Protein AF-0000000085016929 (afdb_homodimer)

Radius of gyration: 29.8 Å; Cα contacts (8 Å, |Δi|>4): 2330; chains: 2; bounding box: 69×79×67 Å

Nearest PDB structures (foldseek):
  2qez-assembly2_A  TM=5.411E-01  e=7.955E-05  Listeria monocytogenes serotype 4b str. F2365
  2qez-assembly3_E  TM=4.992E-01  e=7.784E-04  Listeria monocytogenes serotype 4b str. F2365
  1wdw-assembly2_E  TM=5.729E-01  e=2.184E-03  Pyrococcus furiosus
  4isc-assembly1_A  TM=5.164E-01  e=1.399E+00  Pseudomonas syringae pv. tomato str. DC3000
  6ncs-assembly1_B  TM=5.058E-01  e=6.541E-01  Leptospira borgpetersenii serovar Hardjo-bovis str. JB197

Foldseek 3Di:
DLVLLQCCLPDLVSLVVLLLVQLVCLVVVNDDLVNLQSLLVSLVVDDLSSLLSLLQSCCDPPSFPVFAAEEAEQFALPDALVSSLVSLLVVQQQAEEYEYQQQRLQSNCVVVVHHSVVSVVSSQVSHFFAYEYECAWQQGHWHWDPCVRQPWLQLLQQFADQADPVLTQVRIPVVSSNVRSVCRLVSLLSGQEYEAEDAVQLVHPSHHDDLVGSLSSLVSNVVNLHAYEYEAECAALRPRLSSRLVSCSVSVHFEYEYAATNRQHPPRQSSLSSSSSSCSSNHNQRAYEYLADEQSSLLSSVSSHHHYYYAYAAQPQSQQRYQHHHNPRTGRHRNPVNSVVSCVVSPHDHCTNLNLLQLLQLCVLAPNCFPVHDQNSGTQHGNSSSSSVSGNSNVDYWPHHLVVQAEQEEFEEDQHRQQLSNQVRYQEYEYADQDQVSQVSSCVSCVVSVGHYDYPRNDRCVSVVRDAYEYRTPRVVVVVVVCVVPVRYHYRD/DLVLLQCCLPPLVSLVVLLLVQLVCLVVVNDDLVNLQSLLVSLVVDDLSSLLSLLQSCCDPPSFPVFAAEEAEAFALPDALVSSLVSLLVVQQFAEEYEYQLQRLQSNCVVVVHHSVVSVVSSQVSHFFAYEYECAWQQGHWHWDPCVRQPWLQLLQQFADQADPVLTQVRIPVVSSNVRSVCRLVSLLSGQEYEAEDAVQLVHPSHHDDLVGSLSSLVSNVVNLHAYEYEAECAQLRPRLSSRLVSCSVSVHFEYEYAATNRQHPPRQSSLSSSSSSCSSNHNQRAYEYLADEQSSLLSSVSSHHHYYYAYAAQPQSQQRYQHHHNGRTGRHRNPVNSVVSCVVSPHDHCTNLNLLQLLQLCVLAPNCFPVHDQNSGTQHGNSSSSSVSGNSNVDYWPHHLVVQAEQEEFEEDQHRQQLSNLVRYQEYEYAYLDQVSQVSSCVSSVVSVGHYDYPRNDSCVSVVRDAYEYRTPRVVVVVVVCVVPVRYHYRD

Solvent-accessible surface area (backbone atoms only — not comparable to full-ato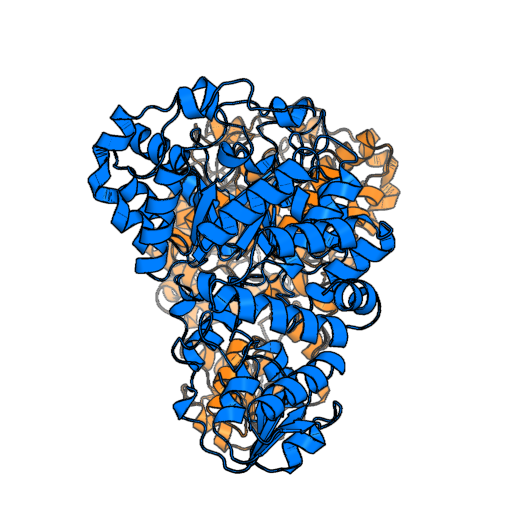m values): 46828 Å² total; per-residue (Å²): 107,60,66,33,56,64,41,17,45,82,30,61,66,36,33,47,53,45,40,36,54,45,43,45,25,54,75,68,71,61,67,45,69,68,56,53,50,49,51,52,53,51,57,65,72,44,52,68,72,47,31,28,39,32,9,37,49,32,15,34,62,87,51,21,45,70,58,28,48,47,28,40,17,48,49,32,57,84,44,51,68,66,56,33,48,22,36,41,45,46,41,37,69,57,30,40,32,35,32,41,48,26,33,24,45,39,45,30,10,58,75,66,77,45,50,42,64,60,48,49,48,52,51,56,73,62,39,42,47,25,34,31,39,27,57,53,44,71,35,22,44,38,38,65,50,66,79,61,75,63,46,54,39,59,49,47,19,70,41,74,29,93,57,57,91,71,37,53,46,75,54,43,37,61,71,68,22,52,73,52,31,86,48,33,64,60,53,52,70,69,31,7,28,40,39,36,45,33,30,31,70,50,73,31,59,38,67,19,55,58,58,69,41,35,44,54,42,43,52,54,29,50,74,69,71,30,41,32,33,27,36,26,42,31,32,75,58,46,72,29,30,52,38,19,52,51,49,29,58,75,56,64,32,27,28,41,26,45,26,35,43,20,33,28,71,47,67,43,50,60,38,39,20,44,52,40,22,52,43,49,60,68,34,70,20,34,38,36,32,29,54,20,19,24,34,68,32,43,54,43,20,49,55,4,34,43,21,32,42,33,21,5,36,58,56,11,71,29,3,25,34,26,49,29,46,63,74,68,15,26,60,58,33,55,10,48,34,50,40,52,44,50,40,48,74,73,70,53,67,67,50,47,41,65,48,50,46,20,46,9,25,49,35,48,23,49,71,62,65,30,39,88,33,66,59,82,60,40,59,28,61,31,43,65,47,39,23,35,46,50,19,60,41,39,70,45,74,44,71,42,43,58,84,73,60,81,42,57,47,34,10,28,46,34,43,51,61,58,34,55,60,53,34,67,62,24,66,32,23,27,34,9,17,84,51,60,65,36,28,53,53,38,34,49,56,38,42,77,63,77,29,53,49,42,81,33,84,45,32,57,66,61,13,40,69,66,52,54,23,36,42,55,55,65,42,48,66,62,44,49,54,48,40,73,76,36,79,80,56,36,75,51,85,109,61,68,33,55,65,42,17,44,82,31,60,67,37,34,46,53,44,39,36,54,46,42,46,24,54,75,69,70,62,67,44,71,69,56,52,49,46,52,53,52,49,56,65,71,43,52,67,70,48,32,28,38,30,8,37,48,32,15,34,63,86,51,20,45,69,57,29,48,49,27,39,17,49,49,32,57,86,41,51,69,66,58,33,48,20,37,41,45,48,40,35,70,56,29,39,32,36,34,41,46,25,35,24,46,38,45,30,11,57,75,68,78,45,50,43,63,60,46,50,49,53,50,55,73,64,38,42,47,23,36,32,38,29,56,54,45,71,36,21,44,38,39,64,50,66,79,61,76,63,47,54,37,58,51,46,19,71,39,75,28,93,58,57,90,72,36,52,46,75,52,42,37,61,72,67,21,52,72,50,32,85,48,32,66,59,54,53,70,67,29,9,28,38,40,34,45,35,30,32,71,49,72,31,57,36,65,20,55,58,59,69,39,35,45,53,43,42,51,53,28,49,73,73,71,29,42,32,32,27,35,26,43,32,32,73,59,46,70,29,31,51,38,19,53,51,50,30,58,75,56,64,32,27,28,41,27,46,26,37,41,21,34,28,71,47,67,42,51,59,39,39,19,45,52,42,22,52,42,50,59,69,36,72,20,33,40,36,31,29,54,21,18,25,34,67,32,41,53,42,21,48,55,5,33,45,21,33,42,33,20,5,38,58,57,10,73,28,4,24,34,27,50,29,44,63,75,66,15,27,61,58,33,53,9,47,33,49,41,51,46,50,41,49,74,74,68,53,68,67,51,48,40,65,48,51,47,20,46,9,26,50,35,49,23,50,70,62,66,29,39,89,34,65,62,83,61,39,58,29,61,30,44,65,47,38,24,35,46,50,20,60,42,39,71,44,74,43,71,43,43,60,84,74,60,81,44,58,49,35,10,27,45,35,40,51,61,60,34,54,59,53,34,69,62,25,65,32,23,27,33,10,18,82,52,60,65,36,29,51,52,38,35,49,57,38,41,76,63,76,29,51,48,44,79,33,84,45,32,57,66,60,11,42,69,67,52,56,24,36,42,55,53,62,43,47,65,61,44,50,55,47,42,71,77,35,78,80,54,38,74,51,86

Sequence (986 aa):
MEDLIKETVKNKFAGLELRKIILDKIEKGKLKEEDIIKVVDTVDSLSLEEIIKLGNNLRTFPLGCDLVDLAIGPCSSSLSLIELLENCILSDYIGFPIHICGYAIADIAEKENLTPLEVFKKVYDTVEVPIDIDHFGKYGPMRFPKEIVFCGGDCYNLGLARECPRERIHKRLIEKEKEYEEEFLDWIRLASTVCVNVVEEQGREEHGAPIDEMREVAEAAKRFGKGVEGIFHIGDGYDDLIEGILACIDLDVDVFVVEGGPFNLKDRVKNFAKAVAISRILVKGGVVATNGAYEDELRIGLRAGLNTVITGFPLNHHGYMCGYSPGTARRGNFGLRRVMRIIKEEGFKLMGKEIAKAIAMSGNFLKGEIYPSRLGSFYIGDAHWRAIYESKLSNLKPSKSIEDIDEEKVGLLGGRYISWKIAERAEEAYISDKDEFVERATIRILNENNINAYPCNGDDKKAISVGKAYITSFIPEIALKLLNKYKTLETLFMEDLIKETVKNKFAGLELRKIILDKIEKGKLKEEDIIKVVDTVDSLSLEEIIKLGNNLRTFPLGCDLVDLAIGPCSSSLSLIELLENCILSDYIGFPIHICGYAIADIAEKENLTPLEVFKKVYDTVEVPIDIDHFGKYGPMRFPKEIVFCGGDCYNLGLARECPRERIHKRLIEKEKEYEEEFLDWIRLASTVCVNVVEEQGREEHGAPIDEMREVAEAAKRFGKGVEGIFHIGDGYDDLIEGILACIDLDVDVFVVEGGPFNLKDRVKNFAKAVAISRILVKGGVVATNGAYEDELRIGLRAGLNTVITGFPLNHHGYMCGYSPGTARRGNFGLRRVMRIIKEEGFKLMGKEIAKAIAMSGNFLKGEIYPSRLGSFYIGDAHWRAIYESKLSNLKPSKSIEDIDEEKVGLLGGRYISWKIAERAEEAYISDKDEFVERATIRILNENNINAYPCNGDDKKAISVGKAYITSFIPEIALKLLNKYKTLETLF

Secondary structure (DSSP, 8-state):
-HHHHHHHTT-HHHHHHHHHHHHHHHHTT---HHHHHHHHHHHHTS-HHHHHHHHHHHHSTTTS---BEEEEE---TTS-HHHHHHHHHHHHHHTPPEEEEHHHHHHHHHHTT--HHHHHHHHHHH--S-EEEESEETTEE----HHHHT---HHHHHS--SS-TT-TGGG--HHHHHTTGGGHHHHHHH-SEEEEE-GGGGT-TTTS--HHHHHHHHHHHHHTT-EEEEEEEEETSSHHHHHHHHHHHHTT-SEEEEEEEEEE-SSHHHHHHHHHHHHHHH-SSSEEEEEEB-HHHHHHHHHTT--EEEEESTTSTHHHHBS--TTT--TT--HHHHHHHHHHHTTPPB-HHHHHHHHHHHHHHTTT--TT-EETTEESS-HHHHHHHTSGGGG---S--GGG---SEEEEE--SHHHHHHHHHSSEEEEE-SSHHHHHHHHHHHHHTT--EEE-TT-HHHHHTTSEEEE----HHHHHHHHHH-TT-B---/-HHHHHHHTT-HHHHHHHHHHHHHHHHTT---HHHHHHHHHHHHTS-HHHHHHHHHHHHSTTTS---BEEEEE---TTS-HHHHHHHHHHHHHHTPPEEEEHHHHHHHHHHTT--HHHHHHHHHHH--S-EEEESEETTEE----HHHHT---HHHHH---SS-TT-TGGG--HHHHHTTGGGHHHHHHH-SEEEEE-GGGGT-TTTS--HHHHHHHHHHHHHTT-EEEEEEEEETSSHHHHHHHHHHHHTT-SEEEEEEEEEE-SSHHHHHHHHHHHHHHH-SSSEEEEEEB-HHHHHHHHHTT--EEEEESTTSTHHHHBS--TTT--TT--HHHHHHHHHHHTTPPB-HHHHHHHHHHHHHHTTT--TT-EETTEESS-HHHHHHHTSGGGG---S--GGG---SEEEEE--SHHHHHHHHHSSEEEEE-SSHHHHHHHHHHHHHTT--EEE-TT-HHHHHTTSEEEE----HHHHHHHHHH-TT-B---

pLDDT: mean 95.74, std 4.98, range [65.88, 98.88]

Structure (mmCIF, N/CA/C/O backbone):
data_AF-0000000085016929-model_v1
#
loop_
_entity.id
_entity.type
_entity.pdbx_description
1 polymer 'Uncharacterized conserved protein UCP019375'
#
loop_
_atom_site.group_PDB
_atom_site.id
_atom_site.type_symbol
_atom_site.label_atom_id
_atom_site.label_alt_id
_atom_site.label_comp_id
_atom_site.label_asym_id
_atom_site.label_entity_id
_atom_site.label_seq_id
_atom_site.pdbx_PDB_ins_code
_atom_site.Cartn_x
_atom_site.Cartn_y
_atom_site.Cartn_z
_atom_site.occupancy
_atom_site.B_iso_or_equiv
_atom_site.auth_seq_id
_atom_site.auth_comp_id
_atom_site.auth_asym_id
_atom_site.auth_atom_id
_atom_site.pdbx_PDB_model_num
ATOM 1 N N . MET A 1 1 ? -8.766 31.922 27.719 1 92.19 1 MET A N 1
ATOM 2 C CA . MET A 1 1 ? -7.984 30.984 26.922 1 92.19 1 MET A CA 1
ATOM 3 C C . MET A 1 1 ? -7.188 30.047 27.828 1 92.19 1 MET A C 1
ATOM 5 O O . MET A 1 1 ? -7.238 28.828 27.656 1 92.19 1 MET A O 1
ATOM 9 N N . GLU A 1 2 ? -6.664 30.531 28.922 1 96.81 2 GLU A N 1
ATOM 10 C CA . GLU A 1 2 ? -5.855 29.719 29.828 1 96.81 2 GLU A CA 1
ATOM 11 C C . GLU A 1 2 ? -6.695 28.641 30.484 1 96.81 2 GLU A C 1
ATOM 13 O O . GLU A 1 2 ? -6.305 27.469 30.5 1 96.81 2 GLU A O 1
ATOM 18 N N . ASP A 1 3 ? -7.801 29.078 30.984 1 97.5 3 ASP A N 1
ATOM 19 C CA . ASP A 1 3 ? -8.688 28.125 31.656 1 97.5 3 ASP A CA 1
ATOM 20 C C . ASP A 1 3 ? -9.18 27.047 30.688 1 97.5 3 ASP A C 1
ATOM 22 O O . ASP A 1 3 ? -9.273 25.875 31.047 1 97.5 3 ASP A O 1
ATOM 26 N N . LEU A 1 4 ? -9.477 27.438 29.5 1 98.44 4 LEU A N 1
ATOM 27 C CA . LEU A 1 4 ? -9.961 26.5 28.5 1 98.44 4 LEU A CA 1
ATOM 28 C C . LEU A 1 4 ? -8.883 25.484 28.141 1 98.44 4 LEU A C 1
ATOM 30 O O . LEU A 1 4 ? -9.18 24.297 27.938 1 98.44 4 LEU A O 1
ATOM 34 N N . ILE A 1 5 ? -7.664 25.953 28.031 1 98.81 5 ILE A N 1
ATOM 35 C CA . ILE A 1 5 ? -6.555 25.062 27.719 1 98.81 5 ILE A CA 1
ATOM 36 C C . ILE A 1 5 ? -6.41 24 28.797 1 98.81 5 ILE A C 1
ATOM 38 O O . ILE A 1 5 ? -6.367 22.797 28.516 1 98.81 5 ILE A O 1
ATOM 42 N N . LYS A 1 6 ? -6.395 24.406 30.031 1 98.69 6 LYS A N 1
ATOM 43 C CA . LYS A 1 6 ? -6.238 23.484 31.156 1 98.69 6 LYS A CA 1
ATOM 44 C C . LYS A 1 6 ? -7.43 22.531 31.25 1 98.69 6 LYS A C 1
ATOM 46 O O . LYS A 1 6 ? -7.258 21.344 31.531 1 98.69 6 LYS A O 1
ATOM 51 N N . GLU A 1 7 ? -8.578 23.031 30.938 1 98.62 7 GLU A N 1
ATOM 52 C CA . GLU A 1 7 ? -9.789 22.203 31.016 1 98.62 7 GLU A CA 1
ATOM 53 C C . GLU A 1 7 ? -9.836 21.203 29.875 1 98.62 7 GLU A C 1
ATOM 55 O O . GLU A 1 7 ? -10.391 20.109 30.031 1 98.62 7 GLU A O 1
ATOM 60 N N . THR A 1 8 ? -9.289 21.484 28.75 1 98.75 8 THR A N 1
ATOM 61 C CA . THR A 1 8 ? -9.305 20.609 27.578 1 98.75 8 THR A CA 1
ATOM 62 C C . THR A 1 8 ? -8.578 19.297 27.875 1 98.75 8 THR A C 1
ATOM 64 O O . THR A 1 8 ? -8.875 18.281 27.266 1 98.75 8 THR A O 1
ATOM 67 N N . VAL A 1 9 ? -7.695 19.312 28.828 1 98.62 9 VAL A N 1
ATOM 68 C CA . VAL A 1 9 ? -6.965 18.109 29.219 1 98.62 9 VAL A CA 1
ATOM 69 C C . VAL A 1 9 ? -7.949 17.016 29.609 1 98.62 9 VAL A C 1
ATOM 71 O O . VAL A 1 9 ? -7.734 15.836 29.312 1 98.62 9 VAL A O 1
ATOM 74 N N . LYS A 1 10 ? -9.078 17.438 30.172 1 97.88 10 LYS A N 1
ATOM 75 C CA . LYS A 1 10 ? -10.008 16.438 30.703 1 97.88 10 LYS A CA 1
ATOM 76 C C . LYS A 1 10 ? -11.359 16.516 30 1 97.88 10 LYS A C 1
ATOM 78 O O . LYS A 1 10 ? -12.18 15.609 30.109 1 97.88 10 LYS A O 1
ATOM 83 N N . ASN A 1 11 ? -11.547 17.625 29.312 1 97.81 11 ASN A N 1
ATOM 84 C CA . ASN A 1 11 ? -12.859 17.891 28.734 1 97.81 11 ASN A CA 1
ATOM 85 C C . ASN A 1 11 ? -12.758 18.359 27.297 1 97.81 11 ASN A C 1
ATOM 87 O O . ASN A 1 11 ? -12.492 19.531 27.031 1 97.81 11 ASN A O 1
ATOM 91 N N . LYS A 1 12 ? -13.188 17.656 26.406 1 97.31 12 LYS A N 1
ATOM 92 C CA . LYS A 1 12 ? -13.055 17.953 24.984 1 97.31 12 LYS A CA 1
ATOM 93 C C . LYS A 1 12 ? -13.984 19.094 24.562 1 97.31 12 LYS A C 1
ATOM 95 O O . LYS A 1 12 ? -13.727 19.781 23.578 1 97.31 12 LYS A O 1
ATOM 100 N N . PHE A 1 13 ? -14.984 19.234 25.266 1 98.31 13 PHE A N 1
ATOM 101 C CA . PHE A 1 13 ? -15.883 20.328 24.906 1 98.31 13 PHE A CA 1
ATOM 102 C C . PHE A 1 13 ? -15.234 21.672 25.203 1 98.31 13 PHE A C 1
ATOM 104 O O . PHE A 1 13 ? -15.5 22.656 24.516 1 98.31 13 PHE A O 1
ATOM 111 N N . ALA A 1 14 ? -14.422 21.703 26.25 1 98.62 14 ALA A N 1
ATOM 112 C CA . ALA A 1 14 ? -13.617 22.906 26.453 1 98.62 14 ALA A CA 1
ATOM 113 C C . ALA A 1 14 ? -12.688 23.141 25.266 1 98.62 14 ALA A C 1
ATOM 115 O O . ALA A 1 14 ? -12.453 24.297 24.875 1 98.62 14 ALA A O 1
ATOM 116 N N . GLY A 1 15 ? -12.172 22.062 24.766 1 98.62 15 GLY A N 1
ATOM 117 C CA . GLY A 1 15 ? -11.367 22.156 23.562 1 98.62 15 GLY A CA 1
ATOM 118 C C . GLY A 1 15 ? -12.125 22.703 22.359 1 98.62 15 GLY A C 1
ATOM 119 O O . GLY A 1 15 ? -11.562 23.453 21.562 1 98.62 15 GLY A O 1
ATOM 120 N N . LEU A 1 16 ? -13.367 22.281 22.25 1 98.38 16 LEU A N 1
ATOM 121 C CA . LEU A 1 16 ? -14.219 22.781 21.172 1 98.38 16 LEU A CA 1
ATOM 122 C C . LEU A 1 16 ? -14.352 24.297 21.25 1 98.38 16 LEU A C 1
ATOM 124 O O . LEU A 1 16 ? -14.25 24.984 20.234 1 98.38 16 LEU A O 1
ATOM 128 N N . GLU A 1 17 ? -14.57 24.781 22.453 1 98.31 17 GLU A N 1
ATOM 129 C CA . GLU A 1 17 ? -14.68 26.219 22.672 1 98.31 17 GLU A CA 1
ATOM 130 C C . GLU A 1 17 ? -13.352 26.922 22.391 1 98.31 17 GLU A C 1
ATOM 132 O O . GLU A 1 17 ? -13.32 28 21.781 1 98.31 17 GLU A O 1
ATOM 137 N N . LEU A 1 18 ? -12.32 26.344 22.844 1 98.56 18 LEU A N 1
ATOM 138 C CA . LEU A 1 18 ? -10.984 26.891 22.609 1 98.56 18 LEU A CA 1
ATOM 139 C C . LEU A 1 18 ? -10.703 27.031 21.109 1 98.56 18 LEU A C 1
ATOM 141 O O . LEU A 1 18 ? -10.289 28.094 20.656 1 98.56 18 LEU A O 1
ATOM 145 N N . ARG A 1 19 ? -10.945 26 20.375 1 98.19 19 ARG A N 1
ATOM 146 C CA . ARG A 1 19 ? -10.688 26.016 18.938 1 98.19 19 ARG A CA 1
ATOM 147 C C . ARG A 1 19 ? -11.555 27.047 18.234 1 98.19 19 ARG A C 1
ATOM 149 O O . ARG A 1 19 ? -11.102 27.719 17.297 1 98.19 19 ARG A O 1
ATOM 156 N N . LYS A 1 20 ? -12.75 27.109 18.656 1 97.5 20 LYS A N 1
ATOM 157 C CA . LYS A 1 20 ? -13.641 28.141 18.109 1 97.5 20 LYS A CA 1
ATOM 158 C C . LYS A 1 20 ? -13.039 29.531 18.234 1 97.5 20 LYS A C 1
ATOM 160 O O . LYS A 1 20 ? -12.977 30.281 17.266 1 97.5 20 LYS A O 1
ATOM 165 N N . ILE A 1 21 ? -12.586 29.844 19.406 1 97.88 21 ILE A N 1
ATOM 166 C CA . ILE A 1 21 ? -12.016 31.156 19.688 1 97.88 21 ILE A CA 1
ATOM 167 C C . ILE A 1 21 ? -10.773 31.375 18.844 1 97.88 21 ILE A C 1
ATOM 169 O O . ILE A 1 21 ? -10.625 32.438 18.219 1 97.88 21 ILE A O 1
ATOM 173 N N . ILE A 1 22 ? -9.938 30.406 18.797 1 98 22 ILE A N 1
ATOM 174 C CA . ILE A 1 22 ? -8.672 30.516 18.094 1 98 22 ILE A CA 1
ATOM 175 C C . ILE A 1 22 ? -8.93 30.688 16.594 1 98 22 ILE A C 1
ATOM 177 O O . ILE A 1 22 ? -8.359 31.578 15.953 1 98 22 ILE A O 1
ATOM 181 N N . LEU A 1 23 ? -9.781 29.859 16.031 1 97.5 23 LEU A N 1
ATOM 182 C CA . LEU A 1 23 ? -10.062 29.906 14.594 1 97.5 23 LEU A CA 1
ATOM 183 C C . LEU A 1 23 ? -10.711 31.234 14.211 1 97.5 23 LEU A C 1
ATOM 185 O O . LEU A 1 23 ? -10.398 31.797 13.156 1 97.5 23 LEU A O 1
ATOM 189 N N . ASP A 1 24 ? -11.562 31.703 15.039 1 97.44 24 ASP A N 1
ATOM 190 C CA . ASP A 1 24 ? -12.18 33 14.789 1 97.44 24 ASP A CA 1
ATOM 191 C C . ASP A 1 24 ? -11.125 34.125 14.789 1 97.44 24 ASP A C 1
ATOM 193 O O . ASP A 1 24 ? -11.172 35.031 13.953 1 97.44 24 ASP A O 1
ATOM 197 N N . LYS A 1 25 ? -10.227 34.031 15.711 1 97.38 25 LYS A N 1
ATOM 198 C CA . LYS A 1 25 ? -9.164 35.031 15.773 1 97.38 25 LYS A CA 1
ATOM 199 C C . LYS A 1 25 ? -8.281 34.969 14.531 1 97.38 25 LYS A C 1
ATOM 201 O O . LYS A 1 25 ? -7.871 36 14 1 97.38 25 LYS A O 1
ATOM 206 N N . ILE A 1 26 ? -7.961 33.781 14.086 1 96 26 ILE A N 1
ATOM 207 C CA . ILE A 1 26 ? -7.129 33.594 12.906 1 96 26 ILE A CA 1
ATOM 208 C C . ILE A 1 26 ? -7.832 34.188 11.68 1 96 26 ILE A C 1
ATOM 210 O O . ILE A 1 26 ? -7.242 34.969 10.938 1 96 26 ILE A O 1
ATOM 214 N N . GLU A 1 27 ? -9.062 33.875 11.516 1 94.88 27 GLU A N 1
ATOM 215 C CA . GLU A 1 27 ? -9.828 34.312 10.352 1 94.88 27 GLU A CA 1
ATOM 216 C C . GLU A 1 27 ? -9.984 35.812 10.305 1 94.88 27 GLU A C 1
ATOM 218 O O . GLU A 1 27 ? -10.016 36.406 9.219 1 94.88 27 GLU A O 1
ATOM 223 N N . LYS A 1 28 ? -10.07 36.406 11.438 1 95.44 28 LYS A N 1
ATOM 224 C CA . LYS A 1 28 ? -10.273 37.844 11.508 1 95.44 28 LYS A CA 1
ATOM 225 C C . LYS A 1 28 ? -8.938 38.594 11.57 1 95.44 28 LYS A C 1
ATOM 227 O O . LYS A 1 28 ? -8.906 39.812 11.664 1 95.44 28 LYS A O 1
ATOM 232 N N . GLY A 1 29 ? -7.844 37.844 11.57 1 93.75 29 GLY A N 1
ATOM 233 C CA . GLY A 1 29 ? -6.531 38.469 11.672 1 93.75 29 GLY A CA 1
ATOM 234 C C . GLY A 1 29 ? -6.273 39.094 13.023 1 93.75 29 GLY A C 1
ATOM 235 O O . GLY A 1 29 ? -5.621 40.156 13.109 1 93.75 29 GLY A O 1
ATOM 236 N N . LYS A 1 30 ? -6.793 38.5 14.078 1 95 30 LYS A N 1
ATOM 237 C CA . LYS A 1 30 ? -6.73 39.125 15.406 1 95 30 LYS A CA 1
ATOM 238 C C . LYS A 1 30 ? -5.883 38.281 16.359 1 95 30 LYS A C 1
ATOM 240 O O . LYS A 1 30 ? -5.777 38.594 17.547 1 95 30 LYS A O 1
ATOM 245 N N . LEU A 1 31 ? -5.449 37.188 15.898 1 96.69 31 LEU A N 1
ATOM 246 C CA . LEU A 1 31 ? -4.52 36.438 16.734 1 96.69 31 LEU A CA 1
ATOM 247 C C . LEU A 1 31 ? -3.191 37.188 16.875 1 96.69 31 LEU A C 1
ATOM 249 O O . LEU A 1 31 ? -2.471 37.344 15.883 1 96.69 31 LEU A O 1
ATOM 253 N N . LYS A 1 32 ? -2.85 37.562 18.094 1 95.38 32 LYS A N 1
ATOM 254 C CA . LYS A 1 32 ? -1.679 38.375 18.328 1 95.38 32 LYS A CA 1
ATOM 255 C C . LYS A 1 32 ? -0.581 37.594 19.047 1 95.38 32 LYS A C 1
ATOM 257 O O . LYS A 1 32 ? -0.818 36.5 19.531 1 95.38 32 LYS A O 1
ATOM 262 N N . GLU A 1 33 ? 0.504 38.188 19.047 1 96.75 33 GLU A N 1
ATOM 263 C CA . GLU A 1 33 ? 1.65 37.594 19.734 1 96.75 33 GLU A CA 1
ATOM 264 C C . GLU A 1 33 ? 1.326 37.281 21.188 1 96.75 33 GLU A C 1
ATOM 266 O O . GLU A 1 33 ? 1.729 36.25 21.703 1 96.75 33 GLU A O 1
ATOM 271 N N . GLU A 1 34 ? 0.656 38.156 21.828 1 97.12 34 GLU A N 1
ATOM 272 C CA . GLU A 1 34 ? 0.292 37.969 23.219 1 97.12 34 GLU A CA 1
ATOM 273 C C . GLU A 1 34 ? -0.539 36.719 23.422 1 97.12 34 GLU A C 1
ATOM 275 O O . GLU A 1 34 ? -0.428 36.031 24.438 1 97.12 34 GLU A O 1
ATOM 280 N N . ASP A 1 35 ? -1.45 36.438 22.453 1 97.44 35 ASP A N 1
ATOM 281 C CA . ASP A 1 35 ? -2.246 35.219 22.5 1 97.44 35 ASP A CA 1
ATOM 282 C C . ASP A 1 35 ? -1.354 34 22.422 1 97.44 35 ASP A C 1
ATOM 284 O O . ASP A 1 35 ? -1.579 33.031 23.141 1 97.44 35 ASP A O 1
ATOM 288 N N . ILE A 1 36 ? -0.379 34.062 21.562 1 98.06 36 ILE A N 1
ATOM 289 C CA . ILE A 1 36 ? 0.542 32.938 21.375 1 98.06 36 ILE A CA 1
ATOM 290 C C . ILE A 1 36 ? 1.356 32.719 22.641 1 98.06 36 ILE A C 1
ATOM 292 O O . ILE A 1 36 ? 1.51 31.594 23.109 1 98.06 36 ILE A O 1
ATOM 296 N N . ILE A 1 37 ? 1.862 33.812 23.234 1 98.31 37 ILE A N 1
ATOM 297 C CA . ILE A 1 37 ? 2.637 33.75 24.469 1 98.31 37 ILE A CA 1
ATOM 298 C C . ILE A 1 37 ? 1.798 33.094 25.562 1 98.31 37 ILE A C 1
ATOM 300 O O . ILE A 1 37 ? 2.279 32.219 26.281 1 98.31 37 ILE A O 1
ATOM 304 N N . LYS A 1 38 ? 0.575 33.469 25.594 1 98.19 38 LYS A N 1
ATOM 305 C CA . LYS A 1 38 ? -0.328 32.938 26.609 1 98.19 38 LYS A CA 1
ATOM 306 C C . LYS A 1 38 ? -0.511 31.438 26.422 1 98.19 38 LYS A C 1
ATOM 308 O O . LYS A 1 38 ? -0.533 30.688 27.406 1 98.19 38 LYS A O 1
ATOM 313 N N . VAL A 1 39 ? -0.736 31.016 25.234 1 98.62 39 VAL A N 1
ATOM 314 C CA . VAL A 1 39 ? -0.878 29.594 24.922 1 98.62 39 VAL A CA 1
ATOM 315 C C . VAL A 1 39 ? 0.392 28.844 25.344 1 98.62 39 VAL A C 1
ATOM 317 O O . VAL A 1 39 ? 0.327 27.844 26.031 1 98.62 39 VAL A O 1
ATOM 320 N N . VAL A 1 40 ? 1.57 29.375 24.953 1 98.56 40 VAL A N 1
ATOM 321 C CA . VAL A 1 40 ? 2.854 28.734 25.219 1 98.56 40 VAL A CA 1
ATOM 322 C C . VAL A 1 40 ? 3.072 28.641 26.734 1 98.56 40 VAL A C 1
ATOM 324 O O . VAL A 1 40 ? 3.418 27.562 27.25 1 98.56 40 VAL A O 1
ATOM 327 N N . ASP A 1 41 ? 2.799 29.719 27.422 1 98.44 41 ASP A N 1
ATOM 328 C CA . ASP A 1 41 ? 2.988 29.75 28.875 1 98.44 41 ASP A CA 1
ATOM 329 C C . ASP A 1 41 ? 2.074 28.75 29.578 1 98.44 41 ASP A C 1
ATOM 331 O O . ASP A 1 41 ? 2.496 28.062 30.516 1 98.44 41 ASP A O 1
ATOM 335 N N . THR A 1 42 ? 0.874 28.75 29.172 1 98.75 42 THR A N 1
ATOM 336 C CA . THR A 1 42 ? -0.096 27.859 29.812 1 98.75 42 THR A CA 1
ATOM 337 C C . THR A 1 42 ? 0.274 26.406 29.594 1 98.75 42 THR A C 1
ATOM 339 O O . THR A 1 42 ? 0.261 25.609 30.531 1 98.75 42 THR A O 1
ATOM 342 N N . VAL A 1 43 ? 0.569 26.031 28.391 1 98.69 43 VAL A N 1
ATOM 343 C CA . VAL A 1 43 ? 0.923 24.641 28.109 1 98.69 43 VAL A CA 1
ATOM 344 C C . VAL A 1 43 ? 2.213 24.266 28.828 1 98.69 43 VAL A C 1
ATOM 346 O O . VAL A 1 43 ? 2.357 23.141 29.328 1 98.69 43 VAL A O 1
ATOM 349 N N . ASP A 1 44 ? 3.148 25.188 28.891 1 97.19 44 ASP A N 1
ATOM 350 C CA . ASP A 1 44 ? 4.422 24.969 29.578 1 97.19 44 ASP A CA 1
ATOM 351 C C . ASP A 1 44 ? 4.207 24.672 31.062 1 97.19 44 ASP A C 1
ATOM 353 O O . ASP A 1 44 ? 5.031 24 31.688 1 97.19 44 ASP A O 1
ATOM 357 N N . SER A 1 45 ? 3.195 25.172 31.625 1 97.81 45 SER A N 1
ATOM 358 C CA . SER A 1 45 ? 2.91 24.984 33.031 1 97.81 45 SER A CA 1
ATOM 359 C C . SER A 1 45 ? 2.328 23.609 33.312 1 97.81 45 SER A C 1
ATOM 361 O O . SER A 1 45 ? 2.221 23.188 34.469 1 97.81 45 SER A O 1
ATOM 363 N N . LEU A 1 46 ? 1.992 22.828 32.312 1 98.38 46 LEU A N 1
ATOM 364 C CA . LEU A 1 46 ? 1.392 21.5 32.469 1 98.38 46 LEU A CA 1
ATOM 365 C C . LEU A 1 46 ? 2.467 20.438 32.625 1 98.38 46 LEU A C 1
ATOM 367 O O . LEU A 1 46 ? 3.605 20.625 32.188 1 98.38 46 LEU A O 1
ATOM 371 N N . SER A 1 47 ? 2.096 19.312 33.25 1 98.25 47 SER A N 1
ATOM 372 C CA . SER A 1 47 ? 2.961 18.141 33.281 1 98.25 47 SER A CA 1
ATOM 373 C C . SER A 1 47 ? 3.035 17.469 31.906 1 98.25 47 SER A C 1
ATOM 375 O O . SER A 1 47 ? 2.191 17.719 31.047 1 98.25 47 SER A O 1
ATOM 377 N N . LEU A 1 48 ? 4.02 16.703 31.734 1 98.19 48 LEU A N 1
ATOM 378 C CA . LEU A 1 48 ? 4.164 15.992 30.453 1 98.19 48 LEU A CA 1
ATOM 379 C C . LEU A 1 48 ? 2.918 15.172 30.141 1 98.19 48 LEU A C 1
ATOM 381 O O . LEU A 1 48 ? 2.443 15.164 29.016 1 98.19 48 LEU A O 1
ATOM 385 N N . GLU A 1 49 ? 2.393 14.484 31.125 1 98.56 49 GLU A N 1
ATOM 386 C CA . GLU A 1 49 ? 1.193 13.672 30.938 1 98.56 49 GLU A CA 1
ATOM 387 C C . GLU A 1 49 ? 0.009 14.523 30.5 1 98.56 49 GLU A C 1
ATOM 389 O O . GLU A 1 49 ? -0.759 14.133 29.609 1 98.56 49 GLU A O 1
ATOM 394 N N . GLU A 1 50 ? -0.079 15.648 31.109 1 98.81 50 GLU A N 1
ATOM 395 C CA . GLU A 1 50 ? -1.165 16.562 30.75 1 98.81 50 GLU A CA 1
ATOM 396 C C . GLU A 1 50 ? -0.987 17.125 29.344 1 98.81 50 GLU A C 1
ATOM 398 O O . GLU A 1 50 ? -1.963 17.297 28.609 1 98.81 50 GLU A O 1
ATOM 403 N N . ILE A 1 51 ? 0.222 17.453 28.969 1 98.81 51 ILE A N 1
ATOM 404 C CA . ILE A 1 51 ? 0.519 17.953 27.625 1 98.81 51 ILE A CA 1
ATOM 405 C C . ILE A 1 51 ? 0.113 16.906 26.578 1 98.81 51 ILE A C 1
ATOM 407 O O . ILE A 1 51 ? -0.521 17.25 25.578 1 98.81 51 ILE A O 1
ATOM 411 N N . ILE A 1 52 ? 0.451 15.656 26.844 1 98.75 52 ILE A N 1
ATOM 412 C CA . ILE A 1 52 ? 0.128 14.555 25.953 1 98.75 52 ILE A CA 1
ATOM 413 C C . ILE A 1 52 ? -1.387 14.445 25.797 1 98.75 52 ILE A C 1
ATOM 415 O O . ILE A 1 52 ? -1.896 14.352 24.672 1 98.75 52 ILE A O 1
ATOM 419 N N . LYS A 1 53 ? -2.055 14.5 26.844 1 98.69 53 LYS A N 1
ATOM 420 C CA . LYS A 1 53 ? -3.512 14.391 26.828 1 98.69 53 LYS A CA 1
ATOM 421 C C . LYS A 1 53 ? -4.137 15.57 26.078 1 98.69 53 LYS A C 1
ATOM 423 O O . LYS A 1 53 ? -5.082 15.391 25.312 1 98.69 53 LYS A O 1
ATOM 428 N N . LEU A 1 54 ? -3.641 16.766 26.359 1 98.88 54 LEU A N 1
ATOM 429 C CA . LEU A 1 54 ? -4.113 17.969 25.672 1 98.88 54 LEU A CA 1
ATOM 430 C C . LEU A 1 54 ? -3.988 17.812 24.172 1 98.88 54 LEU A C 1
ATOM 432 O O . LEU A 1 54 ? -4.965 18 23.438 1 98.88 54 LEU A O 1
ATOM 436 N N . GLY A 1 55 ? -2.768 17.469 23.734 1 98.75 55 GLY A N 1
ATOM 437 C CA . GLY A 1 55 ? -2.531 17.312 22.312 1 98.75 55 GLY A CA 1
ATOM 438 C C . GLY A 1 55 ? -3.383 16.234 21.672 1 98.75 55 GLY A C 1
ATOM 439 O O . GLY A 1 55 ? -3.93 16.422 20.578 1 98.75 55 GLY A O 1
ATOM 440 N N . ASN A 1 56 ? -3.48 15.148 22.328 1 98.06 56 ASN A N 1
ATOM 441 C CA . ASN A 1 56 ? -4.266 14.031 21.828 1 98.06 56 ASN A CA 1
ATOM 442 C C . ASN A 1 56 ? -5.742 14.391 21.703 1 98.06 56 ASN A C 1
ATOM 444 O O . ASN A 1 56 ? -6.406 14 20.75 1 98.06 56 ASN A O 1
ATOM 448 N N . ASN A 1 57 ? -6.25 15.078 22.688 1 98.5 57 ASN A N 1
ATOM 449 C CA . ASN A 1 57 ? -7.637 15.531 22.625 1 98.5 57 ASN A CA 1
ATOM 450 C C . ASN A 1 57 ? -7.867 16.484 21.453 1 98.5 57 ASN A C 1
ATOM 452 O O . ASN A 1 57 ? -8.883 16.375 20.766 1 98.5 57 ASN A O 1
ATOM 456 N N . LEU A 1 58 ? -6.93 17.344 21.219 1 98.69 58 LEU A N 1
ATOM 457 C CA . LEU A 1 58 ? -7.078 18.359 20.172 1 98.69 58 LEU A CA 1
ATOM 458 C C . LEU A 1 58 ? -6.887 17.75 18.797 1 98.69 58 LEU A C 1
ATOM 460 O O . LEU A 1 58 ? -7.211 18.375 17.781 1 98.69 58 LEU A O 1
ATOM 464 N N . ARG A 1 59 ? -6.426 16.547 18.719 1 97.44 59 ARG A N 1
ATOM 465 C CA . ARG A 1 59 ? -6.32 15.844 17.453 1 97.44 59 ARG A CA 1
ATOM 466 C C . ARG A 1 59 ? -7.66 15.227 17.047 1 97.44 59 ARG A C 1
ATOM 468 O O . ARG A 1 59 ? -7.887 14.922 15.883 1 97.44 59 ARG A O 1
ATOM 475 N N . THR A 1 60 ? -8.539 15.117 17.906 1 96.94 60 THR A N 1
ATOM 476 C CA . THR A 1 60 ? -9.812 14.438 17.688 1 96.94 60 THR A CA 1
ATOM 477 C C . THR A 1 60 ? -10.766 15.328 16.891 1 96.94 60 THR A C 1
ATOM 479 O O . THR A 1 60 ? -10.836 16.531 17.109 1 96.94 60 THR A O 1
ATOM 482 N N . PHE A 1 61 ? -11.516 14.797 16.016 1 97 61 PHE A N 1
ATOM 483 C CA . PHE A 1 61 ? -12.586 15.5 15.336 1 97 61 PHE A CA 1
ATOM 484 C C . PHE A 1 61 ? -13.641 15.977 16.328 1 97 61 PHE A C 1
ATOM 486 O O . PHE A 1 61 ? -14.055 15.227 17.219 1 97 61 PHE A O 1
ATOM 493 N N . PRO A 1 62 ? -14.07 17.094 16.141 1 97.38 62 PRO A N 1
ATOM 494 C CA . PRO A 1 62 ? -13.789 18.094 15.109 1 97.38 62 PRO A CA 1
ATOM 495 C C . PRO A 1 62 ? -12.766 19.141 15.555 1 97.38 62 PRO A C 1
ATOM 497 O O . PRO A 1 62 ? -12.609 20.172 14.906 1 97.38 62 PRO A O 1
ATOM 500 N N . LEU A 1 63 ? -12.055 18.875 16.672 1 97.62 63 LEU A N 1
ATOM 501 C CA . LEU A 1 63 ? -11.086 19.844 17.188 1 97.62 63 LEU A CA 1
ATOM 502 C C . LEU A 1 63 ? -9.883 19.953 16.266 1 97.62 63 LEU A C 1
ATOM 504 O O . LEU A 1 63 ? -9.25 21.016 16.203 1 97.62 63 LEU A O 1
ATOM 508 N N . GLY A 1 64 ? -9.57 18.891 15.609 1 96.62 64 GLY A N 1
ATOM 509 C CA . GLY A 1 64 ? -8.5 18.797 14.633 1 96.62 64 GLY A CA 1
ATOM 510 C C . GLY A 1 64 ? -8.633 17.594 13.727 1 96.62 64 GLY A C 1
ATOM 511 O O . GLY A 1 64 ? -9.719 17.016 13.594 1 96.62 64 GLY A O 1
ATOM 512 N N . CYS A 1 65 ? -7.566 17.297 13.039 1 96.94 65 CYS A N 1
ATOM 513 C CA . CYS A 1 65 ? -7.52 16.109 12.188 1 96.94 65 CYS A CA 1
ATOM 514 C C . CYS A 1 65 ? -7.094 14.883 12.977 1 96.94 65 CYS A C 1
ATOM 516 O O . CYS A 1 65 ? -6.074 14.906 13.672 1 96.94 65 CYS A O 1
ATOM 518 N N . ASP A 1 66 ? -7.816 13.859 12.836 1 95.81 66 ASP A N 1
ATOM 519 C CA . ASP A 1 66 ? -7.492 12.688 13.641 1 95.81 66 ASP A CA 1
ATOM 520 C C . ASP A 1 66 ? -6.785 11.617 12.805 1 95.81 66 ASP A C 1
ATOM 522 O O . ASP A 1 66 ? -6.598 10.492 13.258 1 95.81 66 ASP A O 1
ATOM 526 N N . LEU A 1 67 ? -6.383 11.961 11.633 1 96.38 67 LEU A N 1
ATOM 527 C CA . LEU A 1 67 ? -5.652 11.031 10.773 1 96.38 67 LEU A CA 1
ATOM 528 C C . LEU A 1 67 ? -4.16 11.055 11.094 1 96.38 67 LEU A C 1
ATOM 530 O O . LEU A 1 67 ? -3.613 12.094 11.461 1 96.38 67 LEU A O 1
ATOM 534 N N . VAL A 1 68 ? -3.547 9.914 11.016 1 97.5 68 VAL A N 1
ATOM 535 C CA . VAL A 1 68 ? -2.096 9.773 11.07 1 97.5 68 VAL A CA 1
ATOM 536 C C . VAL A 1 68 ? -1.572 9.25 9.742 1 97.5 68 VAL A C 1
ATOM 538 O O . VAL A 1 68 ? -2.092 8.266 9.211 1 97.5 68 VAL A O 1
ATOM 541 N N . ASP A 1 69 ? -0.63 9.945 9.18 1 96.69 69 ASP A N 1
ATOM 542 C CA . ASP A 1 69 ? -0.101 9.5 7.891 1 96.69 69 ASP A CA 1
ATOM 543 C C . ASP A 1 69 ? 1.384 9.836 7.766 1 96.69 69 ASP A C 1
ATOM 545 O O . ASP A 1 69 ? 2.051 10.109 8.766 1 96.69 69 ASP A O 1
ATOM 549 N N . LEU A 1 70 ? 1.92 9.609 6.594 1 97.75 70 LEU A N 1
ATOM 550 C CA . LEU A 1 70 ? 3.303 9.906 6.227 1 97.75 70 LEU A CA 1
ATOM 551 C C . LEU A 1 70 ? 3.361 10.75 4.961 1 97.75 70 LEU A C 1
ATOM 553 O O . LEU A 1 70 ? 2.432 10.727 4.152 1 97.75 70 LEU A O 1
ATOM 557 N N . ALA A 1 71 ? 4.359 11.508 4.879 1 98.31 71 ALA A N 1
ATOM 558 C CA . ALA A 1 71 ? 4.805 12.039 3.592 1 98.31 71 ALA A CA 1
ATOM 559 C C . ALA A 1 71 ? 6.152 11.445 3.189 1 98.31 71 ALA A C 1
ATOM 561 O O . ALA A 1 71 ? 7.109 11.484 3.967 1 98.31 71 ALA A O 1
ATOM 562 N N . ILE A 1 72 ? 6.25 10.922 1.972 1 98.31 72 ILE A N 1
ATOM 563 C CA . ILE A 1 72 ? 7.406 10.109 1.604 1 98.31 72 ILE A CA 1
ATOM 564 C C . ILE A 1 72 ? 8.305 10.898 0.65 1 98.31 72 ILE A C 1
ATOM 566 O O . ILE A 1 72 ? 7.859 11.328 -0.42 1 98.31 72 ILE A O 1
ATOM 570 N N . GLY A 1 73 ? 9.562 11.062 1.027 1 98.62 73 GLY A N 1
ATOM 571 C CA . GLY A 1 73 ? 10.555 11.648 0.144 1 98.62 73 GLY A CA 1
ATOM 572 C C . GLY A 1 73 ? 11.25 10.617 -0.734 1 98.62 73 GLY A C 1
ATOM 573 O O . GLY A 1 73 ? 12.195 9.961 -0.301 1 98.62 73 GLY A O 1
ATOM 574 N N . PRO A 1 74 ? 10.836 10.516 -1.974 1 98.38 74 PRO A N 1
ATOM 575 C CA . PRO A 1 74 ? 11.398 9.5 -2.867 1 98.38 74 PRO A CA 1
ATOM 576 C C . PRO A 1 74 ? 12.664 9.984 -3.574 1 98.38 74 PRO A C 1
ATOM 578 O O . PRO A 1 74 ? 13.289 9.219 -4.316 1 98.38 74 PRO A O 1
ATOM 581 N N . CYS A 1 75 ? 13.102 11.195 -3.416 1 98.12 75 CYS A N 1
ATOM 582 C CA . CYS A 1 75 ? 14.078 11.812 -4.301 1 98.12 75 CYS A CA 1
ATOM 583 C C . CYS A 1 75 ? 15.398 12.055 -3.57 1 98.12 75 CYS A C 1
ATOM 585 O O . CYS A 1 75 ? 15.422 12.117 -2.34 1 98.12 75 CYS A O 1
ATOM 587 N N . SER A 1 76 ? 16.391 12.086 -4.309 1 97.81 76 SER A N 1
ATOM 588 C CA . SER A 1 76 ? 17.75 12.484 -3.945 1 97.81 76 SER A CA 1
ATOM 589 C C . SER A 1 76 ? 18.562 12.883 -5.176 1 97.81 76 SER A C 1
ATOM 591 O O . SER A 1 76 ? 18.328 12.359 -6.27 1 97.81 76 SER A O 1
ATOM 593 N N . SER A 1 77 ? 19.5 13.766 -4.922 1 97.31 77 SER A N 1
ATOM 594 C CA . SER A 1 77 ? 20.344 14.227 -6.02 1 97.31 77 SER A CA 1
ATOM 595 C C . SER A 1 77 ? 21.141 13.078 -6.621 1 97.31 77 SER A C 1
ATOM 597 O O . SER A 1 77 ? 21.656 13.195 -7.734 1 97.31 77 SER A O 1
ATOM 599 N N . SER A 1 78 ? 21.281 11.984 -5.953 1 95.62 78 SER A N 1
ATOM 600 C CA . SER A 1 78 ? 22.109 10.859 -6.363 1 95.62 78 SER A CA 1
ATOM 601 C C . SER A 1 78 ? 21.359 9.93 -7.309 1 95.62 78 SER A C 1
ATOM 603 O O . SER A 1 78 ? 21.969 9.047 -7.93 1 95.62 78 SER A O 1
ATOM 605 N N . LEU A 1 79 ? 20.109 10.086 -7.477 1 97.44 79 LEU A N 1
ATOM 606 C CA . LEU A 1 79 ? 19.312 9.125 -8.219 1 97.44 79 LEU A CA 1
ATOM 607 C C . LEU A 1 79 ? 19.297 9.461 -9.711 1 97.44 79 LEU A C 1
ATOM 609 O O . LEU A 1 79 ? 19.484 10.617 -10.086 1 97.44 79 LEU A O 1
ATOM 613 N N . SER A 1 80 ? 19.125 8.438 -10.5 1 97.31 80 SER A N 1
ATOM 614 C CA . SER A 1 80 ? 18.719 8.625 -11.891 1 97.31 80 SER A CA 1
ATOM 615 C C . SER A 1 80 ? 17.234 8.914 -11.992 1 97.31 80 SER A C 1
ATOM 617 O O . SER A 1 80 ? 16.484 8.703 -11.039 1 97.31 80 SER A O 1
ATOM 619 N N . LEU A 1 81 ? 16.859 9.438 -13.148 1 98.44 81 LEU A N 1
ATOM 620 C CA . LEU A 1 81 ? 15.438 9.688 -13.391 1 98.44 81 LEU A CA 1
ATOM 621 C C . LEU A 1 81 ? 14.617 8.422 -13.203 1 98.44 81 LEU A C 1
ATOM 623 O O . LEU A 1 81 ? 13.562 8.453 -12.578 1 98.44 81 LEU A O 1
ATOM 627 N N . ILE A 1 82 ? 15.094 7.281 -13.664 1 97.31 82 ILE A N 1
ATOM 628 C CA . ILE A 1 82 ? 14.359 6.02 -13.609 1 97.31 82 ILE A CA 1
ATOM 629 C C . ILE A 1 82 ? 14.203 5.582 -12.148 1 97.31 82 ILE A C 1
ATOM 631 O O . ILE A 1 82 ? 13.133 5.141 -11.742 1 97.31 82 ILE A O 1
ATOM 635 N N . GLU A 1 83 ? 15.289 5.68 -11.414 1 97.31 83 GLU A N 1
ATOM 636 C CA . GLU A 1 83 ? 15.234 5.312 -10 1 97.31 83 GLU A CA 1
ATOM 637 C C . GLU A 1 83 ? 14.258 6.199 -9.234 1 97.31 83 GLU A C 1
ATOM 639 O O . GLU A 1 83 ? 13.523 5.719 -8.367 1 97.31 83 GLU A O 1
ATOM 644 N N . LEU A 1 84 ? 14.25 7.504 -9.562 1 98.62 84 LEU A N 1
ATOM 645 C CA . LEU A 1 84 ? 13.289 8.422 -8.961 1 98.62 84 LEU A CA 1
ATOM 646 C C . LEU A 1 84 ? 11.859 7.973 -9.25 1 98.62 84 LEU A C 1
ATOM 648 O O . LEU A 1 84 ? 11.039 7.867 -8.336 1 98.62 84 LEU A O 1
ATOM 652 N N . LEU A 1 85 ? 11.602 7.691 -10.492 1 98.62 85 LEU A N 1
ATOM 653 C CA . LEU A 1 85 ? 10.25 7.305 -10.891 1 98.62 85 LEU A CA 1
ATOM 654 C C . LEU A 1 85 ? 9.852 5.98 -10.242 1 98.62 85 LEU A C 1
ATOM 656 O O . LEU A 1 85 ? 8.695 5.801 -9.852 1 98.62 85 LEU A O 1
ATOM 660 N N . GLU A 1 86 ? 10.805 5.047 -10.117 1 98.44 86 GLU A N 1
ATOM 661 C CA . GLU A 1 86 ? 10.539 3.781 -9.438 1 98.44 86 GLU A CA 1
ATOM 662 C C . GLU A 1 86 ? 10.148 4.008 -7.98 1 98.44 86 GLU A C 1
ATOM 664 O O . GLU A 1 86 ? 9.195 3.398 -7.488 1 98.44 86 GLU A O 1
ATOM 669 N N . ASN A 1 87 ? 10.844 4.926 -7.297 1 98.44 87 ASN A N 1
ATOM 670 C CA . ASN A 1 87 ? 10.484 5.289 -5.93 1 98.44 87 ASN A CA 1
ATOM 671 C C . ASN A 1 87 ? 9.078 5.895 -5.867 1 98.44 87 ASN A C 1
ATOM 673 O O . ASN A 1 87 ? 8.312 5.598 -4.949 1 98.44 87 ASN A O 1
ATOM 677 N N . CYS A 1 88 ? 8.781 6.727 -6.836 1 98.56 88 CYS A N 1
ATOM 678 C CA . CYS A 1 88 ? 7.48 7.387 -6.879 1 98.56 88 CYS A CA 1
ATOM 679 C C . CYS A 1 88 ? 6.359 6.379 -7.105 1 98.56 88 CYS A C 1
ATOM 681 O O . CYS A 1 88 ? 5.301 6.469 -6.48 1 98.56 88 CYS A O 1
ATOM 683 N N . ILE A 1 89 ? 6.582 5.406 -7.953 1 98 89 ILE A N 1
ATOM 684 C CA . ILE A 1 89 ? 5.59 4.379 -8.242 1 98 89 ILE A CA 1
ATOM 685 C C . ILE A 1 89 ? 5.289 3.58 -6.973 1 98 89 ILE A C 1
ATOM 687 O O . ILE A 1 89 ? 4.125 3.355 -6.637 1 98 89 ILE A O 1
ATOM 691 N N . LEU A 1 90 ? 6.352 3.184 -6.293 1 97.12 90 LEU A N 1
ATOM 692 C CA . LEU A 1 90 ? 6.164 2.449 -5.047 1 97.12 90 LEU A CA 1
ATOM 693 C C . LEU A 1 90 ? 5.453 3.314 -4.012 1 97.12 90 LEU A C 1
ATOM 695 O O . LEU A 1 90 ? 4.512 2.857 -3.357 1 97.12 90 LEU A O 1
ATOM 699 N N . SER A 1 91 ? 5.848 4.566 -3.883 1 96.94 91 SER A N 1
ATOM 700 C CA . SER A 1 91 ? 5.238 5.484 -2.922 1 96.94 91 SER A CA 1
ATOM 701 C C . SER A 1 91 ? 3.756 5.688 -3.213 1 96.94 91 SER A C 1
ATOM 703 O O . SER A 1 91 ? 2.93 5.668 -2.299 1 96.94 91 SER A O 1
ATOM 705 N N . ASP A 1 92 ? 3.455 5.859 -4.465 1 96.69 92 ASP A N 1
ATOM 706 C CA . ASP A 1 92 ? 2.066 6.027 -4.883 1 96.69 92 ASP A CA 1
ATOM 707 C C . ASP A 1 92 ? 1.232 4.797 -4.535 1 96.69 92 ASP A C 1
ATOM 709 O O . ASP A 1 92 ? 0.085 4.922 -4.102 1 96.69 92 ASP A O 1
ATOM 713 N N . TYR A 1 93 ? 1.847 3.678 -4.773 1 95.06 93 TYR A N 1
ATOM 714 C CA . TYR A 1 93 ? 1.147 2.432 -4.477 1 95.06 93 TYR A CA 1
ATOM 715 C C . TYR A 1 93 ? 0.851 2.316 -2.986 1 95.06 93 TYR A C 1
ATOM 717 O O . TYR A 1 93 ? -0.208 1.819 -2.594 1 95.06 93 TYR A O 1
ATOM 725 N N . ILE A 1 94 ? 1.828 2.76 -2.174 1 93.94 94 ILE A N 1
ATOM 726 C CA . ILE A 1 94 ? 1.656 2.732 -0.726 1 93.94 94 ILE A CA 1
ATOM 727 C C . ILE A 1 94 ? 0.521 3.672 -0.324 1 93.94 94 ILE A C 1
ATOM 729 O O . ILE A 1 94 ? -0.269 3.354 0.568 1 93.94 94 ILE A O 1
ATOM 733 N N . GLY A 1 95 ? 0.452 4.871 -0.974 1 94 95 GLY A N 1
ATOM 734 C CA . GLY A 1 95 ? -0.784 5.629 -0.871 1 94 95 GLY A CA 1
ATOM 735 C C . GLY A 1 95 ? -0.638 6.898 -0.053 1 94 95 GLY A C 1
ATOM 736 O O . GLY A 1 95 ? -1.633 7.543 0.283 1 94 95 GLY A O 1
ATOM 737 N N . PHE A 1 96 ? 0.586 7.301 0.33 1 95.62 96 PHE A N 1
ATOM 738 C CA . PHE A 1 96 ? 0.81 8.531 1.085 1 95.62 96 PHE A CA 1
ATOM 739 C C . PHE A 1 96 ? 1.298 9.648 0.17 1 95.62 96 PHE A C 1
ATOM 741 O O . PHE A 1 96 ? 1.78 9.383 -0.934 1 95.62 96 PHE A O 1
ATOM 748 N N . PRO A 1 97 ? 1.164 10.867 0.64 1 97.38 97 PRO A N 1
ATOM 749 C CA . PRO A 1 97 ? 1.702 11.984 -0.139 1 97.38 97 PRO A CA 1
ATOM 750 C C . PRO A 1 97 ? 3.195 11.844 -0.425 1 97.38 97 PRO A C 1
ATOM 752 O O . PRO A 1 97 ? 3.928 11.258 0.381 1 97.38 97 PRO A O 1
ATOM 755 N N . ILE A 1 98 ? 3.551 12.375 -1.532 1 98.31 98 ILE A N 1
ATOM 756 C CA . ILE A 1 98 ? 4.953 12.414 -1.934 1 98.31 98 ILE A CA 1
ATOM 757 C C . ILE A 1 98 ? 5.562 13.758 -1.56 1 98.31 98 ILE A C 1
ATOM 759 O O . ILE A 1 98 ? 4.988 14.812 -1.848 1 98.31 98 ILE A O 1
ATOM 763 N N . HIS A 1 99 ? 6.695 13.719 -0.923 1 98.75 99 HIS A N 1
ATOM 764 C CA . HIS A 1 99 ? 7.422 14.922 -0.534 1 98.75 99 HIS A CA 1
ATOM 765 C C . HIS A 1 99 ? 8.633 15.148 -1.434 1 98.75 99 HIS A C 1
ATOM 767 O O . HIS A 1 99 ? 9.633 14.438 -1.324 1 98.75 99 HIS A O 1
ATOM 773 N N . ILE A 1 100 ? 8.578 16.141 -2.23 1 98.69 100 ILE A N 1
ATOM 774 C CA . ILE A 1 100 ? 9.609 16.422 -3.227 1 98.69 100 ILE A CA 1
ATOM 775 C C . ILE A 1 100 ? 10.539 17.531 -2.725 1 98.69 100 ILE A C 1
ATOM 777 O O . ILE A 1 100 ? 10.078 18.625 -2.395 1 98.69 100 ILE A O 1
ATOM 781 N N . CYS A 1 101 ? 11.766 17.203 -2.693 1 98.19 101 CYS A N 1
ATOM 782 C CA . CYS A 1 101 ? 12.781 18.219 -2.48 1 98.19 101 CYS A CA 1
ATOM 783 C C . CYS A 1 101 ? 13.18 18.875 -3.795 1 98.19 101 CYS A C 1
ATOM 785 O O . CYS A 1 101 ? 13.82 18.25 -4.641 1 98.19 101 CYS A O 1
ATOM 787 N N . GLY A 1 102 ? 12.891 20.109 -3.918 1 98.12 102 GLY A N 1
ATOM 788 C CA . GLY A 1 102 ? 13.078 20.812 -5.176 1 98.12 102 GLY A CA 1
ATOM 789 C C . GLY A 1 102 ? 14.492 20.703 -5.715 1 98.12 102 GLY A C 1
ATOM 790 O O . GLY A 1 102 ? 14.688 20.484 -6.914 1 98.12 102 GLY A O 1
ATOM 791 N N . TYR A 1 103 ? 15.484 20.797 -4.871 1 97.56 103 TYR A N 1
ATOM 792 C CA . TYR A 1 103 ? 16.875 20.781 -5.324 1 97.56 103 TYR A CA 1
ATOM 793 C C . TYR A 1 103 ? 17.219 19.438 -5.953 1 97.56 103 TYR A C 1
ATOM 795 O O . TYR A 1 103 ? 17.969 19.375 -6.926 1 97.56 103 TYR A O 1
ATOM 803 N N . ALA A 1 104 ? 16.688 18.359 -5.422 1 98.44 104 ALA A N 1
ATOM 804 C CA . ALA A 1 104 ? 17 17.031 -5.926 1 98.44 104 ALA A CA 1
ATOM 805 C C . ALA A 1 104 ? 16.438 16.844 -7.336 1 98.44 104 ALA A C 1
ATOM 807 O O . ALA A 1 104 ? 17.109 16.281 -8.203 1 98.44 104 ALA A O 1
ATOM 808 N N . ILE A 1 105 ? 15.227 17.328 -7.57 1 98.75 105 ILE A N 1
ATOM 809 C CA . ILE A 1 105 ? 14.602 17.25 -8.891 1 98.75 105 ILE A CA 1
ATOM 810 C C . ILE A 1 105 ? 15.438 18.031 -9.898 1 98.75 105 ILE A C 1
ATOM 812 O O . ILE A 1 105 ? 15.688 17.562 -11.008 1 98.75 105 ILE A O 1
ATOM 816 N N . ALA A 1 106 ? 15.844 19.188 -9.477 1 98.62 106 ALA A N 1
ATOM 817 C CA . ALA A 1 106 ? 16.641 20.031 -10.359 1 98.62 106 ALA A CA 1
ATOM 818 C C . ALA A 1 106 ? 17.984 19.375 -10.68 1 98.62 106 ALA A C 1
ATOM 820 O O . ALA A 1 106 ? 18.469 19.453 -11.812 1 98.62 106 ALA A O 1
ATOM 821 N N . ASP A 1 107 ? 18.625 18.781 -9.742 1 98.38 107 ASP A N 1
ATOM 822 C CA . ASP A 1 107 ? 19.891 18.078 -9.961 1 98.38 107 ASP A CA 1
ATOM 823 C C . ASP A 1 107 ? 19.719 16.922 -10.93 1 98.38 107 ASP A C 1
ATOM 825 O O . ASP A 1 107 ? 20.547 16.719 -11.812 1 98.38 107 ASP A O 1
ATOM 829 N N . ILE A 1 108 ? 18.656 16.141 -10.719 1 98.56 108 ILE A N 1
ATOM 830 C CA . ILE A 1 108 ? 18.375 15.023 -11.617 1 98.56 108 ILE A CA 1
ATOM 831 C C . ILE A 1 108 ? 18.125 15.555 -13.023 1 98.56 108 ILE A C 1
ATOM 833 O O . ILE A 1 108 ? 18.609 14.969 -14 1 98.56 108 ILE A O 1
ATOM 837 N N . ALA A 1 109 ? 17.391 16.641 -13.141 1 98.69 109 ALA A N 1
ATOM 838 C CA . ALA A 1 109 ? 17.125 17.25 -14.438 1 98.69 109 ALA A CA 1
ATOM 839 C C . ALA A 1 109 ? 18.438 17.609 -15.148 1 98.69 109 ALA A C 1
ATOM 841 O O . ALA A 1 109 ? 18.609 17.312 -16.328 1 98.69 109 ALA A O 1
ATOM 842 N N . GLU A 1 110 ? 19.312 18.219 -14.422 1 97.94 110 GLU A N 1
ATOM 843 C CA . GLU A 1 110 ? 20.609 18.609 -14.992 1 97.94 110 GLU A CA 1
ATOM 844 C C . GLU A 1 110 ? 21.375 17.391 -15.492 1 97.94 110 GLU A C 1
ATOM 846 O O . GLU A 1 110 ? 21.906 17.406 -16.594 1 97.94 110 GLU A O 1
ATOM 851 N N . LYS A 1 111 ? 21.375 16.344 -14.711 1 97.31 111 LYS A N 1
ATOM 852 C CA . LYS A 1 111 ? 22.062 15.109 -15.086 1 97.31 111 LYS A CA 1
ATOM 853 C C . LYS A 1 111 ? 21.453 14.492 -16.344 1 97.31 111 LYS A C 1
ATOM 855 O O . LYS A 1 111 ? 22.156 13.898 -17.156 1 97.31 111 LYS A O 1
ATOM 860 N N . GLU A 1 112 ? 20.172 14.633 -16.5 1 97.81 112 GLU A N 1
ATOM 861 C CA . GLU A 1 112 ? 19.422 13.984 -17.578 1 97.81 112 GLU A CA 1
ATOM 862 C C . GLU A 1 112 ? 19.234 14.93 -18.766 1 97.81 112 GLU A C 1
ATOM 864 O O . GLU A 1 112 ? 18.531 14.602 -19.719 1 97.81 112 GLU A O 1
ATOM 869 N N . ASN A 1 113 ? 19.828 16.109 -18.781 1 97.81 113 ASN A N 1
ATOM 870 C CA . ASN A 1 113 ? 19.688 17.141 -19.812 1 97.81 113 ASN A CA 1
ATOM 871 C C . ASN A 1 113 ? 18.219 17.5 -20.047 1 97.81 113 ASN A C 1
ATOM 873 O O . ASN A 1 113 ? 17.766 17.5 -21.203 1 97.81 113 ASN A O 1
ATOM 877 N N . LEU A 1 114 ? 17.453 17.641 -18.938 1 98.56 114 LEU A N 1
ATOM 878 C CA . LEU A 1 114 ? 16.062 18.109 -18.906 1 98.56 114 LEU A CA 1
ATOM 879 C C . LEU A 1 114 ? 15.93 19.359 -18.062 1 98.56 114 LEU A C 1
ATOM 881 O O . LEU A 1 114 ? 16.859 19.734 -17.344 1 98.56 114 LEU A O 1
ATOM 885 N N . THR A 1 115 ? 14.852 20.016 -18.203 1 98.56 115 THR A N 1
ATOM 886 C CA . THR A 1 115 ? 14.555 21.094 -17.281 1 98.56 115 THR A CA 1
ATOM 887 C C . THR A 1 115 ? 13.984 20.547 -15.969 1 98.56 115 THR A C 1
ATOM 889 O O . THR A 1 115 ? 13.445 19.438 -15.945 1 98.56 115 THR A O 1
ATOM 892 N N . PRO A 1 116 ? 14.133 21.312 -14.898 1 98.62 116 PRO A N 1
ATOM 893 C CA . PRO A 1 116 ? 13.547 20.844 -13.641 1 98.62 116 PRO A CA 1
ATOM 894 C C . PRO A 1 116 ? 12.055 20.547 -13.75 1 98.62 116 PRO A C 1
ATOM 896 O O . PRO A 1 116 ? 11.578 19.531 -13.242 1 98.62 116 PRO A O 1
ATOM 899 N N . LEU A 1 117 ? 11.328 21.328 -14.469 1 98.81 117 LEU A N 1
ATOM 900 C CA . LEU A 1 117 ? 9.883 21.141 -14.602 1 98.81 117 LEU A CA 1
ATOM 901 C C . LEU A 1 117 ? 9.562 19.875 -15.375 1 98.81 117 LEU A C 1
ATOM 903 O O . LEU A 1 117 ? 8.578 19.188 -15.078 1 98.81 117 LEU A O 1
ATOM 907 N N . GLU A 1 118 ? 10.359 19.562 -16.375 1 98.75 118 GLU A N 1
ATOM 908 C CA . GLU A 1 118 ? 10.141 18.344 -17.141 1 98.75 118 GLU A CA 1
ATOM 909 C C . GLU A 1 118 ? 10.211 17.109 -16.25 1 98.75 118 GLU A C 1
ATOM 911 O O . GLU A 1 118 ? 9.391 16.188 -16.375 1 98.75 118 GLU A O 1
ATOM 916 N N . VAL A 1 119 ? 11.188 17.109 -15.375 1 98.81 119 VAL A N 1
ATOM 917 C CA . VAL A 1 119 ? 11.32 15.992 -14.453 1 98.81 119 VAL A CA 1
ATOM 918 C C . VAL A 1 119 ? 10.148 15.977 -13.477 1 98.81 119 VAL A C 1
ATOM 920 O O . VAL A 1 119 ? 9.562 14.922 -13.211 1 98.81 119 VAL A O 1
ATOM 923 N N . PHE A 1 120 ? 9.773 17.141 -13 1 98.88 120 PHE A N 1
ATOM 924 C CA . PHE A 1 120 ? 8.656 17.234 -12.07 1 98.88 120 PHE A CA 1
ATOM 925 C C . PHE A 1 120 ? 7.367 16.75 -12.727 1 98.88 120 PHE A C 1
ATOM 927 O O . PHE A 1 120 ? 6.566 16.047 -12.094 1 98.88 120 PHE A O 1
ATOM 934 N N . LYS A 1 121 ? 7.16 17.078 -13.93 1 98.81 121 LYS A N 1
ATOM 935 C CA . LYS A 1 121 ? 5.98 16.641 -14.664 1 98.81 121 LYS A CA 1
ATOM 936 C C . LYS A 1 121 ? 5.945 15.117 -14.797 1 98.81 121 LYS A C 1
ATOM 938 O O . LYS A 1 121 ? 4.879 14.508 -14.719 1 98.81 121 LYS A O 1
ATOM 943 N N . LYS A 1 122 ? 7.113 14.531 -15.008 1 98.62 122 LYS A N 1
ATOM 944 C CA . LYS A 1 122 ? 7.164 13.078 -15.078 1 98.62 122 LYS A CA 1
ATOM 945 C C . LYS A 1 122 ? 6.734 12.453 -13.75 1 98.62 122 LYS A C 1
ATOM 947 O O . LYS A 1 122 ? 6.035 11.438 -13.734 1 98.62 122 LYS A O 1
ATOM 952 N N . VAL A 1 123 ? 7.168 13.047 -12.633 1 98.69 123 VAL A N 1
ATOM 953 C CA . VAL A 1 123 ? 6.727 12.602 -11.312 1 98.69 123 VAL A CA 1
ATOM 954 C C . VAL A 1 123 ? 5.211 12.766 -11.195 1 98.69 123 VAL A C 1
ATOM 956 O O . VAL A 1 123 ? 4.504 11.82 -10.828 1 98.69 123 VAL A O 1
ATOM 959 N N . TYR A 1 124 ? 4.742 13.922 -11.57 1 98.69 124 TYR A N 1
ATOM 960 C CA . TYR A 1 124 ? 3.32 14.234 -11.516 1 98.69 124 TYR A CA 1
ATOM 961 C C . TYR A 1 124 ? 2.51 13.227 -12.328 1 98.69 124 TYR A C 1
ATOM 963 O O . TYR A 1 124 ? 1.466 12.758 -11.867 1 98.69 124 TYR A O 1
ATOM 971 N N . ASP A 1 125 ? 2.986 12.883 -13.461 1 98 125 ASP A N 1
ATOM 972 C CA . ASP A 1 125 ? 2.275 11.977 -14.359 1 98 125 ASP A CA 1
ATOM 973 C C . ASP A 1 125 ? 2.293 10.547 -13.82 1 98 125 ASP A C 1
ATOM 975 O O . ASP A 1 125 ? 1.439 9.734 -14.172 1 98 125 ASP A O 1
ATOM 979 N N . THR A 1 126 ? 3.219 10.312 -12.953 1 97.25 126 THR A N 1
ATOM 980 C CA . THR A 1 126 ? 3.443 8.953 -12.477 1 97.25 126 THR A CA 1
ATOM 981 C C . THR A 1 126 ? 2.566 8.656 -11.266 1 97.25 126 THR A C 1
ATOM 983 O O . THR A 1 126 ? 2.256 7.5 -10.984 1 97.25 126 THR A O 1
ATOM 986 N N . VAL A 1 127 ? 2.115 9.68 -10.523 1 97.88 127 VAL A N 1
ATOM 987 C CA . VAL A 1 127 ? 1.503 9.414 -9.227 1 97.88 127 VAL A CA 1
ATOM 988 C C . VAL A 1 127 ? 0.095 10 -9.18 1 97.88 127 VAL A C 1
ATOM 990 O O . VAL A 1 127 ? -0.225 10.914 -9.945 1 97.88 127 VAL A O 1
ATOM 993 N N . GLU A 1 128 ? -0.758 9.508 -8.281 1 97.75 128 GLU A N 1
ATOM 994 C CA . GLU A 1 128 ? -2.102 10.039 -8.062 1 97.75 128 GLU A CA 1
ATOM 995 C C . GLU A 1 128 ? -2.193 10.758 -6.719 1 97.75 128 GLU A C 1
ATOM 997 O O . GLU A 1 128 ? -3.064 11.609 -6.527 1 97.75 128 GLU A O 1
ATOM 1002 N N . VAL A 1 129 ? -1.341 10.422 -5.797 1 98.12 129 VAL A N 1
ATOM 1003 C CA . VAL A 1 129 ? -1.391 10.953 -4.438 1 98.12 129 VAL A CA 1
ATOM 1004 C C . VAL A 1 129 ? -0.916 12.406 -4.434 1 98.12 129 VAL A C 1
ATOM 1006 O O . VAL A 1 129 ? -0.34 12.875 -5.414 1 98.12 129 VAL A O 1
ATOM 1009 N N . PRO A 1 130 ? -1.137 13.117 -3.334 1 98.5 130 PRO A N 1
ATOM 1010 C CA . PRO A 1 130 ? -0.688 14.508 -3.264 1 98.5 130 PRO A CA 1
ATOM 1011 C C . PRO A 1 130 ? 0.83 14.641 -3.367 1 98.5 130 PRO A C 1
ATOM 1013 O O . PRO A 1 130 ? 1.565 13.766 -2.906 1 98.5 130 PRO A O 1
ATOM 1016 N N . ILE A 1 131 ? 1.225 15.727 -3.957 1 98.81 131 ILE A N 1
ATOM 1017 C CA . ILE A 1 131 ? 2.643 16.062 -4.035 1 98.81 131 ILE A CA 1
ATOM 1018 C C . ILE A 1 131 ? 2.92 17.328 -3.236 1 98.81 131 ILE A C 1
ATOM 1020 O O . ILE A 1 131 ? 2.301 18.375 -3.475 1 98.81 131 ILE A O 1
ATOM 1024 N N . ASP A 1 132 ? 3.814 17.188 -2.33 1 98.56 132 ASP A N 1
ATOM 1025 C CA . ASP A 1 132 ? 4.312 18.281 -1.503 1 98.56 132 ASP A CA 1
ATOM 1026 C C . ASP A 1 132 ? 5.711 18.703 -1.944 1 98.56 132 ASP A C 1
ATOM 1028 O O . ASP A 1 132 ? 6.605 17.859 -2.092 1 98.56 132 ASP A O 1
ATOM 1032 N N . ILE A 1 133 ? 5.918 19.969 -2.148 1 98.56 133 ILE A N 1
ATOM 1033 C CA . ILE A 1 133 ? 7.238 20.406 -2.596 1 98.56 133 ILE A CA 1
ATOM 1034 C C . ILE A 1 133 ? 7.91 21.234 -1.5 1 98.56 133 ILE A C 1
ATOM 1036 O O . ILE A 1 133 ? 7.27 22.062 -0.865 1 98.56 133 ILE A O 1
ATOM 1040 N N . ASP A 1 134 ? 9.141 20.953 -1.271 1 97.88 134 ASP A N 1
ATOM 1041 C CA . ASP A 1 134 ? 10.023 21.641 -0.335 1 97.88 134 ASP A CA 1
ATOM 1042 C C . ASP A 1 134 ? 11.289 22.141 -1.033 1 97.88 134 ASP A C 1
ATOM 1044 O O . ASP A 1 134 ? 11.531 21.812 -2.199 1 97.88 134 ASP A O 1
ATOM 1048 N N . HIS A 1 135 ? 12.023 23.016 -0.302 1 97.19 135 HIS A N 1
ATOM 1049 C CA . HIS A 1 135 ? 13.227 23.625 -0.88 1 97.19 135 HIS A CA 1
ATOM 1050 C C . HIS A 1 135 ? 12.906 24.344 -2.18 1 97.19 135 HIS A C 1
ATOM 1052 O O . HIS A 1 135 ? 13.547 24.109 -3.205 1 97.19 135 HIS A O 1
ATOM 1058 N N . PHE A 1 136 ? 11.961 25.188 -2.1 1 97.94 136 PHE A N 1
ATOM 1059 C CA . PHE A 1 136 ? 11.414 25.938 -3.219 1 97.94 136 PHE A CA 1
ATOM 1060 C C . PHE A 1 136 ? 11.367 27.422 -2.895 1 97.94 136 PHE A C 1
ATOM 1062 O O . PHE A 1 136 ? 10.805 27.828 -1.871 1 97.94 136 PHE A O 1
ATOM 1069 N N . GLY A 1 137 ? 12 28.234 -3.703 1 96.88 137 GLY A N 1
ATOM 1070 C CA . GLY A 1 137 ? 12.094 29.672 -3.465 1 96.88 137 GLY A CA 1
ATOM 1071 C C . GLY A 1 137 ? 11.461 30.5 -4.57 1 96.88 137 GLY A C 1
ATOM 1072 O O . GLY A 1 137 ? 10.688 29.984 -5.375 1 96.88 137 GLY A O 1
ATOM 1073 N N . LYS A 1 138 ? 11.719 31.734 -4.551 1 96.31 138 LYS A N 1
ATOM 1074 C CA . LYS A 1 138 ? 11.055 32.688 -5.449 1 96.31 138 LYS A CA 1
ATOM 1075 C C . LYS A 1 138 ? 11.445 32.438 -6.902 1 96.31 138 LYS A C 1
ATOM 1077 O O . LYS A 1 138 ? 10.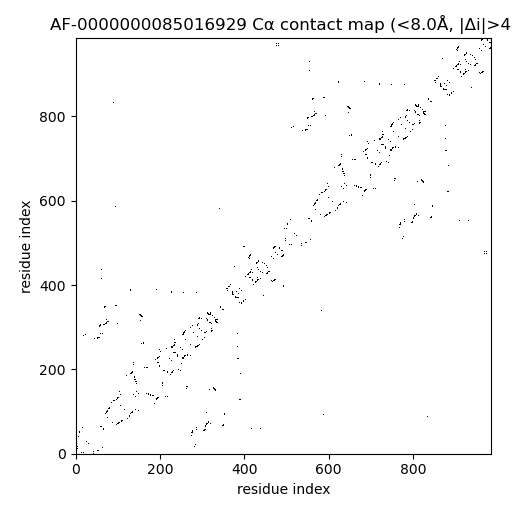734 32.844 -7.82 1 96.31 138 LYS A O 1
ATOM 1082 N N . TYR A 1 139 ? 12.547 31.734 -7.137 1 97.31 139 TYR A N 1
ATOM 1083 C CA . TYR A 1 139 ? 12.977 31.453 -8.5 1 97.31 139 TYR A CA 1
ATOM 1084 C C . TYR A 1 139 ? 12.695 30 -8.875 1 97.31 139 TYR A C 1
ATOM 1086 O O . TYR A 1 139 ? 13.156 29.531 -9.914 1 97.31 139 TYR A O 1
ATOM 1094 N N . GLY A 1 140 ? 11.984 29.281 -8.016 1 97.81 140 GLY A N 1
ATOM 1095 C CA . GLY A 1 140 ? 11.75 27.859 -8.25 1 97.81 140 GLY A CA 1
ATOM 1096 C C . GLY A 1 140 ? 12.539 26.969 -7.312 1 97.81 140 GLY A C 1
ATOM 1097 O O . GLY A 1 140 ? 12.789 27.328 -6.16 1 97.81 140 GLY A O 1
ATOM 1098 N N . PRO A 1 141 ? 12.852 25.734 -7.82 1 98.19 141 PRO A N 1
ATOM 1099 C CA . PRO A 1 141 ? 13.617 24.828 -6.965 1 98.19 141 PRO A CA 1
ATOM 1100 C C . PRO A 1 141 ? 14.977 25.391 -6.562 1 98.19 141 PRO A C 1
ATOM 1102 O O . PRO A 1 141 ? 15.742 25.828 -7.422 1 98.19 141 PRO A O 1
ATOM 1105 N N . MET A 1 142 ? 15.273 25.297 -5.316 1 97.06 142 MET A N 1
ATOM 1106 C CA . MET A 1 142 ? 16.562 25.766 -4.836 1 97.06 142 MET A CA 1
ATOM 1107 C C . MET A 1 142 ? 17.688 24.859 -5.352 1 97.06 142 MET A C 1
ATOM 1109 O O . MET A 1 142 ? 17.453 23.703 -5.711 1 97.06 142 MET A O 1
ATOM 1113 N N . ARG A 1 143 ? 18.828 25.484 -5.434 1 96.81 143 ARG A N 1
ATOM 1114 C CA . ARG A 1 143 ? 20.031 24.75 -5.855 1 96.81 143 ARG A CA 1
ATOM 1115 C C . ARG A 1 143 ? 21.156 24.906 -4.836 1 96.81 143 ARG A C 1
ATOM 1117 O O . ARG A 1 143 ? 21.375 25.984 -4.301 1 96.81 143 ARG A O 1
ATOM 1124 N N . PHE A 1 144 ? 21.828 23.781 -4.57 1 95.62 144 PHE A N 1
ATOM 1125 C CA . PHE A 1 144 ? 22.906 23.766 -3.594 1 95.62 144 PHE A CA 1
ATOM 1126 C C . PHE A 1 144 ? 24.141 23.062 -4.152 1 95.62 144 PHE A C 1
ATOM 1128 O O . PHE A 1 144 ? 24.031 22.219 -5.035 1 95.62 144 PHE A O 1
ATOM 1135 N N . PRO A 1 145 ? 25.328 23.453 -3.672 1 94.5 145 PRO A N 1
ATOM 1136 C CA . PRO A 1 145 ? 26.531 22.703 -4.078 1 94.5 145 PRO A CA 1
ATOM 1137 C C . PRO A 1 145 ? 26.531 21.266 -3.568 1 94.5 145 PRO A C 1
ATOM 1139 O O . PRO A 1 145 ? 25.781 20.938 -2.641 1 94.5 145 PRO A O 1
ATOM 1142 N N . LYS A 1 146 ? 27.359 20.484 -4.082 1 91.75 146 LYS A N 1
ATOM 1143 C CA . LYS A 1 146 ? 27.422 19.047 -3.832 1 91.75 146 LYS A CA 1
ATOM 1144 C C . LYS A 1 146 ? 27.703 18.75 -2.359 1 91.75 146 LYS A C 1
ATOM 1146 O O . LYS A 1 146 ? 27.172 17.781 -1.804 1 91.75 146 LYS A O 1
ATOM 1151 N N . GLU A 1 147 ? 28.5 19.547 -1.73 1 90.5 147 GLU A N 1
ATOM 1152 C CA . GLU A 1 147 ? 28.859 19.312 -0.337 1 90.5 147 GLU A CA 1
ATOM 1153 C C . GLU A 1 147 ? 27.656 19.453 0.583 1 90.5 147 GLU A C 1
ATOM 1155 O O . GLU A 1 147 ? 27.656 18.938 1.7 1 90.5 147 GLU A O 1
ATOM 1160 N N . ILE A 1 148 ? 26.609 20.141 0.095 1 91.06 148 ILE A N 1
ATOM 1161 C CA . ILE A 1 148 ? 25.375 20.312 0.868 1 91.06 148 ILE A CA 1
ATOM 1162 C C . ILE A 1 148 ? 24.391 19.203 0.517 1 91.06 148 ILE A C 1
ATOM 1164 O O . ILE A 1 148 ? 23.828 18.562 1.405 1 91.06 148 ILE A O 1
ATOM 1168 N N . VAL A 1 149 ? 24.234 18.859 -0.747 1 92.38 149 VAL A N 1
ATOM 1169 C CA . VAL A 1 149 ? 23.219 17.922 -1.189 1 92.38 149 VAL A CA 1
ATOM 1170 C C . VAL A 1 149 ? 23.625 16.5 -0.814 1 92.38 149 VAL A C 1
ATOM 1172 O O . VAL A 1 149 ? 22.781 15.602 -0.711 1 92.38 149 VAL A O 1
ATOM 1175 N N . PHE A 1 150 ? 24.922 16.266 -0.536 1 91.44 150 PHE A N 1
ATOM 1176 C CA . PHE A 1 150 ? 25.406 14.938 -0.185 1 91.44 150 PHE A CA 1
ATOM 1177 C C . PHE A 1 150 ? 25.797 14.875 1.287 1 91.44 150 PHE A C 1
ATOM 1179 O O . PHE A 1 150 ? 26.578 14 1.695 1 91.44 150 PHE A O 1
ATOM 1186 N N . CYS A 1 151 ? 25.312 15.852 1.935 1 90.31 151 CYS A N 1
ATOM 1187 C CA . CYS A 1 151 ? 25.594 15.867 3.365 1 90.31 151 CYS A CA 1
ATOM 1188 C C . CYS A 1 151 ? 25.234 14.531 4.004 1 90.31 151 CYS A C 1
ATOM 1190 O O . CYS A 1 151 ? 24.188 13.945 3.684 1 90.31 151 CYS A O 1
ATOM 1192 N N . GLY A 1 152 ? 26.062 14.078 4.945 1 89.69 152 GLY A N 1
ATOM 1193 C CA . GLY A 1 152 ? 25.891 12.773 5.578 1 89.69 152 GLY A CA 1
ATOM 1194 C C . GLY A 1 152 ? 24.891 12.797 6.723 1 89.69 152 GLY A C 1
ATOM 1195 O O . GLY A 1 152 ? 24.609 11.758 7.32 1 89.69 152 GLY A O 1
ATOM 1196 N N . GLY A 1 153 ? 24.312 13.977 6.938 1 90.94 153 GLY A N 1
ATOM 1197 C CA . GLY A 1 153 ? 23.406 14.102 8.07 1 90.94 153 GLY A CA 1
ATOM 1198 C C . GLY A 1 153 ? 24.109 14.312 9.391 1 90.94 153 GLY A C 1
ATOM 1199 O O . GLY A 1 153 ? 23.703 13.789 10.422 1 90.94 153 GLY A O 1
ATOM 1200 N N . ASP A 1 154 ? 25.156 15.023 9.391 1 89.31 154 ASP A N 1
ATOM 1201 C CA . ASP A 1 154 ? 26.047 15.18 10.539 1 89.31 154 ASP A CA 1
ATOM 1202 C C . ASP A 1 154 ? 25.328 15.805 11.727 1 89.31 154 ASP A C 1
ATOM 1204 O O . ASP A 1 154 ? 25.516 15.383 12.867 1 89.31 154 ASP A O 1
ATOM 1208 N N . CYS A 1 155 ? 24.484 16.781 11.422 1 90.25 155 CYS A N 1
ATOM 1209 C CA . CYS A 1 155 ? 23.781 17.422 12.523 1 90.25 155 CYS A CA 1
ATOM 1210 C C . CYS A 1 155 ? 22.891 16.438 13.266 1 90.25 155 CYS A C 1
ATOM 1212 O O . CYS A 1 155 ? 22.906 16.375 14.492 1 90.25 155 CYS A O 1
ATOM 1214 N N . TYR A 1 156 ? 22.172 15.602 12.562 1 93.31 156 TYR A N 1
ATOM 1215 C CA . TYR A 1 156 ? 21.297 14.609 13.18 1 93.31 156 TYR A CA 1
ATOM 1216 C C . TYR A 1 156 ? 22.109 13.492 13.828 1 93.31 156 TYR A C 1
ATOM 1218 O O . TYR A 1 156 ? 21.734 12.969 14.875 1 93.31 156 TYR A O 1
ATOM 1226 N N . ASN A 1 157 ? 23.188 13.164 13.172 1 94.06 157 ASN A N 1
ATOM 1227 C CA . ASN A 1 157 ? 24.016 12.078 13.68 1 94.06 157 ASN A CA 1
ATOM 1228 C C . ASN A 1 157 ? 24.719 12.469 14.984 1 94.06 157 ASN A C 1
ATOM 1230 O O . ASN A 1 157 ? 24.781 11.664 15.914 1 94.06 157 ASN A O 1
ATOM 1234 N N . LEU A 1 158 ? 25.156 13.656 15.055 1 91.31 158 LEU A N 1
ATOM 1235 C CA . LEU A 1 158 ? 25.906 14.109 16.219 1 91.31 158 LEU A CA 1
ATOM 1236 C C . LEU A 1 158 ? 24.984 14.562 17.328 1 91.31 158 LEU A C 1
ATOM 1238 O O . LEU A 1 158 ? 25.359 14.547 18.5 1 91.31 158 LEU A O 1
ATOM 1242 N N . GLY A 1 159 ? 23.719 15.055 17.062 1 86.12 159 GLY A N 1
ATOM 1243 C CA . GLY A 1 159 ? 22.688 15.32 18.047 1 86.12 159 GLY A CA 1
ATOM 1244 C C . GLY A 1 159 ? 22.594 16.781 18.438 1 86.12 159 GLY A C 1
ATOM 1245 O O . GLY A 1 159 ? 21.641 17.188 19.125 1 86.12 159 GLY A O 1
ATOM 1246 N N . LEU A 1 160 ? 23.562 17.547 18.406 1 73.19 160 LEU A N 1
ATOM 1247 C CA . LEU A 1 160 ? 23.406 18.938 18.844 1 73.19 160 LEU A CA 1
ATOM 1248 C C . LEU A 1 160 ? 23.969 19.891 17.797 1 73.19 160 LEU A C 1
ATOM 1250 O O . LEU A 1 160 ? 25.141 19.797 17.438 1 73.19 160 LEU A O 1
ATOM 1254 N N . ALA A 1 161 ? 22.891 20.609 17.25 1 72.75 161 ALA A N 1
ATOM 1255 C CA . ALA A 1 161 ? 23.266 21.656 16.297 1 72.75 161 ALA A CA 1
ATOM 1256 C C . ALA A 1 161 ? 22.328 22.859 16.391 1 72.75 161 ALA A C 1
ATOM 1258 O O . ALA A 1 161 ? 21.109 22.688 16.516 1 72.75 161 ALA A O 1
ATOM 1259 N N . ARG A 1 162 ? 22.953 23.953 16.578 1 67.69 162 ARG A N 1
ATOM 1260 C CA . ARG A 1 162 ? 22.125 25.156 16.547 1 67.69 162 ARG A CA 1
ATOM 1261 C C . ARG A 1 162 ? 21.797 25.547 15.102 1 67.69 162 ARG A C 1
ATOM 1263 O O . ARG A 1 162 ? 20.75 26.141 14.836 1 67.69 162 ARG A O 1
ATOM 1270 N N . GLU A 1 163 ? 22.75 25.203 14.273 1 69.19 163 GLU A N 1
ATOM 1271 C CA . GLU A 1 163 ? 22.594 25.531 12.859 1 69.19 163 GLU A CA 1
ATOM 1272 C C . GLU A 1 163 ? 23.266 24.484 11.977 1 69.19 163 GLU A C 1
ATOM 1274 O O . GLU A 1 163 ? 23.984 23.609 12.484 1 69.19 163 GLU A O 1
ATOM 1279 N N . CYS A 1 164 ? 22.844 24.656 10.758 1 72.62 164 CYS A N 1
ATOM 1280 C CA . CYS A 1 164 ? 23.516 23.781 9.812 1 72.62 164 CYS A CA 1
ATOM 1281 C C . CYS A 1 164 ? 25.016 24.078 9.766 1 72.62 164 CYS A C 1
ATOM 1283 O O . CYS A 1 164 ? 25.422 25.203 9.445 1 72.62 164 CYS A O 1
ATOM 1285 N N . PRO A 1 165 ? 25.766 23.234 10 1 65.88 165 PRO A N 1
ATOM 1286 C CA . PRO A 1 165 ? 27.219 23.469 10.031 1 65.88 165 PRO A CA 1
ATOM 1287 C C . PRO A 1 165 ? 27.781 23.828 8.656 1 65.88 165 PRO A C 1
ATOM 1289 O O . PRO A 1 165 ? 28.922 24.297 8.555 1 65.88 165 PRO A O 1
ATOM 1292 N N . ARG A 1 166 ? 26.969 23.797 7.648 1 70.06 166 ARG A N 1
ATOM 1293 C CA . ARG A 1 166 ? 27.516 23.984 6.309 1 70.06 166 ARG A CA 1
ATOM 1294 C C . ARG A 1 166 ? 26.984 25.266 5.676 1 70.06 166 ARG A C 1
ATOM 1296 O O . ARG A 1 166 ? 27.141 25.484 4.473 1 70.06 166 ARG A O 1
ATOM 1303 N N . GLU A 1 167 ? 26.375 25.984 6.332 1 70.56 167 GLU A N 1
ATOM 1304 C CA . GLU A 1 167 ? 25.875 27.297 5.879 1 70.56 167 GLU A CA 1
ATOM 1305 C C . GLU A 1 167 ? 25.062 27.156 4.602 1 70.56 167 GLU A C 1
ATOM 1307 O O . GLU A 1 167 ? 25.297 27.875 3.629 1 70.56 167 GLU A O 1
ATOM 1312 N N . ARG A 1 168 ? 24.188 26.344 4.516 1 76.19 168 ARG A N 1
ATOM 1313 C CA . ARG A 1 168 ? 23.469 25.859 3.348 1 76.19 168 ARG A CA 1
ATOM 1314 C C . ARG A 1 168 ? 22.859 27.016 2.559 1 76.19 168 ARG A C 1
ATOM 1316 O O . ARG A 1 168 ? 23.094 27.141 1.354 1 76.19 168 ARG A O 1
ATOM 1323 N N . ILE A 1 169 ? 22.172 27.953 3.172 1 75.56 169 ILE A N 1
ATOM 1324 C CA . ILE A 1 169 ? 21.406 28.969 2.463 1 75.56 169 ILE A CA 1
ATOM 1325 C C . ILE A 1 169 ? 22.344 30.016 1.862 1 75.56 169 ILE A C 1
ATOM 1327 O O . ILE A 1 169 ? 22.109 30.516 0.759 1 75.56 169 ILE A O 1
ATOM 1331 N N . HIS A 1 170 ? 23.375 30.188 2.492 1 80.12 170 HIS A N 1
ATOM 1332 C CA . HIS A 1 170 ? 24.344 31.156 1.996 1 80.12 170 HIS A CA 1
ATOM 1333 C C . HIS A 1 170 ? 25.094 30.609 0.778 1 80.12 170 HIS A C 1
ATOM 1335 O O . HIS A 1 170 ? 25.625 31.391 -0.015 1 80.12 170 HIS A O 1
ATOM 1341 N N . LYS A 1 171 ? 25.125 29.422 0.648 1 88.81 171 LYS A N 1
ATOM 1342 C CA . LYS A 1 171 ? 25.875 28.812 -0.443 1 88.81 171 LYS A CA 1
ATOM 1343 C C . LYS A 1 171 ? 24.953 28.438 -1.603 1 88.81 171 LYS A C 1
ATOM 1345 O O . LYS A 1 171 ? 25.375 27.75 -2.535 1 88.81 171 LYS A O 1
ATOM 1350 N N . ARG A 1 172 ? 23.781 28.906 -1.543 1 94 172 ARG A N 1
ATOM 1351 C CA . ARG A 1 172 ? 22.812 28.656 -2.594 1 94 172 ARG A CA 1
ATOM 1352 C C . ARG A 1 172 ? 23.328 29.125 -3.949 1 94 172 ARG A C 1
ATOM 1354 O O . ARG A 1 172 ? 23.984 30.156 -4.043 1 94 172 ARG A O 1
ATOM 1361 N N . LEU A 1 173 ? 22.969 28.328 -4.969 1 95.81 173 LEU A N 1
ATOM 1362 C CA . LEU A 1 173 ? 23.391 28.641 -6.328 1 95.81 173 LEU A CA 1
ATOM 1363 C C . LEU A 1 173 ? 22.297 29.422 -7.059 1 95.81 173 LEU A C 1
ATOM 1365 O O . LEU A 1 173 ? 21.656 28.891 -7.973 1 95.81 173 LEU A O 1
ATOM 1369 N N . ILE A 1 174 ? 22.234 30.688 -6.801 1 95.56 174 ILE A N 1
ATOM 1370 C CA . ILE A 1 174 ? 21.125 31.547 -7.195 1 95.56 174 ILE A CA 1
ATOM 1371 C C . ILE A 1 174 ? 21.078 31.656 -8.719 1 95.56 174 ILE A C 1
ATOM 1373 O O . ILE A 1 174 ? 20 31.672 -9.312 1 95.56 174 ILE A O 1
ATOM 1377 N N . GLU A 1 175 ? 22.234 31.75 -9.375 1 96.25 175 GLU A N 1
ATOM 1378 C CA . GLU A 1 175 ? 22.281 31.891 -10.828 1 96.25 175 GLU A CA 1
ATOM 1379 C C . GLU A 1 175 ? 21.656 30.672 -11.516 1 96.25 175 GLU A C 1
ATOM 1381 O O . GLU A 1 175 ? 20.969 30.797 -12.523 1 96.25 175 GLU A O 1
ATOM 1386 N N . LYS A 1 176 ? 21.906 29.5 -10.969 1 96.44 176 LYS A N 1
ATOM 1387 C CA . LYS A 1 176 ? 21.312 28.297 -11.516 1 96.44 176 LYS A CA 1
ATOM 1388 C C . LYS A 1 176 ? 19.797 28.281 -11.312 1 96.44 176 LYS A C 1
ATOM 1390 O O . LYS A 1 176 ? 19.062 27.812 -12.172 1 96.44 176 LYS A O 1
ATOM 1395 N N . GLU A 1 177 ? 19.375 28.766 -10.203 1 97.38 177 GLU A N 1
ATOM 1396 C CA . GLU A 1 177 ? 17.953 28.828 -9.914 1 97.38 177 GLU A CA 1
ATOM 1397 C C . GLU A 1 177 ? 17.234 29.734 -10.922 1 97.38 177 GLU A C 1
ATOM 1399 O O . GLU A 1 177 ? 16.141 29.406 -11.375 1 97.38 177 GLU A O 1
ATOM 1404 N N . LYS A 1 178 ? 17.844 30.781 -11.273 1 97.94 178 LYS A N 1
ATOM 1405 C CA . LYS A 1 178 ? 17.234 31.781 -12.133 1 97.94 178 LYS A CA 1
ATOM 1406 C C . LYS A 1 178 ? 17.125 31.281 -13.57 1 97.94 178 LYS A C 1
ATOM 1408 O O . LYS A 1 178 ? 16.344 31.828 -14.367 1 97.94 178 LYS A O 1
ATOM 1413 N N . GLU A 1 179 ? 17.906 30.297 -13.891 1 97.75 179 GLU A N 1
ATOM 1414 C CA . GLU A 1 179 ? 17.906 29.766 -15.25 1 97.75 179 GLU A CA 1
ATOM 1415 C C . GLU A 1 179 ? 16.5 29.328 -15.664 1 97.75 179 GLU A C 1
ATOM 1417 O O . GLU A 1 179 ? 16.141 29.406 -16.844 1 97.75 179 GLU A O 1
ATOM 1422 N N . TYR A 1 180 ? 15.711 28.922 -14.766 1 97.5 180 TYR A N 1
ATOM 1423 C CA . TYR A 1 180 ? 14.383 28.406 -15.102 1 97.5 180 TYR A CA 1
ATOM 1424 C C . TYR A 1 180 ? 13.305 29.078 -14.258 1 97.5 180 TYR A C 1
ATOM 1426 O O . TYR A 1 180 ? 12.312 28.453 -13.898 1 97.5 180 TYR A O 1
ATOM 1434 N N . GLU A 1 181 ? 13.539 30.297 -13.875 1 97.81 181 GLU A N 1
ATOM 1435 C CA . GLU A 1 181 ? 12.625 31.031 -13 1 97.81 181 GLU A CA 1
ATOM 1436 C C . GLU A 1 181 ? 11.234 31.125 -13.625 1 97.81 181 GLU A C 1
ATOM 1438 O O . GLU A 1 181 ? 10.242 31.25 -12.906 1 97.81 181 GLU A O 1
ATOM 1443 N N . GLU A 1 182 ? 11.102 31.016 -14.93 1 98.06 182 GLU A N 1
ATOM 1444 C CA . GLU A 1 182 ? 9.82 31.094 -15.625 1 98.06 182 GLU A CA 1
ATOM 1445 C C . GLU A 1 182 ? 8.93 29.906 -15.297 1 98.06 182 GLU A C 1
ATOM 1447 O O . GLU A 1 182 ? 7.719 29.938 -15.531 1 98.06 182 GLU A O 1
ATOM 1452 N N . GLU A 1 183 ? 9.516 28.828 -14.742 1 98.38 183 GLU A N 1
ATOM 1453 C CA . GLU A 1 183 ? 8.773 27.609 -14.422 1 98.38 183 GLU A CA 1
ATOM 1454 C C . GLU A 1 183 ? 8.094 27.719 -13.062 1 98.38 183 GLU A C 1
ATOM 1456 O O . GLU A 1 183 ? 7.312 26.844 -12.688 1 98.38 183 GLU A O 1
ATOM 1461 N N . PHE A 1 184 ? 8.273 28.781 -12.383 1 98.5 184 PHE A N 1
ATOM 1462 C CA . PHE A 1 184 ? 7.875 28.953 -10.992 1 98.5 184 PHE A CA 1
ATOM 1463 C C . PHE A 1 184 ? 6.391 28.656 -10.82 1 98.5 184 PHE A C 1
ATOM 1465 O O . PHE A 1 184 ? 6.012 27.781 -10.039 1 98.5 184 PHE A O 1
ATOM 1472 N N . LEU A 1 185 ? 5.551 29.234 -11.523 1 98.38 185 LEU A N 1
ATOM 1473 C CA . LEU A 1 185 ? 4.109 29.109 -11.336 1 98.38 185 LEU A CA 1
ATOM 1474 C C . LEU A 1 185 ? 3.621 27.734 -11.781 1 98.38 185 LEU A C 1
ATOM 1476 O O . LEU A 1 185 ? 2.656 27.203 -11.219 1 98.38 185 LEU A O 1
ATOM 1480 N N . ASP A 1 186 ? 4.281 27.156 -12.766 1 98.44 186 ASP A N 1
ATOM 1481 C CA . ASP A 1 186 ? 3.887 25.828 -13.227 1 98.44 186 ASP A CA 1
ATOM 1482 C C . ASP A 1 186 ? 4.125 24.766 -12.148 1 98.44 186 ASP A C 1
ATOM 1484 O O . ASP A 1 186 ? 3.318 23.859 -11.977 1 98.44 186 ASP A O 1
ATOM 1488 N N . TRP A 1 187 ? 5.246 24.938 -11.391 1 98.62 187 TRP A N 1
ATOM 1489 C CA . TRP A 1 187 ? 5.508 24.062 -10.258 1 98.62 187 TRP A CA 1
ATOM 1490 C C . TRP A 1 187 ? 4.375 24.141 -9.242 1 98.62 187 TRP A C 1
ATOM 1492 O O . TRP A 1 187 ? 3.865 23.109 -8.797 1 98.62 187 TRP A O 1
ATOM 1502 N N . ILE A 1 188 ? 3.967 25.281 -8.945 1 98.62 188 ILE A N 1
ATOM 1503 C CA . ILE A 1 188 ? 2.945 25.516 -7.93 1 98.62 188 ILE A CA 1
ATOM 1504 C C . ILE A 1 188 ? 1.615 24.938 -8.391 1 98.62 188 ILE A C 1
ATOM 1506 O O . ILE A 1 188 ? 0.907 24.297 -7.609 1 98.62 188 ILE A O 1
ATOM 1510 N N . ARG A 1 189 ? 1.272 25.078 -9.609 1 98 189 ARG A N 1
ATOM 1511 C CA . ARG A 1 189 ? 0.014 24.594 -10.164 1 98 189 ARG A CA 1
ATOM 1512 C C . ARG A 1 189 ? -0.063 23.062 -10.07 1 98 189 ARG A C 1
ATOM 1514 O O . ARG A 1 189 ? -1.141 22.5 -9.859 1 98 189 ARG A O 1
ATOM 1521 N N . LEU A 1 190 ? 1.066 22.406 -10.203 1 98.25 190 LEU A N 1
ATOM 1522 C CA . LEU A 1 190 ? 1.093 20.953 -10.234 1 98.25 190 LEU A CA 1
ATOM 1523 C C . LEU A 1 190 ? 1.137 20.375 -8.82 1 98.25 190 LEU A C 1
ATOM 1525 O O . LEU A 1 190 ? 0.698 19.25 -8.586 1 98.25 190 LEU A O 1
ATOM 1529 N N . ALA A 1 191 ? 1.633 21.109 -7.82 1 98.56 191 ALA A N 1
ATOM 1530 C CA . ALA A 1 191 ? 1.765 20.656 -6.438 1 98.56 191 ALA A CA 1
ATOM 1531 C C . ALA A 1 191 ? 0.419 20.688 -5.719 1 98.56 191 ALA A C 1
ATOM 1533 O O . ALA A 1 191 ? -0.503 21.391 -6.148 1 98.56 191 ALA A O 1
ATOM 1534 N N . SER A 1 192 ? 0.31 19.859 -4.738 1 98.56 192 SER A N 1
ATOM 1535 C CA . SER A 1 192 ? -0.837 19.938 -3.84 1 98.56 192 SER A CA 1
ATOM 1536 C C . SER A 1 192 ? -0.572 20.891 -2.686 1 98.56 192 SER A C 1
ATOM 1538 O O . SER A 1 192 ? -1.481 21.594 -2.227 1 98.56 192 SER A O 1
ATOM 1540 N N . THR A 1 193 ? 0.644 20.844 -2.195 1 98.62 193 THR A N 1
ATOM 1541 C CA . THR A 1 193 ? 1.088 21.688 -1.098 1 98.62 193 THR A CA 1
ATOM 1542 C C . THR A 1 193 ? 2.512 22.188 -1.336 1 98.62 193 THR A C 1
ATOM 1544 O O . THR A 1 193 ? 3.266 21.578 -2.098 1 98.62 193 THR A O 1
ATOM 1547 N N . VAL A 1 194 ? 2.816 23.281 -0.711 1 98.62 194 VAL A N 1
ATOM 1548 C CA . VAL A 1 194 ? 4.168 23.828 -0.762 1 98.62 194 VAL A CA 1
ATOM 1549 C C . VAL A 1 194 ? 4.668 24.109 0.654 1 98.62 194 VAL A C 1
ATOM 1551 O O . VAL A 1 194 ? 3.924 24.641 1.488 1 98.62 194 VAL A O 1
ATOM 1554 N N . CYS A 1 195 ? 5.918 23.781 0.867 1 98.31 195 CYS A N 1
ATOM 1555 C CA . CYS A 1 195 ? 6.531 24.047 2.166 1 98.31 195 CYS A CA 1
ATOM 1556 C C . CYS A 1 195 ? 7.277 25.375 2.158 1 98.31 195 CYS A C 1
ATOM 1558 O O . CYS A 1 195 ? 7.961 25.703 1.187 1 98.31 195 CYS A O 1
ATOM 1560 N N . VAL A 1 196 ? 7.141 26.094 3.203 1 98 196 VAL A N 1
ATOM 1561 C CA . VAL A 1 196 ? 7.941 27.281 3.447 1 98 196 VAL A CA 1
ATOM 1562 C C . VAL A 1 196 ? 8.641 27.172 4.797 1 98 196 VAL A C 1
ATOM 1564 O O . VAL A 1 196 ? 8.125 26.547 5.723 1 98 196 VAL A O 1
ATOM 1567 N N . ASN A 1 197 ? 9.789 27.719 4.852 1 95.31 197 ASN A N 1
ATOM 1568 C CA . ASN A 1 197 ? 10.609 27.688 6.059 1 95.31 197 ASN A CA 1
ATOM 1569 C C . ASN A 1 197 ? 10.695 29.062 6.715 1 95.31 197 ASN A C 1
ATOM 1571 O O . ASN A 1 197 ? 10.969 30.047 6.043 1 95.31 197 ASN A O 1
ATOM 1575 N N . VAL A 1 198 ? 10.516 29.109 8.016 1 96 198 VAL A N 1
ATOM 1576 C CA . VAL A 1 198 ? 10.492 30.406 8.672 1 96 198 VAL A CA 1
ATOM 1577 C C . VAL A 1 198 ? 11.641 30.5 9.68 1 96 198 VAL A C 1
ATOM 1579 O O . VAL A 1 198 ? 11.617 31.344 10.578 1 96 198 VAL A O 1
ATOM 1582 N N . VAL A 1 199 ? 12.594 29.688 9.539 1 91.69 199 VAL A N 1
ATOM 1583 C CA . VAL A 1 199 ? 13.625 29.547 10.562 1 91.69 199 VAL A CA 1
ATOM 1584 C C . VAL A 1 199 ? 14.516 30.797 10.578 1 91.69 199 VAL A C 1
ATOM 1586 O O . VAL A 1 199 ? 15.219 31.047 11.562 1 91.69 199 VAL A O 1
ATOM 1589 N N . GLU A 1 200 ? 14.547 31.516 9.508 1 89.75 200 GLU A N 1
ATOM 1590 C CA . GLU A 1 200 ? 15.266 32.781 9.516 1 89.75 200 GLU A CA 1
ATOM 1591 C C . GLU A 1 200 ? 14.766 33.688 10.641 1 89.75 200 GLU A C 1
ATOM 1593 O O . GLU A 1 200 ? 15.555 34.375 11.289 1 89.75 200 GLU A O 1
ATOM 1598 N N . GLU A 1 201 ? 13.492 33.688 10.836 1 91.62 201 GLU A N 1
ATOM 1599 C CA . GLU A 1 201 ? 12.875 34.5 11.867 1 91.62 201 GLU A CA 1
ATOM 1600 C C . GLU A 1 201 ? 13.258 34.031 13.266 1 91.62 201 GLU A C 1
ATOM 1602 O O . GLU A 1 201 ? 13.094 34.75 14.25 1 91.62 201 GLU A O 1
ATOM 1607 N N . GLN A 1 202 ? 13.773 32.844 13.336 1 90.75 202 GLN A N 1
ATOM 1608 C CA . GLN A 1 202 ? 14.211 32.281 14.609 1 90.75 202 GLN A CA 1
ATOM 1609 C C . GLN A 1 202 ? 15.711 32.5 14.812 1 90.75 202 GLN A C 1
ATOM 1611 O O . GLN A 1 202 ? 16.312 31.875 15.695 1 90.75 202 GLN A O 1
ATOM 1616 N N . GLY A 1 203 ? 16.312 33.25 13.953 1 84.56 203 GLY A N 1
ATOM 1617 C CA . GLY A 1 203 ? 17.719 33.625 14.078 1 84.56 203 GLY A CA 1
ATOM 1618 C C . GLY A 1 203 ? 18.641 32.625 13.391 1 84.56 203 GLY A C 1
ATOM 1619 O O . GLY A 1 203 ? 19.828 32.562 13.711 1 84.56 203 GLY A O 1
ATOM 1620 N N . ARG A 1 204 ? 18.078 31.828 12.625 1 83 204 ARG A N 1
ATOM 1621 C CA . ARG A 1 204 ? 18.891 30.828 11.938 1 83 204 ARG A CA 1
ATOM 1622 C C . ARG A 1 204 ? 18.969 31.125 10.445 1 83 204 ARG A C 1
ATOM 1624 O O . ARG A 1 204 ? 18.516 30.312 9.625 1 83 204 ARG A O 1
ATOM 1631 N N . GLU A 1 205 ? 19.734 32.062 10.094 1 77.75 205 GLU A N 1
ATOM 1632 C CA . GLU A 1 205 ? 19.812 32.594 8.742 1 77.75 205 GLU A CA 1
ATOM 1633 C C . GLU A 1 205 ? 20.594 31.672 7.82 1 77.75 205 GLU A C 1
ATOM 1635 O O . GLU A 1 205 ? 20.438 31.734 6.598 1 77.75 205 GLU A O 1
ATOM 1640 N N . GLU A 1 206 ? 21.266 30.844 8.422 1 76 206 GLU A N 1
ATOM 1641 C CA . GLU A 1 206 ? 22.078 29.938 7.621 1 76 206 GLU A CA 1
ATOM 1642 C C . GLU A 1 206 ? 21.266 28.719 7.168 1 76 206 GLU A C 1
ATOM 1644 O O . GLU A 1 206 ? 21.672 28 6.27 1 76 206 GLU A O 1
ATOM 1649 N N . HIS A 1 207 ? 20.094 28.578 7.691 1 78.81 207 HIS A N 1
ATOM 1650 C CA . HIS A 1 207 ? 19.344 27.344 7.469 1 78.81 207 HIS A CA 1
ATOM 1651 C C . HIS A 1 207 ? 18.156 27.578 6.543 1 78.81 207 HIS A C 1
ATOM 1653 O O . HIS A 1 207 ? 17.75 26.672 5.812 1 78.81 207 HIS A O 1
ATOM 1659 N N . GLY A 1 208 ? 17.672 28.766 6.598 1 82.19 208 GLY A N 1
ATOM 1660 C CA . GLY A 1 208 ? 16.453 29.016 5.844 1 82.19 208 GLY A CA 1
ATOM 1661 C C . GLY A 1 208 ? 16.547 30.25 4.965 1 82.19 208 GLY A C 1
ATOM 1662 O O . GLY A 1 208 ? 17.344 31.141 5.223 1 82.19 208 GLY A O 1
ATOM 1663 N N . ALA A 1 209 ? 15.711 30.203 3.955 1 88.81 209 ALA A N 1
ATOM 1664 C CA . ALA A 1 209 ? 15.617 31.328 3.035 1 88.81 209 ALA A CA 1
ATOM 1665 C C . ALA A 1 209 ? 14.992 32.531 3.717 1 88.81 209 ALA A C 1
ATOM 1667 O O . ALA A 1 209 ? 14.273 32.406 4.711 1 88.81 209 ALA A O 1
ATOM 1668 N N . PRO A 1 210 ? 15.281 33.75 3.162 1 92.12 210 PRO A N 1
ATOM 1669 C CA . PRO A 1 210 ? 14.656 34.969 3.727 1 92.12 210 PRO A CA 1
ATOM 1670 C C . PRO A 1 210 ? 13.133 34.875 3.758 1 92.12 210 PRO A C 1
ATOM 1672 O O . PRO A 1 210 ? 12.523 34.344 2.83 1 92.12 210 PRO A O 1
ATOM 1675 N N . ILE A 1 211 ? 12.586 35.5 4.777 1 96 211 ILE A N 1
ATOM 1676 C CA . ILE A 1 211 ? 11.148 35.406 5.02 1 96 211 ILE A CA 1
ATOM 1677 C C . ILE A 1 211 ? 10.383 36.031 3.852 1 96 211 ILE A C 1
ATOM 1679 O O . ILE A 1 211 ? 9.297 35.594 3.5 1 96 211 ILE A O 1
ATOM 1683 N N . ASP A 1 212 ? 10.961 37.094 3.211 1 95.75 212 ASP A N 1
ATOM 1684 C CA . ASP A 1 212 ? 10.305 37.719 2.078 1 95.75 212 ASP A CA 1
ATOM 1685 C C . ASP A 1 212 ? 10.18 36.781 0.898 1 95.75 212 ASP A C 1
ATOM 1687 O O . ASP A 1 212 ? 9.188 36.812 0.17 1 95.75 212 ASP A O 1
ATOM 1691 N N . GLU A 1 213 ? 11.172 36 0.721 1 96.31 213 GLU A N 1
ATOM 1692 C CA . GLU A 1 213 ? 11.117 34.969 -0.312 1 96.31 213 GLU A CA 1
ATOM 1693 C C . GLU A 1 213 ? 10.047 33.938 -0 1 96.31 213 GLU A C 1
ATOM 1695 O O . GLU A 1 213 ? 9.289 33.531 -0.887 1 96.31 213 GLU A O 1
ATOM 1700 N N . MET A 1 214 ? 9.914 33.5 1.204 1 97.62 214 MET A N 1
ATOM 1701 C CA . MET A 1 214 ? 8.898 32.562 1.626 1 97.62 214 MET A CA 1
ATOM 1702 C C . MET A 1 214 ? 7.5 33.125 1.488 1 97.62 214 MET A C 1
ATOM 1704 O O . MET A 1 214 ? 6.555 32.406 1.162 1 97.62 214 MET A O 1
ATOM 1708 N N . ARG A 1 215 ? 7.387 34.406 1.739 1 98.12 215 ARG A N 1
ATOM 1709 C CA . ARG A 1 215 ? 6.105 35.094 1.567 1 98.12 215 ARG A CA 1
ATOM 1710 C C . ARG A 1 215 ? 5.645 35.031 0.115 1 98.12 215 ARG A C 1
ATOM 1712 O O . ARG A 1 215 ? 4.469 34.75 -0.157 1 98.12 215 ARG A O 1
ATOM 1719 N N . GLU A 1 216 ? 6.566 35.25 -0.804 1 98 216 GLU A N 1
ATOM 1720 C CA . GLU A 1 216 ? 6.238 35.188 -2.225 1 98 216 GLU A CA 1
ATOM 1721 C C . GLU A 1 216 ? 5.742 33.781 -2.604 1 98 216 GLU A C 1
ATOM 1723 O O . GLU A 1 216 ? 4.766 33.656 -3.342 1 98 216 GLU A O 1
ATOM 1728 N N . VAL A 1 217 ? 6.395 32.812 -2.094 1 98.5 217 VAL A N 1
ATOM 1729 C CA . VAL A 1 217 ? 6.035 31.422 -2.381 1 98.5 217 VAL A CA 1
ATOM 1730 C C . VAL A 1 217 ? 4.66 31.109 -1.791 1 98.5 217 VAL A C 1
ATOM 1732 O O . VAL A 1 217 ? 3.797 30.562 -2.475 1 98.5 217 VAL A O 1
ATOM 1735 N N . ALA A 1 218 ? 4.422 31.469 -0.559 1 98.62 218 ALA A N 1
ATOM 1736 C CA . ALA A 1 218 ? 3.154 31.219 0.123 1 98.62 218 ALA A CA 1
ATOM 1737 C C . ALA A 1 218 ? 1.997 31.906 -0.6 1 98.62 218 ALA A C 1
ATOM 1739 O O . ALA A 1 218 ? 0.941 31.297 -0.803 1 98.62 218 ALA A O 1
ATOM 1740 N N . GLU A 1 219 ? 2.191 33.125 -1.007 1 98.31 219 GLU A N 1
ATOM 1741 C CA . GLU A 1 219 ? 1.153 33.906 -1.7 1 98.31 219 GLU A CA 1
ATOM 1742 C C . GLU A 1 219 ? 0.813 33.25 -3.045 1 98.31 219 GLU A C 1
ATOM 1744 O O . GLU A 1 219 ? -0.357 33.188 -3.426 1 98.31 219 GLU A O 1
ATOM 1749 N N . ALA A 1 220 ? 1.844 32.812 -3.73 1 98.25 220 ALA A N 1
ATOM 1750 C CA . ALA A 1 220 ? 1.608 32.156 -5.004 1 98.25 220 ALA A CA 1
ATOM 1751 C C . ALA A 1 220 ? 0.811 30.859 -4.805 1 98.25 220 ALA A C 1
ATOM 1753 O O . ALA A 1 220 ? -0.115 30.578 -5.566 1 98.25 220 ALA A O 1
ATOM 1754 N N . ALA A 1 221 ? 1.186 30.094 -3.773 1 98.38 221 ALA A N 1
ATOM 1755 C CA . ALA A 1 221 ? 0.475 28.844 -3.467 1 98.38 221 ALA A CA 1
ATOM 1756 C C . ALA A 1 221 ? -0.998 29.125 -3.172 1 98.38 221 ALA A C 1
ATOM 1758 O O . ALA A 1 221 ? -1.88 28.469 -3.727 1 98.38 221 ALA A O 1
ATOM 1759 N N . LYS A 1 222 ? -1.235 30.094 -2.387 1 97 222 LYS A N 1
ATOM 1760 C CA . LYS A 1 222 ? -2.6 30.453 -2.002 1 97 222 LYS A CA 1
ATOM 1761 C C . LYS A 1 222 ? -3.408 30.922 -3.207 1 97 222 LYS A C 1
ATOM 1763 O O . LYS A 1 222 ? -4.598 30.625 -3.318 1 97 222 LYS A O 1
ATOM 1768 N N . ARG A 1 223 ? -2.787 31.625 -4.059 1 96.44 223 ARG A N 1
ATOM 1769 C CA . ARG A 1 223 ? -3.453 32.125 -5.262 1 96.44 223 ARG A CA 1
ATOM 1770 C C . ARG A 1 223 ? -3.996 30.953 -6.094 1 96.44 223 ARG A C 1
ATOM 1772 O O . ARG A 1 223 ? -5.043 31.078 -6.734 1 96.44 223 ARG A O 1
ATOM 1779 N N . PHE A 1 224 ? -3.307 29.875 -6.031 1 96.12 224 PHE A N 1
ATOM 1780 C CA . PHE A 1 224 ? -3.723 28.734 -6.836 1 96.12 224 PHE A CA 1
ATOM 1781 C C . PHE A 1 224 ? -4.477 27.719 -5.988 1 96.12 224 PHE A C 1
ATOM 1783 O O . PHE A 1 224 ? -4.703 26.594 -6.418 1 96.12 224 PHE A O 1
ATOM 1790 N N . GLY A 1 225 ? -4.77 28.078 -4.738 1 94.5 225 GLY A N 1
ATOM 1791 C CA . GLY A 1 225 ? -5.598 27.25 -3.879 1 94.5 225 GLY A CA 1
ATOM 1792 C C . GLY A 1 225 ? -4.84 26.094 -3.256 1 94.5 225 GLY A C 1
ATOM 1793 O O . GLY A 1 225 ? -5.445 25.094 -2.848 1 94.5 225 GLY A O 1
ATOM 1794 N N . LYS A 1 226 ? -3.51 26.172 -3.273 1 97.62 226 LYS A N 1
ATOM 1795 C CA . LYS A 1 226 ? -2.688 25.094 -2.73 1 97.62 226 LYS A CA 1
ATOM 1796 C C . LYS A 1 226 ? -2.467 25.281 -1.231 1 97.62 226 LYS A C 1
ATOM 1798 O O . LYS A 1 226 ? -2.514 26.406 -0.721 1 97.62 226 LYS A O 1
ATOM 1803 N N . GLY A 1 227 ? -2.289 24.188 -0.52 1 97.81 227 GLY A N 1
ATOM 1804 C CA . GLY A 1 227 ? -1.937 24.25 0.89 1 97.81 227 GLY A CA 1
ATOM 1805 C C . GLY A 1 227 ? -0.514 24.719 1.124 1 97.81 227 GLY A C 1
ATOM 1806 O O . GLY A 1 227 ? 0.368 24.5 0.294 1 97.81 227 GLY A O 1
ATOM 1807 N N . VAL A 1 228 ? -0.318 25.344 2.242 1 98.75 228 VAL A N 1
ATOM 1808 C CA . VAL A 1 228 ? 1.011 25.812 2.627 1 98.75 228 VAL A CA 1
ATOM 1809 C C . VAL A 1 228 ? 1.415 25.172 3.955 1 98.75 228 VAL A C 1
ATOM 1811 O O . VAL A 1 228 ? 0.658 25.219 4.926 1 98.75 228 VAL A O 1
ATOM 1814 N N . GLU A 1 229 ? 2.574 24.594 3.945 1 98.75 229 GLU A N 1
ATOM 1815 C CA . GLU A 1 229 ? 3.146 24.016 5.16 1 98.75 229 GLU A CA 1
ATOM 1816 C C . GLU A 1 229 ? 4.293 24.875 5.691 1 98.75 229 GLU A C 1
ATOM 1818 O O . GLU A 1 229 ? 5.227 25.188 4.953 1 98.75 229 GLU A O 1
ATOM 1823 N N . GLY A 1 230 ? 4.215 25.266 6.945 1 98.62 230 GLY A N 1
ATOM 1824 C CA . GLY A 1 230 ? 5.25 26.094 7.547 1 98.62 230 GLY A CA 1
ATOM 1825 C C . GLY A 1 230 ? 6.168 25.312 8.477 1 98.62 230 GLY A C 1
ATOM 1826 O O . GLY A 1 230 ? 5.715 24.766 9.484 1 98.62 230 GLY A O 1
ATOM 1827 N N . ILE A 1 231 ? 7.426 25.312 8.172 1 98.06 231 ILE A N 1
ATOM 1828 C CA . ILE A 1 231 ? 8.422 24.594 8.961 1 98.06 231 ILE A CA 1
ATOM 1829 C C . ILE A 1 231 ? 9.094 25.547 9.945 1 98.06 231 ILE A C 1
ATOM 1831 O O . ILE A 1 231 ? 9.578 26.609 9.555 1 98.06 231 ILE A O 1
ATOM 1835 N N . PHE A 1 232 ? 9.141 25.203 11.188 1 97.38 232 PHE A N 1
ATOM 1836 C CA . PHE A 1 232 ? 9.859 25.969 12.195 1 97.38 232 PHE A CA 1
ATOM 1837 C C . PHE A 1 232 ? 10.562 25.031 13.18 1 97.38 232 PHE A C 1
ATOM 1839 O O . PHE A 1 232 ? 10.18 23.875 13.32 1 97.38 232 PHE A O 1
ATOM 1846 N N . HIS A 1 233 ? 11.562 25.547 13.836 1 95.75 233 HIS A N 1
ATOM 1847 C CA . HIS A 1 233 ? 12.336 24.781 14.812 1 95.75 233 HIS A CA 1
ATOM 1848 C C . HIS A 1 233 ? 11.781 24.969 16.219 1 95.75 233 HIS A C 1
ATOM 1850 O O . HIS A 1 233 ? 11.25 26.031 16.547 1 95.75 233 HIS A O 1
ATOM 1856 N N . ILE A 1 234 ? 12 23.969 16.984 1 96.62 234 ILE A N 1
ATOM 1857 C CA . ILE A 1 234 ? 11.633 24.109 18.391 1 96.62 234 ILE A CA 1
ATOM 1858 C C . ILE A 1 234 ? 12.602 25.062 19.094 1 96.62 234 ILE A C 1
ATOM 1860 O O . ILE A 1 234 ? 12.195 25.891 19.891 1 96.62 234 ILE A O 1
ATOM 1864 N N . GLY A 1 235 ? 13.891 24.922 18.75 1 93.94 235 GLY A N 1
ATOM 1865 C CA . GLY A 1 235 ? 14.898 25.797 19.328 1 93.94 235 GLY A CA 1
ATOM 1866 C C . GLY A 1 235 ? 14.992 25.672 20.844 1 93.94 235 GLY A C 1
ATOM 1867 O O . GLY A 1 235 ? 15.148 24.562 21.375 1 93.94 235 GLY A O 1
ATOM 1868 N N . ASP A 1 236 ? 14.844 26.781 21.594 1 92.75 236 ASP A N 1
ATOM 1869 C CA . ASP A 1 236 ? 14.969 26.766 23.047 1 92.75 236 ASP A CA 1
ATOM 1870 C C . ASP A 1 236 ? 13.656 26.344 23.703 1 92.75 236 ASP A C 1
ATOM 1872 O O . ASP A 1 236 ? 13.562 26.266 24.922 1 92.75 236 ASP A O 1
ATOM 1876 N N . GLY A 1 237 ? 12.633 26.141 22.875 1 93.5 237 GLY A N 1
ATOM 1877 C CA . GLY A 1 237 ? 11.352 25.672 23.375 1 93.5 237 GLY A CA 1
ATOM 1878 C C . GLY A 1 237 ? 10.445 26.781 23.859 1 93.5 237 GLY A C 1
ATOM 1879 O O . GLY A 1 237 ? 9.383 26.531 24.422 1 93.5 237 GLY A O 1
ATOM 1880 N N . TYR A 1 238 ? 10.891 27.953 23.688 1 95.94 238 TYR A N 1
ATOM 1881 C CA . TYR A 1 238 ? 10.094 29.094 24.156 1 95.94 238 TYR A CA 1
ATOM 1882 C C . TYR A 1 238 ? 10.141 30.234 23.156 1 95.94 238 TYR A C 1
ATOM 1884 O O . TYR A 1 238 ? 9.352 30.266 22.203 1 95.94 238 TYR A O 1
ATOM 1892 N N . ASP A 1 239 ? 11.25 31.109 23.156 1 96.19 239 ASP A N 1
ATOM 1893 C CA . ASP A 1 239 ? 11.328 32.281 22.266 1 96.19 239 ASP A CA 1
ATOM 1894 C C . ASP A 1 239 ? 11.352 31.828 20.812 1 96.19 239 ASP A C 1
ATOM 1896 O O . ASP A 1 239 ? 10.625 32.406 19.984 1 96.19 239 ASP A O 1
ATOM 1900 N N . ASP A 1 240 ? 12.172 30.891 20.516 1 95.38 240 ASP A N 1
ATOM 1901 C CA . ASP A 1 240 ? 12.266 30.375 19.156 1 95.38 240 ASP A CA 1
ATOM 1902 C C . ASP A 1 240 ? 10.914 29.844 18.688 1 95.38 240 ASP A C 1
ATOM 1904 O O . ASP A 1 240 ? 10.516 30.062 17.547 1 95.38 240 ASP A O 1
ATOM 1908 N N . LEU A 1 241 ? 10.312 29.125 19.562 1 96.81 241 LEU A N 1
ATOM 1909 C CA . LEU A 1 241 ? 9.023 28.516 19.234 1 96.81 241 LEU A CA 1
ATOM 1910 C C . LEU A 1 241 ? 7.98 29.594 18.938 1 96.81 241 LEU A C 1
ATOM 1912 O O . LEU A 1 241 ? 7.25 29.516 17.953 1 96.81 241 LEU A O 1
ATOM 1916 N N . ILE A 1 242 ? 7.902 30.594 19.734 1 98.06 242 ILE A N 1
ATOM 1917 C CA . ILE A 1 242 ? 6.957 31.703 19.578 1 98.06 242 ILE A CA 1
ATOM 1918 C C . ILE A 1 242 ? 7.219 32.406 18.266 1 98.06 242 ILE A C 1
ATOM 1920 O O . ILE A 1 242 ? 6.289 32.656 17.484 1 98.06 242 ILE A O 1
ATOM 1924 N N . GLU A 1 243 ? 8.492 32.688 17.984 1 97.44 243 GLU A N 1
ATOM 1925 C CA . GLU A 1 243 ? 8.867 33.406 16.75 1 97.44 243 GLU A CA 1
ATOM 1926 C C . GLU A 1 243 ? 8.484 32.594 15.523 1 97.44 243 GLU A C 1
ATOM 1928 O O . GLU A 1 243 ? 7.969 33.125 14.547 1 97.44 243 GLU A O 1
ATOM 1933 N N . GLY A 1 244 ? 8.766 31.297 15.57 1 97.75 244 GLY A N 1
ATOM 1934 C CA . GLY A 1 244 ? 8.414 30.438 14.453 1 97.75 244 GLY A CA 1
ATOM 1935 C C . GLY A 1 244 ? 6.922 30.375 14.195 1 97.75 244 GLY A C 1
ATOM 1936 O O . GLY A 1 244 ? 6.48 30.5 13.047 1 97.75 244 GLY A O 1
ATOM 1937 N N . ILE A 1 245 ? 6.137 30.188 15.25 1 98.31 245 ILE A N 1
ATOM 1938 C CA . ILE A 1 245 ? 4.688 30.078 15.133 1 98.31 245 ILE A CA 1
ATOM 1939 C C . ILE A 1 245 ? 4.105 31.406 14.633 1 98.31 245 ILE A C 1
ATOM 1941 O O . ILE A 1 245 ? 3.24 31.406 13.75 1 98.31 245 ILE A O 1
ATOM 1945 N N . LEU A 1 246 ? 4.625 32.469 15.18 1 97.75 246 LEU A N 1
ATOM 1946 C CA . LEU A 1 246 ? 4.168 33.781 14.758 1 97.75 246 LEU A CA 1
ATOM 1947 C C . LEU A 1 246 ? 4.418 34 13.266 1 97.75 246 LEU A C 1
ATOM 1949 O O . LEU A 1 246 ? 3.545 34.5 12.547 1 97.75 246 LEU A O 1
ATOM 1953 N N . ALA A 1 247 ? 5.59 33.656 12.797 1 97.62 247 ALA A N 1
ATOM 1954 C CA . ALA A 1 247 ? 5.93 33.812 11.383 1 97.62 247 ALA A CA 1
ATOM 1955 C C . ALA A 1 247 ? 5.012 32.938 10.516 1 97.62 247 ALA A C 1
ATOM 1957 O O . ALA A 1 247 ? 4.594 33.375 9.438 1 97.62 247 ALA A O 1
ATOM 1958 N N . CYS A 1 248 ? 4.699 31.75 10.938 1 98 248 CYS A N 1
ATOM 1959 C CA . CYS A 1 248 ? 3.801 30.859 10.203 1 98 248 CYS A CA 1
ATOM 1960 C C . CYS A 1 248 ? 2.408 31.484 10.094 1 98 248 CYS A C 1
ATOM 1962 O O . CYS A 1 248 ? 1.778 31.406 9.039 1 98 248 CYS A O 1
ATOM 1964 N N . ILE A 1 249 ? 1.92 32 11.18 1 97.19 249 ILE A N 1
ATOM 1965 C CA . ILE A 1 249 ? 0.602 32.625 11.188 1 97.19 249 ILE A CA 1
ATOM 1966 C C . ILE A 1 249 ? 0.59 33.812 10.234 1 97.19 249 ILE A C 1
ATOM 1968 O O . ILE A 1 249 ? -0.364 34 9.469 1 97.19 249 ILE A O 1
ATOM 1972 N N . ASP A 1 250 ? 1.698 34.625 10.234 1 95.94 250 ASP A N 1
ATOM 1973 C CA . ASP A 1 250 ? 1.807 35.781 9.359 1 95.94 250 ASP A CA 1
ATOM 1974 C C . ASP A 1 250 ? 1.792 35.375 7.887 1 95.94 250 ASP A C 1
ATOM 1976 O O . ASP A 1 250 ? 1.315 36.094 7.031 1 95.94 250 ASP A O 1
ATOM 1980 N N . LEU A 1 251 ? 2.291 34.188 7.629 1 97.25 251 LEU A N 1
ATOM 1981 C CA . LEU A 1 251 ? 2.33 33.688 6.258 1 97.25 251 LEU A CA 1
ATOM 1982 C C . LEU A 1 251 ? 1.048 32.938 5.918 1 97.25 251 LEU A C 1
ATOM 1984 O O . LEU A 1 251 ? 0.915 32.406 4.816 1 97.25 251 LEU A O 1
ATOM 1988 N N . ASP A 1 252 ? 0.12 32.812 6.836 1 96.75 252 ASP A N 1
ATOM 1989 C CA . ASP A 1 252 ? -1.165 32.156 6.66 1 96.75 252 ASP A CA 1
ATOM 1990 C C . ASP A 1 252 ? -0.973 30.672 6.293 1 96.75 252 ASP A C 1
ATOM 1992 O O . ASP A 1 252 ? -1.572 30.188 5.332 1 96.75 252 ASP A O 1
ATOM 1996 N N . VAL A 1 253 ? -0.125 30.047 7.02 1 97.81 253 VAL A N 1
ATOM 1997 C CA . VAL A 1 253 ? 0.18 28.641 6.746 1 97.81 253 VAL A CA 1
ATOM 1998 C C . VAL A 1 253 ? -0.994 27.766 7.176 1 97.81 253 VAL A C 1
ATOM 2000 O O . VAL A 1 253 ? -1.721 28.109 8.109 1 97.81 253 VAL A O 1
ATOM 2003 N N . ASP A 1 254 ? -1.151 26.609 6.512 1 98.38 254 ASP A N 1
ATOM 2004 C CA . ASP A 1 254 ? -2.254 25.688 6.773 1 98.38 254 ASP A CA 1
ATOM 2005 C C . ASP A 1 254 ? -1.821 24.562 7.703 1 98.38 254 ASP A C 1
ATOM 2007 O O . ASP A 1 254 ? -2.631 24.047 8.477 1 98.38 254 ASP A O 1
ATOM 2011 N N . VAL A 1 255 ? -0.586 24.141 7.59 1 98.75 255 VAL A N 1
ATOM 2012 C CA . VAL A 1 255 ? -0.022 23.016 8.344 1 98.75 255 VAL A CA 1
ATOM 2013 C C . VAL A 1 255 ? 1.235 23.484 9.078 1 98.75 255 VAL A C 1
ATOM 2015 O O . VAL A 1 255 ? 2.105 24.125 8.492 1 98.75 255 VAL A O 1
ATOM 2018 N N . PHE A 1 256 ? 1.298 23.172 10.359 1 98.88 256 PHE A N 1
ATOM 2019 C CA . PHE A 1 256 ? 2.531 23.422 11.094 1 98.88 256 PHE A CA 1
ATOM 2020 C C . PHE A 1 256 ? 3.445 22.203 11.039 1 98.88 256 PHE A C 1
ATOM 2022 O O . PHE A 1 256 ? 3.029 21.094 11.375 1 98.88 256 PHE A O 1
ATOM 2029 N N . VAL A 1 257 ? 4.637 22.406 10.578 1 98.81 257 VAL A N 1
ATOM 2030 C CA . VAL A 1 257 ? 5.648 21.359 10.547 1 98.81 257 VAL A CA 1
ATOM 2031 C C . VAL A 1 257 ? 6.723 21.641 11.594 1 98.81 257 VAL A C 1
ATOM 2033 O O . VAL A 1 257 ? 7.57 22.516 11.398 1 98.81 257 VAL A O 1
ATOM 2036 N N . VAL A 1 258 ? 6.762 20.844 12.625 1 98.62 258 VAL A N 1
ATOM 2037 C CA . VAL A 1 258 ? 7.645 21.047 13.766 1 98.62 258 VAL A CA 1
ATOM 2038 C C . VAL A 1 258 ? 8.938 20.266 13.562 1 98.62 258 VAL A C 1
ATOM 2040 O O . VAL A 1 258 ? 8.922 19.047 13.414 1 98.62 258 VAL A O 1
ATOM 2043 N N . GLU A 1 259 ? 10.008 20.969 13.602 1 96.62 259 GLU A N 1
ATOM 2044 C CA . GLU A 1 259 ? 11.289 20.266 13.477 1 96.62 259 GLU A CA 1
ATOM 2045 C C . GLU A 1 259 ? 12.008 20.188 14.82 1 96.62 259 GLU A C 1
ATOM 2047 O O . GLU A 1 259 ? 12.305 21.203 15.438 1 96.62 259 GLU A O 1
ATOM 2052 N N . GLY A 1 260 ? 12.195 19.016 15.273 1 96.56 260 GLY A N 1
ATOM 2053 C CA . GLY A 1 260 ? 12.984 18.734 16.469 1 96.56 260 GLY A CA 1
ATOM 2054 C C . GLY A 1 260 ? 14.398 18.281 16.156 1 96.56 260 GLY A C 1
ATOM 2055 O O . GLY A 1 260 ? 15.117 18.938 15.406 1 96.56 260 GLY A O 1
ATOM 2056 N N . GLY A 1 261 ? 14.719 17.031 16.641 1 94.81 261 GLY A N 1
ATOM 2057 C CA . GLY A 1 261 ? 16.078 16.562 16.406 1 94.81 261 GLY A CA 1
ATOM 2058 C C . GLY A 1 261 ? 17.141 17.484 16.969 1 94.81 261 GLY A C 1
ATOM 2059 O O . GLY A 1 261 ? 17.078 17.891 18.125 1 94.81 261 GLY A O 1
ATOM 2060 N N . PRO A 1 262 ? 18.141 17.75 16.172 1 93.06 262 PRO A N 1
ATOM 2061 C CA . PRO A 1 262 ? 19.234 18.578 16.672 1 93.06 262 PRO A CA 1
ATOM 2062 C C . PRO A 1 262 ? 18.828 20.016 16.906 1 93.06 262 PRO A C 1
ATOM 2064 O O . PRO A 1 262 ? 19.562 20.781 17.531 1 93.06 262 PRO A O 1
ATOM 2067 N N . PHE A 1 263 ? 17.625 20.422 16.484 1 92 263 PHE A N 1
ATOM 2068 C CA . PHE A 1 263 ? 17.172 21.797 16.594 1 92 263 PHE A CA 1
ATOM 2069 C C . PHE A 1 263 ? 16.203 21.953 17.766 1 92 263 PHE A C 1
ATOM 2071 O O . PHE A 1 263 ? 15.477 22.953 17.844 1 92 263 PHE A O 1
ATOM 2078 N N . ASN A 1 264 ? 16.078 20.969 18.547 1 93.75 264 ASN A N 1
ATOM 2079 C CA . ASN A 1 264 ? 15.422 20.953 19.844 1 93.75 264 ASN A CA 1
ATOM 2080 C C . ASN A 1 264 ? 16.453 20.906 20.984 1 93.75 264 ASN A C 1
ATOM 2082 O O . ASN A 1 264 ? 16.859 19.812 21.422 1 93.75 264 ASN A O 1
ATOM 2086 N N . LEU A 1 265 ? 16.828 22.016 21.594 1 87.06 265 LEU A N 1
ATOM 2087 C CA . LEU A 1 265 ? 18.078 22.25 22.297 1 87.06 265 LEU A CA 1
ATOM 2088 C C . LEU A 1 265 ? 17.953 21.859 23.766 1 87.06 265 LEU A C 1
ATOM 2090 O O . LEU A 1 265 ? 18.969 21.609 24.422 1 87.06 265 LEU A O 1
ATOM 2094 N N . LYS A 1 266 ? 16.781 21.828 24.297 1 84.56 266 LYS A N 1
ATOM 2095 C CA . LYS A 1 266 ? 16.609 21.516 25.703 1 84.56 266 LYS A CA 1
ATOM 2096 C C . LYS A 1 266 ? 15.391 20.625 25.938 1 84.56 266 LYS A C 1
ATOM 2098 O O . LYS A 1 266 ? 14.391 20.734 25.219 1 84.56 266 LYS A O 1
ATOM 2103 N N . ASP A 1 267 ? 15.594 19.797 26.953 1 91.5 267 ASP A N 1
ATOM 2104 C CA . ASP A 1 267 ? 14.469 18.953 27.328 1 91.5 267 ASP A CA 1
ATOM 2105 C C . ASP A 1 267 ? 13.711 18.469 26.094 1 91.5 267 ASP A C 1
ATOM 2107 O O . ASP A 1 267 ? 12.5 18.672 25.969 1 91.5 267 ASP A O 1
ATOM 2111 N N . ARG A 1 268 ? 14.375 17.859 25.312 1 93.94 268 ARG A N 1
ATOM 2112 C CA . ARG A 1 268 ? 13.969 17.562 23.938 1 93.94 268 ARG A CA 1
ATOM 2113 C C . ARG A 1 268 ? 12.609 16.875 23.922 1 93.94 268 ARG A C 1
ATOM 2115 O O . ARG A 1 268 ? 11.719 17.281 23.172 1 93.94 268 ARG A O 1
ATOM 2122 N N . VAL A 1 269 ? 12.398 15.898 24.719 1 96.81 269 VAL A N 1
ATOM 2123 C CA . VAL A 1 269 ? 11.203 15.07 24.672 1 96.81 269 VAL A CA 1
ATOM 2124 C C . VAL A 1 269 ? 9.992 15.891 25.125 1 96.81 269 VAL A C 1
ATOM 2126 O O . VAL A 1 269 ? 8.984 15.953 24.406 1 96.81 269 VAL A O 1
ATOM 2129 N N . LYS A 1 270 ? 10.094 16.531 26.219 1 97.19 270 LYS A N 1
ATOM 2130 C CA . LYS A 1 270 ? 8.984 17.359 26.719 1 97.19 270 LYS A CA 1
ATOM 2131 C C . LYS A 1 270 ? 8.711 18.531 25.781 1 97.19 270 LYS A C 1
ATOM 2133 O O . LYS A 1 270 ? 7.551 18.844 25.5 1 97.19 270 LYS A O 1
ATOM 2138 N N . ASN A 1 271 ? 9.766 19.172 25.297 1 97.75 271 ASN A N 1
ATOM 2139 C CA . ASN A 1 271 ? 9.602 20.328 24.422 1 97.75 271 ASN A CA 1
ATOM 2140 C C . ASN A 1 271 ? 8.961 19.938 23.094 1 97.75 271 ASN A C 1
ATOM 2142 O O . ASN A 1 271 ? 8.203 20.719 22.516 1 97.75 271 ASN A O 1
ATOM 2146 N N . PHE A 1 272 ? 9.305 18.766 22.688 1 98.62 272 PHE A N 1
ATOM 2147 C CA . PHE A 1 272 ? 8.672 18.312 21.453 1 98.62 272 PHE A CA 1
ATOM 2148 C C . PHE A 1 272 ? 7.176 18.109 21.641 1 98.62 272 PHE A C 1
ATOM 2150 O O . PHE A 1 272 ? 6.367 18.547 20.828 1 98.62 272 PHE A O 1
ATOM 2157 N N . ALA A 1 273 ? 6.809 17.422 22.703 1 98.75 273 ALA A N 1
ATOM 2158 C CA . ALA A 1 273 ? 5.398 17.219 23.016 1 98.75 273 ALA A CA 1
ATOM 2159 C C . ALA A 1 273 ? 4.676 18.562 23.172 1 98.75 273 ALA A C 1
ATOM 2161 O O . ALA A 1 273 ? 3.574 18.734 22.641 1 98.75 273 ALA A O 1
ATOM 2162 N N . LYS A 1 274 ? 5.344 19.438 23.859 1 98.56 274 LYS A N 1
ATOM 2163 C CA . LYS A 1 274 ? 4.809 20.781 24.062 1 98.56 274 LYS A CA 1
ATOM 2164 C C . LYS A 1 274 ? 4.574 21.5 22.734 1 98.56 274 LYS A C 1
ATOM 2166 O O . LYS A 1 274 ? 3.504 22.062 22.516 1 98.56 274 LYS A O 1
ATOM 2171 N N . ALA A 1 275 ? 5.562 21.469 21.875 1 98.81 275 ALA A N 1
ATOM 2172 C CA . ALA A 1 275 ? 5.465 22.125 20.578 1 98.81 275 ALA A CA 1
ATOM 2173 C C . ALA A 1 275 ? 4.305 21.562 19.766 1 98.81 275 ALA A C 1
ATOM 2175 O O . ALA A 1 275 ? 3.568 22.312 19.125 1 98.81 275 ALA A O 1
ATOM 2176 N N . VAL A 1 276 ? 4.105 20.266 19.812 1 98.88 276 VAL A N 1
ATOM 2177 C CA . VAL A 1 276 ? 3.025 19.609 19.078 1 98.88 276 VAL A CA 1
ATOM 2178 C C . VAL A 1 276 ? 1.677 20.047 19.656 1 98.88 276 VAL A C 1
ATOM 2180 O O . VAL A 1 276 ? 0.775 20.438 18.906 1 98.88 276 VAL A O 1
ATOM 2183 N N . ALA A 1 277 ? 1.544 20 20.938 1 98.88 277 ALA A N 1
ATOM 2184 C CA . ALA A 1 277 ? 0.283 20.359 21.578 1 98.88 277 ALA A CA 1
ATOM 2185 C C . ALA A 1 277 ? -0.071 21.828 21.297 1 98.88 277 ALA A C 1
ATOM 2187 O O . ALA A 1 277 ? -1.226 22.141 21.016 1 98.88 277 ALA A O 1
ATOM 2188 N N . ILE A 1 278 ? 0.92 22.703 21.406 1 98.88 278 ILE A N 1
ATOM 2189 C CA . ILE A 1 278 ? 0.722 24.125 21.109 1 98.88 278 ILE A CA 1
ATOM 2190 C C . ILE A 1 278 ? 0.283 24.297 19.656 1 98.88 278 ILE A C 1
ATOM 2192 O O . ILE A 1 278 ? -0.641 25.062 19.375 1 98.88 278 ILE A O 1
ATOM 2196 N N . SER A 1 279 ? 0.96 23.547 18.781 1 98.88 279 SER A N 1
ATOM 2197 C CA . SER A 1 279 ? 0.614 23.594 17.375 1 98.88 279 SER A CA 1
ATOM 2198 C C . SER A 1 279 ? -0.826 23.156 17.141 1 98.88 279 SER A C 1
ATOM 2200 O O . SER A 1 279 ? -1.532 23.734 16.312 1 98.88 279 SER A O 1
ATOM 2202 N N . ARG A 1 280 ? -1.284 22.188 17.891 1 98.75 280 ARG A N 1
ATOM 2203 C CA . ARG A 1 280 ? -2.658 21.719 17.766 1 98.75 280 ARG A CA 1
ATOM 2204 C C . ARG A 1 280 ? -3.652 22.812 18.125 1 98.75 280 ARG A C 1
ATOM 2206 O O . ARG A 1 280 ? -4.75 22.859 17.562 1 98.75 280 ARG A O 1
ATOM 2213 N N . ILE A 1 281 ? -3.273 23.625 18.984 1 98.81 281 ILE A N 1
ATOM 2214 C CA . ILE A 1 281 ? -4.152 24.719 19.406 1 98.81 281 ILE A CA 1
ATOM 2215 C C . ILE A 1 281 ? -4.199 25.797 18.328 1 98.81 281 ILE A C 1
ATOM 2217 O O . ILE A 1 281 ? -5.27 26.297 17.984 1 98.81 281 ILE A O 1
ATOM 2221 N N . LEU A 1 282 ? -3.072 26.078 17.672 1 98.69 282 LEU A N 1
ATOM 2222 C CA . LEU A 1 282 ? -2.918 27.328 16.953 1 98.69 282 LEU A CA 1
ATOM 2223 C C . LEU A 1 282 ? -2.961 27.109 15.445 1 98.69 282 LEU A C 1
ATOM 2225 O O . LEU A 1 282 ? -3.09 28.062 14.68 1 98.69 282 LEU A O 1
ATOM 2229 N N . VAL A 1 283 ? -2.836 25.875 14.977 1 98.38 283 VAL A N 1
ATOM 2230 C CA . VAL A 1 283 ? -2.734 25.609 13.547 1 98.38 283 VAL A CA 1
ATOM 2231 C C . VAL A 1 283 ? -4.086 25.859 12.875 1 98.38 283 VAL A C 1
ATOM 2233 O O . VAL A 1 283 ? -5.129 25.484 13.414 1 98.38 283 VAL A O 1
ATOM 2236 N N . LYS A 1 284 ? -4.062 26.391 11.727 1 97.38 284 LYS A N 1
ATOM 2237 C CA . LYS A 1 284 ? -5.266 26.75 10.977 1 97.38 284 LYS A CA 1
ATOM 2238 C C . LYS A 1 284 ? -5.902 25.516 10.344 1 97.38 284 LYS A C 1
ATOM 2240 O O . LYS A 1 284 ? -7.086 25.25 10.562 1 97.38 284 LYS A O 1
ATOM 2245 N N . GLY A 1 285 ? -5.168 24.703 9.656 1 97.69 285 GLY A N 1
ATOM 2246 C CA . GLY A 1 285 ? -5.676 23.609 8.844 1 97.69 285 GLY A CA 1
ATOM 2247 C C . GLY A 1 285 ? -5.852 22.312 9.625 1 97.69 285 GLY A C 1
ATOM 2248 O O . GLY A 1 285 ? -6.191 21.281 9.055 1 97.69 285 GLY A O 1
ATOM 2249 N N . GLY A 1 286 ? -5.512 22.312 10.93 1 97.69 286 GLY A N 1
ATOM 2250 C CA . GLY A 1 286 ? -5.797 21.188 11.805 1 97.69 286 GLY A CA 1
ATOM 2251 C C . GLY A 1 286 ? -4.773 20.078 11.695 1 97.69 286 GLY A C 1
ATOM 2252 O O . GLY A 1 286 ? -4.938 19.016 12.305 1 97.69 286 GLY A O 1
ATOM 2253 N N . VAL A 1 287 ? -3.744 20.266 10.984 1 98.44 287 VAL A N 1
ATOM 2254 C CA . VAL A 1 287 ? -2.742 19.234 10.766 1 98.44 287 VAL A CA 1
ATOM 2255 C C . VAL A 1 287 ? -1.397 19.688 11.328 1 98.44 287 VAL A C 1
ATOM 2257 O O . VAL A 1 287 ? -0.978 20.828 11.102 1 98.44 287 VAL A O 1
ATOM 2260 N N . VAL A 1 288 ? -0.784 18.859 12.109 1 98.88 288 VAL A N 1
ATOM 2261 C CA . VAL A 1 288 ? 0.557 19.078 12.633 1 98.88 288 VAL A CA 1
ATOM 2262 C C . VAL A 1 288 ? 1.493 17.969 12.156 1 98.88 288 VAL A C 1
ATOM 2264 O O . VAL A 1 288 ? 1.202 16.781 12.328 1 98.88 288 VAL A O 1
ATOM 2267 N N . ALA A 1 289 ? 2.59 18.375 11.531 1 98.81 289 ALA A N 1
ATOM 2268 C CA . ALA A 1 289 ? 3.547 17.438 10.961 1 98.81 289 ALA A CA 1
ATOM 2269 C C . ALA A 1 289 ? 4.938 17.641 11.547 1 98.81 289 ALA A C 1
ATOM 2271 O O . ALA A 1 289 ? 5.164 18.578 12.305 1 98.81 289 ALA A O 1
ATOM 2272 N N . THR A 1 290 ? 5.82 16.688 11.281 1 98.81 290 THR A N 1
ATOM 2273 C CA . THR A 1 290 ? 7.234 16.844 11.586 1 98.81 290 THR A CA 1
ATOM 2274 C C . THR A 1 290 ? 8.102 16.391 10.406 1 98.81 290 THR A C 1
ATOM 2276 O O . THR A 1 290 ? 7.762 15.43 9.719 1 98.81 290 THR A O 1
ATOM 2279 N N . ASN A 1 291 ? 9.156 17.094 10.211 1 97.88 291 ASN A N 1
ATOM 2280 C CA . ASN A 1 291 ? 10.109 16.719 9.172 1 97.88 291 ASN A CA 1
ATOM 2281 C C . ASN A 1 291 ? 11.438 16.25 9.766 1 97.88 291 ASN A C 1
ATOM 2283 O O . ASN A 1 291 ? 12.352 15.859 9.039 1 97.88 291 ASN A O 1
ATOM 2287 N N . GLY A 1 292 ? 11.539 16.297 11.086 1 96.94 292 GLY A N 1
ATOM 2288 C CA . GLY A 1 292 ? 12.734 15.906 11.82 1 96.94 292 GLY A CA 1
ATOM 2289 C C . GLY A 1 292 ? 12.477 15.688 13.305 1 96.94 292 GLY A C 1
ATOM 2290 O O . GLY A 1 292 ? 12.117 16.625 14.023 1 96.94 292 GLY A O 1
ATOM 2291 N N . ALA A 1 293 ? 12.633 14.516 13.734 1 98.12 293 ALA A N 1
ATOM 2292 C CA . ALA A 1 293 ? 12.406 14.117 15.125 1 98.12 293 ALA A CA 1
ATOM 2293 C C . ALA A 1 293 ? 13.141 12.812 15.445 1 98.12 293 ALA A C 1
ATOM 2295 O O . ALA A 1 293 ? 12.984 11.82 14.727 1 98.12 293 ALA A O 1
ATOM 2296 N N . TYR A 1 294 ? 13.898 12.859 16.484 1 97.62 294 TYR A N 1
ATOM 2297 C CA . TYR A 1 294 ? 14.484 11.609 16.938 1 97.62 294 TYR A CA 1
ATOM 2298 C C . TYR A 1 294 ? 13.398 10.617 17.359 1 97.62 294 TYR A C 1
ATOM 2300 O O . TYR A 1 294 ? 12.234 11 17.516 1 97.62 294 TYR A O 1
ATOM 2308 N N . GLU A 1 295 ? 13.781 9.375 17.531 1 98.06 295 GLU A N 1
ATOM 2309 C CA . GLU A 1 295 ? 12.797 8.328 17.812 1 98.06 295 GLU A CA 1
ATOM 2310 C C . GLU A 1 295 ? 11.977 8.656 19.047 1 98.06 295 GLU A C 1
ATOM 2312 O O . GLU A 1 295 ? 10.758 8.492 19.062 1 98.06 295 GLU A O 1
ATOM 2317 N N . ASP A 1 296 ? 12.609 9.062 20.141 1 97.94 296 ASP A N 1
ATOM 2318 C CA . ASP A 1 296 ? 11.891 9.383 21.375 1 97.94 296 ASP A CA 1
ATOM 2319 C C . ASP A 1 296 ? 10.977 10.586 21.172 1 97.94 296 ASP A C 1
ATOM 2321 O O . ASP A 1 296 ? 9.852 10.602 21.672 1 97.94 296 ASP A O 1
ATOM 2325 N N . GLU A 1 297 ? 11.422 11.578 20.438 1 98.44 297 GLU A N 1
ATOM 2326 C CA . GLU A 1 297 ? 10.594 12.727 20.094 1 98.44 297 GLU A CA 1
ATOM 2327 C C . GLU A 1 297 ? 9.398 12.305 19.234 1 98.44 297 GLU A C 1
ATOM 2329 O O . GLU A 1 297 ? 8.266 12.727 19.5 1 98.44 297 GLU A O 1
ATOM 2334 N N . LEU A 1 298 ? 9.695 11.492 18.297 1 98.69 298 LEU A N 1
ATOM 2335 C CA . LEU A 1 298 ? 8.633 11.031 17.406 1 98.69 298 LEU A CA 1
ATOM 2336 C C . LEU A 1 298 ? 7.559 10.281 18.172 1 98.69 298 LEU A C 1
ATOM 2338 O O . LEU A 1 298 ? 6.363 10.523 17.969 1 98.69 298 LEU A O 1
ATOM 2342 N N . ARG A 1 299 ? 7.969 9.406 19.047 1 98.62 299 ARG A N 1
ATOM 2343 C CA . ARG A 1 299 ? 7.035 8.633 19.844 1 98.62 299 ARG A CA 1
ATOM 2344 C C . ARG A 1 299 ? 6.168 9.539 20.719 1 98.62 299 ARG A C 1
ATOM 2346 O O . ARG A 1 299 ? 4.941 9.398 20.734 1 98.62 299 ARG A O 1
ATOM 2353 N N . ILE A 1 300 ? 6.805 10.469 21.391 1 98.62 300 ILE A N 1
ATOM 2354 C CA . ILE A 1 300 ? 6.047 11.344 22.266 1 98.62 300 ILE A CA 1
ATOM 2355 C C . ILE A 1 300 ? 5.168 12.281 21.438 1 98.62 300 ILE A C 1
ATOM 2357 O O . ILE A 1 300 ? 4.07 12.648 21.859 1 98.62 300 ILE A O 1
ATOM 2361 N N . GLY A 1 301 ? 5.691 12.734 20.266 1 98.75 301 GLY A N 1
ATOM 2362 C CA . GLY A 1 301 ? 4.898 13.555 19.375 1 98.75 301 GLY A CA 1
ATOM 2363 C C . GLY A 1 301 ? 3.625 12.875 18.906 1 98.75 301 GLY A C 1
ATOM 2364 O O . GLY A 1 301 ? 2.557 13.492 18.875 1 98.75 301 GLY A O 1
ATOM 2365 N N . LEU A 1 302 ? 3.758 11.617 18.547 1 98.75 302 LEU A N 1
ATOM 2366 C CA . LEU A 1 302 ? 2.592 10.844 18.141 1 98.75 302 LEU A CA 1
ATOM 2367 C C . LEU A 1 302 ? 1.563 10.773 19.266 1 98.75 302 LEU A C 1
ATOM 2369 O O . LEU A 1 302 ? 0.37 10.977 19.031 1 98.75 302 LEU A O 1
ATOM 2373 N N . ARG A 1 303 ? 2.016 10.578 20.422 1 98.62 303 ARG A N 1
ATOM 2374 C CA . ARG A 1 303 ? 1.12 10.5 21.562 1 98.62 303 ARG A CA 1
ATOM 2375 C C . ARG A 1 303 ? 0.486 11.859 21.859 1 98.62 303 ARG A C 1
ATOM 2377 O O . ARG A 1 303 ? -0.643 11.93 22.344 1 98.62 303 ARG A O 1
ATOM 2384 N N . ALA A 1 304 ? 1.214 12.961 21.484 1 98.75 304 ALA A N 1
ATOM 2385 C CA . ALA A 1 304 ? 0.771 14.312 21.812 1 98.75 304 ALA A CA 1
ATOM 2386 C C . ALA A 1 304 ? -0.063 14.906 20.672 1 98.75 304 ALA A C 1
ATOM 2388 O O . ALA A 1 304 ? -0.473 16.062 20.75 1 98.75 304 ALA A O 1
ATOM 2389 N N . GLY A 1 305 ? -0.264 14.148 19.641 1 98.5 305 GLY A N 1
ATOM 2390 C CA . GLY A 1 305 ? -1.232 14.609 18.656 1 98.5 305 GLY A CA 1
ATOM 2391 C C . GLY A 1 305 ? -0.625 14.852 17.297 1 98.5 305 GLY A C 1
ATOM 2392 O O . GLY A 1 305 ? -1.257 15.461 16.422 1 98.5 305 GLY A O 1
ATOM 2393 N N . LEU A 1 306 ? 0.568 14.383 17.016 1 98.62 306 LEU A N 1
ATOM 2394 C CA . LEU A 1 306 ? 1.192 14.484 15.703 1 98.62 306 LEU A CA 1
ATOM 2395 C C . LEU A 1 306 ? 0.386 13.719 14.656 1 98.62 306 LEU A C 1
ATOM 2397 O O . LEU A 1 306 ? -0.075 12.609 14.914 1 98.62 306 LEU A O 1
ATOM 2401 N N . ASN A 1 307 ? 0.211 14.344 13.469 1 96.81 307 ASN A N 1
ATOM 2402 C CA . ASN A 1 307 ? -0.526 13.719 12.375 1 96.81 307 ASN A CA 1
ATOM 2403 C C . ASN A 1 307 ? 0.414 13.055 11.375 1 96.81 307 ASN A C 1
ATOM 2405 O O . ASN A 1 307 ? 0.24 11.875 11.039 1 96.81 307 ASN A O 1
ATOM 2409 N N . THR A 1 308 ? 1.347 13.852 10.891 1 98.25 308 THR A N 1
ATOM 2410 C CA . THR A 1 308 ? 2.102 13.461 9.703 1 98.25 308 THR A CA 1
ATOM 2411 C C . THR A 1 308 ? 3.598 13.422 10.008 1 98.25 308 THR A C 1
ATOM 2413 O O . THR A 1 308 ? 4.129 14.312 10.672 1 98.25 308 THR A O 1
ATOM 2416 N N . VAL A 1 309 ? 4.211 12.43 9.609 1 98.75 309 VAL A N 1
ATOM 2417 C CA . VAL A 1 309 ? 5.664 12.344 9.68 1 98.75 309 VAL A CA 1
ATOM 2418 C C . VAL A 1 309 ? 6.254 12.352 8.266 1 98.75 309 VAL A C 1
ATOM 2420 O O . VAL A 1 309 ? 5.941 11.477 7.457 1 98.75 309 VAL A O 1
ATOM 2423 N N . ILE A 1 310 ? 7.086 13.328 7.957 1 98.69 310 ILE A N 1
ATOM 2424 C CA . ILE A 1 310 ? 7.816 13.336 6.695 1 98.69 310 ILE A CA 1
ATOM 2425 C C . ILE A 1 310 ? 9.031 12.422 6.801 1 98.69 310 ILE A C 1
ATOM 2427 O O . ILE A 1 310 ? 9.852 12.57 7.711 1 98.69 310 ILE A O 1
ATOM 2431 N N . THR A 1 311 ? 9.109 11.492 5.992 1 98.38 311 THR A N 1
ATOM 2432 C CA . THR A 1 311 ? 10.188 10.508 5.949 1 98.38 311 THR A CA 1
ATOM 2433 C C . THR A 1 311 ? 10.664 10.289 4.52 1 98.38 311 THR A C 1
ATOM 2435 O O . THR A 1 311 ? 10.398 11.102 3.637 1 98.38 311 THR A O 1
ATOM 2438 N N . GLY A 1 312 ? 11.547 9.203 4.336 1 97.75 312 GLY A N 1
ATOM 2439 C CA . GLY A 1 312 ? 12.023 9.086 2.969 1 97.75 312 GLY A CA 1
ATOM 2440 C C . GLY A 1 312 ? 12.719 7.766 2.695 1 97.75 312 GLY A C 1
ATOM 2441 O O . GLY A 1 312 ? 12.883 6.949 3.6 1 97.75 312 GLY A O 1
ATOM 2442 N N . PHE A 1 313 ? 12.984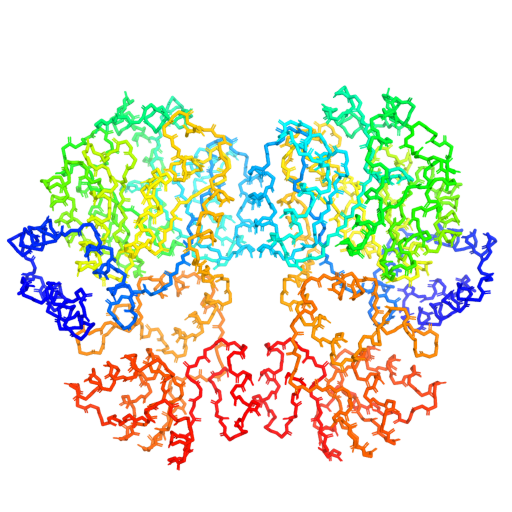 7.598 1.419 1 97.62 313 PHE A N 1
ATOM 2443 C CA . PHE A 1 313 ? 13.805 6.496 0.924 1 97.62 313 PHE A CA 1
ATOM 2444 C C . PHE A 1 313 ? 15.273 6.707 1.276 1 97.62 313 PHE A C 1
ATOM 2446 O O . PHE A 1 313 ? 15.648 7.777 1.76 1 97.62 313 PHE A O 1
ATOM 2453 N N . PRO A 1 314 ? 16.062 5.648 1.021 1 94.56 314 PRO A N 1
ATOM 2454 C CA . PRO A 1 314 ? 17.5 5.848 1.229 1 94.56 314 PRO A CA 1
ATOM 2455 C C . PRO A 1 314 ? 18.062 6.996 0.395 1 94.56 314 PRO A C 1
ATOM 2457 O O . PRO A 1 314 ? 17.641 7.203 -0.745 1 94.56 314 PRO A O 1
ATOM 2460 N N . LEU A 1 315 ? 18.953 7.77 0.953 1 95.12 315 LEU A N 1
ATOM 2461 C CA . LEU A 1 315 ? 19.688 8.883 0.369 1 95.12 315 LEU A CA 1
ATOM 2462 C C . LEU A 1 315 ? 18.875 10.172 0.414 1 95.12 315 LEU A C 1
ATOM 2464 O O . LEU A 1 315 ? 19.406 11.258 0.203 1 95.12 315 LEU A O 1
ATOM 2468 N N . ASN A 1 316 ? 17.547 10.109 0.575 1 96.75 316 ASN A N 1
ATOM 2469 C CA . ASN A 1 316 ? 16.766 11.297 0.913 1 96.75 316 ASN A CA 1
ATOM 2470 C C . ASN A 1 316 ? 17.047 11.75 2.344 1 96.75 316 ASN A C 1
ATOM 2472 O O . ASN A 1 316 ? 17.141 10.93 3.254 1 96.75 316 ASN A O 1
ATOM 2476 N N . HIS A 1 317 ? 17.188 13.008 2.537 1 94.5 317 HIS A N 1
ATOM 2477 C CA . HIS A 1 317 ? 17.578 13.477 3.863 1 94.5 317 HIS A CA 1
ATOM 2478 C C . HIS A 1 317 ? 16.484 13.203 4.887 1 94.5 317 HIS A C 1
ATOM 2480 O O . HIS A 1 317 ? 16.766 13.023 6.074 1 94.5 317 HIS A O 1
ATOM 2486 N N . HIS A 1 318 ? 15.289 13.148 4.504 1 97 318 HIS A N 1
ATOM 2487 C CA . HIS A 1 318 ? 14.219 12.836 5.441 1 97 318 HIS A CA 1
ATOM 2488 C C . HIS A 1 318 ? 14.25 11.359 5.832 1 97 318 HIS A C 1
ATOM 2490 O O . HIS A 1 318 ? 13.555 10.945 6.762 1 97 318 HIS A O 1
ATOM 2496 N N . GLY A 1 319 ? 15.055 10.555 5.125 1 96.88 319 GLY A N 1
ATOM 2497 C CA . GLY A 1 319 ? 15.195 9.141 5.43 1 96.88 319 GLY A CA 1
ATOM 2498 C C . GLY A 1 319 ? 15.914 8.883 6.738 1 96.88 319 GLY A C 1
ATOM 2499 O O . GLY A 1 319 ? 15.859 7.773 7.273 1 96.88 319 GLY A O 1
ATOM 2500 N N . TYR A 1 320 ? 16.578 9.898 7.227 1 96.69 320 TYR A N 1
ATOM 2501 C CA . TYR A 1 320 ? 17.312 9.68 8.469 1 96.69 320 TYR 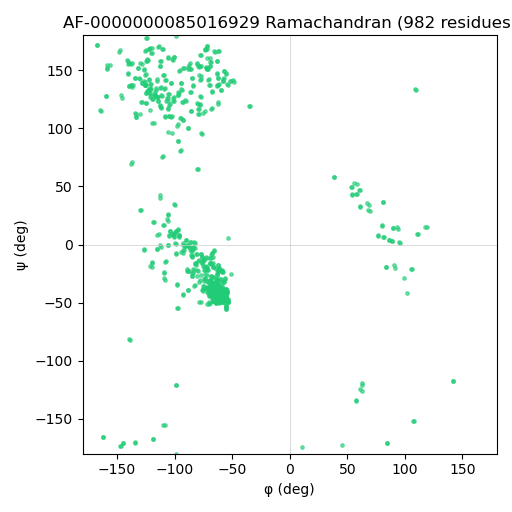A CA 1
ATOM 2502 C C . TYR A 1 320 ? 16.922 10.719 9.523 1 96.69 320 TYR A C 1
ATOM 2504 O O . TYR A 1 320 ? 17.312 10.602 10.688 1 96.69 320 TYR A O 1
ATOM 2512 N N . MET A 1 321 ? 16.094 11.664 9.148 1 96.62 321 MET A N 1
ATOM 2513 C CA . MET A 1 321 ? 15.812 12.789 10.039 1 96.62 321 MET A CA 1
ATOM 2514 C C . MET A 1 321 ? 14.734 12.422 11.055 1 96.62 321 MET A C 1
ATOM 2516 O O . MET A 1 321 ? 14.625 13.055 12.109 1 96.62 321 MET A O 1
ATOM 2520 N N . CYS A 1 322 ? 13.953 11.445 10.758 1 97.69 322 CYS A N 1
ATOM 2521 C CA . CYS A 1 322 ? 12.906 11.031 11.688 1 97.69 322 CYS A CA 1
ATOM 2522 C C . CYS A 1 322 ? 13.094 9.57 12.094 1 97.69 322 CYS A C 1
ATOM 2524 O O . CYS A 1 322 ? 13.289 8.703 11.234 1 97.69 322 CYS A O 1
ATOM 2526 N N . GLY A 1 323 ? 12.984 9.32 13.352 1 97.62 323 GLY A N 1
ATOM 2527 C CA . GLY A 1 323 ? 12.844 7.953 13.828 1 97.62 323 GLY A CA 1
ATOM 2528 C C . GLY A 1 323 ? 14.164 7.332 14.25 1 97.62 323 GLY A C 1
ATOM 2529 O O . GLY A 1 323 ? 14.203 6.16 14.633 1 97.62 323 GLY A O 1
ATOM 2530 N N . TYR A 1 324 ? 15.195 8.039 14.18 1 97.44 324 TYR A N 1
ATOM 2531 C CA . TYR A 1 324 ? 16.5 7.551 14.609 1 97.44 324 TYR A CA 1
ATOM 2532 C C . TYR A 1 324 ? 17 8.32 15.82 1 97.44 324 TYR A C 1
ATOM 2534 O O . TYR A 1 324 ? 16.344 9.25 16.297 1 97.44 324 TYR A O 1
ATOM 2542 N N . SER A 1 325 ? 18.047 7.855 16.391 1 96.25 325 SER A N 1
ATOM 2543 C CA . SER A 1 325 ? 18.703 8.508 17.516 1 96.25 325 SER A CA 1
ATOM 2544 C C . SER A 1 325 ? 20.078 9.047 17.141 1 96.25 325 SER A C 1
ATOM 2546 O O . SER A 1 325 ? 20.656 8.625 16.125 1 96.25 325 SER A O 1
ATOM 2548 N N . PRO A 1 326 ? 20.516 10.023 17.938 1 94.31 326 PRO A N 1
ATOM 2549 C CA . PRO A 1 326 ? 21.891 10.438 17.688 1 94.31 326 PRO A CA 1
ATOM 2550 C C . PRO A 1 326 ? 22.859 9.258 17.609 1 94.31 326 PRO A C 1
ATOM 2552 O O . PRO A 1 326 ? 22.734 8.297 18.375 1 94.31 326 PRO A O 1
ATOM 2555 N N . GLY A 1 327 ? 23.812 9.352 16.688 1 95.06 327 GLY A N 1
ATOM 2556 C CA . GLY A 1 327 ? 24.75 8.266 16.484 1 95.06 327 GLY A CA 1
ATOM 2557 C C . GLY A 1 327 ? 24.297 7.262 15.438 1 95.06 327 GLY A C 1
ATOM 2558 O O . GLY A 1 327 ? 25.094 6.504 14.891 1 95.06 327 GLY A O 1
ATOM 2559 N N . THR A 1 328 ? 22.969 7.227 15.125 1 95.81 328 THR A N 1
ATOM 2560 C CA . THR A 1 328 ? 22.438 6.238 14.188 1 95.81 328 THR A CA 1
ATOM 2561 C C . THR A 1 328 ? 21.797 6.918 12.984 1 95.81 328 THR A C 1
ATOM 2563 O O . THR A 1 328 ? 21.594 6.285 11.953 1 95.81 328 THR A O 1
ATOM 2566 N N . ALA A 1 329 ? 21.469 8.164 13.133 1 96.06 329 ALA A N 1
ATOM 2567 C CA . ALA A 1 329 ? 20.891 8.938 12.039 1 96.06 329 ALA A CA 1
ATOM 2568 C C . ALA A 1 329 ? 21.953 9.281 11 1 96.06 329 ALA A C 1
ATOM 2570 O O . ALA A 1 329 ? 22.859 10.078 11.273 1 96.06 329 ALA A O 1
ATOM 2571 N N . ARG A 1 330 ? 21.828 8.781 9.82 1 95.38 330 ARG A N 1
ATOM 2572 C CA . ARG A 1 330 ? 22.844 9.047 8.797 1 95.38 330 ARG A CA 1
ATOM 2573 C C . ARG A 1 330 ? 22.266 8.836 7.402 1 95.38 330 ARG A C 1
ATOM 2575 O O . ARG A 1 330 ? 21.312 8.07 7.223 1 95.38 330 ARG A O 1
ATOM 2582 N N . ARG A 1 331 ? 22.875 9.516 6.52 1 95.06 331 ARG A N 1
ATOM 2583 C CA . ARG A 1 331 ? 22.5 9.336 5.125 1 95.06 331 ARG A CA 1
ATOM 2584 C C . ARG A 1 331 ? 22.562 7.863 4.723 1 95.06 331 ARG A C 1
ATOM 2586 O O . ARG A 1 331 ? 23.5 7.16 5.094 1 95.06 331 ARG A O 1
ATOM 2593 N N . GLY A 1 332 ? 21.578 7.352 3.973 1 94.12 332 GLY A N 1
ATOM 2594 C CA . GLY A 1 332 ? 21.5 5.949 3.592 1 94.12 332 GLY A CA 1
ATOM 2595 C C . GLY A 1 332 ? 20.438 5.184 4.352 1 94.12 332 GLY A C 1
ATOM 2596 O O . GLY A 1 332 ? 20.016 4.109 3.92 1 94.12 332 GLY A O 1
ATOM 2597 N N . ASN A 1 333 ? 20.031 5.73 5.539 1 96.12 333 ASN A N 1
ATOM 2598 C CA . ASN A 1 333 ? 18.953 5.117 6.301 1 96.12 333 ASN A CA 1
ATOM 2599 C C . ASN A 1 333 ? 17.641 5.113 5.52 1 96.12 333 ASN A C 1
ATOM 2601 O O . ASN A 1 333 ? 17.391 6.035 4.742 1 96.12 333 ASN A O 1
ATOM 2605 N N . PHE A 1 334 ? 16.922 4.051 5.695 1 96.69 334 PHE A N 1
ATOM 2606 C CA . PHE A 1 334 ? 15.594 3.932 5.086 1 96.69 334 PHE A CA 1
ATOM 2607 C C . PHE A 1 334 ? 14.508 4.316 6.082 1 96.69 334 PHE A C 1
ATOM 2609 O O . PHE A 1 334 ? 13.969 3.459 6.785 1 96.69 334 PHE A O 1
ATOM 2616 N N . GLY A 1 335 ? 14.195 5.594 6.09 1 97.88 335 GLY A N 1
ATOM 2617 C CA . GLY A 1 335 ? 13.32 6.172 7.098 1 97.88 335 GLY A CA 1
ATOM 2618 C C . GLY A 1 335 ? 11.898 5.652 7.027 1 97.88 335 GLY A C 1
ATOM 2619 O O . GLY A 1 335 ? 11.25 5.445 8.055 1 97.88 335 GLY A O 1
ATOM 2620 N N . LEU A 1 336 ? 11.391 5.387 5.879 1 98.12 336 LEU A N 1
ATOM 2621 C CA . LEU A 1 336 ? 10 5.004 5.672 1 98.12 336 LEU A CA 1
ATOM 2622 C C . LEU A 1 336 ? 9.641 3.787 6.52 1 98.12 336 LEU A C 1
ATOM 2624 O O . LEU A 1 336 ? 8.703 3.84 7.32 1 98.12 336 LEU A O 1
ATOM 2628 N N . ARG A 1 337 ? 10.383 2.695 6.383 1 97 337 ARG A N 1
ATOM 2629 C CA . ARG A 1 337 ? 10.062 1.472 7.113 1 97 337 ARG A CA 1
ATOM 2630 C C . ARG A 1 337 ? 10.25 1.665 8.617 1 97 337 ARG A C 1
ATOM 2632 O O . ARG A 1 337 ? 9.508 1.101 9.422 1 97 337 ARG A O 1
ATOM 2639 N N . ARG A 1 338 ? 11.242 2.508 9.023 1 97.88 338 ARG A N 1
ATOM 2640 C CA . ARG A 1 338 ? 11.508 2.811 10.43 1 97.88 338 ARG A CA 1
ATOM 2641 C C . ARG A 1 338 ? 10.328 3.533 11.062 1 97.88 338 ARG A C 1
ATOM 2643 O O . ARG A 1 338 ? 9.859 3.145 12.141 1 97.88 338 ARG A O 1
ATOM 2650 N N . VAL A 1 339 ? 9.891 4.555 10.414 1 98.56 339 VAL A N 1
ATOM 2651 C CA . VAL A 1 339 ? 8.797 5.371 10.93 1 98.56 339 VAL A CA 1
ATOM 2652 C C . VAL A 1 339 ? 7.508 4.551 10.969 1 98.56 339 VAL A C 1
ATOM 2654 O O . VAL A 1 339 ? 6.734 4.645 11.922 1 98.56 339 VAL A O 1
ATOM 2657 N N . MET A 1 340 ? 7.277 3.709 10 1 98.12 340 MET A N 1
ATOM 2658 C CA . MET A 1 340 ? 6.102 2.844 9.992 1 98.12 340 MET A CA 1
ATOM 2659 C C . MET A 1 340 ? 6.105 1.909 11.195 1 98.12 340 MET A C 1
ATOM 2661 O O . MET A 1 340 ? 5.066 1.688 11.82 1 98.12 340 MET A O 1
ATOM 2665 N N . ARG A 1 341 ? 7.25 1.361 11.508 1 97.88 341 ARG A N 1
ATOM 2666 C CA . ARG A 1 341 ? 7.355 0.501 12.688 1 97.88 341 ARG A CA 1
ATOM 2667 C C . ARG A 1 341 ? 6.984 1.261 13.953 1 97.88 341 ARG A C 1
ATOM 2669 O O . ARG A 1 341 ? 6.211 0.765 14.773 1 97.88 341 ARG A O 1
ATOM 2676 N N . ILE A 1 342 ? 7.488 2.459 14.062 1 98.44 342 ILE A N 1
ATOM 2677 C CA . ILE A 1 342 ? 7.266 3.26 15.266 1 98.44 342 ILE A CA 1
ATOM 2678 C C . ILE A 1 342 ? 5.781 3.576 15.406 1 98.44 342 ILE A C 1
ATOM 2680 O O . ILE A 1 342 ? 5.211 3.438 16.484 1 98.44 342 ILE A O 1
ATOM 2684 N N . ILE A 1 343 ? 5.184 3.98 14.359 1 98.31 343 ILE A N 1
ATOM 2685 C CA . ILE A 1 343 ? 3.762 4.309 14.383 1 98.31 343 ILE A CA 1
ATOM 2686 C C . ILE A 1 343 ? 2.957 3.076 14.789 1 98.31 343 ILE A C 1
ATOM 2688 O O . ILE A 1 343 ? 2.059 3.164 15.633 1 98.31 343 ILE A O 1
ATOM 2692 N N . LYS A 1 344 ? 3.299 1.92 14.195 1 96.75 344 LYS A N 1
ATOM 2693 C CA . LYS A 1 344 ? 2.627 0.669 14.531 1 96.75 344 LYS A CA 1
ATOM 2694 C C . LYS A 1 344 ? 2.818 0.325 16.016 1 96.75 344 LYS A C 1
ATOM 2696 O O . LYS A 1 344 ? 1.864 -0.054 16.688 1 96.75 344 LYS A O 1
ATOM 2701 N N . GLU A 1 345 ? 4.02 0.448 16.516 1 97.38 345 GLU A N 1
ATOM 2702 C CA . GLU A 1 345 ? 4.332 0.127 17.906 1 97.38 345 GLU A CA 1
ATOM 2703 C C . GLU A 1 345 ? 3.582 1.047 18.859 1 97.38 345 GLU A C 1
ATOM 2705 O O . GLU A 1 345 ? 3.24 0.644 19.969 1 97.38 345 GLU A O 1
ATOM 2710 N N . GLU A 1 346 ? 3.35 2.275 18.422 1 97.88 346 GLU A N 1
ATOM 2711 C CA . GLU A 1 346 ? 2.643 3.244 19.25 1 97.88 346 GLU A CA 1
ATOM 2712 C C . GLU A 1 346 ? 1.132 3.039 19.188 1 97.88 346 GLU A C 1
ATOM 2714 O O . GLU A 1 346 ? 0.37 3.738 19.859 1 97.88 346 GLU A O 1
ATOM 2719 N N . GLY A 1 347 ? 0.706 2.17 18.297 1 96 347 GLY A N 1
ATOM 2720 C CA . GLY A 1 347 ? -0.688 1.754 18.297 1 96 347 GLY A CA 1
ATOM 2721 C C . GLY A 1 347 ? -1.547 2.576 17.344 1 96 347 GLY A C 1
ATOM 2722 O O . GLY A 1 347 ? -2.775 2.566 17.453 1 96 347 GLY A O 1
ATOM 2723 N N . PHE A 1 348 ? -0.904 3.342 16.453 1 95.75 348 PHE A N 1
ATOM 2724 C CA . PHE A 1 348 ? -1.668 4.164 15.531 1 95.75 348 PHE A CA 1
ATOM 2725 C C . PHE A 1 348 ? -1.85 3.443 14.195 1 95.75 348 PHE A C 1
ATOM 2727 O O . PHE A 1 348 ? -0.99 2.662 13.789 1 95.75 348 PHE A O 1
ATOM 2734 N N . LYS A 1 349 ? -2.984 3.793 13.586 1 91.5 349 LYS A N 1
ATOM 2735 C CA . LYS A 1 349 ? -3.252 3.289 12.242 1 91.5 349 LYS A CA 1
ATOM 2736 C C . LYS A 1 349 ? -3.01 4.367 11.188 1 91.5 349 LYS A C 1
ATOM 2738 O O . LYS A 1 349 ? -3.422 5.516 11.359 1 91.5 349 LYS A O 1
ATOM 2743 N N . LEU A 1 350 ? -2.443 3.98 10.164 1 94.88 350 LEU A N 1
ATOM 2744 C CA . LEU A 1 350 ? -2.145 4.906 9.078 1 94.88 350 LEU A CA 1
ATOM 2745 C C . LEU A 1 350 ? -3.352 5.082 8.164 1 94.88 350 LEU A C 1
ATOM 2747 O O . LEU A 1 350 ? -4.078 4.121 7.902 1 94.88 350 LEU A O 1
ATOM 2751 N N . MET A 1 351 ? -3.77 6.441 7.656 1 85.94 351 MET A N 1
ATOM 2752 C CA . MET A 1 351 ? -4.863 6.824 6.766 1 85.94 351 MET A CA 1
ATOM 2753 C C . MET A 1 351 ? -4.801 6.035 5.465 1 85.94 351 MET A C 1
ATOM 2755 O O . MET A 1 351 ? -5.84 5.691 4.891 1 85.94 351 MET A O 1
ATOM 2759 N N . GLY A 1 352 ? -4.082 5.102 5.059 1 80.31 352 GLY A N 1
ATOM 2760 C CA . GLY A 1 352 ? -3.834 4.371 3.828 1 80.31 352 GLY A CA 1
ATOM 2761 C C . GLY A 1 352 ? -4.477 5.012 2.611 1 80.31 352 GLY A C 1
ATOM 2762 O O . GLY A 1 352 ? -5.102 6.07 2.719 1 80.31 352 GLY A O 1
ATOM 2763 N N . LYS A 1 353 ? -4.488 4.477 1.403 1 89.12 353 LYS A N 1
ATOM 2764 C CA . LYS A 1 353 ? -4.949 5.031 0.134 1 89.12 353 LYS A CA 1
ATOM 2765 C C . LYS A 1 353 ? -6.473 5.008 0.046 1 89.12 353 LYS A C 1
ATOM 2767 O O . LYS A 1 353 ? -7.078 5.887 -0.576 1 89.12 353 LYS A O 1
ATOM 2772 N N . GLU A 1 354 ? -7.102 4.102 0.747 1 90.19 354 GLU A N 1
ATOM 2773 C CA . GLU A 1 354 ? -8.555 3.984 0.742 1 90.19 354 GLU A CA 1
ATOM 2774 C C . GLU A 1 354 ? -9.211 5.184 1.422 1 90.19 354 GLU A C 1
ATOM 2776 O O . GLU A 1 354 ? -10.242 5.68 0.96 1 90.19 354 GLU A O 1
ATOM 2781 N N . ILE A 1 355 ? -8.57 5.605 2.465 1 94.31 355 ILE A N 1
ATOM 2782 C CA . ILE A 1 355 ? -9.094 6.77 3.168 1 94.31 355 ILE A CA 1
ATOM 2783 C C . ILE A 1 355 ? -8.891 8.023 2.316 1 94.31 355 ILE A C 1
ATOM 2785 O O . ILE A 1 355 ? -9.773 8.883 2.24 1 94.31 355 ILE A O 1
ATOM 2789 N N . ALA A 1 356 ? -7.738 8.094 1.646 1 96.25 356 ALA A N 1
ATOM 2790 C CA . ALA A 1 356 ? -7.492 9.227 0.754 1 96.25 356 ALA A CA 1
ATOM 2791 C C . ALA A 1 356 ? -8.531 9.281 -0.36 1 96.25 356 ALA A C 1
ATOM 2793 O O . ALA A 1 356 ? -9.047 10.359 -0.682 1 96.25 356 ALA A O 1
ATOM 2794 N N . LYS A 1 357 ? -8.875 8.148 -0.906 1 95.94 357 LYS A N 1
ATOM 2795 C CA . LYS A 1 357 ? -9.898 8.078 -1.945 1 95.94 357 LYS A CA 1
ATOM 2796 C C . LYS A 1 357 ? -11.258 8.523 -1.413 1 95.94 357 LYS A C 1
ATOM 2798 O O . LYS A 1 357 ? -11.992 9.242 -2.098 1 95.94 357 LYS A O 1
ATOM 2803 N N . ALA A 1 358 ? -11.578 8.078 -0.201 1 96.06 358 ALA A N 1
ATOM 2804 C CA . ALA A 1 358 ? -12.836 8.477 0.425 1 96.06 358 ALA A CA 1
ATOM 2805 C C . ALA A 1 358 ? -12.906 9.984 0.613 1 96.06 358 ALA A C 1
ATOM 2807 O O . ALA A 1 358 ? -13.953 10.602 0.392 1 96.06 358 ALA A O 1
ATOM 2808 N N . ILE A 1 359 ? -11.781 10.562 0.984 1 97.25 359 ILE A N 1
ATOM 2809 C CA . ILE A 1 359 ? -11.727 12 1.186 1 97.25 359 ILE A CA 1
ATOM 2810 C C . ILE A 1 359 ? -11.906 12.719 -0.151 1 97.25 359 ILE A C 1
ATOM 2812 O O . ILE A 1 359 ? -12.648 13.695 -0.243 1 97.25 359 ILE A O 1
ATOM 2816 N N . ALA A 1 360 ? -11.266 12.219 -1.182 1 97.69 360 ALA A N 1
ATOM 2817 C CA . ALA A 1 360 ? -11.406 12.805 -2.512 1 97.69 360 ALA A CA 1
ATOM 2818 C C . ALA A 1 360 ? -12.859 12.758 -2.98 1 97.69 360 ALA A C 1
ATOM 2820 O O . ALA A 1 360 ? -13.391 13.758 -3.457 1 97.69 360 ALA A O 1
ATOM 2821 N N . MET A 1 361 ? -13.492 11.648 -2.797 1 97 361 MET A N 1
ATOM 2822 C CA . MET A 1 361 ? -14.891 11.484 -3.18 1 97 361 MET A CA 1
ATOM 2823 C C . MET A 1 361 ? -15.789 12.414 -2.369 1 97 361 MET A C 1
ATOM 2825 O O . MET A 1 361 ? -16.734 12.984 -2.904 1 97 361 MET A O 1
ATOM 2829 N N . SER A 1 362 ? -15.438 12.508 -1.122 1 97.5 362 SER A N 1
ATOM 2830 C CA . SER A 1 362 ? -16.188 13.422 -0.258 1 97.5 362 SER A CA 1
ATOM 2831 C C . SER A 1 362 ? -16.094 14.859 -0.76 1 97.5 362 SER A C 1
ATOM 2833 O O . SER A 1 362 ? -17.109 15.57 -0.797 1 97.5 362 SER A O 1
ATOM 2835 N N . GLY A 1 363 ? -14.852 15.219 -1.095 1 97.88 363 GLY A N 1
ATO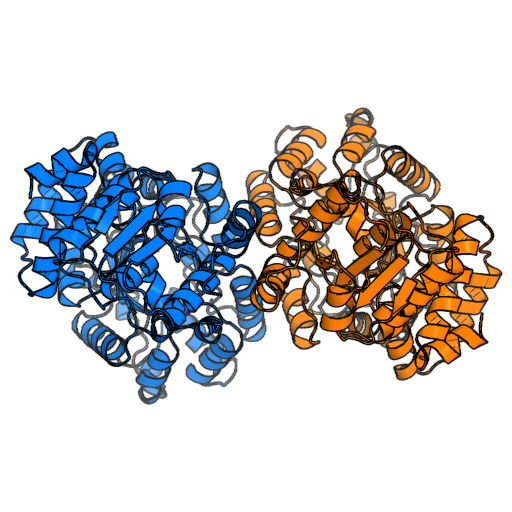M 2836 C CA . GLY A 1 363 ? -14.672 16.562 -1.642 1 97.88 363 GLY A CA 1
ATOM 2837 C C . GLY A 1 363 ? -15.477 16.797 -2.908 1 97.88 363 GLY A C 1
ATOM 2838 O O . GLY A 1 363 ? -16.078 17.844 -3.08 1 97.88 363 GLY A O 1
ATOM 2839 N N . ASN A 1 364 ? -15.523 15.812 -3.75 1 97.81 364 ASN A N 1
ATOM 2840 C CA . ASN A 1 364 ? -16.281 15.914 -4.992 1 97.81 364 ASN A CA 1
ATOM 2841 C C . ASN A 1 364 ? -17.781 15.93 -4.73 1 97.81 364 ASN A C 1
ATOM 2843 O O . ASN A 1 364 ? -18.531 16.641 -5.406 1 97.81 364 ASN A O 1
ATOM 2847 N N . PHE A 1 365 ? -18.234 15.094 -3.787 1 97.75 365 PHE A N 1
ATOM 2848 C CA . PHE A 1 365 ? -19.641 15.109 -3.379 1 97.75 365 PHE A CA 1
ATOM 2849 C C . PHE A 1 365 ? -20.062 16.5 -2.941 1 97.75 365 PHE A C 1
ATOM 2851 O O . PHE A 1 365 ? -21.156 16.969 -3.283 1 97.75 365 PHE A O 1
ATOM 2858 N N . LEU A 1 366 ? -19.188 17.156 -2.264 1 97.81 366 LEU A N 1
ATOM 2859 C CA . LEU A 1 366 ? -19.469 18.484 -1.744 1 97.81 366 LEU A CA 1
ATOM 2860 C C . LEU A 1 366 ? -19.156 19.562 -2.785 1 97.81 366 LEU A C 1
ATOM 2862 O O . LEU A 1 366 ? -19.172 20.75 -2.479 1 97.81 366 LEU A O 1
ATOM 2866 N N . LYS A 1 367 ? -18.734 19.188 -3.977 1 96.62 367 LYS A N 1
ATOM 2867 C CA . LYS A 1 367 ? -18.453 20.062 -5.113 1 96.62 367 LYS A CA 1
ATOM 2868 C C . LYS A 1 367 ? -17.344 21.062 -4.773 1 96.62 367 LYS A C 1
ATOM 2870 O O . LYS A 1 367 ? -17.422 22.234 -5.137 1 96.62 367 LYS A O 1
ATOM 2875 N N . GLY A 1 368 ? -16.422 20.625 -3.932 1 95.88 368 GLY A N 1
ATOM 2876 C CA . GLY A 1 368 ? -15.242 21.422 -3.613 1 95.88 368 GLY A CA 1
ATOM 2877 C C . GLY A 1 368 ? -15.461 22.359 -2.445 1 95.88 368 GLY A C 1
ATOM 2878 O O . GLY A 1 368 ? -14.57 23.125 -2.082 1 95.88 368 GLY A O 1
ATOM 2879 N N . GLU A 1 369 ? -16.625 22.297 -1.829 1 97.25 369 GLU A N 1
ATOM 2880 C CA . GLU A 1 369 ? -16.875 23.125 -0.658 1 97.25 369 GLU A CA 1
ATOM 2881 C C . GLU A 1 369 ? -16.25 22.531 0.596 1 97.25 369 GLU A C 1
ATOM 2883 O O . GLU A 1 369 ? -16.953 22.141 1.522 1 97.25 369 GLU A O 1
ATOM 2888 N N . ILE A 1 370 ? -15.023 22.469 0.599 1 98 370 ILE A N 1
ATOM 2889 C CA . ILE A 1 370 ? -14.195 21.922 1.677 1 98 370 ILE A CA 1
ATOM 2890 C C . ILE A 1 370 ? -13.172 22.984 2.113 1 98 370 ILE A C 1
ATOM 2892 O O . ILE A 1 370 ? -13.195 24.109 1.623 1 98 370 ILE A O 1
ATOM 2896 N N . TYR A 1 371 ? -12.367 22.703 3.111 1 97.75 371 TYR A N 1
ATOM 2897 C CA . TYR A 1 371 ? -11.336 23.609 3.6 1 97.75 371 TYR A CA 1
ATOM 2898 C C . TYR A 1 371 ? -10.734 24.406 2.455 1 97.75 371 TYR A C 1
ATOM 2900 O O . TYR A 1 371 ? -10.297 23.844 1.45 1 97.75 371 TYR A O 1
ATOM 2908 N N . PRO A 1 372 ? -10.867 25.766 2.537 1 96.69 372 PRO A N 1
ATOM 2909 C CA . PRO A 1 372 ? -11.07 26.516 3.775 1 96.69 372 PRO A CA 1
ATOM 2910 C C . PRO A 1 372 ? -12.508 27.031 3.924 1 96.69 372 PRO A C 1
ATOM 2912 O O . PRO A 1 372 ? -12.734 28.078 4.531 1 96.69 372 PRO A O 1
ATOM 2915 N N . SER A 1 373 ? -13.445 26.312 3.266 1 96.62 373 SER A N 1
ATOM 2916 C CA . SER A 1 373 ? -14.844 26.625 3.529 1 96.62 373 SER A CA 1
ATOM 2917 C C . SER A 1 373 ? -15.211 26.344 4.98 1 96.62 373 SER A C 1
ATOM 2919 O O . SER A 1 373 ? -14.602 25.484 5.621 1 96.62 373 SER A O 1
ATOM 2921 N N . ARG A 1 374 ? -16.344 27.047 5.48 1 96.75 374 ARG A N 1
ATOM 2922 C CA . ARG A 1 374 ? -16.641 26.953 6.91 1 96.75 374 ARG A CA 1
ATOM 2923 C C . ARG A 1 374 ? -18.125 26.766 7.156 1 96.75 374 ARG A C 1
ATOM 2925 O O . ARG A 1 374 ? -18.953 27.094 6.301 1 96.75 374 ARG A O 1
ATOM 2932 N N . LEU A 1 375 ? -18.391 26.219 8.266 1 97.5 375 LEU A N 1
ATOM 2933 C CA . LEU A 1 375 ? -19.672 26.281 8.961 1 97.5 375 LEU A CA 1
ATOM 2934 C C . LEU A 1 375 ? -19.516 26.938 10.328 1 97.5 375 LEU A C 1
ATOM 2936 O O . LEU A 1 375 ? -19.016 26.312 11.266 1 97.5 375 LEU A O 1
ATOM 2940 N N . GLY A 1 376 ? -19.969 28.203 10.406 1 96.44 376 GLY A N 1
ATOM 2941 C CA . GLY A 1 376 ? -19.656 28.969 11.594 1 96.44 376 GLY A CA 1
ATOM 2942 C C . GLY A 1 376 ? -18.172 29.188 11.797 1 96.44 376 GLY A C 1
ATOM 2943 O O . GLY A 1 376 ? -17.484 29.672 10.898 1 96.44 376 GLY A O 1
ATOM 2944 N N . SER A 1 377 ? -17.672 28.688 12.922 1 96.12 377 SER A N 1
ATOM 2945 C CA . SER A 1 377 ? -16.281 28.922 13.266 1 96.12 377 SER A CA 1
ATOM 2946 C C . SER A 1 377 ? -15.398 27.766 12.797 1 96.12 377 SER A C 1
ATOM 2948 O O . SER A 1 377 ? -14.172 27.844 12.875 1 96.12 377 SER A O 1
ATOM 2950 N N . PHE A 1 378 ? -15.984 26.719 12.305 1 97.44 378 PHE A N 1
ATOM 2951 C CA . PHE A 1 378 ? -15.211 25.531 11.992 1 97.44 378 PHE A CA 1
ATOM 2952 C C . PHE A 1 378 ? -15.109 25.328 10.477 1 97.44 378 PHE A C 1
ATOM 2954 O O . PHE A 1 378 ? -16.047 25.656 9.742 1 97.44 378 PHE A O 1
ATOM 2961 N N . TYR A 1 379 ? -14.008 24.812 10.07 1 97.75 379 TYR A N 1
ATOM 2962 C CA . TYR A 1 379 ? -13.797 24.484 8.664 1 97.75 379 TYR A CA 1
ATOM 2963 C C . TYR A 1 379 ? -14.492 23.172 8.305 1 97.75 379 TYR A C 1
ATOM 2965 O O . TYR A 1 379 ? -14.727 22.328 9.172 1 97.75 379 TYR A O 1
ATOM 2973 N N . ILE A 1 380 ? -14.852 23.062 7 1 98 380 ILE A N 1
ATOM 2974 C CA . ILE A 1 380 ? -15.312 21.797 6.449 1 98 380 ILE A CA 1
ATOM 2975 C C . ILE A 1 380 ? -14.133 21.031 5.855 1 98 380 ILE A C 1
ATOM 2977 O O . ILE A 1 380 ? -13.656 21.375 4.766 1 98 380 ILE A O 1
ATOM 2981 N N . GLY A 1 381 ? -13.758 20.031 6.52 1 97.25 381 GLY A N 1
ATOM 2982 C CA . GLY A 1 381 ? -12.492 19.391 6.191 1 97.25 381 GLY A CA 1
ATOM 2983 C C . GLY A 1 381 ? -11.297 20.047 6.844 1 97.25 381 GLY A C 1
ATOM 2984 O O . GLY A 1 381 ? -11.445 20.828 7.781 1 97.25 381 GLY A O 1
ATOM 2985 N N . ASP A 1 382 ? -10.133 19.641 6.453 1 97.75 382 ASP A N 1
ATOM 2986 C CA . ASP A 1 382 ? -8.867 20.156 6.961 1 97.75 382 ASP A CA 1
ATOM 2987 C C . ASP A 1 382 ? -7.812 20.203 5.859 1 97.75 382 ASP A C 1
ATOM 2989 O O . ASP A 1 382 ? -8.133 20.078 4.676 1 97.75 382 ASP A O 1
ATOM 2993 N N . ALA A 1 383 ? -6.582 20.469 6.281 1 97.81 383 ALA A N 1
ATOM 2994 C CA . ALA A 1 383 ? -5.516 20.641 5.297 1 97.81 383 ALA A CA 1
ATOM 2995 C C . ALA A 1 383 ? -5.277 19.344 4.523 1 97.81 383 ALA A C 1
ATOM 2997 O O . ALA A 1 383 ? -4.887 19.375 3.354 1 97.81 383 ALA A O 1
ATOM 2998 N N . HIS A 1 384 ? -5.512 18.219 5.133 1 97.31 384 HIS A N 1
ATOM 2999 C CA . HIS A 1 384 ? -5.438 16.938 4.418 1 97.31 384 HIS A CA 1
ATOM 3000 C C . HIS A 1 384 ? -6.457 16.891 3.287 1 97.31 384 HIS A C 1
ATOM 3002 O O . HIS A 1 384 ? -6.133 16.469 2.176 1 97.31 384 HIS A O 1
ATOM 3008 N N . TRP A 1 385 ? -7.66 17.266 3.605 1 97.62 385 TRP A N 1
ATOM 3009 C CA . TRP A 1 385 ? -8.727 17.266 2.609 1 97.62 385 TRP A CA 1
ATOM 3010 C C . TRP A 1 385 ? -8.336 18.109 1.396 1 97.62 385 TRP A C 1
ATOM 3012 O O . TRP A 1 385 ? -8.508 17.672 0.253 1 97.62 385 TRP A O 1
ATOM 3022 N N . ARG A 1 386 ? -7.801 19.234 1.673 1 97.75 386 ARG A N 1
ATOM 3023 C CA . ARG A 1 386 ? -7.414 20.141 0.589 1 97.75 386 ARG A CA 1
ATOM 3024 C C . ARG A 1 386 ? -6.293 19.531 -0.25 1 97.75 386 ARG A C 1
ATOM 3026 O O . ARG A 1 386 ? -6.367 19.531 -1.48 1 97.75 386 ARG A O 1
ATOM 3033 N N . ALA A 1 387 ? -5.258 19.047 0.421 1 98.06 387 ALA A N 1
ATOM 3034 C CA . ALA A 1 387 ? -4.125 18.438 -0.282 1 98.06 387 ALA A CA 1
ATOM 3035 C C . ALA A 1 387 ? -4.582 17.297 -1.189 1 98.06 387 ALA A C 1
ATOM 3037 O O . ALA A 1 387 ? -4.16 17.219 -2.344 1 98.06 387 ALA A O 1
ATOM 3038 N N . ILE A 1 388 ? -5.465 16.469 -0.709 1 98 388 ILE A N 1
ATOM 3039 C CA . ILE A 1 388 ? -5.965 15.32 -1.457 1 98 388 ILE A CA 1
ATOM 3040 C C . ILE A 1 388 ? -6.82 15.797 -2.627 1 98 388 ILE A C 1
ATOM 3042 O O . ILE A 1 388 ? -6.711 15.281 -3.738 1 98 388 ILE A O 1
ATOM 3046 N N . TYR A 1 389 ? -7.625 16.781 -2.354 1 97.38 389 TYR A N 1
ATOM 3047 C CA . TYR A 1 389 ? -8.5 17.312 -3.393 1 97.38 389 TYR A CA 1
ATOM 3048 C C . TYR A 1 389 ? -7.695 17.922 -4.527 1 97.38 389 TYR A C 1
ATOM 3050 O O . TYR A 1 389 ? -8.141 17.938 -5.676 1 97.38 389 TYR A O 1
ATOM 3058 N N . GLU A 1 390 ? -6.5 18.375 -4.238 1 97.56 390 GLU A N 1
ATOM 3059 C CA . GLU A 1 390 ? -5.633 19.016 -5.227 1 97.56 390 GLU A CA 1
ATOM 3060 C C . GLU A 1 390 ? -4.746 17.984 -5.922 1 97.56 390 GLU A C 1
ATOM 3062 O O . GLU A 1 390 ? -3.893 18.344 -6.738 1 97.56 390 GLU A O 1
ATOM 3067 N N . SER A 1 391 ? -4.91 16.781 -5.645 1 98.25 391 SER A N 1
ATOM 3068 C CA . SER A 1 391 ? -4.18 15.688 -6.297 1 98.25 391 SER A CA 1
ATOM 3069 C C . SER A 1 391 ? -5.02 15.039 -7.391 1 98.25 391 SER A C 1
ATOM 3071 O O . SER A 1 391 ? -6.184 15.398 -7.586 1 98.25 391 SER A O 1
ATOM 3073 N N . LYS A 1 392 ? -4.52 14.047 -8.078 1 97.5 392 LYS A N 1
ATOM 3074 C CA . LYS A 1 392 ? -5.227 13.367 -9.156 1 97.5 392 LYS A CA 1
ATOM 3075 C C . LYS A 1 392 ? -6.316 12.445 -8.609 1 97.5 392 LYS A C 1
ATOM 3077 O O . LYS A 1 392 ? -7.184 11.992 -9.352 1 97.5 392 LYS A O 1
ATOM 3082 N N . LEU A 1 393 ? -6.266 12.203 -7.301 1 97.62 393 LEU A N 1
ATOM 3083 C CA . LEU A 1 393 ? -7.328 11.422 -6.684 1 97.62 393 LEU A CA 1
ATOM 3084 C C . LEU A 1 393 ? -8.672 12.117 -6.824 1 97.62 393 LEU A C 1
ATOM 3086 O O . LEU A 1 393 ? -9.727 11.477 -6.742 1 97.62 393 LEU A O 1
ATOM 3090 N N . SER A 1 394 ? -8.711 13.367 -7.02 1 96.81 394 SER A N 1
ATOM 3091 C CA . SER A 1 394 ? -9.938 14.141 -7.172 1 96.81 394 SER A CA 1
ATOM 3092 C C . SER A 1 394 ? -10.656 13.773 -8.461 1 96.81 394 SER A C 1
ATOM 3094 O O . SER A 1 394 ? -11.805 14.188 -8.68 1 96.81 394 SER A O 1
ATOM 3096 N N . ASN A 1 395 ? -10.047 12.984 -9.289 1 96.12 395 ASN A N 1
ATOM 3097 C CA . ASN A 1 395 ? -10.703 12.492 -10.492 1 96.12 395 ASN A CA 1
ATOM 3098 C C . ASN A 1 395 ? -11.758 11.438 -10.164 1 96.12 395 ASN A C 1
ATOM 3100 O O . ASN A 1 395 ? -12.609 11.125 -11 1 96.12 395 ASN A O 1
ATOM 3104 N N . LEU A 1 396 ? -11.672 10.883 -9.023 1 94.06 396 LEU A N 1
ATOM 3105 C CA . LEU A 1 396 ? -12.695 9.945 -8.578 1 94.06 396 LEU A CA 1
ATOM 3106 C C . LEU A 1 396 ? -14.023 10.664 -8.344 1 94.06 396 LEU A C 1
ATOM 3108 O O . LEU A 1 396 ? -14.07 11.672 -7.629 1 94.06 396 LEU A O 1
ATOM 3112 N N . LYS A 1 397 ? -15.102 10.055 -8.914 1 89.88 397 LYS A N 1
ATOM 3113 C CA . LYS A 1 397 ? -16.391 10.727 -8.805 1 89.88 397 LYS A CA 1
ATOM 3114 C C . LYS A 1 397 ? -17.422 9.836 -8.125 1 89.88 397 LYS A C 1
ATOM 3116 O O . LYS A 1 397 ? -17.547 8.664 -8.461 1 89.88 397 LYS A O 1
ATOM 3121 N N . PRO A 1 398 ? -18.078 10.461 -7.109 1 91.12 398 PRO A N 1
ATOM 3122 C CA . PRO A 1 398 ? -19.203 9.734 -6.52 1 91.12 398 PRO A CA 1
ATOM 3123 C C . PRO A 1 398 ? -20.422 9.664 -7.449 1 91.12 398 PRO A C 1
ATOM 3125 O O . PRO A 1 398 ? -20.453 10.359 -8.469 1 91.12 398 PRO A O 1
ATOM 3128 N N . SER A 1 399 ? -21.344 8.844 -7.098 1 86.38 399 SER A N 1
ATOM 3129 C CA . SER A 1 399 ? -22.547 8.68 -7.906 1 86.38 399 SER A CA 1
ATOM 3130 C C . SER A 1 399 ? -23.547 9.797 -7.652 1 86.38 399 SER A C 1
ATOM 3132 O O . SER A 1 399 ? -24.406 10.078 -8.492 1 86.38 399 SER A O 1
ATOM 3134 N N . LYS A 1 400 ? -23.438 10.414 -6.5 1 91.12 400 LYS A N 1
ATOM 3135 C CA . LYS A 1 400 ? -24.312 11.508 -6.102 1 91.12 400 LYS A CA 1
ATOM 3136 C C . LYS A 1 400 ? -23.516 12.758 -5.734 1 91.12 400 LYS A C 1
ATOM 3138 O O . LYS A 1 400 ? -22.312 12.672 -5.453 1 91.12 400 LYS A O 1
ATOM 3143 N N . SER A 1 401 ? -24.219 13.867 -5.809 1 95.19 401 SER A N 1
ATOM 3144 C CA . SER A 1 401 ? -23.672 15.117 -5.273 1 95.19 401 SER A CA 1
ATOM 3145 C C . SER A 1 401 ? -24.594 15.688 -4.191 1 95.19 401 SER A C 1
ATOM 3147 O O . SER A 1 401 ? -25.719 15.219 -4.004 1 95.19 401 SER A O 1
ATOM 3149 N N . ILE A 1 402 ? -24.109 16.641 -3.529 1 96.62 402 ILE A N 1
ATOM 3150 C CA . ILE A 1 402 ? -24.844 17.281 -2.438 1 96.62 402 ILE A CA 1
ATOM 3151 C C . ILE A 1 402 ? -26.156 17.844 -2.961 1 96.62 402 ILE A C 1
ATOM 3153 O O . ILE A 1 402 ? -27.141 17.922 -2.223 1 96.62 402 ILE A O 1
ATOM 3157 N N . GLU A 1 403 ? -26.234 18.125 -4.246 1 95.31 403 GLU A N 1
ATOM 3158 C CA . GLU A 1 403 ? -27.422 18.703 -4.867 1 95.31 403 GLU A CA 1
ATOM 3159 C C . GLU A 1 403 ? -28.516 17.656 -5.035 1 95.31 403 GLU A C 1
ATOM 3161 O O . GLU A 1 403 ? -29.688 18.016 -5.215 1 95.31 403 GLU A O 1
ATOM 3166 N N . ASP A 1 404 ? -28.172 16.438 -4.895 1 93.12 404 ASP A N 1
ATOM 3167 C CA . ASP A 1 404 ? -29.141 15.352 -5.062 1 93.12 404 ASP A CA 1
ATOM 3168 C C . ASP A 1 404 ? -29.906 15.094 -3.768 1 93.12 404 ASP A C 1
ATOM 3170 O O . ASP A 1 404 ? -30.875 14.328 -3.758 1 93.12 404 ASP A O 1
ATOM 3174 N N . ILE A 1 405 ? -29.516 15.773 -2.689 1 93.38 405 ILE A N 1
ATOM 3175 C CA . ILE A 1 405 ? -30.156 15.57 -1.392 1 93.38 405 ILE A CA 1
ATOM 3176 C C . ILE A 1 405 ? -31.125 16.703 -1.112 1 93.38 405 ILE A C 1
ATOM 3178 O O . ILE A 1 405 ? -30.719 17.859 -0.956 1 93.38 405 ILE A O 1
ATOM 3182 N N . ASP A 1 406 ? -32.375 16.391 -1.124 1 90.88 406 ASP A N 1
ATOM 3183 C CA . ASP A 1 406 ? -33.438 17.391 -0.901 1 90.88 406 ASP A CA 1
ATOM 3184 C C . ASP A 1 406 ? -34.531 16.844 0.006 1 90.88 406 ASP A C 1
ATOM 3186 O O . ASP A 1 406 ? -35.656 16.625 -0.44 1 90.88 406 ASP A O 1
ATOM 3190 N N . GLU A 1 407 ? -34.188 16.672 1.238 1 92.56 407 GLU A N 1
ATOM 3191 C CA . GLU A 1 407 ? -35.156 16.125 2.197 1 92.56 407 GLU A CA 1
ATOM 3192 C C . GLU A 1 407 ? -35.5 17.141 3.27 1 92.56 407 GLU A C 1
ATOM 3194 O O . GLU A 1 407 ? -34.656 17.906 3.725 1 92.56 407 GLU A O 1
ATOM 3199 N N . GLU A 1 408 ? -36.75 17.094 3.615 1 94.81 408 GLU A N 1
ATOM 3200 C CA . GLU A 1 408 ? -37.156 17.953 4.727 1 94.81 408 GLU A CA 1
ATOM 3201 C C . GLU A 1 408 ? -36.625 17.438 6.055 1 94.81 408 GLU A C 1
ATOM 3203 O O . GLU A 1 408 ? -36.031 18.203 6.836 1 94.81 408 GLU A O 1
ATOM 3208 N N . LYS A 1 409 ? -36.875 16.188 6.27 1 96.81 409 LYS A N 1
ATOM 3209 C CA . LYS A 1 409 ? -36.312 15.484 7.418 1 96.81 409 LYS A CA 1
ATOM 3210 C C . LYS A 1 409 ? -35.375 14.367 6.969 1 96.81 409 LYS A C 1
ATOM 3212 O O . LYS A 1 409 ? -35.719 13.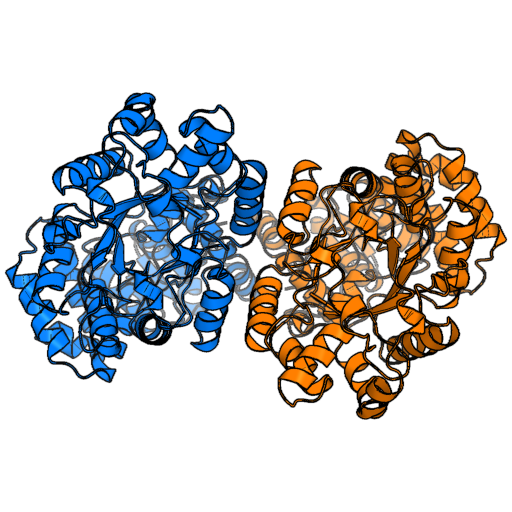586 6.074 1 96.81 409 LYS A O 1
ATOM 3217 N N . VAL A 1 410 ? -34.156 14.32 7.633 1 97.81 410 VAL A N 1
ATOM 3218 C CA . VAL A 1 410 ? -33.188 13.375 7.121 1 97.81 410 VAL A CA 1
ATOM 3219 C C . VAL A 1 410 ? -32.469 12.688 8.289 1 97.81 410 VAL A C 1
ATOM 3221 O O . VAL A 1 410 ? -32.188 13.32 9.312 1 97.81 410 VAL A O 1
ATOM 3224 N N . GLY A 1 411 ? -32.312 11.375 8.141 1 98.25 411 GLY A N 1
ATOM 3225 C CA . GLY A 1 411 ? -31.438 10.625 9.031 1 98.25 411 GLY A CA 1
ATOM 3226 C C . GLY A 1 411 ? -30.031 10.477 8.492 1 98.25 411 GLY A C 1
ATOM 3227 O O . GLY A 1 411 ? -29.844 10.172 7.316 1 98.25 411 GLY A O 1
ATOM 3228 N N . LEU A 1 412 ? -29.062 10.742 9.375 1 98.5 412 LEU A N 1
ATOM 3229 C CA . LEU A 1 412 ? -27.656 10.695 8.961 1 98.5 412 LEU A CA 1
ATOM 3230 C C . LEU A 1 412 ? -26.859 9.75 9.852 1 98.5 412 LEU A C 1
ATOM 3232 O O . LEU A 1 412 ? -26.797 9.953 11.07 1 98.5 412 LEU A O 1
ATOM 3236 N N . LEU A 1 413 ? -26.266 8.766 9.25 1 98.25 413 LEU A N 1
ATOM 3237 C CA . LEU A 1 413 ? -25.375 7.863 9.977 1 98.25 413 LEU A CA 1
ATOM 3238 C C . LEU A 1 413 ? -23.922 8.32 9.859 1 98.25 413 LEU A C 1
ATOM 3240 O O . LEU A 1 413 ? -23.297 8.141 8.812 1 98.25 413 LEU A O 1
ATOM 3244 N N . GLY A 1 414 ? -23.391 8.82 10.984 1 97.62 414 GLY A N 1
ATOM 3245 C CA . GLY A 1 414 ? -22.094 9.492 11.055 1 97.62 414 GLY A CA 1
ATOM 3246 C C . GLY A 1 414 ? -22.203 10.984 11.289 1 97.62 414 GLY A C 1
ATOM 3247 O O . GLY A 1 414 ? -23.047 11.656 10.68 1 97.62 414 GLY A O 1
ATOM 3248 N N . GLY A 1 415 ? -21.453 11.453 12.164 1 97.5 415 GLY A N 1
ATOM 3249 C CA . GLY A 1 415 ? -21.578 12.852 12.547 1 97.5 415 GLY A CA 1
ATOM 3250 C C . GLY A 1 415 ? -20.359 13.688 12.156 1 97.5 415 GLY A C 1
ATOM 3251 O O . GLY A 1 415 ? -19.922 14.547 12.922 1 97.5 415 GLY A O 1
ATOM 3252 N N . ARG A 1 416 ? -19.812 13.5 10.961 1 97.31 416 ARG A N 1
ATOM 3253 C CA . ARG A 1 416 ? -18.641 14.258 10.547 1 97.31 416 ARG A CA 1
ATOM 3254 C C . ARG A 1 416 ? -18.984 15.258 9.453 1 97.31 416 ARG A C 1
ATOM 3256 O O . ARG A 1 416 ? -20.125 15.695 9.344 1 97.31 416 ARG A O 1
ATOM 3263 N N . TYR A 1 417 ? -18.094 15.719 8.586 1 98.06 417 TYR A N 1
ATOM 3264 C CA . TYR A 1 417 ? -18.234 16.891 7.738 1 98.06 417 TYR A CA 1
ATOM 3265 C C . TYR A 1 417 ? -19.375 16.703 6.734 1 98.06 417 TYR A C 1
ATOM 3267 O O . TYR A 1 417 ? -20.109 17.656 6.438 1 98.06 417 TYR A O 1
ATOM 3275 N N . ILE A 1 418 ? -19.516 15.531 6.184 1 97.94 418 ILE A N 1
ATOM 3276 C CA . ILE A 1 418 ? -20.547 15.273 5.184 1 97.94 418 ILE A CA 1
ATOM 3277 C C . ILE A 1 418 ? -21.922 15.492 5.797 1 97.94 418 ILE A C 1
ATOM 3279 O O . ILE A 1 418 ? -22.797 16.109 5.176 1 97.94 418 ILE A O 1
ATOM 3283 N N . SER A 1 419 ? -22.078 15.008 6.969 1 98.06 419 SER A N 1
ATOM 3284 C CA . SER A 1 419 ? -23.344 15.18 7.676 1 98.06 419 SER A CA 1
ATOM 3285 C C . SER A 1 419 ? -23.641 16.656 7.93 1 98.06 419 SER A C 1
ATOM 3287 O O . SER A 1 419 ? -24.797 17.078 7.875 1 98.06 419 SER A O 1
ATOM 3289 N N . TRP A 1 420 ? -22.594 17.422 8.273 1 98.38 420 TRP A N 1
ATOM 3290 C CA . TRP A 1 420 ? -22.781 18.844 8.5 1 98.38 420 TRP A CA 1
ATOM 3291 C C . TRP A 1 420 ? -23.422 19.516 7.293 1 98.38 420 TRP A C 1
ATOM 3293 O O . TRP A 1 420 ? -24.406 20.234 7.43 1 98.38 420 TRP A O 1
ATOM 3303 N N . LYS A 1 421 ? -22.938 19.203 6.113 1 97.94 421 LYS A N 1
ATOM 3304 C CA . LYS A 1 421 ? -23.375 19.859 4.887 1 97.94 421 LYS A CA 1
ATOM 3305 C C . LYS A 1 421 ? -24.75 19.375 4.457 1 97.94 421 LYS A C 1
ATOM 3307 O O . LYS A 1 421 ? -25.562 20.156 3.932 1 97.94 421 LYS A O 1
ATOM 3312 N N . ILE A 1 422 ? -25 18.125 4.688 1 97.69 422 ILE A N 1
ATOM 3313 C CA . ILE A 1 422 ? -26.328 17.609 4.352 1 97.69 422 ILE A CA 1
ATOM 3314 C C . ILE A 1 422 ? -27.359 18.234 5.281 1 97.69 422 ILE A C 1
ATOM 3316 O O . ILE A 1 422 ? -28.438 18.641 4.836 1 97.69 422 ILE A O 1
ATOM 3320 N N . ALA A 1 423 ? -27.031 18.328 6.543 1 98.12 423 ALA A N 1
ATOM 3321 C CA . ALA A 1 423 ? -27.938 18.906 7.535 1 98.12 423 ALA A CA 1
ATOM 3322 C C . ALA A 1 423 ? -28.312 20.344 7.184 1 98.12 423 ALA A C 1
ATOM 3324 O O . ALA A 1 423 ? -29.438 20.781 7.434 1 98.12 423 ALA A O 1
ATOM 3325 N N . GLU A 1 424 ? -27.391 21.047 6.652 1 96.25 424 GLU A N 1
ATOM 3326 C CA . GLU A 1 424 ? -27.625 22.438 6.254 1 96.25 424 GLU A CA 1
ATOM 3327 C C . GLU A 1 424 ? -28.75 22.531 5.227 1 96.25 424 GLU A C 1
ATOM 3329 O O . GLU A 1 424 ? -29.391 23.578 5.105 1 96.25 424 GLU A O 1
ATOM 3334 N N . ARG A 1 425 ? -29 21.516 4.57 1 95.12 425 ARG A N 1
ATOM 3335 C CA . ARG A 1 425 ? -29.953 21.547 3.461 1 95.12 425 ARG A CA 1
ATOM 3336 C C . ARG A 1 425 ? -31.312 21.031 3.889 1 95.12 425 ARG A C 1
ATOM 3338 O O . ARG A 1 425 ? -32.281 21.141 3.146 1 95.12 425 ARG A O 1
ATOM 3345 N N . ALA A 1 426 ? -31.391 20.531 5.008 1 96.62 426 ALA A N 1
ATOM 3346 C CA . ALA A 1 426 ? -32.656 19.953 5.496 1 96.62 426 ALA A CA 1
ATOM 3347 C C . ALA A 1 426 ? -33.312 20.859 6.527 1 96.62 426 ALA A C 1
ATOM 3349 O O . ALA A 1 426 ? -32.656 21.75 7.09 1 96.62 426 ALA A O 1
ATOM 3350 N N . GLU A 1 427 ? -34.625 20.641 6.746 1 97.19 427 GLU A N 1
ATOM 3351 C CA . GLU A 1 427 ? -35.281 21.344 7.832 1 97.19 427 GLU A CA 1
ATOM 3352 C C . GLU A 1 427 ? -34.938 20.75 9.188 1 97.19 427 GLU A C 1
ATOM 3354 O O . GLU A 1 427 ? -34.781 21.484 10.172 1 97.19 427 GLU A O 1
ATOM 3359 N N . GLU A 1 428 ? -34.875 19.406 9.195 1 98.25 428 GLU A N 1
ATOM 3360 C CA . GLU A 1 428 ? -34.438 18.688 10.391 1 98.25 428 GLU A CA 1
ATOM 3361 C C . GLU A 1 428 ? -33.469 17.562 10.047 1 98.25 428 GLU A C 1
ATOM 3363 O O . GLU A 1 428 ? -33.688 16.812 9.078 1 98.25 428 GLU A O 1
ATOM 3368 N N . ALA A 1 429 ? -32.469 17.484 10.836 1 98.56 429 ALA A N 1
ATOM 3369 C CA . ALA A 1 429 ? -31.5 16.406 10.656 1 98.56 429 ALA A CA 1
ATOM 3370 C C . ALA A 1 429 ? -31.344 15.594 11.93 1 98.56 429 ALA A C 1
ATOM 3372 O O . ALA A 1 429 ? -31.188 16.156 13.016 1 98.56 429 ALA A O 1
ATOM 3373 N N . TYR A 1 430 ? -31.391 14.312 11.828 1 98.75 430 TYR A N 1
ATOM 3374 C CA . TYR A 1 430 ? -31.172 13.383 12.93 1 98.75 430 TYR A CA 1
ATOM 3375 C C . TYR A 1 430 ? -29.875 12.602 12.742 1 98.75 430 TYR A C 1
ATOM 3377 O O . TYR A 1 430 ? -29.75 11.828 11.789 1 98.75 430 TYR A O 1
ATOM 3385 N N . ILE A 1 431 ? -28.953 12.773 13.656 1 98.69 431 ILE A N 1
ATOM 3386 C CA . ILE A 1 431 ? -27.594 12.297 13.43 1 98.69 431 ILE A CA 1
ATOM 3387 C C . ILE A 1 431 ? -27.25 11.219 14.461 1 98.69 431 ILE A C 1
ATOM 3389 O O . ILE A 1 431 ? -27.422 11.43 15.664 1 98.69 431 ILE A O 1
ATOM 3393 N N . SER A 1 432 ? -26.781 10.109 13.953 1 98.44 432 SER A N 1
ATOM 3394 C CA . SER A 1 432 ? -26.281 9.023 14.797 1 98.44 432 SER A CA 1
ATOM 3395 C C . SER A 1 432 ? -24.797 8.781 14.57 1 98.44 432 SER A C 1
ATOM 3397 O O . SER A 1 432 ? -24.359 8.656 13.422 1 98.44 432 SER A O 1
ATOM 3399 N N . ASP A 1 433 ? -24 8.773 15.648 1 98.06 433 ASP A N 1
ATOM 3400 C CA . ASP A 1 433 ? -22.594 8.391 15.641 1 98.06 433 ASP A CA 1
ATOM 3401 C C . ASP A 1 433 ? -22.25 7.527 16.844 1 98.06 433 ASP A C 1
ATOM 3403 O O . ASP A 1 433 ? -22.703 7.793 17.953 1 98.06 433 ASP A O 1
ATOM 3407 N N . LYS A 1 434 ? -21.484 6.531 16.547 1 95.75 434 LYS A N 1
ATOM 3408 C CA . LYS A 1 434 ? -21.109 5.637 17.641 1 95.75 434 LYS A CA 1
ATOM 3409 C C . LYS A 1 434 ? -20.234 6.352 18.656 1 95.75 434 LYS A C 1
ATOM 3411 O O . LYS A 1 434 ? -20.219 5.988 19.844 1 95.75 434 LYS A O 1
ATOM 3416 N N . ASP A 1 435 ? -19.422 7.285 18.219 1 96.94 435 ASP A N 1
ATOM 3417 C CA . ASP A 1 435 ? -18.641 8.125 19.125 1 96.94 435 ASP A CA 1
ATOM 3418 C C . ASP A 1 435 ? -19.484 9.234 19.719 1 96.94 435 ASP A C 1
ATOM 3420 O O . ASP A 1 435 ? -19.844 10.195 19.031 1 96.94 435 ASP A O 1
ATOM 3424 N N . GLU A 1 436 ? -19.703 9.156 20.953 1 97.5 436 GLU A N 1
ATOM 3425 C CA . GLU A 1 436 ? -20.594 10.07 21.641 1 97.5 436 GLU A CA 1
ATOM 3426 C C . GLU A 1 436 ? -20.094 11.516 21.531 1 97.5 436 GLU A C 1
ATOM 3428 O O . GLU A 1 436 ? -20.891 12.438 21.359 1 97.5 436 GLU A O 1
ATOM 3433 N N . PHE A 1 437 ? -18.875 11.734 21.703 1 98 437 PHE A N 1
ATOM 3434 C CA . PHE A 1 437 ? -18.344 13.086 21.625 1 98 437 PHE A CA 1
ATOM 3435 C C . PHE A 1 437 ? -18.547 13.68 20.234 1 98 437 PHE A C 1
ATOM 3437 O O . PHE A 1 437 ? -18.969 14.828 20.109 1 98 437 PHE A O 1
ATOM 3444 N N . VAL A 1 438 ? -18.281 12.898 19.203 1 98.12 438 VAL A N 1
ATOM 3445 C CA . VAL A 1 438 ? -18.438 13.359 17.828 1 98.12 438 VAL A CA 1
ATOM 3446 C C . VAL A 1 438 ? -19.891 13.742 17.578 1 98.12 438 VAL A C 1
ATOM 3448 O O . VAL A 1 438 ? -20.172 14.805 17.016 1 98.12 438 VAL A O 1
ATOM 3451 N N . GLU A 1 439 ? -20.781 12.898 17.969 1 98.5 439 GLU A N 1
ATOM 3452 C CA . GLU A 1 439 ? -22.203 13.164 17.781 1 98.5 439 GLU A CA 1
ATOM 3453 C C . GLU A 1 439 ? -22.625 14.453 18.469 1 98.5 439 GLU A C 1
ATOM 3455 O O . GLU A 1 439 ? -23.203 15.344 17.844 1 98.5 439 GLU A O 1
ATOM 3460 N N . ARG A 1 440 ? -22.234 14.57 19.688 1 98.38 440 ARG A N 1
ATOM 3461 C CA . ARG A 1 440 ? -22.672 15.711 20.484 1 98.38 440 ARG A CA 1
ATOM 3462 C C . ARG A 1 440 ? -22.016 17 19.984 1 98.38 440 ARG A C 1
ATOM 3464 O O . ARG A 1 440 ? -22.672 18.047 19.953 1 98.38 440 ARG A O 1
ATOM 3471 N N . ALA A 1 441 ? -20.734 16.938 19.703 1 98.44 441 ALA A N 1
ATOM 3472 C CA . ALA A 1 441 ? -20.047 18.109 19.172 1 98.44 441 ALA A CA 1
ATOM 3473 C C . ALA A 1 441 ? -20.688 18.562 17.859 1 98.44 441 ALA A C 1
ATOM 3475 O O . ALA A 1 441 ? -20.875 19.766 17.641 1 98.44 441 ALA A O 1
ATOM 3476 N N . THR A 1 442 ? -21.031 17.625 17.016 1 98.5 442 THR A N 1
ATOM 3477 C CA . THR A 1 442 ? -21.672 17.922 15.742 1 98.5 442 THR A CA 1
ATOM 3478 C C . THR A 1 442 ? -23.016 18.594 15.961 1 98.5 442 THR A C 1
ATOM 3480 O O . THR A 1 442 ? -23.312 19.625 15.352 1 98.5 442 THR A O 1
ATOM 3483 N N . ILE A 1 443 ? -23.812 18.047 16.812 1 98.69 443 ILE A N 1
ATOM 3484 C CA . ILE A 1 443 ? -25.125 18.594 17.125 1 98.69 443 ILE A CA 1
ATOM 3485 C C . ILE A 1 443 ? -24.969 20.031 17.609 1 98.69 443 ILE A C 1
ATOM 3487 O O . ILE A 1 443 ? -25.703 20.922 17.172 1 98.69 443 ILE A O 1
ATOM 3491 N N . ARG A 1 444 ? -24.062 20.203 18.469 1 98.19 444 ARG A N 1
ATOM 3492 C CA . ARG A 1 444 ? -23.828 21.531 19.031 1 98.19 444 ARG A CA 1
ATOM 3493 C C . ARG A 1 444 ? -23.422 22.516 17.938 1 98.19 444 ARG A C 1
ATOM 3495 O O . ARG A 1 444 ? -23.984 23.609 17.859 1 98.19 444 ARG A O 1
ATOM 3502 N N . ILE A 1 445 ? -22.469 22.172 17.109 1 98.31 445 ILE A N 1
ATOM 3503 C CA . ILE A 1 445 ? -21.953 23.047 16.047 1 98.31 445 ILE A CA 1
ATOM 3504 C C . ILE A 1 445 ? -23.094 23.406 15.102 1 98.31 445 ILE A C 1
ATOM 3506 O O . ILE A 1 445 ? -23.266 24.578 14.742 1 98.31 445 ILE A O 1
ATOM 3510 N N . LEU A 1 446 ? -23.891 22.453 14.734 1 98.69 446 LEU A N 1
ATOM 3511 C CA . LEU A 1 446 ? -25 22.672 13.812 1 98.69 446 LEU A CA 1
ATOM 3512 C C . LEU A 1 446 ? -26.031 23.609 14.438 1 98.69 446 LEU A C 1
ATOM 3514 O O . LEU A 1 446 ? -26.422 24.609 13.82 1 98.69 446 LEU A O 1
ATOM 3518 N N . ASN A 1 447 ? -26.391 23.359 15.625 1 98.56 447 ASN A N 1
ATOM 3519 C CA . ASN A 1 447 ? -27.422 24.141 16.281 1 98.56 447 ASN A CA 1
ATOM 3520 C C . ASN A 1 447 ? -26.938 25.562 16.562 1 98.56 447 ASN A C 1
ATOM 3522 O O . ASN A 1 447 ? -27.734 26.516 16.5 1 98.56 447 ASN A O 1
ATOM 3526 N N . GLU A 1 448 ? -25.734 25.688 16.906 1 97.81 448 GLU A N 1
ATOM 3527 C CA . GLU A 1 448 ? -25.156 27.031 17.094 1 97.81 448 GLU A CA 1
ATOM 3528 C C . GLU A 1 448 ? -25.203 27.828 15.797 1 97.81 448 GLU A C 1
ATOM 3530 O O . GLU A 1 448 ? -25.109 29.062 15.82 1 97.81 448 GLU A O 1
ATOM 3535 N N . ASN A 1 449 ? -25.328 27.188 14.695 1 97.75 449 ASN A N 1
ATOM 3536 C CA . ASN A 1 449 ? -25.422 27.859 13.398 1 97.75 449 ASN A CA 1
ATOM 3537 C C . ASN A 1 449 ? -26.844 27.812 12.844 1 97.75 449 ASN A C 1
ATOM 3539 O O . ASN A 1 449 ? -27.031 27.859 11.633 1 97.75 449 ASN A O 1
ATOM 3543 N N . ASN A 1 450 ? -27.797 27.625 13.656 1 97.75 450 ASN A N 1
ATOM 3544 C CA . ASN A 1 450 ? -29.219 27.703 13.375 1 97.75 450 ASN A CA 1
ATOM 3545 C C . ASN A 1 450 ? -29.688 26.578 12.461 1 97.75 450 ASN A C 1
ATOM 3547 O O . ASN A 1 450 ? -30.547 26.781 11.602 1 97.75 450 ASN A O 1
ATOM 3551 N N . ILE A 1 451 ? -29.047 25.438 12.516 1 98.06 451 ILE A N 1
ATOM 3552 C CA . ILE A 1 451 ? -29.469 24.219 11.844 1 98.06 451 ILE A CA 1
ATOM 3553 C C . ILE A 1 451 ? -30.141 23.281 12.844 1 98.06 451 ILE A C 1
ATOM 3555 O O . ILE A 1 451 ? -29.594 23 13.914 1 98.06 451 ILE A O 1
ATOM 3559 N N . ASN A 1 452 ? -31.312 22.891 12.516 1 98.38 452 ASN A N 1
ATOM 3560 C CA . ASN A 1 452 ? -32.062 22.016 13.414 1 98.38 452 ASN A CA 1
ATOM 3561 C C . ASN A 1 452 ? -31.547 20.578 13.359 1 98.38 452 ASN A C 1
ATOM 3563 O O . ASN A 1 452 ? -32 19.766 12.562 1 98.38 452 ASN A O 1
ATOM 3567 N N . ALA A 1 453 ? -30.672 20.297 14.305 1 98.69 453 ALA A N 1
ATOM 3568 C CA . ALA A 1 453 ? -30.078 18.969 14.367 1 98.69 453 ALA A CA 1
ATOM 3569 C C . ALA A 1 453 ? -30.391 18.297 15.703 1 98.69 453 ALA A C 1
ATOM 3571 O O . ALA A 1 453 ? -30.359 18.938 16.75 1 98.69 453 ALA A O 1
ATOM 3572 N N . TYR A 1 454 ? -30.703 17.047 15.672 1 98.62 454 TYR A N 1
ATOM 3573 C CA . TYR A 1 454 ? -31.094 16.281 16.844 1 98.62 454 TYR A CA 1
ATOM 3574 C C . TYR A 1 454 ? -30.219 15.031 17 1 98.62 454 TYR A C 1
ATOM 3576 O O . TYR A 1 454 ? -29.922 14.352 16.016 1 98.62 454 TYR A O 1
ATOM 3584 N N . PRO A 1 455 ? -29.781 14.719 18.25 1 98.44 455 PRO A N 1
ATOM 3585 C CA . PRO A 1 455 ? -28.969 13.523 18.469 1 98.44 455 PRO A CA 1
ATOM 3586 C C . PRO A 1 455 ? -29.797 12.242 18.5 1 98.44 455 PRO A C 1
ATOM 3588 O O . PRO A 1 455 ? -30.938 12.25 18.953 1 98.44 455 PRO A O 1
ATOM 3591 N N . CYS A 1 456 ? -29.188 11.203 18 1 98.31 456 CYS A N 1
ATOM 3592 C CA . CYS A 1 456 ? -29.812 9.883 18.094 1 98.31 456 CYS A CA 1
ATOM 3593 C C . CYS A 1 456 ? -29.109 9.023 19.141 1 98.31 456 CYS A C 1
ATOM 3595 O O . CYS A 1 456 ? -29.469 7.855 19.328 1 98.31 456 CYS A O 1
ATOM 3597 N N . ASN A 1 457 ? -28.078 9.5 19.812 1 97.5 457 ASN A N 1
ATOM 3598 C CA . ASN A 1 457 ? -27.344 8.859 20.906 1 97.5 457 ASN A CA 1
ATOM 3599 C C . ASN A 1 457 ? -26.766 7.508 20.469 1 97.5 457 ASN A C 1
ATOM 3601 O O . ASN A 1 457 ? -26.922 6.512 21.172 1 97.5 457 ASN A O 1
ATOM 3605 N N . GLY A 1 458 ? -26.234 7.512 19.344 1 96.81 458 GLY A N 1
ATOM 3606 C CA . GLY A 1 458 ? -25.578 6.328 18.828 1 96.81 458 GLY A CA 1
ATOM 3607 C C . GLY A 1 458 ? -26.547 5.266 18.328 1 96.81 458 GLY A C 1
ATOM 3608 O O . GLY A 1 458 ? -26.125 4.172 17.938 1 96.81 458 GLY A O 1
ATOM 3609 N N . ASP A 1 459 ? -27.812 5.531 18.266 1 97 459 ASP A N 1
ATOM 3610 C CA . ASP A 1 459 ? -28.828 4.582 17.812 1 97 459 ASP A CA 1
ATOM 3611 C C . ASP A 1 459 ? -29.172 4.805 16.344 1 97 459 ASP A C 1
ATOM 3613 O O . ASP A 1 459 ? -30.016 5.645 16.031 1 97 459 ASP A O 1
ATOM 3617 N N . ASP A 1 460 ? -28.703 4.02 15.539 1 97.06 460 ASP A N 1
ATOM 3618 C CA . ASP A 1 460 ? -28.906 4.137 14.094 1 97.06 460 ASP A CA 1
ATOM 3619 C C . ASP A 1 460 ? -30.375 3.986 13.719 1 97.06 460 ASP A C 1
ATOM 3621 O O . ASP A 1 460 ? -30.859 4.621 12.781 1 97.06 460 ASP A O 1
ATOM 3625 N N . LYS A 1 461 ? -31.156 3.188 14.414 1 96.31 461 LYS A N 1
ATOM 3626 C CA . LYS A 1 461 ? -32.562 2.951 14.117 1 96.31 461 LYS A CA 1
ATOM 3627 C C . LYS A 1 461 ? -33.375 4.23 14.281 1 96.31 461 LYS A C 1
ATOM 3629 O O . LYS A 1 461 ? -34.312 4.469 13.523 1 96.31 461 LYS A O 1
ATOM 3634 N N . LYS A 1 462 ? -32.906 4.922 15.234 1 96.94 462 LYS A N 1
ATOM 3635 C CA . LYS A 1 462 ? -33.594 6.188 15.469 1 96.94 462 LYS A CA 1
ATOM 3636 C C . LYS A 1 462 ? -33.438 7.137 14.289 1 96.94 462 LYS A C 1
ATOM 3638 O O . LYS A 1 462 ? -34.375 7.789 13.852 1 96.94 462 LYS A O 1
ATOM 3643 N N . ALA A 1 463 ? -32.25 7.242 13.789 1 97.81 463 ALA A N 1
ATOM 3644 C CA . ALA A 1 463 ? -31.953 8.086 12.633 1 97.81 463 ALA A CA 1
ATOM 3645 C C . ALA A 1 463 ? -32.719 7.586 11.398 1 97.81 463 ALA A C 1
ATOM 3647 O O . ALA A 1 463 ? -33.219 8.383 10.617 1 97.81 463 ALA A O 1
ATOM 3648 N N . ILE A 1 464 ? -32.719 6.293 11.242 1 96.75 464 ILE A N 1
ATOM 3649 C CA . ILE A 1 464 ? -33.344 5.672 10.078 1 96.75 464 ILE A CA 1
ATOM 3650 C C . ILE A 1 464 ? -34.875 5.855 10.133 1 96.75 464 ILE A C 1
ATOM 3652 O O . ILE A 1 464 ? -35.5 6.047 9.102 1 96.75 464 ILE A O 1
ATOM 3656 N N . SER A 1 465 ? -35.469 5.836 11.266 1 94.81 465 SER A N 1
ATOM 3657 C CA . SER A 1 465 ? -36.906 5.832 11.469 1 94.81 465 SER A CA 1
ATOM 3658 C C . SER A 1 465 ? -37.5 7.168 11.07 1 94.81 465 SER A C 1
ATOM 3660 O O . SER A 1 465 ? -38.719 7.266 10.875 1 94.81 465 SER A O 1
ATOM 3662 N N . VAL A 1 466 ? -36.781 8.102 10.859 1 93.06 466 VAL A N 1
ATOM 3663 C CA . VAL A 1 466 ? -37.312 9.43 10.57 1 93.06 466 VAL A CA 1
ATOM 3664 C C . VAL A 1 466 ? -37.719 9.516 9.102 1 93.06 466 VAL A C 1
ATOM 3666 O O . VAL A 1 466 ? -38.469 10.414 8.719 1 93.06 466 VAL A O 1
ATOM 3669 N N . GLY A 1 467 ? -37.219 8.586 8.312 1 87.81 467 GLY A N 1
ATOM 3670 C CA . GLY A 1 467 ? -37.531 8.594 6.891 1 87.81 467 GLY A CA 1
ATOM 3671 C C . GLY A 1 467 ? -36.344 8.203 6.027 1 87.81 467 GLY A C 1
ATOM 3672 O O . GLY A 1 467 ? -35.781 7.109 6.18 1 87.81 467 GLY A O 1
ATOM 3673 N N . LYS A 1 468 ? -36.031 9.281 5.238 1 93.31 468 LYS A N 1
ATOM 3674 C CA . LYS A 1 468 ? -34.875 9.055 4.379 1 93.31 468 LYS A CA 1
ATOM 3675 C C . LYS A 1 468 ? -33.594 9.195 5.168 1 93.31 468 LYS A C 1
ATOM 3677 O O . LYS A 1 468 ? -33.375 10.188 5.867 1 93.31 468 LYS A O 1
ATOM 3682 N N . ALA A 1 469 ? -32.75 8.148 5.047 1 96.62 469 ALA A N 1
ATOM 3683 C CA . ALA A 1 469 ? -31.5 8.141 5.812 1 96.62 469 ALA A CA 1
ATOM 3684 C C . ALA A 1 469 ? -30.312 7.809 4.922 1 96.62 469 ALA A C 1
ATOM 3686 O O . ALA A 1 469 ? -30.406 6.984 4.012 1 96.62 469 ALA A O 1
ATOM 3687 N N . TYR A 1 470 ? -29.219 8.469 5.227 1 96.5 470 TYR A N 1
ATOM 3688 C CA . TYR A 1 470 ? -28.016 8.32 4.41 1 96.5 470 TYR A CA 1
ATOM 3689 C C . TYR A 1 470 ? -26.844 7.836 5.25 1 96.5 470 TYR A C 1
ATOM 3691 O O . TYR A 1 470 ? -26.672 8.266 6.395 1 96.5 470 TYR A O 1
ATOM 3699 N N . ILE A 1 471 ? -26.031 6.953 4.68 1 96.38 471 ILE A N 1
ATOM 3700 C CA . ILE A 1 471 ? -24.688 6.68 5.195 1 96.38 471 ILE A CA 1
ATOM 3701 C C . ILE A 1 471 ? -23.734 7.797 4.773 1 96.38 471 ILE A C 1
ATOM 3703 O O . ILE A 1 471 ? -23.5 8.008 3.582 1 96.38 471 ILE A O 1
ATOM 3707 N N . THR A 1 472 ? -23.141 8.469 5.707 1 96.5 472 THR A N 1
ATOM 3708 C CA . THR A 1 472 ? -22.375 9.664 5.375 1 96.5 472 THR A CA 1
ATOM 3709 C C . THR A 1 472 ? -20.875 9.344 5.324 1 96.5 472 THR A C 1
ATOM 3711 O O . THR A 1 472 ? -20.062 10.133 5.801 1 96.5 472 THR A O 1
ATOM 3714 N N . SER A 1 473 ? -20.5 8.188 4.898 1 93.25 473 SER A N 1
ATOM 3715 C CA . SER A 1 473 ? -19.125 7.75 4.699 1 93.25 473 SER A CA 1
ATOM 3716 C C . SER A 1 473 ? -18.906 7.234 3.281 1 93.25 473 SER A C 1
ATOM 3718 O O . SER A 1 473 ? -19.781 6.551 2.727 1 93.25 473 SER A O 1
ATOM 3720 N N . PHE A 1 474 ? -17.75 7.613 2.781 1 92.5 474 PHE A N 1
ATOM 3721 C CA . PHE A 1 474 ? -17.375 7.121 1.46 1 92.5 474 PHE A CA 1
ATOM 3722 C C . PHE A 1 474 ? -16.406 5.953 1.568 1 92.5 474 PHE A C 1
ATOM 3724 O O . PHE A 1 474 ? -15.758 5.582 0.586 1 92.5 474 PHE A O 1
ATOM 3731 N N . ILE A 1 475 ? -16.203 5.426 2.766 1 92.38 475 ILE A N 1
ATOM 3732 C CA . ILE A 1 475 ? -15.414 4.207 2.957 1 92.38 475 ILE A CA 1
ATOM 3733 C C . ILE A 1 475 ? -16.266 2.988 2.619 1 92.38 475 ILE A C 1
ATOM 3735 O O . ILE A 1 475 ? -17.234 2.688 3.322 1 92.38 475 ILE A O 1
ATOM 3739 N N . PRO A 1 476 ? -15.898 2.248 1.634 1 91.06 476 PRO A N 1
ATOM 3740 C CA . PRO A 1 476 ? -16.766 1.192 1.118 1 91.06 476 PRO A CA 1
ATOM 3741 C C . PRO A 1 476 ? -17.094 0.13 2.166 1 91.06 476 PRO A C 1
ATOM 3743 O O . PRO A 1 476 ? -18.25 -0.304 2.273 1 91.06 476 PRO A O 1
ATOM 3746 N N . GLU A 1 477 ? -16.172 -0.26 2.965 1 88.56 477 GLU A N 1
ATOM 3747 C CA . GLU A 1 477 ? -16.391 -1.308 3.959 1 88.56 477 GLU A CA 1
ATOM 3748 C C . GLU A 1 477 ? -17.422 -0.883 5 1 88.56 477 GLU A C 1
ATOM 3750 O O . GLU A 1 477 ? -18.25 -1.686 5.414 1 88.56 477 GLU A O 1
ATOM 3755 N N . ILE A 1 478 ? -17.344 0.337 5.363 1 91.06 478 ILE A N 1
ATOM 3756 C CA . ILE A 1 478 ? -18.297 0.864 6.344 1 91.06 478 ILE A CA 1
ATOM 3757 C C . ILE A 1 478 ? -19.688 0.95 5.727 1 91.06 478 ILE A C 1
ATOM 3759 O O . ILE A 1 478 ? -20.672 0.543 6.344 1 91.06 478 ILE A O 1
ATOM 3763 N N . ALA A 1 479 ? -19.734 1.41 4.551 1 91.94 479 ALA A N 1
ATOM 3764 C CA . ALA A 1 479 ? -21 1.538 3.855 1 91.94 479 ALA A CA 1
ATOM 3765 C C . ALA A 1 479 ? -21.672 0.176 3.67 1 91.94 479 ALA A C 1
ATOM 3767 O O . ALA A 1 479 ? -22.859 0.015 3.943 1 91.94 479 ALA A O 1
ATOM 3768 N N . LEU A 1 480 ? -20.875 -0.747 3.309 1 90.81 480 LEU A N 1
ATOM 3769 C CA . LEU A 1 480 ? -21.406 -2.082 3.041 1 90.81 480 LEU A CA 1
ATOM 3770 C C . LEU A 1 480 ? -21.906 -2.732 4.324 1 90.81 480 LEU A C 1
ATOM 3772 O O . LEU A 1 480 ? -22.953 -3.387 4.32 1 90.81 480 LEU A O 1
ATOM 3776 N N . LYS A 1 481 ? -21.203 -2.584 5.359 1 88.12 481 LYS A N 1
ATOM 3777 C CA . LYS A 1 481 ? -21.609 -3.139 6.645 1 88.12 481 LYS A CA 1
ATOM 3778 C C . LYS A 1 481 ? -22.969 -2.574 7.078 1 88.12 481 LYS A C 1
ATOM 3780 O O . LYS A 1 481 ? -23.828 -3.314 7.555 1 88.12 481 LYS A O 1
ATOM 3785 N N . LEU A 1 482 ? -23.125 -1.344 6.883 1 91.81 482 LEU A N 1
ATOM 3786 C CA . LEU A 1 482 ? -24.359 -0.683 7.285 1 91.81 482 LEU A CA 1
ATOM 3787 C C . LEU A 1 482 ? -25.5 -1.071 6.363 1 91.81 482 LEU A C 1
ATOM 3789 O O . LEU A 1 482 ? -26.625 -1.286 6.82 1 91.81 482 LEU A O 1
ATOM 3793 N N . LEU A 1 483 ? -25.203 -1.199 5.133 1 90.12 483 LEU A N 1
ATOM 3794 C CA . LEU A 1 483 ? -26.234 -1.587 4.176 1 90.12 483 LEU A CA 1
ATOM 3795 C C . LEU A 1 483 ? -26.719 -3.012 4.438 1 90.12 483 LEU A C 1
ATOM 3797 O O . LEU A 1 483 ? -27.891 -3.326 4.23 1 90.12 483 LEU A O 1
ATOM 3801 N N . ASN A 1 484 ? -25.812 -3.775 4.859 1 85 484 ASN A N 1
ATOM 3802 C CA . ASN A 1 484 ? -26.172 -5.152 5.184 1 85 484 ASN A CA 1
ATOM 3803 C C . ASN A 1 484 ? -27.078 -5.223 6.41 1 85 484 ASN A C 1
ATOM 3805 O O . ASN A 1 484 ? -27.938 -6.102 6.504 1 85 484 ASN A O 1
ATOM 3809 N N . LYS A 1 485 ? -26.906 -4.336 7.273 1 86.31 485 LYS A N 1
ATOM 3810 C CA . LYS A 1 485 ? -27.672 -4.305 8.508 1 86.31 485 LYS A CA 1
ATOM 3811 C C . LYS A 1 485 ? -29.031 -3.637 8.297 1 86.31 485 LYS A C 1
ATOM 3813 O O . LYS A 1 485 ? -30.031 -4.043 8.891 1 86.31 485 LYS A O 1
ATOM 3818 N N . TYR A 1 486 ? -28.938 -2.604 7.387 1 89.19 486 TYR A N 1
ATOM 3819 C CA . TYR A 1 486 ? -30.141 -1.815 7.148 1 89.19 486 TYR A CA 1
ATOM 3820 C C . TYR A 1 486 ? -30.375 -1.621 5.656 1 89.19 486 TYR A C 1
ATOM 3822 O O . TYR A 1 486 ? -29.828 -0.706 5.047 1 89.19 486 TYR A O 1
ATOM 3830 N N . LYS A 1 487 ? -31.359 -2.238 5.137 1 82.12 487 LYS A N 1
ATOM 3831 C CA . LYS A 1 487 ? -31.562 -2.305 3.691 1 82.12 487 LYS A CA 1
ATOM 3832 C C . LYS A 1 487 ? -32.188 -1.012 3.166 1 82.12 487 LYS A C 1
ATOM 3834 O O . LYS A 1 487 ? -32.094 -0.713 1.974 1 82.12 487 LYS A O 1
ATOM 3839 N N . THR A 1 488 ? -32.688 -0.202 4.008 1 86 488 THR A N 1
ATOM 3840 C CA . THR A 1 488 ? -33.406 0.987 3.561 1 86 488 THR A CA 1
ATOM 3841 C C . THR A 1 488 ? -32.438 2.18 3.453 1 86 488 THR A C 1
ATOM 3843 O O . THR A 1 488 ? -32.812 3.236 2.943 1 86 488 THR A O 1
ATOM 3846 N N . LEU A 1 489 ? -31.234 1.963 3.859 1 91.38 489 LEU A N 1
ATOM 3847 C CA . LEU A 1 489 ? -30.266 3.053 3.852 1 91.38 489 LEU A CA 1
ATOM 3848 C C . LEU A 1 489 ? -29.859 3.41 2.424 1 91.38 489 LEU A C 1
ATOM 3850 O O . LEU A 1 489 ? -29.859 2.547 1.542 1 91.38 489 LEU A O 1
ATOM 3854 N N . GLU A 1 490 ? -29.516 4.691 2.336 1 91 490 GLU A N 1
ATOM 3855 C CA . GLU A 1 490 ? -28.953 5.164 1.077 1 91 490 GLU A CA 1
ATOM 3856 C C . GLU A 1 490 ? -27.453 5.445 1.215 1 91 490 GLU A C 1
ATOM 3858 O O . GLU A 1 490 ? -27 5.93 2.254 1 91 490 GLU A O 1
ATOM 3863 N N . THR A 1 491 ? -26.75 5.117 0.194 1 89.06 491 THR A N 1
ATOM 3864 C CA . THR A 1 491 ? -25.328 5.457 0.147 1 89.06 491 THR A CA 1
ATOM 3865 C C . THR A 1 491 ? -25.094 6.672 -0.744 1 89.06 491 THR A C 1
ATOM 3867 O O . THR A 1 491 ? -25.938 7.012 -1.574 1 89.06 491 THR A O 1
ATOM 3870 N N . LEU A 1 492 ? -23.953 7.258 -0.497 1 88.94 492 LEU A N 1
ATOM 3871 C CA . LEU A 1 492 ? -23.594 8.445 -1.264 1 88.94 492 LEU A CA 1
ATOM 3872 C C . LEU A 1 492 ? -22.625 8.094 -2.387 1 88.94 492 LEU A C 1
ATOM 3874 O O . LEU A 1 492 ? -22.219 8.969 -3.152 1 88.94 492 LEU A O 1
ATOM 3878 N N . PHE A 1 493 ? -22.25 6.953 -2.582 1 81.31 493 PHE A N 1
ATOM 3879 C CA . PHE A 1 493 ? -21.297 6.48 -3.59 1 81.31 493 PHE A CA 1
ATOM 3880 C C . PHE A 1 493 ? -21.859 6.707 -4.992 1 81.31 493 PHE A C 1
ATOM 3882 O O . PHE A 1 493 ? -23.047 6.539 -5.23 1 81.31 493 PHE A O 1
ATOM 3889 N N . MET B 1 1 ? -4.195 -33.375 -27.906 1 92 1 MET B N 1
ATOM 3890 C CA . MET B 1 1 ? -3.543 -32.344 -27.109 1 92 1 MET B CA 1
ATOM 3891 C C . MET B 1 1 ? -2.855 -31.312 -28 1 92 1 MET B C 1
ATOM 3893 O O . MET B 1 1 ? -3.057 -30.109 -27.828 1 92 1 MET B O 1
ATOM 3897 N N . GLU B 1 2 ? -2.262 -31.734 -29.078 1 96.62 2 GLU B N 1
ATOM 3898 C CA . GLU B 1 2 ? -1.549 -30.828 -29.969 1 96.62 2 GLU B CA 1
ATOM 3899 C C . GLU B 1 2 ? -2.508 -29.844 -30.656 1 96.62 2 GLU B C 1
ATOM 3901 O O . GLU B 1 2 ? -2.268 -28.641 -30.672 1 96.62 2 GLU B O 1
ATOM 3906 N N . ASP B 1 3 ? -3.545 -30.422 -31.172 1 97.44 3 ASP B N 1
ATOM 3907 C CA . ASP B 1 3 ? -4.527 -29.594 -31.859 1 97.44 3 ASP B CA 1
ATOM 3908 C C . ASP B 1 3 ? -5.172 -28.594 -30.906 1 97.44 3 ASP B C 1
ATOM 3910 O O . ASP B 1 3 ? -5.402 -27.438 -31.266 1 97.44 3 ASP B O 1
ATOM 3914 N N . LEU B 1 4 ? -5.441 -29.016 -29.734 1 98.5 4 LEU B N 1
ATOM 3915 C CA . LEU B 1 4 ? -6.062 -28.141 -28.734 1 98.5 4 LEU B CA 1
ATOM 3916 C C . LEU B 1 4 ? -5.125 -27 -28.359 1 98.5 4 LEU B C 1
ATOM 3918 O O . LEU B 1 4 ? -5.566 -25.875 -28.156 1 98.5 4 LEU B O 1
ATOM 3922 N N . ILE B 1 5 ? -3.848 -27.297 -28.219 1 98.81 5 ILE B N 1
ATOM 3923 C CA . ILE B 1 5 ? -2.865 -26.281 -27.875 1 98.81 5 ILE B CA 1
ATOM 3924 C C . ILE B 1 5 ? -2.838 -25.219 -28.969 1 98.81 5 ILE B C 1
ATOM 3926 O O . ILE B 1 5 ? -2.941 -24.016 -28.672 1 98.81 5 ILE B O 1
ATOM 3930 N N . LYS B 1 6 ? -2.744 -25.625 -30.203 1 98.69 6 LYS B N 1
ATOM 3931 C CA . LYS B 1 6 ? -2.689 -24.688 -31.312 1 98.69 6 LYS B CA 1
ATOM 3932 C C . LYS B 1 6 ? -3.988 -23.891 -31.438 1 98.69 6 LYS B C 1
ATOM 3934 O O . LYS B 1 6 ? -3.963 -22.688 -31.703 1 98.69 6 LYS B O 1
ATOM 3939 N N . GLU B 1 7 ? -5.082 -24.531 -31.156 1 98.62 7 GLU B N 1
ATOM 3940 C CA . GLU B 1 7 ? -6.379 -23.859 -31.25 1 98.62 7 GLU B CA 1
ATOM 3941 C C . GLU B 1 7 ? -6.578 -22.875 -30.109 1 98.62 7 GLU B C 1
ATOM 3943 O O . GLU B 1 7 ? -7.262 -21.859 -30.281 1 98.62 7 GLU B O 1
ATOM 3948 N N . THR B 1 8 ? -6.012 -23.078 -28.984 1 98.75 8 THR B N 1
ATOM 3949 C CA . THR B 1 8 ? -6.152 -22.219 -27.828 1 98.75 8 THR B CA 1
ATOM 3950 C C . THR B 1 8 ? -5.594 -20.828 -28.109 1 98.75 8 THR B C 1
ATOM 3952 O O . THR B 1 8 ? -6.023 -19.844 -27.5 1 98.75 8 THR B O 1
ATOM 3955 N N . VAL B 1 9 ? -4.699 -20.734 -29.031 1 98.62 9 VAL B N 1
ATOM 3956 C CA . VAL B 1 9 ? -4.121 -19.453 -29.406 1 98.62 9 VAL B CA 1
ATOM 3957 C C . VAL B 1 9 ? -5.227 -18.484 -29.828 1 98.62 9 VAL B C 1
ATOM 3959 O O . VAL B 1 9 ? -5.164 -17.281 -29.531 1 98.62 9 VAL B O 1
ATOM 3962 N N . LYS B 1 10 ? -6.285 -19.047 -30.391 1 97.81 10 LYS B N 1
ATOM 3963 C CA . LYS B 1 10 ? -7.32 -18.172 -30.938 1 97.81 10 LYS B CA 1
ATOM 3964 C C . LYS B 1 10 ? -8.664 -18.422 -30.25 1 97.81 10 LYS B C 1
ATOM 3966 O O . LYS B 1 10 ? -9.586 -17.609 -30.375 1 97.81 10 LYS B O 1
ATOM 3971 N N . ASN B 1 11 ? -8.727 -19.531 -29.578 1 97.81 11 ASN B N 1
ATOM 3972 C CA . ASN B 1 11 ? -10.008 -19.953 -29.031 1 97.81 11 ASN B CA 1
ATOM 3973 C C . ASN B 1 11 ? -9.859 -20.406 -27.578 1 97.81 11 ASN B C 1
ATOM 3975 O O . ASN B 1 11 ? -9.453 -21.531 -27.312 1 97.81 11 ASN B O 1
ATOM 3979 N N . LYS B 1 12 ? -10.383 -19.734 -26.672 1 97.38 12 LYS B N 1
ATOM 3980 C CA . LYS B 1 12 ? -10.234 -20.016 -25.234 1 97.38 12 LYS B CA 1
ATOM 3981 C C . LYS B 1 12 ? -11.016 -21.266 -24.844 1 97.38 12 LYS B C 1
ATOM 3983 O O . LYS B 1 12 ? -10.688 -21.922 -23.844 1 97.38 12 LYS B O 1
ATOM 3988 N N . PHE B 1 13 ? -12.008 -21.547 -25.578 1 98.38 13 PHE B N 1
ATOM 3989 C CA . PHE B 1 13 ? -12.766 -22.734 -25.234 1 98.38 13 PHE B CA 1
ATOM 3990 C C . PHE B 1 13 ? -11.953 -24 -25.516 1 98.38 13 PHE B C 1
ATOM 3992 O O . PHE B 1 13 ? -12.102 -25.016 -24.828 1 98.38 13 PHE B O 1
ATOM 3999 N N . ALA B 1 14 ? -11.125 -23.938 -26.562 1 98.62 14 ALA B N 1
ATOM 4000 C CA . ALA B 1 14 ? -10.172 -25.016 -26.75 1 98.62 14 ALA B CA 1
ATOM 4001 C C . ALA B 1 14 ? -9.242 -25.141 -25.547 1 98.62 14 ALA B C 1
ATOM 4003 O O . ALA B 1 14 ? -8.867 -26.25 -25.141 1 98.62 14 ALA B O 1
ATOM 4004 N N . GLY B 1 15 ? -8.875 -24 -25.031 1 98.62 15 GLY B N 1
ATOM 4005 C CA . GLY B 1 15 ? -8.078 -23.984 -23.812 1 98.62 15 GLY B CA 1
ATOM 4006 C C . GLY B 1 15 ? -8.781 -24.625 -22.641 1 98.62 15 GLY B C 1
ATOM 4007 O O . GLY B 1 15 ? -8.148 -25.297 -21.812 1 98.62 15 GLY B O 1
ATOM 4008 N N . LEU B 1 16 ? -10.07 -24.359 -22.531 1 98.38 16 LEU B N 1
ATOM 4009 C CA . LEU B 1 16 ? -10.875 -24.953 -21.469 1 98.38 16 LEU B CA 1
ATOM 4010 C C . LEU B 1 16 ? -10.82 -26.484 -21.547 1 98.38 16 LEU B C 1
ATOM 4012 O O . LEU B 1 16 ? -10.641 -27.156 -20.531 1 98.38 16 LEU B O 1
ATOM 4016 N N . GLU B 1 17 ? -10.953 -27 -22.766 1 98.31 17 GLU B N 1
ATOM 4017 C CA . GLU B 1 17 ? -10.875 -28.438 -22.969 1 98.31 17 GLU B CA 1
ATOM 4018 C C . GLU B 1 17 ? -9.477 -28.969 -22.656 1 98.31 17 GLU B C 1
ATOM 4020 O O . GLU B 1 17 ? -9.328 -30.016 -22.047 1 98.31 17 GLU B O 1
ATOM 4025 N N . LEU B 1 18 ? -8.516 -28.266 -23.109 1 98.56 18 LEU B N 1
ATOM 4026 C CA . LEU B 1 18 ? -7.125 -28.625 -22.859 1 98.56 18 LEU B CA 1
ATOM 4027 C C . LEU B 1 18 ? -6.855 -28.734 -21.359 1 98.56 18 LEU B C 1
ATOM 4029 O O . LEU B 1 18 ? -6.32 -29.75 -20.891 1 98.56 18 LEU B O 1
ATOM 4033 N N . ARG B 1 19 ? -7.234 -27.75 -20.609 1 98.19 19 ARG B N 1
ATOM 4034 C CA . ARG B 1 19 ? -7.004 -27.734 -19.172 1 98.19 19 ARG B CA 1
ATOM 4035 C C . ARG B 1 19 ? -7.75 -28.875 -18.484 1 98.19 19 ARG B C 1
ATOM 4037 O O . ARG B 1 19 ? -7.227 -29.484 -17.547 1 98.19 19 ARG B O 1
ATOM 4044 N N . LYS B 1 20 ? -8.914 -29.078 -18.922 1 97.5 20 LYS B N 1
ATOM 4045 C CA . LYS B 1 20 ? -9.68 -30.203 -18.391 1 97.5 20 LYS B CA 1
ATOM 4046 C C . LYS B 1 20 ? -8.898 -31.516 -18.516 1 97.5 20 LYS B C 1
ATOM 4048 O O . LYS B 1 20 ? -8.766 -32.25 -17.531 1 97.5 20 LYS B O 1
ATOM 4053 N N . ILE B 1 21 ? -8.391 -31.781 -19.656 1 97.88 21 ILE B N 1
ATOM 4054 C CA . ILE B 1 21 ? -7.652 -33 -19.938 1 97.88 21 ILE B CA 1
ATOM 4055 C C . ILE B 1 21 ? -6.406 -33.062 -19.062 1 97.88 21 ILE B C 1
ATOM 4057 O O . ILE B 1 21 ? -6.141 -34.094 -18.422 1 97.88 21 ILE B O 1
ATOM 4061 N N . ILE B 1 22 ? -5.711 -32 -19.016 1 98.06 22 ILE B N 1
ATOM 4062 C CA . ILE B 1 22 ? -4.449 -31.953 -18.281 1 98.06 22 ILE B CA 1
ATOM 4063 C C . ILE B 1 22 ? -4.711 -32.156 -16.781 1 98.06 22 ILE B C 1
ATOM 4065 O O . ILE B 1 22 ? -4.047 -32.969 -16.141 1 98.06 22 ILE B O 1
ATOM 4069 N N . LEU B 1 23 ? -5.668 -31.438 -16.234 1 97.56 23 LEU B N 1
ATOM 4070 C CA . LEU B 1 23 ? -5.969 -31.516 -14.805 1 97.56 23 LEU B CA 1
ATOM 4071 C C . LEU B 1 23 ? -6.449 -32.906 -14.43 1 97.56 23 LEU B C 1
ATOM 4073 O O . LEU B 1 23 ? -6.086 -33.438 -13.375 1 97.56 23 LEU B O 1
ATOM 4077 N N . ASP B 1 24 ? -7.223 -33.5 -15.266 1 97.44 24 ASP B N 1
ATOM 4078 C CA . ASP B 1 24 ? -7.672 -34.844 -15.031 1 97.44 24 ASP B CA 1
ATOM 4079 C C . ASP B 1 24 ? -6.492 -35.844 -15.016 1 97.44 24 ASP B C 1
ATOM 4081 O O . ASP B 1 24 ? -6.438 -36.719 -14.18 1 97.44 24 ASP B O 1
ATOM 4085 N N . LYS B 1 25 ? -5.602 -35.625 -15.93 1 97.38 25 LYS B N 1
ATOM 4086 C CA . LYS B 1 25 ? -4.422 -36.469 -15.969 1 97.38 25 LYS B CA 1
ATOM 4087 C C . LYS B 1 25 ? -3.57 -36.312 -14.711 1 97.38 25 LYS B C 1
ATOM 4089 O O . LYS B 1 25 ? -3.047 -37.281 -14.172 1 97.38 25 LYS B O 1
ATOM 4094 N N . ILE B 1 26 ? -3.406 -35.094 -14.258 1 95.94 26 ILE B N 1
ATOM 4095 C CA . ILE B 1 26 ? -2.623 -34.812 -13.062 1 95.94 26 ILE B CA 1
ATOM 4096 C C . ILE B 1 26 ? -3.27 -35.469 -11.852 1 95.94 26 ILE B C 1
ATOM 4098 O O . ILE B 1 26 ? -2.602 -36.188 -11.102 1 95.94 26 ILE B O 1
ATOM 4102 N N . GLU B 1 27 ? -4.543 -35.344 -11.719 1 94.81 27 GLU B N 1
ATOM 4103 C CA . GLU B 1 27 ? -5.27 -35.844 -10.562 1 94.81 27 GLU B CA 1
ATOM 4104 C C . GLU B 1 27 ? -5.238 -37.375 -10.508 1 94.81 27 GLU B C 1
ATOM 4106 O O . GLU B 1 27 ? -5.207 -37.969 -9.43 1 94.81 27 GLU B O 1
ATOM 4111 N N . LYS B 1 28 ? -5.227 -37.969 -11.641 1 95.56 28 LYS B N 1
ATOM 4112 C CA . LYS B 1 28 ? -5.246 -39.438 -11.719 1 95.56 28 LYS B CA 1
ATOM 4113 C C . LYS B 1 28 ? -3.83 -40 -11.758 1 95.56 28 LYS B C 1
ATOM 4115 O O . LYS B 1 28 ? -3.645 -41.219 -11.859 1 95.56 28 LYS B O 1
ATOM 4120 N N . GLY B 1 29 ? -2.828 -39.125 -11.742 1 93.75 29 GLY B N 1
ATOM 4121 C CA . GLY B 1 29 ? -1.445 -39.562 -11.82 1 93.75 29 GLY B CA 1
ATOM 4122 C C . GLY B 1 29 ? -1.084 -40.188 -13.172 1 93.75 29 GLY B C 1
ATOM 4123 O O . GLY B 1 29 ? -0.301 -41.125 -13.242 1 93.75 29 GLY B O 1
ATOM 4124 N N . LYS B 1 30 ? -1.664 -39.656 -14.242 1 94.88 30 LYS B N 1
ATOM 4125 C CA . LYS B 1 30 ? -1.504 -40.25 -15.562 1 94.88 30 LYS B CA 1
ATOM 4126 C C . LYS B 1 30 ? -0.75 -39.312 -16.5 1 94.88 30 LYS B C 1
ATOM 4128 O O . LYS B 1 30 ? -0.585 -39.625 -17.688 1 94.88 30 LYS B O 1
ATOM 4133 N N . LEU B 1 31 ? -0.459 -38.188 -16.031 1 96.69 31 LEU B N 1
ATOM 4134 C CA . LEU B 1 31 ? 0.384 -37.312 -16.844 1 96.69 31 LEU B CA 1
ATOM 4135 C C . LEU B 1 31 ? 1.799 -37.875 -16.953 1 96.69 31 LEU B C 1
ATOM 4137 O O . LEU B 1 31 ? 2.512 -37.969 -15.953 1 96.69 31 LEU B O 1
ATOM 4141 N N . LYS B 1 32 ? 2.211 -38.219 -18.172 1 95.38 32 LYS B N 1
ATOM 4142 C CA . LYS B 1 32 ? 3.482 -38.875 -18.391 1 95.38 32 LYS B CA 1
ATOM 4143 C C . LYS B 1 32 ? 4.484 -37.969 -19.094 1 95.38 32 LYS B C 1
ATOM 4145 O O . LYS B 1 32 ? 4.117 -36.906 -19.578 1 95.38 32 LYS B O 1
ATOM 4150 N N . GLU B 1 33 ? 5.641 -38.438 -19.078 1 96.81 33 GLU B N 1
ATOM 4151 C CA . GLU B 1 33 ? 6.715 -37.688 -19.75 1 96.81 33 GLU B CA 1
ATOM 4152 C C . GLU B 1 33 ? 6.379 -37.438 -21.203 1 96.81 33 GLU B C 1
ATOM 4154 O O . GLU B 1 33 ? 6.652 -36.344 -21.719 1 96.81 33 GLU B O 1
ATOM 4159 N N . GLU B 1 34 ? 5.824 -38.375 -21.859 1 97.12 34 GLU B N 1
ATOM 4160 C CA . GLU B 1 34 ? 5.465 -38.25 -23.266 1 97.12 34 GLU B CA 1
ATOM 4161 C C . GLU B 1 34 ? 4.484 -37.094 -23.484 1 97.12 34 GLU B C 1
ATOM 4163 O O . GLU B 1 34 ? 4.527 -36.406 -24.5 1 97.12 34 GLU B O 1
ATOM 4168 N N . ASP B 1 35 ? 3.539 -36.938 -22.531 1 97.38 35 ASP B N 1
ATOM 4169 C CA . ASP B 1 35 ? 2.598 -35.812 -22.578 1 97.38 35 ASP B CA 1
ATOM 4170 C C . ASP B 1 35 ? 3.326 -34.469 -22.5 1 97.38 35 ASP B C 1
ATOM 4172 O O . ASP B 1 35 ? 2.994 -33.531 -23.219 1 97.38 35 ASP B O 1
ATOM 4176 N N . ILE B 1 36 ? 4.285 -34.438 -21.609 1 98.06 36 ILE B N 1
ATOM 4177 C CA . ILE B 1 36 ? 5.055 -33.219 -21.406 1 98.06 36 ILE B CA 1
ATOM 4178 C C . ILE B 1 36 ? 5.855 -32.906 -22.656 1 98.06 36 ILE B C 1
ATOM 4180 O O . ILE B 1 36 ? 5.871 -31.75 -23.125 1 98.06 36 ILE B O 1
ATOM 4184 N N . ILE B 1 37 ? 6.504 -33.906 -23.234 1 98.31 37 ILE B N 1
ATOM 4185 C CA . ILE B 1 37 ? 7.281 -33.75 -24.469 1 98.31 37 ILE B CA 1
ATOM 4186 C C . ILE B 1 37 ? 6.391 -33.188 -25.578 1 98.31 37 ILE B C 1
ATOM 4188 O O . ILE B 1 37 ? 6.77 -32.281 -26.297 1 98.31 37 ILE B O 1
ATOM 4192 N N . LYS B 1 38 ? 5.23 -33.75 -25.641 1 98.19 38 LYS B N 1
ATOM 4193 C CA . LYS B 1 38 ? 4.285 -33.312 -26.656 1 98.19 38 LYS B CA 1
ATOM 4194 C C . LYS B 1 38 ? 3.912 -31.844 -26.484 1 98.19 38 LYS B C 1
ATOM 4196 O O . LYS B 1 38 ? 3.814 -31.109 -27.469 1 98.19 38 LYS B O 1
ATOM 4201 N N . VAL B 1 39 ? 3.613 -31.453 -25.297 1 98.62 39 VAL B N 1
ATOM 4202 C CA . VAL B 1 39 ? 3.291 -30.062 -25 1 98.62 39 VAL B CA 1
ATOM 4203 C C . VAL B 1 39 ? 4.465 -29.172 -25.391 1 98.62 39 VAL B C 1
ATOM 4205 O O . VAL B 1 39 ? 4.289 -28.172 -26.094 1 98.62 39 VAL B O 1
ATOM 4208 N N . VAL B 1 40 ? 5.699 -29.531 -24.969 1 98.5 40 VAL B N 1
ATOM 4209 C CA . VAL B 1 40 ? 6.898 -28.75 -25.219 1 98.5 40 VAL B CA 1
ATOM 4210 C C . VAL B 1 40 ? 7.129 -28.625 -26.734 1 98.5 40 VAL B C 1
ATOM 4212 O O . VAL B 1 40 ? 7.352 -27.516 -27.234 1 98.5 40 VAL B O 1
ATOM 4215 N N . ASP B 1 41 ? 7 -29.734 -27.422 1 98.44 41 ASP B N 1
ATOM 4216 C CA . ASP B 1 41 ? 7.215 -29.75 -28.875 1 98.44 41 ASP B CA 1
ATOM 4217 C C . ASP B 1 41 ? 6.195 -28.859 -29.594 1 98.44 41 ASP B C 1
ATOM 4219 O O . ASP B 1 41 ? 6.547 -28.125 -30.516 1 98.44 41 ASP B O 1
ATOM 4223 N N . THR B 1 42 ? 4.988 -29.016 -29.219 1 98.75 42 THR B N 1
ATOM 4224 C CA . THR B 1 42 ? 3.928 -28.266 -29.875 1 98.75 42 THR B CA 1
ATOM 4225 C C . THR B 1 42 ? 4.109 -26.766 -29.656 1 98.75 42 THR B C 1
ATOM 4227 O O . THR B 1 42 ? 4.016 -25.984 -30.609 1 98.75 42 THR B O 1
ATOM 4230 N N . VAL B 1 43 ? 4.336 -26.344 -28.453 1 98.69 43 VAL B N 1
ATOM 4231 C CA . VAL B 1 43 ? 4.504 -24.922 -28.156 1 98.69 43 VAL B CA 1
ATOM 4232 C C . VAL B 1 43 ? 5.75 -24.406 -28.875 1 98.69 43 VAL B C 1
ATOM 4234 O O . VAL B 1 43 ? 5.762 -23.266 -29.359 1 98.69 43 VAL B O 1
ATOM 4237 N N . ASP B 1 44 ? 6.801 -25.203 -28.906 1 97.25 44 ASP B N 1
ATOM 4238 C CA . ASP B 1 44 ? 8.047 -24.828 -29.578 1 97.25 44 ASP B CA 1
ATOM 4239 C C . ASP B 1 44 ? 7.82 -24.562 -31.062 1 97.25 44 ASP B C 1
ATOM 4241 O O . ASP B 1 44 ? 8.562 -23.797 -31.672 1 97.25 44 ASP B O 1
ATOM 4245 N N . SER B 1 45 ? 6.887 -25.188 -31.641 1 97.81 45 SER B N 1
ATOM 4246 C CA . SER B 1 45 ? 6.605 -25.031 -33.062 1 97.81 45 SER B CA 1
ATOM 4247 C C . SER B 1 45 ? 5.859 -23.734 -33.344 1 97.81 45 SER B C 1
ATOM 4249 O O . SER B 1 45 ? 5.719 -23.344 -34.5 1 97.81 45 SER B O 1
ATOM 4251 N N . LEU B 1 46 ? 5.406 -23 -32.375 1 98.38 46 LEU B N 1
ATOM 4252 C CA . LEU B 1 46 ? 4.648 -21.766 -32.531 1 98.38 46 LEU B CA 1
ATOM 4253 C C . LEU B 1 46 ? 5.582 -20.562 -32.656 1 98.38 46 LEU B C 1
ATOM 4255 O O . LEU B 1 46 ? 6.727 -20.625 -32.219 1 98.38 46 LEU B O 1
ATOM 4259 N N . SER B 1 47 ? 5.086 -19.5 -33.312 1 98.25 47 SER B N 1
ATOM 4260 C CA . SER B 1 47 ? 5.797 -18.219 -33.312 1 98.25 47 SER B CA 1
ATOM 4261 C C . SER B 1 47 ? 5.766 -17.562 -31.938 1 98.25 47 SER B C 1
ATOM 4263 O O . SER B 1 47 ? 4.945 -17.906 -31.094 1 98.25 47 SER B O 1
ATOM 4265 N N . LEU B 1 48 ? 6.648 -16.672 -31.734 1 98.25 48 LEU B N 1
ATOM 4266 C CA . LEU B 1 48 ? 6.684 -15.945 -30.469 1 98.25 48 LEU B CA 1
ATOM 4267 C C . LEU B 1 48 ? 5.34 -15.289 -30.188 1 98.25 48 LEU B C 1
ATOM 4269 O O . LEU B 1 48 ? 4.848 -15.344 -29.047 1 98.25 48 LEU B O 1
ATOM 4273 N N . GLU B 1 49 ? 4.75 -14.672 -31.156 1 98.62 49 GLU B N 1
ATOM 4274 C CA . GLU B 1 49 ? 3.457 -14.008 -31 1 98.62 49 GLU B CA 1
ATOM 4275 C C . GLU B 1 49 ? 2.379 -15.008 -30.578 1 98.62 49 GLU B C 1
ATOM 4277 O O . GLU B 1 49 ? 1.554 -14.711 -29.719 1 98.62 49 GLU B O 1
ATOM 4282 N N . GLU B 1 50 ? 2.443 -16.141 -31.203 1 98.81 50 GLU B N 1
ATOM 4283 C CA . GLU B 1 50 ? 1.474 -17.172 -30.859 1 98.81 50 GLU B CA 1
ATOM 4284 C C . GLU B 1 50 ? 1.693 -17.703 -29.453 1 98.81 50 GLU B C 1
ATOM 4286 O O . GLU B 1 50 ? 0.733 -18 -28.734 1 98.81 50 GLU B O 1
ATOM 4291 N N . ILE B 1 51 ? 2.922 -17.875 -29.047 1 98.81 51 ILE B N 1
ATOM 4292 C CA . ILE B 1 51 ? 3.254 -18.328 -27.703 1 98.81 51 ILE B CA 1
ATOM 4293 C C . ILE B 1 51 ? 2.705 -17.359 -26.672 1 98.81 51 ILE B C 1
ATOM 4295 O O . ILE B 1 51 ? 2.1 -17.766 -25.672 1 98.81 51 ILE B O 1
ATOM 4299 N N . ILE B 1 52 ? 2.9 -16.078 -26.922 1 98.75 52 ILE B N 1
ATOM 4300 C CA . ILE B 1 52 ? 2.428 -15.016 -26.031 1 98.75 52 ILE B CA 1
ATOM 4301 C C . ILE B 1 52 ? 0.907 -15.094 -25.906 1 98.75 52 ILE B C 1
ATOM 4303 O O . ILE B 1 52 ? 0.37 -15.062 -24.797 1 98.75 52 ILE B O 1
ATOM 4307 N N . LYS B 1 53 ? 0.258 -15.227 -26.969 1 98.69 53 LYS B N 1
ATOM 4308 C CA . LYS B 1 53 ? -1.2 -15.297 -26.984 1 98.69 53 LYS B CA 1
ATOM 4309 C C . LYS B 1 53 ? -1.689 -16.547 -26.234 1 98.69 53 LYS B C 1
ATOM 4311 O O . LYS B 1 53 ? -2.664 -16.484 -25.484 1 98.69 53 LYS B O 1
ATOM 4316 N N . LEU B 1 54 ? -1.046 -17.672 -26.516 1 98.88 54 LEU B N 1
ATOM 4317 C CA . LEU B 1 54 ? -1.38 -18.922 -25.844 1 98.88 54 LEU B CA 1
ATOM 4318 C C . LEU B 1 54 ? -1.299 -18.766 -24.328 1 98.88 54 LEU B C 1
ATOM 4320 O O . LEU B 1 54 ? -2.26 -19.062 -23.609 1 98.88 54 LEU B O 1
ATOM 4324 N N . GLY B 1 55 ? -0.141 -18.266 -23.859 1 98.75 55 GLY B N 1
ATOM 4325 C CA . GLY B 1 55 ? 0.05 -18.094 -22.438 1 98.75 55 GLY B CA 1
ATOM 4326 C C . GLY B 1 55 ? -0.94 -17.125 -21.812 1 98.75 55 GLY B C 1
ATOM 4327 O O . GLY B 1 55 ? -1.48 -17.375 -20.734 1 98.75 55 GLY B O 1
ATOM 4328 N N . ASN B 1 56 ? -1.157 -16.062 -22.484 1 98.12 56 ASN B N 1
ATOM 4329 C CA . ASN B 1 56 ? -2.084 -15.047 -21.984 1 98.12 56 ASN B CA 1
ATOM 4330 C C . ASN B 1 56 ? -3.508 -15.586 -21.891 1 98.12 56 ASN B C 1
ATOM 4332 O O . ASN B 1 56 ? -4.234 -15.289 -20.938 1 98.12 56 ASN B O 1
ATOM 4336 N N . ASN B 1 57 ? -3.908 -16.328 -22.891 1 98.5 57 ASN B N 1
ATOM 4337 C CA . ASN B 1 57 ? -5.227 -16.953 -22.859 1 98.5 57 ASN B CA 1
ATOM 4338 C C . ASN B 1 57 ? -5.359 -17.922 -21.688 1 98.5 57 ASN B C 1
ATOM 4340 O O . ASN B 1 57 ? -6.391 -17.953 -21 1 98.5 57 ASN B O 1
ATOM 4344 N N . LEU B 1 58 ? -4.324 -18.656 -21.422 1 98.69 58 LEU B N 1
ATOM 4345 C CA . LEU B 1 58 ? -4.359 -19.688 -20.391 1 98.69 58 LEU B CA 1
ATOM 4346 C C . LEU B 1 58 ? -4.27 -19.062 -19 1 98.69 58 LEU B C 1
ATOM 4348 O O . LEU B 1 58 ? -4.523 -19.719 -17.984 1 98.69 58 LEU B O 1
ATOM 4352 N N . ARG B 1 59 ? -3.965 -17.812 -18.922 1 97.44 59 ARG B N 1
ATOM 4353 C CA . ARG B 1 59 ? -3.971 -17.094 -17.641 1 97.44 59 ARG B CA 1
ATOM 4354 C C . ARG B 1 59 ? -5.383 -16.656 -17.281 1 97.44 59 ARG B C 1
ATOM 4356 O O . ARG B 1 59 ? -5.668 -16.391 -16.109 1 97.44 59 ARG B O 1
ATOM 4363 N N . THR B 1 60 ? -6.258 -16.656 -18.141 1 97 60 THR B N 1
ATOM 4364 C CA . THR B 1 60 ? -7.609 -16.141 -17.953 1 97 60 THR B CA 1
ATOM 4365 C C . THR B 1 60 ? -8.453 -17.141 -17.156 1 97 60 THR B C 1
ATOM 4367 O O . THR B 1 60 ? -8.359 -18.359 -17.375 1 97 60 THR B O 1
ATOM 4370 N N . PHE B 1 61 ? -9.281 -16.703 -16.312 1 97.06 61 PHE B N 1
ATOM 4371 C CA . PHE B 1 61 ? -10.266 -17.531 -15.641 1 97.06 61 PHE B CA 1
ATOM 4372 C C . PHE B 1 61 ? -11.242 -18.141 -16.641 1 97.06 61 PHE B C 1
ATOM 4374 O O . PHE B 1 61 ? -11.727 -17.453 -17.531 1 97.06 61 PHE B O 1
ATOM 4381 N N . PRO B 1 62 ? -11.516 -19.312 -16.453 1 97.44 62 PRO B N 1
ATOM 4382 C CA . PRO B 1 62 ? -11.133 -20.266 -15.414 1 97.44 62 PRO B CA 1
ATOM 4383 C C . PRO B 1 62 ? -9.977 -21.156 -15.836 1 97.44 62 PRO B C 1
ATOM 4385 O O . PRO B 1 62 ? -9.703 -22.172 -15.188 1 97.44 62 PRO B O 1
ATOM 4388 N N . LEU B 1 63 ? -9.289 -20.812 -16.938 1 97.69 63 LEU B N 1
ATOM 4389 C CA . LEU B 1 63 ? -8.203 -21.656 -17.453 1 97.69 63 LEU B CA 1
ATOM 4390 C C . LEU B 1 63 ? -7.004 -21.625 -16.516 1 97.69 63 LEU B C 1
ATOM 4392 O O . LEU B 1 63 ? -6.254 -22.594 -16.422 1 97.69 63 LEU B O 1
ATOM 4396 N N . GLY B 1 64 ? -6.828 -20.547 -15.852 1 96.75 64 GLY B N 1
ATOM 4397 C CA . GLY B 1 64 ? -5.797 -20.312 -14.852 1 96.75 64 GLY B CA 1
ATOM 4398 C C . GLY B 1 64 ? -6.09 -19.125 -13.953 1 96.75 64 GLY B C 1
ATOM 4399 O O . GLY B 1 64 ? -7.238 -18.688 -13.859 1 96.75 64 GLY B O 1
ATOM 4400 N N . CYS B 1 65 ? -5.082 -18.703 -13.242 1 97.12 65 CYS B N 1
ATOM 4401 C CA . CYS B 1 65 ? -5.199 -17.531 -12.391 1 97.12 65 CYS B CA 1
ATOM 4402 C C . CYS B 1 65 ? -4.918 -16.266 -13.18 1 97.12 65 CYS B C 1
ATOM 4404 O O . CYS B 1 65 ? -3.891 -16.156 -13.852 1 97.12 65 CYS B O 1
ATOM 4406 N N . ASP B 1 66 ? -5.773 -15.328 -13.047 1 96 66 ASP B N 1
ATOM 4407 C CA . ASP B 1 66 ? -5.586 -14.125 -13.852 1 96 66 ASP B CA 1
ATOM 4408 C C . ASP B 1 66 ? -5.035 -12.984 -13 1 96 66 ASP B C 1
ATOM 4410 O O . ASP B 1 66 ? -4.984 -11.836 -13.453 1 96 66 ASP B O 1
ATOM 4414 N N . LEU B 1 67 ? -4.609 -13.258 -11.82 1 96.56 67 LEU B N 1
ATOM 4415 C CA . LEU B 1 67 ? -4.02 -12.25 -10.945 1 96.56 67 LEU B CA 1
ATOM 4416 C C . LEU B 1 67 ? -2.531 -12.086 -11.242 1 96.56 67 LEU B C 1
ATOM 4418 O O . LEU B 1 67 ? -1.85 -13.047 -11.594 1 96.56 67 LEU B O 1
ATOM 4422 N N . VAL B 1 68 ? -2.072 -10.867 -11.148 1 97.56 68 VAL B N 1
ATOM 4423 C CA . VAL B 1 68 ? -0.65 -10.547 -11.188 1 97.56 68 VAL B CA 1
ATOM 4424 C C . VAL B 1 68 ? -0.219 -9.961 -9.844 1 97.56 68 VAL B C 1
ATOM 4426 O O . VAL B 1 68 ? -0.868 -9.055 -9.312 1 97.56 68 VAL B O 1
ATOM 4429 N N . ASP B 1 69 ? 0.808 -10.539 -9.266 1 96.75 69 ASP B N 1
ATOM 4430 C CA . ASP B 1 69 ? 1.256 -10.039 -7.969 1 96.75 69 ASP B CA 1
ATOM 4431 C C . ASP B 1 69 ? 2.768 -10.18 -7.816 1 96.75 69 ASP B C 1
ATOM 4433 O O . ASP B 1 69 ? 3.482 -10.367 -8.805 1 96.75 69 ASP B O 1
ATOM 4437 N N . LEU B 1 70 ? 3.248 -9.883 -6.637 1 97.81 70 LEU B N 1
ATOM 4438 C CA . LEU B 1 70 ? 4.648 -10 -6.25 1 97.81 70 LEU B CA 1
ATOM 4439 C C . LEU B 1 70 ? 4.801 -10.828 -4.98 1 97.81 70 LEU B C 1
ATOM 4441 O O . LEU B 1 70 ? 3.863 -10.93 -4.184 1 97.81 70 LEU B O 1
ATOM 4445 N N . ALA B 1 71 ? 5.887 -11.469 -4.879 1 98.38 71 ALA B N 1
ATOM 4446 C CA . ALA B 1 71 ? 6.379 -11.945 -3.588 1 98.38 71 ALA B CA 1
ATOM 4447 C C . ALA B 1 71 ? 7.633 -11.188 -3.166 1 98.38 71 ALA B C 1
ATOM 4449 O O . ALA B 1 71 ? 8.602 -11.109 -3.926 1 98.38 71 ALA B O 1
ATOM 4450 N N . ILE B 1 72 ? 7.633 -10.641 -1.958 1 98.31 72 ILE B N 1
ATOM 4451 C CA . ILE B 1 72 ? 8.672 -9.695 -1.574 1 98.31 72 ILE B CA 1
ATOM 4452 C C . ILE B 1 72 ? 9.648 -10.367 -0.607 1 98.31 72 ILE B C 1
ATOM 4454 O O . ILE B 1 72 ? 9.242 -10.844 0.457 1 98.31 72 ILE B O 1
ATOM 4458 N N . GLY B 1 73 ? 10.914 -10.367 -0.958 1 98.62 73 GLY B N 1
ATOM 4459 C CA . GLY B 1 73 ? 11.969 -10.82 -0.059 1 98.62 73 GLY B CA 1
ATOM 4460 C C . GLY B 1 73 ? 12.508 -9.719 0.831 1 98.62 73 GLY B C 1
ATOM 4461 O O . GLY B 1 73 ? 13.383 -8.953 0.418 1 98.62 73 GLY B O 1
ATOM 4462 N N . PRO B 1 74 ? 12.062 -9.672 2.057 1 98.38 74 PRO B N 1
ATOM 4463 C CA . PRO B 1 74 ? 12.484 -8.594 2.957 1 98.38 74 PRO B CA 1
ATOM 4464 C C . PRO B 1 74 ? 13.789 -8.914 3.686 1 98.38 74 PRO B C 1
ATOM 4466 O O . PRO B 1 74 ? 14.297 -8.078 4.438 1 98.38 74 PRO B O 1
ATOM 4469 N N . CYS B 1 75 ? 14.375 -10.055 3.537 1 98.12 75 CYS B N 1
ATOM 4470 C CA . CYS B 1 75 ? 15.414 -10.547 4.438 1 98.12 75 CYS B CA 1
ATOM 4471 C C . CYS B 1 75 ? 16.766 -10.625 3.73 1 98.12 75 CYS B C 1
ATOM 4473 O O . CYS B 1 75 ? 16.812 -10.68 2.5 1 98.12 75 CYS B O 1
ATOM 4475 N N . SER B 1 76 ? 17.734 -10.531 4.48 1 97.75 76 SER B N 1
ATOM 4476 C CA . SER B 1 76 ? 19.141 -10.758 4.137 1 97.75 76 SER B CA 1
ATOM 4477 C C . SER B 1 76 ? 19.969 -11.055 5.379 1 97.75 76 SER B C 1
ATOM 4479 O O . SER B 1 76 ? 19.672 -10.562 6.469 1 97.75 76 SER B O 1
ATOM 4481 N N . SER B 1 77 ? 21.016 -11.797 5.148 1 97.25 77 SER B N 1
ATOM 4482 C CA . SER B 1 77 ? 21.906 -12.156 6.258 1 97.25 77 SER B CA 1
ATOM 4483 C C . SER B 1 77 ? 22.547 -10.914 6.871 1 97.25 77 SER B C 1
ATOM 4485 O O . SER B 1 77 ? 23.062 -10.961 7.992 1 97.25 77 SER B O 1
ATOM 4487 N N . SER B 1 78 ? 22.547 -9.82 6.195 1 95.62 78 SER B N 1
ATOM 4488 C CA . SER B 1 78 ? 23.234 -8.602 6.617 1 95.62 78 SER B CA 1
ATOM 4489 C C . SER B 1 78 ? 22.359 -7.777 7.555 1 95.62 78 SER B C 1
ATOM 4491 O O . SER B 1 78 ? 22.828 -6.832 8.188 1 95.62 78 SER B O 1
ATOM 4493 N N . LEU B 1 79 ? 21.141 -8.086 7.707 1 97.44 79 LEU B N 1
ATOM 4494 C CA . LEU B 1 79 ? 20.203 -7.23 8.438 1 97.44 79 LEU B CA 1
ATOM 4495 C C . LEU B 1 79 ? 20.203 -7.57 9.922 1 97.44 79 LEU B C 1
ATOM 4497 O O . LEU B 1 79 ? 20.531 -8.695 10.305 1 97.44 79 LEU B O 1
ATOM 4501 N N . SER B 1 80 ? 19.906 -6.57 10.703 1 97.31 80 SER B N 1
ATOM 4502 C CA . SER B 1 80 ? 19.5 -6.809 12.086 1 97.31 80 SER B CA 1
ATOM 4503 C C . SER B 1 80 ? 18.047 -7.285 12.172 1 97.31 80 SER B C 1
ATOM 4505 O O . SER B 1 80 ? 17.297 -7.172 11.203 1 97.31 80 SER B O 1
ATOM 4507 N N . LEU B 1 81 ? 17.734 -7.852 13.32 1 98.44 81 LEU B N 1
ATOM 4508 C CA . LEU B 1 81 ? 16.359 -8.281 13.539 1 98.44 81 LEU B CA 1
ATOM 4509 C C . LEU B 1 81 ? 15.383 -7.129 13.344 1 98.44 81 LEU B C 1
ATOM 4511 O O . LEU B 1 81 ? 14.344 -7.289 12.695 1 98.44 81 LEU B O 1
ATOM 4515 N N . ILE B 1 82 ? 15.711 -5.93 13.812 1 97.31 82 ILE B N 1
ATOM 4516 C CA . ILE B 1 82 ? 14.828 -4.77 13.734 1 97.31 82 ILE B CA 1
ATOM 4517 C C . ILE B 1 82 ? 14.648 -4.355 12.273 1 97.31 82 ILE B C 1
ATOM 4519 O O . ILE B 1 82 ? 13.531 -4.051 11.844 1 97.31 82 ILE B O 1
ATOM 4523 N N . GLU B 1 83 ? 15.734 -4.324 11.555 1 97.31 83 GLU B N 1
ATOM 4524 C CA . GLU B 1 83 ? 15.656 -3.967 10.141 1 97.31 83 GLU B CA 1
ATOM 4525 C C . GLU B 1 83 ? 14.805 -4.969 9.367 1 97.31 83 GLU B C 1
ATOM 4527 O O . GLU B 1 83 ? 14.039 -4.586 8.484 1 97.31 83 GLU B O 1
ATOM 4532 N N . LEU B 1 84 ? 14.961 -6.266 9.695 1 98.62 84 LEU B N 1
ATOM 4533 C CA . LEU B 1 84 ? 14.133 -7.297 9.086 1 98.62 84 LEU B CA 1
ATOM 4534 C C . LEU B 1 84 ? 12.656 -7.031 9.352 1 98.62 84 LEU B C 1
ATOM 4536 O O . LEU B 1 84 ? 11.844 -7.027 8.422 1 98.62 84 LEU B O 1
ATOM 4540 N N . LEU B 1 85 ? 12.344 -6.785 10.594 1 98.62 85 LEU B N 1
ATOM 4541 C CA . LEU B 1 85 ? 10.945 -6.57 10.969 1 98.62 85 LEU B CA 1
ATOM 4542 C C . LEU B 1 85 ? 10.398 -5.309 10.312 1 98.62 85 LEU B C 1
ATOM 4544 O O . LEU B 1 85 ? 9.234 -5.273 9.906 1 98.62 85 LEU B O 1
ATOM 4548 N N . GLU B 1 86 ? 11.219 -4.262 10.195 1 98.44 86 GLU B N 1
ATOM 4549 C CA . GLU B 1 86 ? 10.812 -3.035 9.516 1 98.44 86 GLU B CA 1
ATOM 4550 C C . GLU B 1 86 ? 10.477 -3.305 8.055 1 98.44 86 GLU B C 1
ATOM 4552 O O . GLU B 1 86 ? 9.469 -2.82 7.543 1 98.44 86 GLU B O 1
ATOM 4557 N N . ASN B 1 87 ? 11.297 -4.129 7.379 1 98.44 87 ASN B N 1
ATOM 4558 C CA . ASN B 1 87 ? 11 -4.531 6.008 1 98.44 87 ASN B CA 1
ATOM 4559 C C . ASN B 1 87 ? 9.688 -5.309 5.922 1 98.44 87 ASN B C 1
ATOM 4561 O O . ASN B 1 87 ? 8.906 -5.109 4.992 1 98.44 87 ASN B O 1
ATOM 4565 N N . CYS B 1 88 ? 9.484 -6.176 6.891 1 98.56 88 CYS B N 1
ATOM 4566 C CA . CYS B 1 88 ? 8.281 -6.996 6.914 1 98.56 88 CYS B CA 1
ATOM 4567 C C . CYS B 1 88 ? 7.035 -6.137 7.117 1 98.56 88 CYS B C 1
ATOM 4569 O O . CYS B 1 88 ? 6.008 -6.359 6.48 1 98.56 88 CYS B O 1
ATOM 4571 N N . ILE B 1 89 ? 7.117 -5.141 7.965 1 98 89 ILE B N 1
ATOM 4572 C CA . ILE B 1 89 ? 5.996 -4.246 8.242 1 98 89 ILE B CA 1
ATOM 4573 C C . ILE B 1 89 ? 5.617 -3.492 6.965 1 98 89 ILE B C 1
ATOM 4575 O O . ILE B 1 89 ? 4.438 -3.416 6.609 1 98 89 ILE B O 1
ATOM 4579 N N . LEU B 1 90 ? 6.629 -2.965 6.305 1 97.12 90 LEU B N 1
ATOM 4580 C CA . LEU B 1 90 ? 6.367 -2.26 5.055 1 97.12 90 LEU B CA 1
ATOM 4581 C C . LEU B 1 90 ? 5.781 -3.207 4.008 1 97.12 90 LEU B C 1
ATOM 4583 O O . LEU B 1 90 ? 4.801 -2.873 3.342 1 97.12 90 LEU B O 1
ATOM 4587 N N . SER B 1 91 ? 6.332 -4.398 3.891 1 97 91 SER B N 1
ATOM 4588 C CA . SER B 1 91 ? 5.855 -5.383 2.922 1 97 91 SER B CA 1
ATOM 4589 C C . SER B 1 91 ? 4.406 -5.77 3.193 1 97 91 SER B C 1
ATOM 4591 O O . SER B 1 91 ? 3.6 -5.859 2.268 1 97 91 SER B O 1
ATOM 4593 N N . ASP B 1 92 ? 4.117 -5.977 4.434 1 96.69 92 ASP B N 1
ATOM 4594 C CA . ASP B 1 92 ? 2.756 -6.32 4.832 1 96.69 92 ASP B CA 1
ATOM 4595 C C . ASP B 1 92 ? 1.779 -5.199 4.473 1 96.69 92 ASP B C 1
ATOM 4597 O O . ASP B 1 92 ? 0.665 -5.465 4.02 1 96.69 92 ASP B O 1
ATOM 4601 N N . TYR B 1 93 ? 2.248 -4.016 4.723 1 95.12 93 TYR B N 1
ATOM 4602 C CA . TYR B 1 93 ? 1.403 -2.867 4.414 1 95.12 93 TYR B CA 1
ATOM 4603 C C . TYR B 1 93 ? 1.116 -2.787 2.92 1 95.12 93 TYR B C 1
ATOM 4605 O O . TYR B 1 93 ? 0.009 -2.428 2.514 1 95.12 93 TYR B O 1
ATOM 4613 N N . ILE B 1 94 ? 2.15 -3.102 2.123 1 94.06 94 ILE B N 1
ATOM 4614 C CA . ILE B 1 94 ? 1.999 -3.094 0.671 1 94.06 94 ILE B CA 1
ATOM 4615 C C . ILE B 1 94 ? 0.997 -4.168 0.251 1 94.06 94 ILE B C 1
ATOM 4617 O O . ILE B 1 94 ? 0.189 -3.951 -0.655 1 94.06 94 ILE B O 1
ATOM 4621 N N . GLY B 1 95 ? 1.075 -5.367 0.899 1 94.06 95 GLY B N 1
ATOM 4622 C CA . GLY B 1 95 ? -0.053 -6.273 0.776 1 94.06 95 GLY B CA 1
ATOM 4623 C C . GLY B 1 95 ? 0.265 -7.516 -0.039 1 94.06 95 GLY B C 1
ATOM 4624 O O . GLY B 1 95 ? -0.636 -8.281 -0.394 1 94.06 95 GLY B O 1
ATOM 4625 N N . PHE B 1 96 ? 1.535 -7.758 -0.398 1 95.75 96 PHE B N 1
ATOM 4626 C CA . PHE B 1 96 ? 1.922 -8.945 -1.148 1 95.75 96 PHE B CA 1
ATOM 4627 C C . PHE B 1 96 ? 2.531 -9.992 -0.226 1 95.75 96 PHE B C 1
ATOM 4629 O O . PHE B 1 96 ? 2.965 -9.68 0.883 1 95.75 96 PHE B O 1
ATOM 4636 N N . PRO B 1 97 ? 2.561 -11.219 -0.696 1 97.44 97 PRO B N 1
ATOM 4637 C CA . PRO B 1 97 ? 3.225 -12.266 0.089 1 97.44 97 PRO B CA 1
ATOM 4638 C C . PRO B 1 97 ? 4.684 -11.93 0.396 1 97.44 97 PRO B C 1
ATOM 4640 O O . PRO B 1 97 ? 5.348 -11.258 -0.397 1 97.44 97 PRO B O 1
ATOM 4643 N N . ILE B 1 98 ? 5.082 -12.43 1.509 1 98.31 98 ILE B N 1
ATOM 4644 C CA . ILE B 1 98 ? 6.469 -12.289 1.928 1 98.31 98 ILE B CA 1
ATOM 4645 C C . ILE B 1 98 ? 7.25 -13.555 1.566 1 98.31 98 ILE B C 1
ATOM 4647 O O . ILE B 1 98 ? 6.805 -14.664 1.848 1 98.31 98 ILE B O 1
ATOM 4651 N N . HIS B 1 99 ? 8.383 -13.367 0.947 1 98.75 99 HIS B N 1
ATOM 4652 C CA . HIS B 1 99 ? 9.258 -14.477 0.571 1 98.75 99 HIS B CA 1
ATOM 4653 C C . HIS B 1 99 ? 10.469 -14.555 1.489 1 98.75 99 HIS B C 1
ATOM 4655 O O . HIS B 1 99 ? 11.383 -13.719 1.395 1 98.75 99 HIS B O 1
ATOM 4661 N N . ILE B 1 100 ? 10.539 -15.547 2.293 1 98.69 100 ILE B N 1
ATOM 4662 C CA . ILE B 1 100 ? 11.578 -15.688 3.307 1 98.69 100 ILE B CA 1
ATOM 4663 C C . ILE B 1 100 ? 12.641 -16.672 2.824 1 98.69 100 ILE B C 1
ATOM 4665 O O . ILE B 1 100 ? 12.328 -17.812 2.492 1 98.69 100 ILE B O 1
ATOM 4669 N N . CYS B 1 101 ? 13.812 -16.188 2.812 1 98.19 101 CYS B N 1
ATOM 4670 C CA . CYS B 1 101 ? 14.953 -17.078 2.611 1 98.19 101 CYS B CA 1
ATOM 4671 C C . CYS B 1 101 ? 15.406 -17.672 3.934 1 98.19 101 CYS B C 1
ATOM 4673 O O . CYS B 1 101 ? 15.953 -16.984 4.789 1 98.19 101 CYS B O 1
ATOM 4675 N N . GLY B 1 102 ? 15.273 -18.938 4.062 1 98.12 102 GLY B N 1
ATOM 4676 C CA . GLY B 1 102 ? 15.531 -19.609 5.32 1 98.12 102 GLY B CA 1
ATOM 4677 C C . GLY B 1 102 ? 16.906 -19.328 5.879 1 98.12 102 GLY B C 1
ATOM 4678 O O . GLY B 1 102 ? 17.062 -19.094 7.082 1 98.12 102 GLY B O 1
ATOM 4679 N N . TYR B 1 103 ? 17.922 -19.297 5.051 1 97.62 103 TYR B N 1
ATOM 4680 C CA . TYR B 1 103 ? 19.281 -19.094 5.523 1 97.62 103 TYR B CA 1
ATOM 4681 C C . TYR B 1 103 ? 19.438 -17.719 6.156 1 97.62 103 TYR B C 1
ATOM 4683 O O . TYR B 1 103 ? 20.172 -17.562 7.137 1 97.62 103 TYR B O 1
ATOM 4691 N N . ALA B 1 104 ? 18.797 -16.734 5.613 1 98.44 104 ALA B N 1
ATOM 4692 C CA . ALA B 1 104 ? 18.922 -15.367 6.121 1 98.44 104 ALA B CA 1
ATOM 4693 C C . ALA B 1 104 ? 18.328 -15.242 7.52 1 98.44 104 ALA B C 1
ATOM 4695 O O . ALA B 1 104 ? 18.906 -14.602 8.398 1 98.44 104 ALA B O 1
ATOM 4696 N N . ILE B 1 105 ? 17.188 -15.891 7.742 1 98.81 105 ILE B N 1
ATOM 4697 C CA . ILE B 1 105 ? 16.531 -15.898 9.047 1 98.81 105 ILE B CA 1
ATOM 4698 C C . ILE B 1 105 ? 17.453 -16.562 10.078 1 98.81 105 ILE B C 1
ATOM 4700 O O . ILE B 1 105 ? 17.625 -16.062 11.188 1 98.81 105 ILE B O 1
ATOM 4704 N N . ALA B 1 106 ? 18.016 -17.656 9.656 1 98.62 106 ALA B N 1
ATOM 4705 C CA . ALA B 1 106 ? 18.906 -18.391 10.555 1 98.62 106 ALA B CA 1
ATOM 4706 C C . ALA B 1 106 ? 20.141 -17.562 10.891 1 98.62 106 ALA B C 1
ATOM 4708 O O . ALA B 1 106 ? 20.609 -17.578 12.031 1 98.62 106 ALA B O 1
ATOM 4709 N N . ASP B 1 107 ? 20.719 -16.891 9.953 1 98.38 107 ASP B N 1
ATOM 4710 C CA . ASP B 1 107 ? 21.875 -16.047 10.188 1 98.38 107 ASP B CA 1
ATOM 4711 C C . ASP B 1 107 ? 21.547 -14.914 11.156 1 98.38 107 ASP B C 1
ATOM 4713 O O . ASP B 1 107 ? 22.328 -14.609 12.055 1 98.38 107 ASP B O 1
ATOM 4717 N N . ILE B 1 108 ? 20.406 -14.281 10.922 1 98.56 108 ILE B N 1
ATOM 4718 C CA . ILE B 1 108 ? 19.969 -13.211 11.812 1 98.56 108 ILE B CA 1
ATOM 4719 C C . ILE B 1 108 ? 19.766 -13.766 13.227 1 98.56 108 ILE B C 1
ATOM 4721 O O . ILE B 1 108 ? 20.141 -13.125 14.211 1 98.56 108 ILE B O 1
ATOM 4725 N N . ALA B 1 109 ? 19.156 -14.922 13.336 1 98.69 109 ALA B N 1
ATOM 4726 C CA . ALA B 1 109 ? 18.953 -15.57 14.633 1 98.69 109 ALA B CA 1
ATOM 4727 C C . ALA B 1 109 ? 20.281 -15.758 15.359 1 98.69 109 ALA B C 1
ATOM 4729 O O . ALA B 1 109 ? 20.406 -15.438 16.547 1 98.69 109 ALA B O 1
ATOM 4730 N N . GLU B 1 110 ? 21.25 -16.25 14.641 1 97.94 110 GLU B N 1
ATOM 4731 C CA . GLU B 1 110 ? 22.562 -16.484 15.234 1 97.94 110 GLU B CA 1
ATOM 4732 C C . GLU B 1 110 ? 23.172 -15.18 15.742 1 97.94 110 GLU B C 1
ATOM 4734 O O . GLU B 1 110 ? 23.688 -15.125 16.859 1 97.94 110 GLU B O 1
ATOM 4739 N N . LYS B 1 111 ? 23.062 -14.148 14.961 1 97.25 111 LYS B N 1
ATOM 4740 C CA . LYS B 1 111 ? 23.578 -12.836 15.344 1 97.25 111 LYS B CA 1
ATOM 4741 C C . LYS B 1 111 ? 22.891 -12.305 16.594 1 97.25 111 LYS B C 1
ATOM 4743 O O . LYS B 1 111 ? 23.5 -11.625 17.406 1 97.25 111 LYS B O 1
ATOM 4748 N N . GLU B 1 112 ? 21.609 -12.609 16.719 1 97.88 112 GLU B N 1
ATOM 4749 C CA . GLU B 1 112 ? 20.797 -12.055 17.797 1 97.88 112 GLU B CA 1
ATOM 4750 C C . GLU B 1 112 ? 20.703 -13.016 18.969 1 97.88 112 GLU B C 1
ATOM 4752 O O . GLU B 1 112 ? 19.953 -12.781 19.922 1 97.88 112 GLU B O 1
ATOM 4757 N N . ASN B 1 113 ? 21.438 -14.125 19 1 97.81 113 ASN B N 1
ATOM 4758 C CA . ASN B 1 113 ? 21.406 -15.164 20.031 1 97.81 113 ASN B CA 1
ATOM 4759 C C . ASN B 1 113 ? 20 -15.695 20.25 1 97.81 113 ASN B C 1
ATOM 4761 O O . ASN B 1 113 ? 19.531 -15.773 21.391 1 97.81 113 ASN B O 1
ATOM 4765 N N . LEU B 1 114 ? 19.266 -15.922 19.125 1 98.56 114 LEU B N 1
ATOM 4766 C CA . LEU B 1 114 ? 17.953 -16.547 19.078 1 98.56 114 LEU B CA 1
ATOM 4767 C C . LEU B 1 114 ? 17.984 -17.812 18.234 1 98.56 114 LEU B C 1
ATOM 4769 O O . LEU B 1 114 ? 18.969 -18.078 17.531 1 98.56 114 LEU B O 1
ATOM 4773 N N . THR B 1 115 ? 16.984 -18.609 18.359 1 98.56 115 THR B N 1
ATOM 4774 C CA . THR B 1 115 ? 16.844 -19.703 17.422 1 98.56 115 THR B CA 1
ATOM 4775 C C . THR B 1 115 ? 16.234 -19.234 16.109 1 98.56 115 THR B C 1
ATOM 4777 O O . THR B 1 115 ? 15.555 -18.203 16.078 1 98.56 115 THR B O 1
ATOM 4780 N N . PRO B 1 116 ? 16.484 -19.969 15.047 1 98.62 116 PRO B N 1
ATOM 4781 C CA . PRO B 1 116 ? 15.867 -19.578 13.773 1 98.62 116 PRO B CA 1
ATOM 4782 C C . PRO B 1 116 ? 14.352 -19.484 13.867 1 98.62 116 PRO B C 1
ATOM 4784 O O . PRO B 1 116 ? 13.75 -18.547 13.344 1 98.62 116 PRO B O 1
ATOM 4787 N N . LEU B 1 117 ? 13.719 -20.344 14.578 1 98.81 117 LEU B N 1
ATOM 4788 C CA . LEU B 1 117 ? 12.266 -20.344 14.688 1 98.81 117 LEU B CA 1
ATOM 4789 C C . LEU B 1 117 ? 11.781 -19.125 15.453 1 98.81 117 LEU B C 1
ATOM 4791 O O . LEU B 1 117 ? 10.719 -18.578 15.141 1 98.81 117 LEU B O 1
ATOM 4795 N N . GLU B 1 118 ? 12.508 -18.703 16.453 1 98.75 118 GLU B N 1
ATOM 4796 C CA . GLU B 1 118 ? 12.117 -17.531 17.219 1 98.75 118 GLU B CA 1
ATOM 4797 C C . GLU B 1 118 ? 12.047 -16.297 16.328 1 98.75 118 GLU B C 1
ATOM 4799 O O . GLU B 1 118 ? 11.117 -15.492 16.438 1 98.75 118 GLU B O 1
ATOM 4804 N N . VAL B 1 119 ? 13.023 -16.188 15.461 1 98.81 119 VAL B N 1
ATOM 4805 C CA . VAL B 1 119 ? 13.031 -15.047 14.539 1 98.81 119 VAL B CA 1
ATOM 4806 C C . VAL B 1 119 ? 11.883 -15.188 13.547 1 98.81 119 VAL B C 1
ATOM 4808 O O . VAL B 1 119 ? 11.172 -14.211 13.266 1 98.81 119 VAL B O 1
ATOM 4811 N N . PHE B 1 120 ? 11.672 -16.375 13.055 1 98.88 120 PHE B N 1
ATOM 4812 C CA . PHE B 1 120 ? 10.586 -16.609 12.102 1 98.88 120 PHE B CA 1
ATOM 4813 C C . PHE B 1 120 ? 9.234 -16.297 12.734 1 98.88 120 PHE B C 1
ATOM 4815 O O . PHE B 1 120 ? 8.367 -15.711 12.102 1 98.88 120 PHE B O 1
ATOM 4822 N N . LYS B 1 121 ? 9.062 -16.656 13.953 1 98.81 121 LYS B N 1
ATOM 4823 C CA . LYS B 1 121 ? 7.82 -16.359 14.672 1 98.81 121 LYS B CA 1
ATOM 4824 C C . LYS B 1 121 ? 7.594 -14.867 14.805 1 98.81 121 LYS B C 1
ATOM 4826 O O . LYS B 1 121 ? 6.457 -14.391 14.719 1 98.81 121 LYS B O 1
ATOM 4831 N N . LYS B 1 122 ? 8.672 -14.133 15.039 1 98.62 122 LYS B N 1
ATOM 4832 C CA . LYS B 1 122 ? 8.531 -12.68 15.102 1 98.62 122 LYS B CA 1
ATOM 4833 C C . LYS B 1 122 ? 8.047 -12.117 13.766 1 98.62 122 LYS B C 1
ATOM 4835 O O . LYS B 1 122 ? 7.23 -11.195 13.734 1 98.62 122 LYS B O 1
ATOM 4840 N N . VAL B 1 123 ? 8.578 -12.656 12.656 1 98.75 123 VAL B N 1
ATOM 4841 C CA . VAL B 1 123 ? 8.102 -12.258 11.336 1 98.75 123 VAL B CA 1
ATOM 4842 C C . VAL B 1 123 ? 6.625 -12.617 11.188 1 98.75 123 VAL B C 1
ATOM 4844 O O . VAL B 1 123 ? 5.812 -11.766 10.805 1 98.75 123 VAL B O 1
ATOM 4847 N N . TYR B 1 124 ? 6.289 -13.836 11.562 1 98.69 124 TYR B N 1
ATOM 4848 C CA . TYR B 1 124 ? 4.914 -14.328 11.484 1 98.69 124 TYR B CA 1
ATOM 4849 C C . TYR B 1 124 ? 3.973 -13.43 12.281 1 98.69 124 TYR B C 1
ATOM 4851 O O . TYR B 1 124 ? 2.885 -13.094 11.805 1 98.69 124 TYR B O 1
ATOM 4859 N N . ASP B 1 125 ? 4.383 -13.016 13.422 1 98 125 ASP B N 1
ATOM 4860 C CA . ASP B 1 125 ? 3.549 -12.211 14.305 1 98 125 ASP B CA 1
ATOM 4861 C C . ASP B 1 125 ? 3.396 -10.789 13.758 1 98 125 ASP B C 1
ATOM 4863 O O . ASP B 1 125 ? 2.441 -10.086 14.102 1 98 125 ASP B O 1
ATOM 4867 N N . THR B 1 126 ? 4.301 -10.438 12.922 1 97.31 126 THR B N 1
ATOM 4868 C CA . THR B 1 126 ? 4.363 -9.062 12.445 1 97.31 126 THR B CA 1
ATOM 4869 C C . THR B 1 126 ? 3.473 -8.875 11.219 1 97.31 126 THR B C 1
ATOM 4871 O O . THR B 1 126 ? 3.023 -7.758 10.938 1 97.31 126 THR B O 1
ATOM 4874 N N . VAL B 1 127 ? 3.156 -9.945 10.477 1 97.88 127 VAL B N 1
ATOM 4875 C CA . VAL B 1 127 ? 2.535 -9.742 9.172 1 97.88 127 VAL B CA 1
ATOM 4876 C C . VAL B 1 127 ? 1.212 -10.508 9.102 1 97.88 127 VAL B C 1
ATOM 4878 O O . VAL B 1 127 ? 0.995 -11.453 9.867 1 97.88 127 VAL B O 1
ATOM 4881 N N . GLU B 1 128 ? 0.324 -10.125 8.188 1 97.75 128 GLU B N 1
ATOM 4882 C CA . GLU B 1 128 ? -0.938 -10.812 7.938 1 97.75 128 GLU B CA 1
ATOM 4883 C C . GLU B 1 128 ? -0.916 -11.539 6.598 1 97.75 128 GLU B C 1
ATOM 4885 O O . GLU B 1 128 ? -1.668 -12.5 6.391 1 97.75 128 GLU B O 1
ATOM 4890 N N . VAL B 1 129 ? -0.095 -11.109 5.688 1 98.12 129 VAL B N 1
ATOM 4891 C CA . VAL B 1 129 ? -0.055 -11.641 4.328 1 98.12 129 VAL B CA 1
ATOM 4892 C C . VAL B 1 129 ? 0.596 -13.023 4.332 1 98.12 129 VAL B C 1
ATOM 4894 O O . VAL B 1 129 ? 1.209 -13.43 5.324 1 98.12 129 VAL B O 1
ATOM 4897 N N . PRO B 1 130 ? 0.493 -13.75 3.234 1 98.56 130 PRO B N 1
ATOM 4898 C CA . PRO B 1 130 ? 1.113 -15.07 3.17 1 98.56 130 PRO B CA 1
ATOM 4899 C C . PRO B 1 130 ? 2.635 -15.023 3.299 1 98.56 130 PRO B C 1
ATOM 4901 O O . PRO B 1 130 ? 3.264 -14.062 2.84 1 98.56 130 PRO B O 1
ATOM 4904 N N . ILE B 1 131 ? 3.154 -16.047 3.906 1 98.81 131 ILE B N 1
ATOM 4905 C CA . ILE B 1 131 ? 4.602 -16.203 4.008 1 98.81 131 ILE B CA 1
ATOM 4906 C C . ILE B 1 131 ? 5.047 -17.422 3.209 1 98.81 131 ILE B C 1
ATOM 4908 O O . ILE B 1 131 ? 4.559 -18.531 3.439 1 98.81 131 ILE B O 1
ATOM 4912 N N . ASP B 1 132 ? 5.926 -17.156 2.312 1 98.56 132 ASP B N 1
ATOM 4913 C CA . ASP B 1 132 ? 6.574 -18.188 1.494 1 98.56 132 ASP B CA 1
ATOM 4914 C C . ASP B 1 132 ? 8.008 -18.438 1.957 1 98.56 132 ASP B C 1
ATOM 4916 O O . ASP B 1 132 ? 8.789 -17.484 2.115 1 98.56 132 ASP B O 1
ATOM 4920 N N . ILE B 1 133 ? 8.359 -19.656 2.174 1 98.56 133 ILE B N 1
ATOM 4921 C CA . ILE B 1 133 ? 9.719 -19.922 2.641 1 98.56 133 ILE B CA 1
ATOM 4922 C C . ILE B 1 133 ? 10.508 -20.656 1.558 1 98.56 133 ILE B C 1
ATOM 4924 O O . ILE B 1 133 ? 9.984 -21.562 0.909 1 98.56 133 ILE B O 1
ATOM 4928 N N . ASP B 1 134 ? 11.703 -20.234 1.35 1 97.88 134 ASP B N 1
ATOM 4929 C CA . ASP B 1 134 ? 12.68 -20.812 0.427 1 97.88 134 ASP B CA 1
ATOM 4930 C C . ASP B 1 134 ? 13.992 -21.125 1.144 1 97.88 134 ASP B C 1
ATOM 4932 O O . ASP B 1 134 ? 14.172 -20.766 2.309 1 97.88 134 ASP B O 1
ATOM 4936 N N . HIS B 1 135 ? 14.836 -21.922 0.43 1 97.19 135 HIS B N 1
ATOM 4937 C CA . HIS B 1 135 ? 16.094 -22.359 1.027 1 97.19 135 HIS B CA 1
ATOM 4938 C C . HIS B 1 135 ? 15.844 -23.125 2.322 1 97.19 135 HIS B C 1
ATOM 4940 O O . HIS B 1 135 ? 16.438 -22.812 3.357 1 97.19 135 HIS B O 1
ATOM 4946 N N . PHE B 1 136 ? 15.008 -24.078 2.236 1 97.94 136 PHE B N 1
ATOM 4947 C CA . PHE B 1 136 ? 14.539 -24.891 3.346 1 97.94 136 PHE B CA 1
ATOM 4948 C C . PHE B 1 136 ? 14.688 -26.375 3.023 1 97.94 136 PHE B C 1
ATOM 4950 O O . PHE B 1 136 ? 14.195 -26.844 1.991 1 97.94 136 PHE B O 1
ATOM 4957 N N . GLY B 1 137 ? 15.406 -27.094 3.834 1 96.88 137 GLY B N 1
ATOM 4958 C CA . GLY B 1 137 ? 15.68 -28.5 3.598 1 96.88 137 GLY B CA 1
ATOM 4959 C C . GLY B 1 137 ? 15.141 -29.406 4.691 1 96.88 137 GLY B C 1
ATOM 4960 O O . GLY B 1 137 ? 14.289 -29 5.484 1 96.88 137 GLY B O 1
ATOM 4961 N N . LYS B 1 138 ? 15.547 -30.609 4.691 1 96.31 138 LYS B N 1
ATOM 4962 C CA . LYS B 1 138 ? 15 -31.625 5.578 1 96.31 138 LYS B CA 1
ATOM 4963 C C . LYS B 1 138 ? 15.336 -31.328 7.035 1 96.31 138 LYS B C 1
ATOM 4965 O O . LYS B 1 138 ? 14.664 -31.812 7.945 1 96.31 138 LYS B O 1
ATOM 4970 N N . TYR B 1 139 ? 16.328 -30.516 7.289 1 97.31 139 TYR B N 1
ATOM 4971 C CA . TYR B 1 139 ? 16.719 -30.188 8.656 1 97.31 139 TYR B CA 1
ATOM 4972 C C . TYR B 1 139 ? 16.25 -28.781 9.031 1 97.31 139 TYR B C 1
ATOM 4974 O O . TYR B 1 139 ? 16.625 -28.25 10.07 1 97.31 139 TYR B O 1
ATOM 4982 N N . GLY B 1 140 ? 15.461 -28.156 8.156 1 97.81 140 GLY B N 1
ATOM 4983 C CA . GLY B 1 140 ? 15.047 -26.781 8.383 1 97.81 140 GLY B CA 1
ATOM 4984 C C . GLY B 1 140 ? 15.734 -25.781 7.461 1 97.81 140 GLY B C 1
ATOM 4985 O O . GLY B 1 140 ? 16.031 -26.109 6.312 1 97.81 140 GLY B O 1
ATOM 4986 N N . PRO B 1 141 ? 15.875 -24.531 7.973 1 98.19 141 PRO B N 1
ATOM 4987 C CA . PRO B 1 141 ? 16.531 -23.531 7.129 1 98.19 141 PRO B CA 1
ATOM 4988 C C . PRO B 1 141 ? 17.953 -23.922 6.746 1 98.19 141 PRO B C 1
ATOM 4990 O O . PRO B 1 141 ? 18.766 -24.266 7.617 1 98.19 141 PRO B O 1
ATOM 4993 N N . MET B 1 142 ? 18.25 -23.781 5.504 1 97.06 142 MET B N 1
ATOM 4994 C CA . MET B 1 142 ? 19.609 -24.078 5.043 1 97.06 142 MET B CA 1
ATOM 4995 C C . MET B 1 142 ? 20.594 -23.047 5.57 1 97.06 142 MET B C 1
ATOM 4997 O O . MET B 1 142 ? 20.219 -21.938 5.926 1 97.06 142 MET B O 1
ATOM 5001 N N . ARG B 1 143 ? 21.812 -23.516 5.668 1 96.81 143 ARG B N 1
ATOM 5002 C CA . ARG B 1 143 ? 22.906 -22.641 6.105 1 96.81 143 ARG B CA 1
ATOM 5003 C C . ARG B 1 143 ? 24.047 -22.656 5.102 1 96.81 143 ARG B C 1
ATOM 5005 O O . ARG B 1 143 ? 24.406 -23.703 4.57 1 96.81 143 ARG B O 1
ATOM 5012 N N . PHE B 1 144 ? 24.578 -21.453 4.844 1 95.56 144 PHE B N 1
ATOM 5013 C CA . PHE B 1 144 ? 25.672 -21.297 3.883 1 95.56 144 PHE B CA 1
ATOM 5014 C C . PHE B 1 144 ? 26.797 -20.453 4.457 1 95.56 144 PHE B C 1
ATOM 5016 O O . PHE B 1 144 ? 26.562 -19.625 5.336 1 95.56 144 PHE B O 1
ATOM 5023 N N . PRO B 1 145 ? 28.031 -20.688 3.996 1 94.44 145 PRO B N 1
ATOM 5024 C CA . PRO B 1 145 ? 29.109 -19.797 4.418 1 94.44 145 PRO B CA 1
ATOM 5025 C C . PRO B 1 145 ? 28.938 -18.375 3.904 1 94.44 145 PRO B C 1
ATOM 5027 O O . PRO B 1 145 ? 28.172 -18.141 2.963 1 94.44 145 PRO B O 1
ATOM 5030 N N . LYS B 1 146 ? 29.672 -17.484 4.434 1 91.75 146 LYS B N 1
ATOM 5031 C CA . LYS B 1 146 ? 29.547 -16.047 4.176 1 91.75 146 LYS B CA 1
ATOM 5032 C C . LYS B 1 146 ? 29.812 -15.734 2.707 1 91.75 146 LYS B C 1
ATOM 5034 O O . LYS B 1 146 ? 29.172 -14.844 2.139 1 91.75 146 LYS B O 1
ATOM 5039 N N . GLU B 1 147 ? 30.719 -16.406 2.096 1 90.44 147 GLU B N 1
ATOM 5040 C CA . GLU B 1 147 ? 31.078 -16.141 0.707 1 90.44 147 GLU B CA 1
ATOM 5041 C C . GLU B 1 147 ? 29.906 -16.422 -0.23 1 90.44 147 GLU B C 1
ATOM 5043 O O . GLU B 1 147 ? 29.859 -15.906 -1.349 1 90.44 147 GLU B O 1
ATOM 5048 N N . ILE B 1 148 ? 28.938 -17.25 0.24 1 91.06 148 ILE B N 1
ATOM 5049 C CA . ILE B 1 148 ? 27.766 -17.562 -0.549 1 91.06 148 ILE B CA 1
ATOM 5050 C C . ILE B 1 148 ? 26.641 -16.594 -0.218 1 91.06 148 ILE B C 1
ATOM 5052 O O . ILE B 1 148 ? 26.016 -16.016 -1.118 1 91.06 148 ILE B O 1
ATOM 5056 N N . VAL B 1 149 ? 26.422 -16.266 1.039 1 92.25 149 VAL B N 1
ATOM 5057 C CA . VAL B 1 149 ? 25.281 -15.461 1.464 1 92.25 149 VAL B CA 1
ATOM 5058 C C . VAL B 1 149 ? 25.531 -13.992 1.093 1 92.25 149 VAL B C 1
ATOM 5060 O O . VAL B 1 149 ? 24.578 -13.219 0.969 1 92.25 149 VAL B O 1
ATOM 5063 N N . PHE B 1 150 ? 26.781 -13.602 0.838 1 91.38 150 PHE B N 1
ATOM 5064 C CA . PHE B 1 150 ? 27.109 -12.219 0.496 1 91.38 150 PHE B CA 1
ATOM 5065 C C . PHE B 1 150 ? 27.516 -12.109 -0.97 1 91.38 150 PHE B C 1
ATOM 5067 O O . PHE B 1 150 ? 28.172 -11.148 -1.366 1 91.38 150 PHE B O 1
ATOM 5074 N N . CYS B 1 151 ? 27.156 -13.133 -1.631 1 90.31 151 CYS B N 1
ATOM 5075 C CA . CYS B 1 151 ? 27.453 -13.102 -3.059 1 90.31 151 CYS B CA 1
ATOM 5076 C C . CYS B 1 151 ? 26.938 -11.82 -3.699 1 90.31 151 CYS B C 1
ATOM 5078 O O . CYS B 1 151 ? 25.828 -11.367 -3.393 1 90.31 151 CYS B O 1
ATOM 5080 N N . GLY B 1 152 ? 27.719 -11.266 -4.609 1 89.56 152 GLY B N 1
ATOM 5081 C CA . GLY B 1 152 ? 27.391 -10 -5.246 1 89.56 152 GLY B CA 1
ATOM 5082 C C . GLY B 1 152 ? 26.422 -10.141 -6.41 1 89.56 152 GLY B C 1
ATOM 5083 O O . GLY B 1 152 ? 26.031 -9.148 -7.016 1 89.56 152 GLY B O 1
ATOM 5084 N N . GLY B 1 153 ? 26 -11.398 -6.641 1 90.75 153 GLY B N 1
ATOM 5085 C CA . GLY B 1 153 ? 25.141 -11.641 -7.785 1 90.75 153 GLY B CA 1
ATOM 5086 C C . GLY B 1 153 ? 25.891 -11.766 -9.094 1 90.75 153 GLY B C 1
ATOM 5087 O O . GLY B 1 153 ? 25.438 -11.297 -10.133 1 90.75 153 GLY B O 1
ATOM 5088 N N . ASP B 1 154 ? 27.016 -12.336 -9.086 1 89.31 154 ASP B N 1
ATOM 5089 C CA . ASP B 1 154 ? 27.938 -12.375 -10.211 1 89.31 154 ASP B CA 1
ATOM 5090 C C . ASP B 1 154 ? 27.312 -13.086 -11.414 1 89.31 154 ASP B C 1
ATOM 5092 O O . ASP B 1 154 ? 27.469 -12.633 -12.555 1 89.31 154 ASP B O 1
ATOM 5096 N N . CYS B 1 155 ? 26.609 -14.164 -11.125 1 90.25 155 CYS B N 1
ATOM 5097 C CA . CYS B 1 155 ? 26 -14.891 -12.234 1 90.25 155 CYS B CA 1
ATOM 5098 C C . CYS B 1 155 ? 25.016 -14.008 -12.992 1 90.25 155 CYS B C 1
ATOM 5100 O O . CYS B 1 155 ? 25.047 -13.953 -14.219 1 90.25 155 CYS B O 1
ATOM 5102 N N . TYR B 1 156 ? 24.188 -13.297 -12.305 1 93.25 156 TYR B N 1
ATOM 5103 C CA . TYR B 1 156 ? 23.203 -12.422 -12.93 1 93.25 156 TYR B CA 1
ATOM 5104 C C . TYR B 1 156 ? 23.875 -11.211 -13.57 1 93.25 156 TYR B C 1
ATOM 5106 O O . TYR B 1 156 ? 23.453 -10.742 -14.625 1 93.25 156 TYR B O 1
ATOM 5114 N N . ASN B 1 157 ? 24.891 -10.75 -12.891 1 94.06 157 ASN B N 1
ATOM 5115 C CA . ASN B 1 157 ? 25.578 -9.57 -13.398 1 94.06 157 ASN B CA 1
ATOM 5116 C C . ASN B 1 157 ? 26.344 -9.867 -14.688 1 94.06 157 ASN B C 1
ATOM 5118 O O . ASN B 1 157 ? 26.344 -9.062 -15.617 1 94.06 157 ASN B O 1
ATOM 5122 N N . LEU B 1 158 ? 26.922 -10.992 -14.75 1 91.5 158 LEU B N 1
ATOM 5123 C CA . LEU B 1 158 ? 27.75 -11.344 -15.898 1 91.5 158 LEU B CA 1
ATOM 5124 C C . LEU B 1 158 ? 26.906 -11.914 -17.031 1 91.5 158 LEU B C 1
ATOM 5126 O O . LEU B 1 158 ? 27.297 -11.852 -18.203 1 91.5 158 LEU B O 1
ATOM 5130 N N . GLY B 1 159 ? 25.656 -12.586 -16.75 1 85.56 159 GLY B N 1
ATOM 5131 C CA . GLY B 1 159 ? 24.672 -12.969 -17.75 1 85.56 159 GLY B CA 1
ATOM 5132 C C . GLY B 1 159 ? 24.719 -14.445 -18.094 1 85.56 159 GLY B C 1
ATOM 5133 O O . GLY B 1 159 ? 23.781 -14.984 -18.688 1 85.56 159 GLY B O 1
ATOM 5134 N N . LEU B 1 160 ? 25.797 -15.062 -18.234 1 73.19 160 LEU B N 1
ATOM 5135 C CA . LEU B 1 160 ? 25.781 -16.469 -18.641 1 73.19 160 LEU B CA 1
ATOM 5136 C C . LEU B 1 160 ? 26.484 -17.344 -17.609 1 73.19 160 LEU B C 1
ATOM 5138 O O . LEU B 1 160 ? 27.641 -17.078 -17.266 1 73.19 160 LEU B O 1
ATOM 5142 N N . ALA B 1 161 ? 25.5 -18.219 -17.062 1 74.12 161 ALA B N 1
ATOM 5143 C CA . ALA B 1 161 ? 26.031 -19.203 -16.109 1 74.12 161 ALA B CA 1
ATOM 5144 C C . ALA B 1 161 ? 25.25 -20.5 -16.188 1 74.12 161 ALA B C 1
ATOM 5146 O O . ALA B 1 161 ? 24.016 -20.5 -16.312 1 74.12 161 ALA B O 1
ATOM 5147 N N . ARG B 1 162 ? 26 -21.516 -16.328 1 68.88 162 ARG B N 1
ATOM 5148 C CA . ARG B 1 162 ? 25.344 -22.812 -16.297 1 68.88 162 ARG B CA 1
ATOM 5149 C C . ARG B 1 162 ? 25.031 -23.234 -14.852 1 68.88 162 ARG B C 1
ATOM 5151 O O . ARG B 1 162 ? 24.062 -23.953 -14.602 1 68.88 162 ARG B O 1
ATOM 5158 N N . GLU B 1 163 ? 25.938 -22.781 -14.016 1 69.56 163 GLU B N 1
ATOM 5159 C CA . GLU B 1 163 ? 25.797 -23.109 -12.594 1 69.56 163 GLU B CA 1
ATOM 5160 C C . GLU B 1 163 ? 26.328 -21.984 -11.711 1 69.56 163 GLU B C 1
ATOM 5162 O O . GLU B 1 163 ? 26.906 -21.016 -12.211 1 69.56 163 GLU B O 1
ATOM 5167 N N . CYS B 1 164 ? 25.922 -22.219 -10.492 1 72.56 164 CYS B N 1
ATOM 5168 C CA . CYS B 1 164 ? 26.469 -21.266 -9.539 1 72.56 164 CYS B CA 1
ATOM 5169 C C . CYS B 1 164 ? 27.984 -21.359 -9.477 1 72.56 164 CYS B C 1
ATOM 5171 O O . CYS B 1 164 ? 28.531 -22.422 -9.125 1 72.56 164 CYS B O 1
ATOM 5173 N N . PRO B 1 165 ? 28.641 -20.422 -9.727 1 66.56 165 PRO B N 1
ATOM 5174 C CA . PRO B 1 165 ? 30.094 -20.484 -9.727 1 66.56 165 PRO B CA 1
ATOM 5175 C C . PRO B 1 165 ? 30.688 -20.75 -8.344 1 66.56 165 PRO B C 1
ATOM 5177 O O . PRO B 1 165 ? 31.859 -21.078 -8.219 1 66.56 165 PRO B O 1
ATOM 5180 N N . ARG B 1 166 ? 29.844 -20.781 -7.34 1 69.94 166 ARG B N 1
ATOM 5181 C CA . ARG B 1 166 ? 30.391 -20.906 -5.992 1 69.94 166 ARG B CA 1
ATOM 5182 C C . ARG B 1 166 ? 30.016 -22.234 -5.355 1 69.94 166 ARG B C 1
ATOM 5184 O O . ARG B 1 166 ? 30.203 -22.422 -4.152 1 69.94 166 ARG B O 1
ATOM 5191 N N . GLU B 1 167 ? 29.516 -23.031 -6.031 1 70.12 167 GLU B N 1
ATOM 5192 C CA . GLU B 1 167 ? 29.188 -24.375 -5.578 1 70.12 167 GLU B CA 1
ATOM 5193 C C . GLU B 1 167 ? 28.344 -24.344 -4.312 1 70.12 167 GLU B C 1
ATOM 5195 O O . GLU B 1 167 ? 28.656 -25.031 -3.332 1 70.12 167 GLU B O 1
ATOM 5200 N N . ARG B 1 168 ? 27.375 -23.656 -4.234 1 76.06 168 ARG B N 1
ATOM 5201 C CA . ARG B 1 168 ? 26.578 -23.266 -3.074 1 76.06 168 ARG B CA 1
ATOM 5202 C C . ARG B 1 168 ? 26.125 -24.5 -2.291 1 76.06 168 ARG B C 1
ATOM 5204 O O . ARG B 1 168 ? 26.359 -24.594 -1.084 1 76.06 168 ARG B O 1
ATOM 5211 N N . ILE B 1 169 ? 25.562 -25.516 -2.893 1 75.75 169 ILE B N 1
ATOM 5212 C CA . ILE B 1 169 ? 24.906 -26.625 -2.189 1 75.75 169 ILE B CA 1
ATOM 5213 C C . ILE B 1 169 ? 25.969 -27.531 -1.571 1 75.75 169 ILE B C 1
ATOM 5215 O O . ILE B 1 169 ? 25.781 -28.062 -0.472 1 75.75 169 ILE B O 1
ATOM 5219 N N . HIS B 1 170 ? 27.016 -27.578 -2.197 1 80 170 HIS B N 1
ATOM 5220 C CA . HIS B 1 170 ? 28.094 -28.422 -1.683 1 80 170 HIS B CA 1
ATOM 5221 C C . HIS B 1 170 ? 28.75 -27.797 -0.456 1 80 170 HIS B C 1
ATOM 5223 O O . HIS B 1 170 ? 29.375 -28.484 0.344 1 80 170 HIS B O 1
ATOM 5229 N N . LYS B 1 171 ? 28.625 -26.609 -0.322 1 88.56 171 LYS B N 1
ATOM 5230 C CA . LYS B 1 171 ? 29.281 -25.906 0.777 1 88.56 171 LYS B CA 1
ATOM 5231 C C . LYS B 1 171 ? 28.312 -25.656 1.926 1 88.56 171 LYS B C 1
ATOM 5233 O O . LYS B 1 171 ? 28.609 -24.922 2.863 1 88.56 171 LYS B O 1
ATOM 5238 N N . ARG B 1 172 ? 27.203 -26.281 1.859 1 93.94 172 ARG B N 1
ATOM 5239 C CA . ARG B 1 172 ? 26.188 -26.156 2.9 1 93.94 172 ARG B CA 1
ATOM 5240 C C . ARG B 1 172 ? 26.75 -26.562 4.262 1 93.94 172 ARG B C 1
ATOM 5242 O O . ARG B 1 172 ? 27.547 -27.5 4.363 1 93.94 172 ARG B O 1
ATOM 5249 N N . LEU B 1 173 ? 26.281 -25.797 5.258 1 95.69 173 LEU B N 1
ATOM 5250 C CA . LEU B 1 173 ? 26.719 -26.078 6.625 1 95.69 173 LEU B CA 1
ATOM 5251 C C . LEU B 1 173 ? 25.719 -26.984 7.344 1 95.69 173 LEU B C 1
ATOM 5253 O O . LEU B 1 173 ? 25 -26.531 8.242 1 95.69 173 LEU B O 1
ATOM 5257 N N . ILE B 1 174 ? 25.828 -28.25 7.086 1 95.62 174 ILE B N 1
ATOM 5258 C CA . ILE B 1 174 ? 24.828 -29.25 7.461 1 95.62 174 ILE B CA 1
ATOM 5259 C C . ILE B 1 174 ? 24.766 -29.375 8.984 1 95.62 174 ILE B C 1
ATOM 5261 O O . ILE B 1 174 ? 23.688 -29.5 9.562 1 95.62 174 ILE B O 1
ATOM 5265 N N . GLU B 1 175 ? 25.922 -29.312 9.664 1 96.25 175 GLU B N 1
ATOM 5266 C CA . GLU B 1 175 ? 25.938 -29.438 11.117 1 96.25 175 GLU B CA 1
ATOM 5267 C C . GLU B 1 175 ? 25.172 -28.312 11.797 1 96.25 175 GLU B C 1
ATOM 5269 O O . GLU B 1 175 ? 24.469 -28.531 12.789 1 96.25 175 GLU B O 1
ATOM 5274 N N . LYS B 1 176 ? 25.281 -27.141 11.242 1 96.38 176 LYS B N 1
ATOM 5275 C CA . LYS B 1 176 ? 24.531 -26.016 11.781 1 96.38 176 LYS B CA 1
ATOM 5276 C C . LYS B 1 176 ? 23.031 -26.188 11.555 1 96.38 176 LYS B C 1
ATOM 5278 O O . LYS B 1 176 ? 22.219 -25.812 12.398 1 96.38 176 LYS B O 1
ATOM 5283 N N . GLU B 1 177 ? 22.688 -26.719 10.445 1 97.38 177 GLU B N 1
ATOM 5284 C CA . GLU B 1 177 ? 21.281 -26.969 10.141 1 97.38 177 GLU B CA 1
ATOM 5285 C C . GLU B 1 177 ? 20.656 -27.953 11.133 1 97.38 177 GLU B C 1
ATOM 5287 O O . GLU B 1 177 ? 19.531 -27.766 11.57 1 97.38 177 GLU B O 1
ATOM 5292 N N . LYS B 1 178 ? 21.406 -28.906 11.492 1 97.94 178 LYS B N 1
ATOM 5293 C CA . LYS B 1 178 ? 20.922 -29.984 12.352 1 97.94 178 LYS B CA 1
ATOM 5294 C C . LYS B 1 178 ? 20.719 -29.5 13.781 1 97.94 178 LYS B C 1
ATOM 5296 O O . LYS B 1 178 ? 20.016 -30.141 14.562 1 97.94 178 LYS B O 1
ATOM 5301 N N . GLU B 1 179 ? 21.359 -28.422 14.117 1 97.69 179 GLU B N 1
ATOM 5302 C CA . GLU B 1 179 ? 21.266 -27.891 15.477 1 97.69 179 GLU B CA 1
ATOM 5303 C C . GLU B 1 179 ? 19.812 -27.625 15.867 1 97.69 179 GLU B C 1
ATOM 5305 O O . GLU B 1 179 ? 19.453 -27.75 17.031 1 97.69 179 GLU B O 1
ATOM 5310 N N . TYR B 1 180 ? 18.984 -27.328 14.945 1 97.44 180 TYR B N 1
ATOM 5311 C CA . TYR B 1 180 ? 17.609 -26.984 15.258 1 97.44 180 TYR B CA 1
ATOM 5312 C C . TYR B 1 180 ? 16.641 -27.781 14.391 1 97.44 180 TYR B C 1
ATOM 5314 O O . TYR B 1 180 ? 15.578 -27.281 14.016 1 97.44 180 TYR B O 1
ATOM 5322 N N . GLU B 1 181 ? 17.031 -28.953 14.016 1 97.81 181 GLU B N 1
ATOM 5323 C CA . GLU B 1 181 ? 16.234 -29.797 13.125 1 97.81 181 GLU B CA 1
ATOM 5324 C C . GLU B 1 181 ? 14.852 -30.078 13.727 1 97.81 181 GLU B C 1
ATOM 5326 O O . GLU B 1 181 ? 13.891 -30.328 13 1 97.81 181 GLU B O 1
ATOM 5331 N N . GLU B 1 182 ? 14.695 -29.953 15.047 1 98 182 GLU B N 1
ATOM 5332 C CA . GLU B 1 182 ? 13.422 -30.203 15.719 1 98 182 GLU B CA 1
ATOM 5333 C C . GLU B 1 182 ? 12.391 -29.141 15.375 1 98 182 GLU B C 1
ATOM 5335 O O . GLU B 1 182 ? 11.195 -29.328 15.594 1 98 182 GLU B O 1
ATOM 5340 N N . GLU B 1 183 ? 12.852 -28.016 14.836 1 98.38 183 GLU B N 1
ATOM 5341 C CA . GLU B 1 183 ? 11.969 -26.891 14.508 1 98.38 183 GLU B CA 1
ATOM 5342 C C . GLU B 1 183 ? 11.328 -27.094 13.133 1 98.38 183 GLU B C 1
ATOM 5344 O O . GLU B 1 183 ? 10.445 -26.312 12.742 1 98.38 183 GLU B O 1
ATOM 5349 N N . PHE B 1 184 ? 11.648 -28.125 12.453 1 98.5 184 PHE B N 1
ATOM 5350 C CA . PHE B 1 184 ? 11.289 -28.344 11.055 1 98.5 184 PHE B CA 1
ATOM 5351 C C . PHE B 1 184 ? 9.781 -28.234 10.859 1 98.5 184 PHE B C 1
ATOM 5353 O O . PHE B 1 184 ? 9.312 -27.406 10.07 1 98.5 184 PHE B O 1
ATOM 5360 N N . LEU B 1 185 ? 9.023 -28.906 11.562 1 98.44 185 LEU B N 1
ATOM 5361 C CA . LEU B 1 185 ? 7.578 -28.969 11.359 1 98.44 185 LEU B CA 1
ATOM 5362 C C . LEU B 1 185 ? 6.914 -27.656 11.781 1 98.44 185 LEU B C 1
ATOM 5364 O O . LEU B 1 185 ? 5.898 -27.2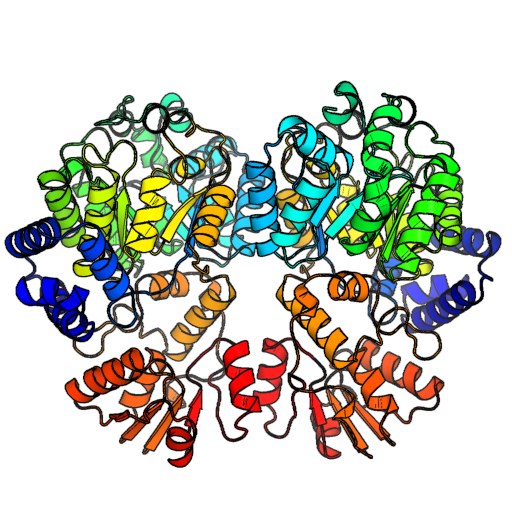5 11.211 1 98.44 185 LEU B O 1
ATOM 5368 N N . ASP B 1 186 ? 7.484 -26.984 12.773 1 98.44 186 ASP B N 1
ATOM 5369 C CA . ASP B 1 186 ? 6.918 -25.719 13.227 1 98.44 186 ASP B CA 1
ATOM 5370 C C . ASP B 1 186 ? 7.043 -24.656 12.141 1 98.44 186 ASP B C 1
ATOM 5372 O O . ASP B 1 186 ? 6.129 -23.844 11.953 1 98.44 186 ASP B O 1
ATOM 5376 N N . TRP B 1 187 ? 8.18 -24.688 11.414 1 98.62 187 TRP B N 1
ATOM 5377 C CA . TRP B 1 187 ? 8.352 -23.781 10.281 1 98.62 187 TRP B CA 1
ATOM 5378 C C . TRP B 1 187 ? 7.25 -24 9.242 1 98.62 187 TRP B C 1
ATOM 5380 O O . TRP B 1 187 ? 6.617 -23.047 8.789 1 98.62 187 TRP B O 1
ATOM 5390 N N . ILE B 1 188 ? 6.992 -25.203 8.938 1 98.62 188 ILE B N 1
ATOM 5391 C CA . ILE B 1 188 ? 6.023 -25.562 7.914 1 98.62 188 ILE B CA 1
ATOM 5392 C C . ILE B 1 188 ? 4.625 -25.141 8.352 1 98.62 188 ILE B C 1
ATOM 5394 O O . ILE B 1 188 ? 3.855 -24.609 7.555 1 98.62 188 ILE B O 1
ATOM 5398 N N . ARG B 1 189 ? 4.285 -25.328 9.57 1 98 189 ARG B N 1
ATOM 5399 C CA . ARG B 1 189 ? 2.967 -24.984 10.094 1 98 189 ARG B CA 1
ATOM 5400 C C . ARG B 1 189 ? 2.707 -23.484 10 1 98 189 ARG B C 1
ATOM 5402 O O . ARG B 1 189 ? 1.571 -23.062 9.773 1 98 189 ARG B O 1
ATOM 5409 N N . LEU B 1 190 ? 3.752 -22.688 10.156 1 98.25 190 LEU B N 1
ATOM 5410 C CA . LEU B 1 190 ? 3.598 -21.234 10.172 1 98.25 190 LEU B CA 1
ATOM 5411 C C . LEU B 1 190 ? 3.588 -20.672 8.758 1 98.25 190 LEU B C 1
ATOM 5413 O O . LEU B 1 190 ? 3.02 -19.594 8.516 1 98.25 190 LEU B O 1
ATOM 5417 N N . ALA B 1 191 ? 4.176 -21.344 7.773 1 98.56 191 ALA B N 1
ATOM 5418 C CA . ALA B 1 191 ? 4.27 -20.875 6.391 1 98.56 191 ALA B CA 1
ATOM 5419 C C . ALA B 1 191 ? 2.949 -21.078 5.652 1 98.56 191 ALA B C 1
ATOM 5421 O O . ALA B 1 191 ? 2.117 -21.891 6.07 1 98.56 191 ALA B O 1
ATOM 5422 N N . SER B 1 192 ? 2.742 -20.266 4.668 1 98.56 192 SER B N 1
ATOM 5423 C CA . SER B 1 192 ? 1.628 -20.484 3.75 1 98.56 192 SER B CA 1
ATOM 5424 C C . SER B 1 192 ? 2.029 -21.391 2.6 1 98.56 192 SER B C 1
ATOM 5426 O O . SER B 1 192 ? 1.225 -22.203 2.133 1 98.56 192 SER B O 1
ATOM 5428 N N . THR B 1 193 ? 3.242 -21.188 2.129 1 98.62 193 THR B N 1
ATOM 5429 C CA . THR B 1 193 ? 3.807 -21.969 1.035 1 98.62 193 THR B CA 1
ATOM 5430 C C . THR B 1 193 ? 5.277 -22.281 1.296 1 98.62 193 THR B C 1
ATOM 5432 O O . THR B 1 193 ? 5.938 -21.578 2.066 1 98.62 193 THR B O 1
ATOM 5435 N N . VAL B 1 194 ? 5.73 -23.344 0.68 1 98.62 194 VAL B N 1
ATOM 5436 C CA . VAL B 1 194 ? 7.137 -23.703 0.756 1 98.62 194 VAL B CA 1
ATOM 5437 C C . VAL B 1 194 ? 7.691 -23.922 -0.65 1 98.62 194 VAL B C 1
ATOM 5439 O O . VAL B 1 194 ? 7.039 -24.531 -1.495 1 98.62 194 VAL B O 1
ATOM 5442 N N . CYS B 1 195 ? 8.891 -23.438 -0.848 1 98.25 195 CYS B N 1
ATOM 5443 C CA . CYS B 1 195 ? 9.555 -23.625 -2.135 1 98.25 195 CYS B CA 1
ATOM 5444 C C . CYS B 1 195 ? 10.461 -24.844 -2.113 1 98.25 195 CYS B C 1
ATOM 5446 O O . CYS B 1 195 ? 11.164 -25.078 -1.13 1 98.25 195 CYS B O 1
ATOM 5448 N N . VAL B 1 196 ? 10.438 -25.562 -3.154 1 98 196 VAL B N 1
ATOM 5449 C CA . VAL B 1 196 ? 11.383 -26.656 -3.381 1 98 196 VAL B CA 1
ATOM 5450 C C . VAL B 1 196 ? 12.086 -26.453 -4.723 1 98 196 VAL B C 1
ATOM 5452 O O . VAL B 1 196 ? 11.508 -25.906 -5.66 1 98 196 VAL B O 1
ATOM 5455 N N . ASN B 1 197 ? 13.297 -26.844 -4.754 1 95.25 197 ASN B N 1
ATOM 5456 C CA . ASN B 1 197 ? 14.117 -26.719 -5.949 1 95.25 197 ASN B CA 1
ATOM 5457 C C . ASN B 1 197 ? 14.383 -28.078 -6.598 1 95.25 197 ASN B C 1
ATOM 5459 O O . ASN B 1 197 ? 14.758 -29.031 -5.914 1 95.25 197 ASN B O 1
ATOM 5463 N N . VAL B 1 198 ? 14.234 -28.141 -7.895 1 95.94 198 VAL B N 1
ATOM 5464 C CA . VAL B 1 198 ? 14.383 -29.438 -8.547 1 95.94 198 VAL B CA 1
ATOM 5465 C C . VAL B 1 198 ? 15.547 -29.391 -9.539 1 95.94 198 VAL B C 1
ATOM 5467 O O . VAL B 1 198 ? 15.641 -30.234 -10.43 1 95.94 198 VAL B O 1
ATOM 5470 N N . VAL B 1 199 ? 16.391 -28.484 -9.391 1 91.56 199 VAL B N 1
ATOM 5471 C CA . VAL B 1 199 ? 17.406 -28.219 -10.398 1 91.56 199 VAL B CA 1
ATOM 5472 C C . VAL B 1 199 ? 18.453 -29.328 -10.398 1 91.56 199 VAL B C 1
ATOM 5474 O O . VAL B 1 199 ? 19.203 -29.5 -11.367 1 91.56 199 VAL B O 1
ATOM 5477 N N . GLU B 1 200 ? 18.562 -30.047 -9.312 1 89.5 200 GLU B N 1
ATOM 5478 C CA . GLU B 1 200 ? 19.438 -31.219 -9.312 1 89.5 200 GLU B CA 1
ATOM 5479 C C . GLU B 1 200 ? 19.062 -32.188 -10.438 1 89.5 200 GLU B C 1
ATOM 5481 O O . GLU B 1 200 ? 19.953 -32.75 -11.07 1 89.5 200 GLU B O 1
ATOM 5486 N N . GLU B 1 201 ? 17.812 -32.312 -10.664 1 91 201 GLU B N 1
ATOM 5487 C CA . GLU B 1 201 ? 17.312 -33.219 -11.703 1 91 201 GLU B CA 1
ATOM 5488 C C . GLU B 1 201 ? 17.656 -32.719 -13.094 1 91 201 GLU B C 1
ATOM 5490 O O . GLU B 1 201 ? 17.594 -33.438 -14.078 1 91 201 GLU B O 1
ATOM 5495 N N . GLN B 1 202 ? 18.031 -31.453 -13.164 1 90.5 202 GLN B N 1
ATOM 5496 C CA . GLN B 1 202 ? 18.422 -30.844 -14.43 1 90.5 202 GLN B CA 1
ATOM 5497 C C . GLN B 1 202 ? 19.938 -30.875 -14.609 1 90.5 202 GLN B C 1
ATOM 5499 O O . GLN B 1 202 ? 20.469 -30.188 -15.484 1 90.5 202 GLN B O 1
ATOM 5504 N N . GLY B 1 203 ? 20.609 -31.547 -13.734 1 84.12 203 GLY B N 1
ATOM 5505 C CA . GLY B 1 203 ? 22.047 -31.734 -13.828 1 84.12 203 GLY B CA 1
ATOM 5506 C C . GLY B 1 203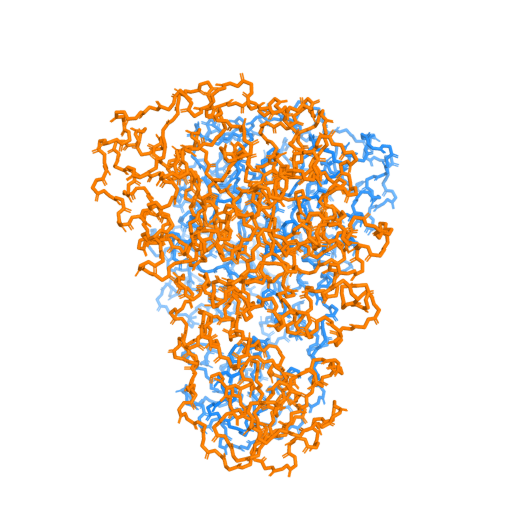 ? 22.844 -30.641 -13.133 1 84.12 203 GLY B C 1
ATOM 5507 O O . GLY B 1 203 ? 24.016 -30.438 -13.438 1 84.12 203 GLY B O 1
ATOM 5508 N N . ARG B 1 204 ? 22.172 -29.938 -12.375 1 82.88 204 ARG B N 1
ATOM 5509 C CA . ARG B 1 204 ? 22.844 -28.828 -11.68 1 82.88 204 ARG B CA 1
ATOM 5510 C C . ARG B 1 204 ? 22.938 -29.109 -10.188 1 82.88 204 ARG B C 1
ATOM 5512 O O . ARG B 1 204 ? 22.359 -28.359 -9.383 1 82.88 204 ARG B O 1
ATOM 5519 N N . GLU B 1 205 ? 23.797 -29.938 -9.828 1 77.56 205 GLU B N 1
ATOM 5520 C CA . GLU B 1 205 ? 23.906 -30.453 -8.461 1 77.56 205 GLU B CA 1
ATOM 5521 C C . GLU B 1 205 ? 24.547 -29.438 -7.535 1 77.56 205 GLU B C 1
ATOM 5523 O O . GLU B 1 205 ? 24.422 -29.516 -6.312 1 77.56 205 GLU B O 1
ATOM 5528 N N . GLU B 1 206 ? 25.125 -28.531 -8.141 1 76.12 206 GLU B N 1
ATOM 5529 C CA . GLU B 1 206 ? 25.797 -27.531 -7.328 1 76.12 206 GLU B CA 1
ATOM 5530 C C . GLU B 1 206 ? 24.828 -26.438 -6.887 1 76.12 206 GLU B C 1
ATOM 5532 O O . GLU B 1 206 ? 25.125 -25.656 -5.977 1 76.12 206 GLU B O 1
ATOM 5537 N N . HIS B 1 207 ? 23.672 -26.438 -7.426 1 78.44 207 HIS B N 1
ATOM 5538 C CA . HIS B 1 207 ? 22.766 -25.312 -7.215 1 78.44 207 HIS B CA 1
ATOM 5539 C C . HIS B 1 207 ? 21.609 -25.703 -6.305 1 78.44 207 HIS B C 1
ATOM 5541 O O . HIS B 1 207 ? 21.109 -24.875 -5.543 1 78.44 207 HIS B O 1
ATOM 5547 N N . GLY B 1 208 ? 21.266 -26.922 -6.391 1 81.88 208 GLY B N 1
ATOM 5548 C CA . GLY B 1 208 ? 20.062 -27.328 -5.656 1 81.88 208 GLY B CA 1
ATOM 5549 C C . GLY B 1 208 ? 20.297 -28.547 -4.773 1 81.88 208 GLY B C 1
ATOM 5550 O O . GLY B 1 208 ? 21.203 -29.344 -5.023 1 81.88 208 GLY B O 1
ATOM 5551 N N . ALA B 1 209 ? 19.453 -28.609 -3.76 1 88.56 209 ALA B N 1
ATOM 5552 C CA . ALA B 1 209 ? 19.484 -29.734 -2.838 1 88.56 209 ALA B CA 1
ATOM 5553 C C . ALA B 1 209 ? 19.031 -31.016 -3.525 1 88.56 209 ALA B C 1
ATOM 5555 O O . ALA B 1 209 ? 18.312 -30.969 -4.531 1 88.56 209 ALA B O 1
ATOM 5556 N N . PRO B 1 210 ? 19.453 -32.188 -2.967 1 91.94 210 PRO B N 1
ATOM 5557 C CA . PRO B 1 210 ? 19 -33.469 -3.539 1 91.94 210 PRO B CA 1
ATOM 5558 C C . PRO B 1 210 ? 17.469 -33.562 -3.594 1 91.94 210 PRO B C 1
ATOM 5560 O O . PRO B 1 210 ? 16.781 -33.094 -2.678 1 91.94 210 PRO B O 1
ATOM 5563 N N . ILE B 1 211 ? 17.031 -34.25 -4.613 1 95.88 211 ILE B N 1
ATOM 5564 C CA . ILE B 1 211 ? 15.594 -34.344 -4.879 1 95.88 211 ILE B CA 1
ATOM 5565 C C . ILE B 1 211 ? 14.891 -35.062 -3.723 1 95.88 211 ILE B C 1
ATOM 5567 O O . ILE B 1 211 ? 13.75 -34.719 -3.387 1 95.88 211 ILE B O 1
ATOM 5571 N N . ASP B 1 212 ? 15.586 -36.031 -3.072 1 95.69 212 ASP B N 1
ATOM 5572 C CA . ASP B 1 212 ? 15 -36.75 -1.946 1 95.69 212 ASP B CA 1
ATOM 5573 C C . ASP B 1 212 ? 14.734 -35.812 -0.771 1 95.69 212 ASP B C 1
ATOM 5575 O O . ASP B 1 212 ? 13.742 -35.938 -0.061 1 95.69 212 ASP B O 1
ATOM 5579 N N . GLU B 1 213 ? 15.633 -34.906 -0.582 1 96.25 213 GLU B N 1
ATOM 5580 C CA . GLU B 1 213 ? 15.438 -33.906 0.448 1 96.25 213 GLU B CA 1
ATOM 5581 C C . GLU B 1 213 ? 14.242 -33 0.119 1 96.25 213 GLU B C 1
ATOM 5583 O O . GLU B 1 213 ? 13.43 -32.688 0.993 1 96.25 213 GLU B O 1
ATOM 5588 N N . MET B 1 214 ? 14.086 -32.594 -1.087 1 97.62 214 MET B N 1
ATOM 5589 C CA . MET B 1 214 ? 12.969 -31.766 -1.526 1 97.62 214 MET B CA 1
ATOM 5590 C C . MET B 1 214 ? 11.648 -32.531 -1.412 1 97.62 214 MET B C 1
ATOM 5592 O O . MET B 1 214 ? 10.609 -31.922 -1.1 1 97.62 214 MET B O 1
ATOM 5596 N N . ARG B 1 215 ? 11.68 -33.781 -1.664 1 98.12 215 ARG B N 1
ATOM 5597 C CA . ARG B 1 215 ? 10.492 -34.625 -1.512 1 98.12 215 ARG B CA 1
ATOM 5598 C C . ARG B 1 215 ? 10.008 -34.625 -0.067 1 98.12 215 ARG B C 1
ATOM 5600 O O . ARG B 1 215 ? 8.805 -34.5 0.187 1 98.12 215 ARG B O 1
ATOM 5607 N N . GLU B 1 216 ? 10.945 -34.719 0.863 1 98 216 GLU B N 1
ATOM 5608 C CA . GLU B 1 216 ? 10.586 -34.688 2.279 1 98 216 GLU B CA 1
ATOM 5609 C C . GLU B 1 216 ? 9.914 -33.375 2.65 1 98 216 GLU B C 1
ATOM 5611 O O . GLU B 1 216 ? 8.914 -33.375 3.369 1 98 216 GLU B O 1
ATOM 5616 N N . VAL B 1 217 ? 10.445 -32.344 2.145 1 98.44 217 VAL B N 1
ATOM 5617 C CA . VAL B 1 217 ? 9.914 -31.016 2.424 1 98.44 217 VAL B CA 1
ATOM 5618 C C . VAL B 1 217 ? 8.516 -30.875 1.812 1 98.44 217 VAL B C 1
ATOM 5620 O O . VAL B 1 217 ? 7.582 -30.438 2.48 1 98.44 217 VAL B O 1
ATOM 5623 N N . ALA B 1 218 ? 8.352 -31.266 0.573 1 98.62 218 ALA B N 1
ATOM 5624 C CA . ALA B 1 218 ? 7.07 -31.172 -0.13 1 98.62 218 ALA B CA 1
ATOM 5625 C C . ALA B 1 218 ? 5.996 -31.984 0.577 1 98.62 218 ALA B C 1
ATOM 5627 O O . ALA B 1 218 ? 4.871 -31.531 0.76 1 98.62 218 ALA B O 1
ATOM 5628 N N . GLU B 1 219 ? 6.336 -33.188 0.986 1 98.25 219 GLU B N 1
ATOM 5629 C CA . GLU B 1 219 ? 5.387 -34.062 1.664 1 98.25 219 GLU B CA 1
ATOM 5630 C C . GLU B 1 219 ? 4.949 -33.469 3.004 1 98.25 219 GLU B C 1
ATOM 5632 O O . GLU B 1 219 ? 3.773 -33.531 3.363 1 98.25 219 GLU B O 1
ATOM 5637 N N . ALA B 1 220 ? 5.902 -32.906 3.713 1 98.25 220 ALA B N 1
ATOM 5638 C CA . ALA B 1 220 ? 5.566 -32.281 4.98 1 98.25 220 ALA B CA 1
ATOM 5639 C C . ALA B 1 220 ? 4.617 -31.094 4.762 1 98.25 220 ALA B C 1
ATOM 5641 O O . ALA B 1 220 ? 3.646 -30.922 5.508 1 98.25 220 ALA B O 1
ATOM 5642 N N . ALA B 1 221 ? 4.91 -30.281 3.744 1 98.31 221 ALA B N 1
ATOM 5643 C CA . ALA B 1 221 ? 4.055 -29.156 3.424 1 98.31 221 ALA B CA 1
ATOM 5644 C C . ALA B 1 221 ? 2.631 -29.609 3.105 1 98.31 221 ALA B C 1
ATOM 5646 O O . ALA B 1 221 ? 1.664 -29.062 3.645 1 98.31 221 ALA B O 1
ATOM 5647 N N . LYS B 1 222 ? 2.527 -30.594 2.309 1 96.88 222 LYS B N 1
ATOM 5648 C CA . LYS B 1 222 ? 1.224 -31.109 1.9 1 96.88 222 LYS B CA 1
ATOM 5649 C C . LYS B 1 222 ? 0.46 -31.688 3.092 1 96.88 222 LYS B C 1
ATOM 5651 O O . LYS B 1 222 ? -0.76 -31.531 3.184 1 96.88 222 LYS B O 1
ATOM 5656 N N . ARG B 1 223 ? 1.153 -32.312 3.945 1 96.44 223 ARG B N 1
ATOM 5657 C CA . ARG B 1 223 ? 0.535 -32.875 5.137 1 96.44 223 ARG B CA 1
ATOM 5658 C C . ARG B 1 223 ? -0.163 -31.797 5.961 1 96.44 223 ARG B C 1
ATOM 5660 O O . ARG B 1 223 ? -1.193 -32.062 6.586 1 96.44 223 ARG B O 1
ATOM 5667 N N . PHE B 1 224 ? 0.381 -30.641 5.914 1 96.06 224 PHE B N 1
ATOM 5668 C CA . PHE B 1 224 ? -0.191 -29.562 6.711 1 96.06 224 PHE B CA 1
ATOM 5669 C C . PHE B 1 224 ? -1.045 -28.641 5.844 1 96.06 224 PHE B C 1
ATOM 5671 O O . PHE B 1 224 ? -1.416 -27.547 6.27 1 96.06 224 PHE B O 1
ATOM 5678 N N . GLY B 1 225 ? -1.268 -29.031 4.594 1 94.25 225 GLY B N 1
ATOM 5679 C CA . GLY B 1 225 ? -2.176 -28.312 3.721 1 94.25 225 GLY B CA 1
ATOM 5680 C C . GLY B 1 225 ? -1.554 -27.078 3.109 1 94.25 225 GLY B C 1
ATOM 5681 O O . GLY B 1 225 ? -2.266 -26.156 2.682 1 94.25 225 GLY B O 1
ATOM 5682 N N . LYS B 1 226 ? -0.22 -27 3.166 1 97.56 226 LYS B N 1
ATOM 5683 C CA . LYS B 1 226 ? 0.474 -25.828 2.633 1 97.56 226 LYS B CA 1
ATOM 5684 C C . LYS B 1 226 ? 0.733 -25.984 1.137 1 97.56 226 LYS B C 1
ATOM 5686 O O . LYS B 1 226 ? 0.823 -27.094 0.627 1 97.56 226 LYS B O 1
ATOM 5691 N N . GLY B 1 227 ? 0.794 -24.875 0.424 1 97.75 227 GLY B N 1
ATOM 5692 C CA . GLY B 1 227 ? 1.171 -24.906 -0.98 1 97.75 227 GLY B CA 1
ATOM 5693 C C . GLY B 1 227 ? 2.645 -25.203 -1.195 1 97.75 227 GLY B C 1
ATOM 5694 O O . GLY B 1 227 ? 3.479 -24.875 -0.349 1 97.75 227 GLY B O 1
ATOM 5695 N N . VAL B 1 228 ? 2.93 -25.781 -2.316 1 98.69 228 VAL B N 1
ATOM 5696 C CA . VAL B 1 228 ? 4.312 -26.078 -2.682 1 98.69 228 VAL B CA 1
ATOM 5697 C C . VAL B 1 228 ? 4.652 -25.391 -4.004 1 98.69 228 VAL B C 1
ATOM 5699 O O . VAL B 1 228 ? 3.924 -25.516 -4.988 1 98.69 228 VAL B O 1
ATOM 5702 N N . GLU B 1 229 ? 5.723 -24.656 -3.967 1 98.75 229 GLU B N 1
ATOM 5703 C CA . GLU B 1 229 ? 6.234 -24.016 -5.172 1 98.75 229 GLU B CA 1
ATOM 5704 C C . GLU B 1 229 ? 7.484 -24.734 -5.688 1 98.75 229 GLU B C 1
ATOM 5706 O O . GLU B 1 229 ? 8.445 -24.938 -4.938 1 98.75 229 GLU B O 1
ATOM 5711 N N . GLY B 1 230 ? 7.477 -25.125 -6.938 1 98.62 230 GLY B N 1
ATOM 5712 C CA . GLY B 1 230 ? 8.617 -25.812 -7.52 1 98.62 230 GLY B CA 1
ATOM 5713 C C . GLY B 1 230 ? 9.445 -24.938 -8.438 1 98.62 230 GLY B C 1
ATOM 5714 O O . GLY B 1 230 ? 8.953 -24.453 -9.453 1 98.62 230 GLY B O 1
ATOM 5715 N N . ILE B 1 231 ? 10.68 -24.781 -8.109 1 98.06 231 ILE B N 1
ATOM 5716 C CA . ILE B 1 231 ? 11.594 -23.938 -8.875 1 98.06 231 ILE B CA 1
ATOM 5717 C C . ILE B 1 231 ? 12.398 -24.797 -9.844 1 98.06 231 ILE B C 1
ATOM 5719 O O . ILE B 1 231 ? 13.008 -25.797 -9.445 1 98.06 231 ILE B O 1
ATOM 5723 N N . PHE B 1 232 ? 12.438 -24.453 -11.094 1 97.31 232 PHE B N 1
ATOM 5724 C CA . PHE B 1 232 ? 13.273 -25.125 -12.086 1 97.31 232 PHE B CA 1
ATOM 5725 C C . PHE B 1 232 ? 13.859 -24.109 -13.062 1 97.31 232 PHE B C 1
ATOM 5727 O O . PHE B 1 232 ? 13.336 -23.016 -13.211 1 97.31 232 PHE B O 1
ATOM 5734 N N . HIS B 1 233 ? 14.93 -24.484 -13.703 1 95.81 233 HIS B N 1
ATOM 5735 C CA . HIS B 1 233 ? 15.609 -23.641 -14.672 1 95.81 233 HIS B CA 1
ATOM 5736 C C . HIS B 1 233 ? 15.102 -23.891 -16.078 1 95.81 233 HIS B C 1
ATOM 5738 O O . HIS B 1 233 ? 14.711 -25 -16.422 1 95.81 233 HIS B O 1
ATOM 5744 N N . ILE B 1 234 ? 15.195 -22.859 -16.859 1 96.62 234 ILE B N 1
ATOM 5745 C CA . ILE B 1 234 ? 14.875 -23.031 -18.266 1 96.62 234 ILE B CA 1
ATOM 5746 C C . ILE B 1 234 ? 15.969 -23.859 -18.938 1 96.62 234 ILE B C 1
ATOM 5748 O O . ILE B 1 234 ? 15.68 -24.75 -19.75 1 96.62 234 ILE B O 1
ATOM 5752 N N . GLY B 1 235 ? 17.219 -23.562 -18.578 1 94.06 235 GLY B N 1
ATOM 5753 C CA . GLY B 1 235 ? 18.328 -24.312 -19.141 1 94.06 235 GLY B CA 1
ATOM 5754 C C . GLY B 1 235 ? 18.453 -24.172 -20.641 1 94.06 235 GLY B C 1
ATOM 5755 O O . GLY B 1 235 ? 18.469 -23.047 -21.172 1 94.06 235 GLY B O 1
ATOM 5756 N N . ASP B 1 236 ? 18.484 -25.297 -21.391 1 92.75 236 ASP B N 1
ATOM 5757 C CA . ASP B 1 236 ? 18.625 -25.266 -22.844 1 92.75 236 ASP B CA 1
ATOM 5758 C C . ASP B 1 236 ? 17.297 -25.016 -23.531 1 92.75 236 ASP B C 1
ATOM 5760 O O . ASP B 1 236 ? 17.219 -24.953 -24.766 1 92.75 236 ASP B O 1
ATOM 5764 N N . GLY B 1 237 ? 16.234 -24.938 -22.734 1 93.5 237 GLY B N 1
ATOM 5765 C CA . GLY B 1 237 ? 14.914 -24.625 -23.25 1 93.5 237 GLY B CA 1
ATOM 5766 C C . GLY B 1 237 ? 14.164 -25.859 -23.75 1 93.5 237 GLY B C 1
ATOM 5767 O O . GLY B 1 237 ? 13.086 -25.734 -24.344 1 93.5 237 GLY B O 1
ATOM 5768 N N . TYR B 1 238 ? 14.75 -26.953 -23.578 1 95.94 238 TYR B N 1
ATOM 5769 C CA . TYR B 1 238 ? 14.109 -28.188 -24.047 1 95.94 238 TYR B CA 1
ATOM 5770 C C . TYR B 1 238 ? 14.281 -29.312 -23.047 1 95.94 238 TYR B C 1
ATOM 5772 O O . TYR B 1 238 ? 13.492 -29.438 -22.109 1 95.94 238 TYR B O 1
ATOM 5780 N N . ASP B 1 239 ? 15.477 -30.047 -23.031 1 96.12 239 ASP B N 1
ATOM 5781 C CA . ASP B 1 239 ? 15.68 -31.188 -22.141 1 96.12 239 ASP B CA 1
ATOM 5782 C C . ASP B 1 239 ? 15.625 -30.75 -20.688 1 96.12 239 ASP B C 1
ATOM 5784 O O . ASP B 1 239 ? 14.961 -31.406 -19.859 1 96.12 239 ASP B O 1
ATOM 5788 N N . ASP B 1 240 ? 16.312 -29.703 -20.391 1 95.38 240 ASP B N 1
ATOM 5789 C CA . ASP B 1 240 ? 16.312 -29.188 -19.016 1 95.38 240 ASP B CA 1
ATOM 5790 C C . ASP B 1 240 ? 14.906 -28.828 -18.578 1 95.38 240 ASP B C 1
ATOM 5792 O O . ASP B 1 240 ? 14.516 -29.109 -17.438 1 95.38 240 ASP B O 1
ATOM 5796 N N . LEU B 1 241 ? 14.227 -28.188 -19.453 1 96.62 241 LEU B N 1
ATOM 5797 C CA . LEU B 1 241 ? 12.867 -27.766 -19.141 1 96.62 241 LEU B CA 1
ATOM 5798 C C . LEU B 1 241 ? 11.969 -28.969 -18.875 1 96.62 241 LEU B C 1
ATOM 5800 O O . LEU B 1 241 ? 11.219 -28.984 -17.891 1 96.62 241 LEU B O 1
ATOM 5804 N N . ILE B 1 242 ? 12.039 -29.969 -19.672 1 98 242 ILE B N 1
ATOM 5805 C CA . ILE B 1 242 ? 11.242 -31.188 -19.531 1 98 242 ILE B CA 1
ATOM 5806 C C . ILE B 1 242 ? 11.57 -31.859 -18.203 1 98 242 ILE B C 1
ATOM 5808 O O . ILE B 1 242 ? 10.664 -32.219 -17.438 1 98 242 ILE B O 1
ATOM 5812 N N . GLU B 1 243 ? 12.852 -31.969 -17.906 1 97.44 243 GLU B N 1
ATOM 5813 C CA . GLU B 1 243 ? 13.289 -32.625 -16.656 1 97.44 243 GLU B CA 1
ATOM 5814 C C . GLU B 1 243 ? 12.789 -31.859 -15.438 1 97.44 243 GLU B C 1
ATOM 5816 O O . GLU B 1 243 ? 12.328 -32.469 -14.469 1 97.44 243 GLU B O 1
ATOM 5821 N N . GLY B 1 244 ? 12.906 -30.547 -15.477 1 97.69 244 GLY B N 1
ATOM 5822 C CA . GLY B 1 244 ? 12.43 -29.734 -14.375 1 97.69 244 GLY B CA 1
ATOM 5823 C C . GLY B 1 244 ? 10.938 -29.859 -14.133 1 97.69 244 GLY B C 1
ATOM 5824 O O . GLY B 1 244 ? 10.492 -30.047 -13 1 97.69 244 GLY B O 1
ATOM 5825 N N . ILE B 1 245 ? 10.164 -29.781 -15.203 1 98.25 245 ILE B N 1
ATOM 5826 C CA . ILE B 1 245 ? 8.703 -29.859 -15.109 1 98.25 245 ILE B CA 1
ATOM 5827 C C . ILE B 1 245 ? 8.289 -31.234 -14.617 1 98.25 245 ILE B C 1
ATOM 5829 O O . ILE B 1 245 ? 7.414 -31.359 -13.75 1 98.25 245 ILE B O 1
ATOM 5833 N N . LEU B 1 246 ? 8.945 -32.219 -15.156 1 97.69 246 LEU B N 1
ATOM 5834 C CA . LEU B 1 246 ? 8.656 -33.594 -14.742 1 97.69 246 LEU B CA 1
ATOM 5835 C C . LEU B 1 246 ? 8.898 -33.781 -13.242 1 97.69 246 LEU B C 1
ATOM 5837 O O . LEU B 1 246 ? 8.086 -34.375 -12.539 1 97.69 246 LEU B O 1
ATOM 5841 N N . ALA B 1 247 ? 10.008 -33.312 -12.758 1 97.62 247 ALA B N 1
ATOM 5842 C CA . ALA B 1 247 ? 10.344 -33.375 -11.344 1 97.62 247 ALA B CA 1
ATOM 5843 C C . ALA B 1 247 ? 9.305 -32.656 -10.492 1 97.62 247 ALA B C 1
ATOM 5845 O O . ALA B 1 247 ? 8.93 -33.125 -9.414 1 97.62 247 ALA B O 1
ATOM 5846 N N . CYS B 1 248 ? 8.859 -31.5 -10.914 1 97.94 248 CYS B N 1
ATOM 5847 C CA . CYS B 1 248 ? 7.84 -30.734 -10.203 1 97.94 248 CYS B CA 1
ATOM 5848 C C . CYS B 1 248 ? 6.535 -31.516 -10.117 1 97.94 248 CYS B C 1
ATOM 5850 O O . CYS B 1 248 ? 5.883 -31.531 -9.07 1 97.94 248 CYS B O 1
ATOM 5852 N N . ILE B 1 249 ? 6.145 -32.125 -11.211 1 97.19 249 ILE B N 1
ATOM 5853 C CA . ILE B 1 249 ? 4.914 -32.906 -11.234 1 97.19 249 ILE B CA 1
ATOM 5854 C C . ILE B 1 249 ? 5.039 -34.094 -10.273 1 97.19 249 ILE B C 1
ATOM 5856 O O . ILE B 1 249 ? 4.102 -34.375 -9.531 1 97.19 249 ILE B O 1
ATOM 5860 N N . ASP B 1 250 ? 6.23 -34.719 -10.25 1 95.81 250 ASP B N 1
ATOM 5861 C CA . ASP B 1 250 ? 6.473 -35.844 -9.375 1 95.81 250 ASP B CA 1
ATOM 5862 C C . ASP B 1 250 ? 6.375 -35.438 -7.902 1 95.81 250 ASP B C 1
ATOM 5864 O O . ASP B 1 250 ? 5.98 -36.25 -7.055 1 95.81 250 ASP B O 1
ATOM 5868 N N . LEU B 1 251 ? 6.719 -34.219 -7.633 1 97.25 251 LEU B N 1
ATOM 5869 C CA . LEU B 1 251 ? 6.672 -33.719 -6.266 1 97.25 251 LEU B CA 1
ATOM 5870 C C . LEU B 1 251 ? 5.297 -33.125 -5.949 1 97.25 251 LEU B C 1
ATOM 5872 O O . LEU B 1 251 ? 5.074 -32.625 -4.855 1 97.25 251 LEU B O 1
ATOM 5876 N N . ASP B 1 252 ? 4.379 -33.125 -6.891 1 96.69 252 ASP B N 1
ATOM 5877 C CA . ASP B 1 252 ? 3.018 -32.625 -6.738 1 96.69 252 ASP B CA 1
ATOM 5878 C C . ASP B 1 252 ? 3.012 -31.156 -6.367 1 96.69 252 ASP B C 1
ATOM 5880 O O . ASP B 1 252 ? 2.336 -30.75 -5.418 1 96.69 252 ASP B O 1
ATOM 5884 N N . VAL B 1 253 ? 3.791 -30.422 -7.07 1 97.75 253 VAL B N 1
ATOM 5885 C CA . VAL B 1 253 ? 3.906 -28.984 -6.789 1 97.75 253 VAL B CA 1
ATOM 5886 C C . VAL B 1 253 ? 2.641 -28.266 -7.238 1 97.75 253 VAL B C 1
ATOM 5888 O O . VAL B 1 253 ? 1.984 -28.688 -8.195 1 97.75 253 VAL B O 1
ATOM 5891 N N . ASP B 1 254 ? 2.328 -27.141 -6.59 1 98.31 254 ASP B N 1
ATOM 5892 C CA . ASP B 1 254 ? 1.122 -26.359 -6.871 1 98.31 254 ASP B CA 1
ATOM 5893 C C . ASP B 1 254 ? 1.425 -25.188 -7.797 1 98.31 254 ASP B C 1
ATOM 5895 O O . ASP B 1 254 ? 0.568 -24.781 -8.578 1 98.31 254 ASP B O 1
ATOM 5899 N N . VAL B 1 255 ? 2.59 -24.609 -7.668 1 98.75 255 VAL B N 1
ATOM 5900 C CA . VAL B 1 255 ? 3.023 -23.438 -8.414 1 98.75 255 VAL B CA 1
ATOM 5901 C C . VAL B 1 255 ? 4.34 -23.734 -9.125 1 98.75 255 VAL B C 1
ATOM 5903 O O . VAL B 1 255 ? 5.27 -24.281 -8.523 1 98.75 255 VAL B O 1
ATOM 5906 N N . PHE B 1 256 ? 4.387 -23.422 -10.406 1 98.88 256 PHE B N 1
ATOM 5907 C CA . PHE B 1 256 ? 5.656 -23.5 -11.125 1 98.88 256 PHE B CA 1
ATOM 5908 C C . PHE B 1 256 ? 6.406 -22.188 -11.055 1 98.88 256 PHE B C 1
ATOM 5910 O O . PHE B 1 256 ? 5.859 -21.125 -11.391 1 98.88 256 PHE B O 1
ATOM 5917 N N . VAL B 1 257 ? 7.605 -22.25 -10.57 1 98.81 257 VAL B N 1
ATOM 5918 C CA . VAL B 1 257 ? 8.477 -21.078 -10.523 1 98.81 257 VAL B CA 1
ATOM 5919 C C . VAL B 1 257 ? 9.602 -21.219 -11.555 1 98.81 257 VAL B C 1
ATOM 5921 O O . VAL B 1 257 ? 10.547 -21.984 -11.336 1 98.81 257 VAL B O 1
ATOM 5924 N N . VAL B 1 258 ? 9.547 -20.438 -12.578 1 98.56 258 VAL B N 1
ATOM 5925 C CA . VAL B 1 258 ? 10.469 -20.516 -13.711 1 98.56 258 VAL B CA 1
ATOM 5926 C C . VAL B 1 258 ? 11.648 -19.578 -13.484 1 98.56 258 VAL B C 1
ATOM 5928 O O . VAL B 1 258 ? 11.469 -18.375 -13.336 1 98.56 258 VAL B O 1
ATOM 5931 N N . GLU B 1 259 ? 12.789 -20.141 -13.508 1 96.69 259 GLU B N 1
ATOM 5932 C CA . GLU B 1 259 ? 13.969 -19.281 -13.359 1 96.69 259 GLU B CA 1
ATOM 5933 C C . GLU B 1 259 ? 14.703 -19.109 -14.688 1 96.69 259 GLU B C 1
ATOM 5935 O O . GLU B 1 259 ? 15.141 -20.094 -15.289 1 96.69 259 GLU B O 1
ATOM 5940 N N . GLY B 1 260 ? 14.75 -17.922 -15.148 1 96.69 260 GLY B N 1
ATOM 5941 C CA . GLY B 1 260 ? 15.516 -17.547 -16.328 1 96.69 260 GLY B CA 1
ATOM 5942 C C . GLY B 1 260 ? 16.859 -16.922 -15.984 1 96.69 260 GLY B C 1
ATOM 5943 O O . GLY B 1 260 ? 17.641 -17.484 -15.227 1 96.69 260 GLY B O 1
ATOM 5944 N N . GLY B 1 261 ? 17.031 -15.648 -16.469 1 94.81 261 GLY B N 1
ATOM 5945 C CA . GLY B 1 261 ? 18.312 -15.008 -16.219 1 94.81 261 GLY B CA 1
ATOM 5946 C C . GLY B 1 261 ? 19.5 -15.789 -16.75 1 94.81 261 GLY B C 1
ATOM 5947 O O . GLY B 1 261 ? 19.5 -16.203 -17.922 1 94.81 261 GLY B O 1
ATOM 5948 N N . PRO B 1 262 ? 20.516 -15.906 -15.953 1 93.12 262 PRO B N 1
ATOM 5949 C CA . PRO B 1 262 ? 21.719 -16.594 -16.438 1 93.12 262 PRO B CA 1
ATOM 5950 C C . PRO B 1 262 ? 21.484 -18.078 -16.688 1 93.12 262 PRO B C 1
ATOM 5952 O O . PRO B 1 262 ? 22.328 -18.734 -17.297 1 93.12 262 PRO B O 1
ATOM 5955 N N . PHE B 1 263 ? 20.359 -18.625 -16.266 1 92.19 263 PHE B N 1
ATOM 5956 C CA . PHE B 1 263 ? 20.078 -20.047 -16.375 1 92.19 263 PHE B CA 1
ATOM 5957 C C . PHE B 1 263 ? 19.156 -20.328 -17.562 1 92.19 263 PHE B C 1
ATOM 5959 O O . PHE B 1 263 ? 18.578 -21.422 -17.656 1 92.19 263 PHE B O 1
ATOM 5966 N N . ASN B 1 264 ? 18.891 -19.359 -18.328 1 93.88 264 ASN B N 1
ATOM 5967 C CA . ASN B 1 264 ? 18.266 -19.422 -19.641 1 93.88 264 ASN B CA 1
ATOM 5968 C C . ASN B 1 264 ? 19.297 -19.266 -20.766 1 93.88 264 ASN B C 1
ATOM 5970 O O . ASN B 1 264 ? 19.578 -18.141 -21.188 1 93.88 264 ASN B O 1
ATOM 5974 N N . LEU B 1 265 ? 19.812 -20.344 -21.344 1 87.81 265 LEU B N 1
ATOM 5975 C CA . LEU B 1 265 ? 21.109 -20.422 -22.016 1 87.81 265 LEU B CA 1
ATOM 5976 C C . LEU B 1 265 ? 20.969 -20.062 -23.5 1 87.81 265 LEU B C 1
ATOM 5978 O O . LEU B 1 265 ? 21.969 -19.719 -24.141 1 87.81 265 LEU B O 1
ATOM 5982 N N . LYS B 1 266 ? 19.797 -20.156 -24.062 1 85.5 266 LYS B N 1
ATOM 5983 C CA . LYS B 1 266 ? 19.609 -19.875 -25.484 1 85.5 266 LYS B CA 1
ATOM 5984 C C . LYS B 1 266 ? 18.312 -19.125 -25.734 1 85.5 266 LYS B C 1
ATOM 5986 O O . LYS B 1 266 ? 17.312 -19.344 -25.031 1 85.5 266 LYS B O 1
ATOM 5991 N N . ASP B 1 267 ? 18.422 -18.297 -26.75 1 91.62 267 ASP B N 1
ATOM 5992 C CA . ASP B 1 267 ? 17.203 -17.594 -27.156 1 91.62 267 ASP B CA 1
ATOM 5993 C C . ASP B 1 267 ? 16.375 -17.203 -25.938 1 91.62 267 ASP B C 1
ATOM 5995 O O . ASP B 1 267 ? 15.195 -17.562 -25.844 1 91.62 267 ASP B O 1
ATOM 5999 N N . ARG B 1 268 ? 16.953 -16.5 -25.141 1 94.12 268 ARG B N 1
ATOM 6000 C CA . ARG B 1 268 ? 16.484 -16.25 -23.781 1 94.12 268 ARG B CA 1
ATOM 6001 C C . ARG B 1 268 ? 15.039 -15.75 -23.781 1 94.12 268 ARG B C 1
ATOM 6003 O O . ARG B 1 268 ? 14.195 -16.266 -23.062 1 94.12 268 ARG B O 1
ATOM 6010 N N . VAL B 1 269 ? 14.727 -14.805 -24.609 1 96.75 269 VAL B N 1
ATOM 6011 C CA . VAL B 1 269 ? 13.43 -14.133 -24.578 1 96.75 269 VAL B CA 1
ATOM 6012 C C . VAL B 1 269 ? 12.344 -15.102 -25.047 1 96.75 269 VAL B C 1
ATOM 6014 O O . VAL B 1 269 ? 11.336 -15.289 -24.344 1 96.75 269 VAL B O 1
ATOM 6017 N N . LYS B 1 270 ? 12.555 -15.734 -26.125 1 97.25 270 LYS B N 1
ATOM 6018 C CA . LYS B 1 270 ? 11.562 -16.672 -26.641 1 97.25 270 LYS B CA 1
ATOM 6019 C C . LYS B 1 270 ? 11.414 -17.875 -25.703 1 97.25 270 LYS B C 1
ATOM 6021 O O . LYS B 1 270 ? 10.305 -18.328 -25.438 1 97.25 270 LYS B O 1
ATOM 6026 N N . ASN B 1 271 ? 12.547 -18.391 -25.219 1 97.75 271 ASN B N 1
ATOM 6027 C CA . ASN B 1 271 ? 12.508 -19.562 -24.344 1 97.75 271 ASN B CA 1
ATOM 6028 C C . ASN B 1 271 ? 11.805 -19.25 -23.031 1 97.75 271 ASN B C 1
ATOM 6030 O O . ASN B 1 271 ? 11.141 -20.125 -22.453 1 97.75 271 ASN B O 1
ATOM 6034 N N . PHE B 1 272 ? 11.992 -18.031 -22.609 1 98.62 272 PHE B N 1
ATOM 6035 C CA . PHE B 1 272 ? 11.281 -17.672 -21.375 1 98.62 272 PHE B CA 1
ATOM 6036 C C . PHE B 1 272 ? 9.781 -17.656 -21.609 1 98.62 272 PHE B C 1
ATOM 6038 O O . PHE B 1 272 ? 9.016 -18.203 -20.812 1 98.62 272 PHE B O 1
ATOM 6045 N N . ALA B 1 273 ? 9.336 -17.016 -22.672 1 98.75 273 ALA B N 1
ATOM 6046 C CA . ALA B 1 273 ? 7.918 -17 -23 1 98.75 273 ALA B CA 1
ATOM 6047 C C . ALA B 1 273 ? 7.375 -18.406 -23.156 1 98.75 273 ALA B C 1
ATOM 6049 O O . ALA B 1 273 ? 6.293 -18.719 -22.656 1 98.75 273 ALA B O 1
ATOM 6050 N N . LYS B 1 274 ? 8.156 -19.203 -23.844 1 98.56 274 LYS B N 1
ATOM 6051 C CA . LYS B 1 274 ? 7.797 -20.594 -24.062 1 98.56 274 LYS B CA 1
ATOM 6052 C C . LYS B 1 274 ? 7.637 -21.328 -22.734 1 98.56 274 LYS B C 1
ATOM 6054 O O . LYS B 1 274 ? 6.645 -22.031 -22.531 1 98.56 274 LYS B O 1
ATOM 6059 N N . ALA B 1 275 ? 8.594 -21.188 -21.859 1 98.81 275 ALA B N 1
ATOM 6060 C CA . ALA B 1 275 ? 8.562 -21.844 -20.562 1 98.81 275 ALA B CA 1
ATOM 6061 C C . ALA B 1 275 ? 7.324 -21.438 -19.766 1 98.81 275 ALA B C 1
ATOM 6063 O O . ALA B 1 275 ? 6.68 -22.266 -19.125 1 98.81 275 ALA B O 1
ATOM 6064 N N . VAL B 1 276 ? 6.969 -20.172 -19.812 1 98.88 276 VAL B N 1
ATOM 6065 C CA . VAL B 1 276 ? 5.805 -19.672 -19.094 1 98.88 276 VAL B CA 1
ATOM 6066 C C . VAL B 1 276 ? 4.531 -20.266 -19.703 1 98.88 276 VAL B C 1
ATOM 6068 O O . VAL B 1 276 ? 3.676 -20.781 -18.969 1 98.88 276 VAL B O 1
ATOM 6071 N N . ALA B 1 277 ? 4.418 -20.234 -20.969 1 98.88 277 ALA B N 1
ATOM 6072 C CA . ALA B 1 277 ? 3.223 -20.75 -21.641 1 98.88 277 ALA B CA 1
ATOM 6073 C C . ALA B 1 277 ? 3.049 -22.234 -21.375 1 98.88 277 ALA B C 1
ATOM 6075 O O . ALA B 1 277 ? 1.939 -22.703 -21.094 1 98.88 277 ALA B O 1
ATOM 6076 N N . ILE B 1 278 ? 4.137 -23 -21.453 1 98.88 278 ILE B N 1
ATOM 6077 C CA . ILE B 1 278 ? 4.113 -24.438 -21.172 1 98.88 278 ILE B CA 1
ATOM 6078 C C . ILE B 1 278 ? 3.676 -24.656 -19.719 1 98.88 278 ILE B C 1
ATOM 6080 O O . ILE B 1 278 ? 2.854 -25.531 -19.438 1 98.88 278 ILE B O 1
ATOM 6084 N N . SER B 1 279 ? 4.242 -23.828 -18.844 1 98.88 279 SER B N 1
ATOM 6085 C CA . SER B 1 279 ? 3.881 -23.922 -17.438 1 98.88 279 SER B CA 1
ATOM 6086 C C . SER B 1 279 ? 2.393 -23.656 -17.219 1 98.88 279 SER B C 1
ATOM 6088 O O . SER B 1 279 ? 1.749 -24.328 -16.406 1 98.88 279 SER B O 1
ATOM 6090 N N . ARG B 1 280 ? 1.832 -22.75 -17.984 1 98.75 280 ARG B N 1
ATOM 6091 C CA . ARG B 1 280 ? 0.407 -22.453 -17.891 1 98.75 280 ARG B CA 1
ATOM 6092 C C . ARG B 1 280 ? -0.435 -23.672 -18.25 1 98.75 280 ARG B C 1
ATOM 6094 O O . ARG B 1 280 ? -1.528 -23.859 -17.719 1 98.75 280 ARG B O 1
ATOM 6101 N N . ILE B 1 281 ? 0.058 -24.438 -19.109 1 98.81 281 ILE B N 1
ATOM 6102 C CA . ILE B 1 281 ? -0.667 -25.625 -19.547 1 98.81 281 ILE B CA 1
ATOM 6103 C C . ILE B 1 281 ? -0.597 -26.703 -18.469 1 98.81 281 ILE B C 1
ATOM 6105 O O . ILE B 1 281 ? -1.604 -27.344 -18.141 1 98.81 281 ILE B O 1
ATOM 6109 N N . LEU B 1 282 ? 0.543 -26.844 -17.797 1 98.69 282 LEU B N 1
ATOM 6110 C CA . LEU B 1 282 ? 0.838 -28.078 -17.078 1 98.69 282 LEU B CA 1
ATOM 6111 C C . LEU B 1 282 ? 0.74 -27.859 -15.562 1 98.69 282 LEU B C 1
ATOM 6113 O O . LEU B 1 282 ? 0.714 -28.812 -14.797 1 98.69 282 LEU B O 1
ATOM 6117 N N . VAL B 1 283 ? 0.713 -26.625 -15.094 1 98.31 283 VAL B N 1
ATOM 6118 C CA . VAL B 1 283 ? 0.755 -26.344 -13.664 1 98.31 283 VAL B CA 1
ATOM 6119 C C . VAL B 1 283 ? -0.565 -26.766 -13.016 1 98.31 283 VAL B C 1
ATOM 6121 O O . VAL B 1 283 ? -1.639 -26.516 -13.57 1 98.31 283 VAL B O 1
ATOM 6124 N N . LYS B 1 284 ? -0.501 -27.281 -11.852 1 97.38 284 LYS B N 1
ATOM 6125 C CA . LYS B 1 284 ? -1.664 -27.781 -11.133 1 97.38 284 LYS B CA 1
ATOM 6126 C C . LYS B 1 284 ? -2.459 -26.641 -10.508 1 97.38 284 LYS B C 1
ATOM 6128 O O . LYS B 1 284 ? -3.664 -26.516 -10.742 1 97.38 284 LYS B O 1
ATOM 6133 N N . GLY B 1 285 ? -1.843 -25.734 -9.805 1 97.69 285 GLY B N 1
ATOM 6134 C CA . GLY B 1 285 ? -2.494 -24.719 -9.008 1 97.69 285 GLY B CA 1
ATOM 6135 C C . GLY B 1 285 ? -2.816 -23.453 -9.797 1 97.69 285 GLY B C 1
ATOM 6136 O O . GLY B 1 285 ? -3.275 -22.469 -9.227 1 97.69 285 GLY B O 1
ATOM 6137 N N . GLY B 1 286 ? -2.467 -23.422 -11.086 1 97.75 286 GLY B N 1
ATOM 6138 C CA . GLY B 1 286 ? -2.877 -22.344 -11.977 1 97.75 286 GLY B CA 1
ATOM 6139 C C . GLY B 1 286 ? -2.004 -21.109 -11.852 1 97.75 286 GLY B C 1
ATOM 6140 O O . GLY B 1 286 ? -2.287 -20.078 -12.469 1 97.75 286 GLY B O 1
ATOM 6141 N N . VAL B 1 287 ? -0.971 -21.172 -11.109 1 98.44 287 VAL B N 1
ATOM 6142 C CA . VAL B 1 287 ? -0.111 -20.016 -10.883 1 98.44 287 VAL B CA 1
ATOM 6143 C C . VAL B 1 287 ? 1.29 -20.297 -11.422 1 98.44 287 VAL B C 1
ATOM 6145 O O . VAL B 1 287 ? 1.843 -21.375 -11.188 1 98.44 287 VAL B O 1
ATOM 6148 N N . VAL B 1 288 ? 1.807 -19.375 -12.188 1 98.88 288 VAL B N 1
ATOM 6149 C CA . VAL B 1 288 ? 3.174 -19.438 -12.695 1 98.88 288 VAL B CA 1
ATOM 6150 C C . VAL B 1 288 ? 3.957 -18.219 -12.195 1 98.88 288 VAL B C 1
ATOM 6152 O O . VAL B 1 288 ? 3.523 -17.078 -12.367 1 98.88 288 VAL B O 1
ATOM 6155 N N . ALA B 1 289 ? 5.082 -18.5 -11.555 1 98.81 289 ALA B N 1
ATOM 6156 C CA . ALA B 1 289 ? 5.906 -17.438 -10.969 1 98.81 289 ALA B CA 1
ATOM 6157 C C . ALA B 1 289 ? 7.32 -17.469 -11.539 1 98.81 289 ALA B C 1
ATOM 6159 O O . ALA B 1 289 ? 7.672 -18.375 -12.297 1 98.81 289 ALA B O 1
ATOM 6160 N N . THR B 1 290 ? 8.07 -16.406 -11.258 1 98.81 290 THR B N 1
ATOM 6161 C CA . THR B 1 290 ? 9.508 -16.391 -11.539 1 98.81 290 THR B CA 1
ATOM 6162 C C . THR B 1 290 ? 10.281 -15.844 -10.352 1 98.81 290 THR B C 1
ATOM 6164 O O . THR B 1 290 ? 9.82 -14.93 -9.664 1 98.81 290 THR B O 1
ATOM 6167 N N . ASN B 1 291 ? 11.43 -16.406 -10.125 1 97.88 291 ASN B N 1
ATOM 6168 C CA . ASN B 1 291 ? 12.305 -15.898 -9.07 1 97.88 291 ASN B CA 1
ATOM 6169 C C . ASN B 1 291 ? 13.578 -15.281 -9.648 1 97.88 291 ASN B C 1
ATOM 6171 O O . ASN B 1 291 ? 14.422 -14.781 -8.906 1 97.88 291 ASN B O 1
ATOM 6175 N N . GLY B 1 292 ? 13.688 -15.312 -10.969 1 96.94 292 GLY B N 1
ATOM 6176 C CA . GLY B 1 292 ? 14.836 -14.766 -11.68 1 96.94 292 GLY B CA 1
ATOM 6177 C C . GLY B 1 292 ? 14.578 -14.578 -13.164 1 96.94 292 GLY B C 1
ATOM 6178 O O . GLY B 1 292 ? 14.344 -15.555 -13.883 1 96.94 292 GLY B O 1
ATOM 6179 N N . ALA B 1 293 ? 14.594 -13.398 -13.609 1 98.12 293 ALA B N 1
ATOM 6180 C CA . ALA B 1 293 ? 14.352 -13.031 -15.008 1 98.12 293 ALA B CA 1
ATOM 6181 C C . ALA B 1 293 ? 14.914 -11.648 -15.312 1 98.12 293 ALA B C 1
ATOM 6183 O O . ALA B 1 293 ? 14.625 -10.68 -14.609 1 98.12 293 ALA B O 1
ATOM 6184 N N . TYR B 1 294 ? 15.703 -11.602 -16.344 1 97.69 294 TYR B N 1
ATOM 6185 C CA . TYR B 1 294 ? 16.125 -10.289 -16.797 1 97.69 294 TYR B CA 1
ATOM 6186 C C . TYR B 1 294 ? 14.938 -9.445 -17.234 1 97.69 294 TYR B C 1
ATOM 6188 O O . TYR B 1 294 ? 13.828 -9.961 -17.391 1 97.69 294 TYR B O 1
ATOM 6196 N N . GLU B 1 295 ? 15.164 -8.156 -17.406 1 98.06 295 GLU B N 1
ATOM 6197 C CA . GLU B 1 295 ? 14.062 -7.246 -17.688 1 98.06 295 GLU B CA 1
ATOM 6198 C C . GLU B 1 295 ? 13.312 -7.676 -18.953 1 98.06 295 GLU B C 1
ATOM 6200 O O . GLU B 1 295 ? 12.078 -7.664 -18.969 1 98.06 295 GLU B O 1
ATOM 6205 N N . ASP B 1 296 ? 14.008 -7.996 -20.031 1 97.94 296 ASP B N 1
ATOM 6206 C CA . ASP B 1 296 ? 13.359 -8.398 -21.266 1 97.94 296 ASP B CA 1
ATOM 6207 C C . ASP B 1 296 ? 12.594 -9.711 -21.078 1 97.94 296 ASP B C 1
ATOM 6209 O O . ASP B 1 296 ? 11.484 -9.867 -21.594 1 97.94 296 ASP B O 1
ATOM 6213 N N . GLU B 1 297 ? 13.148 -10.641 -20.344 1 98.5 297 GLU B N 1
ATOM 6214 C CA . GLU B 1 297 ? 12.461 -11.883 -20 1 98.5 297 GLU B CA 1
ATOM 6215 C C . GLU B 1 297 ? 11.211 -11.617 -19.172 1 98.5 297 GLU B C 1
ATOM 6217 O O . GLU B 1 297 ? 10.148 -12.18 -19.438 1 98.5 297 GLU B O 1
ATOM 6222 N N . LEU B 1 298 ? 11.391 -10.766 -18.219 1 98.69 298 LEU B N 1
ATOM 6223 C CA . LEU B 1 298 ? 10.266 -10.438 -17.344 1 98.69 298 LEU B CA 1
ATOM 6224 C C . LEU B 1 298 ? 9.117 -9.828 -18.141 1 98.69 298 LEU B C 1
ATOM 6226 O O . LEU B 1 298 ? 7.957 -10.219 -17.969 1 98.69 298 LEU B O 1
ATOM 6230 N N . ARG B 1 299 ? 9.43 -8.914 -19 1 98.62 299 ARG B N 1
ATOM 6231 C CA . ARG B 1 299 ? 8.414 -8.258 -19.828 1 98.62 299 ARG B CA 1
ATOM 6232 C C . ARG B 1 299 ? 7.684 -9.266 -20.703 1 98.62 299 ARG B C 1
ATOM 6234 O O . ARG B 1 299 ? 6.449 -9.289 -20.734 1 98.62 299 ARG B O 1
ATOM 6241 N N . ILE B 1 300 ? 8.445 -10.109 -21.359 1 98.62 300 ILE B N 1
ATOM 6242 C CA . ILE B 1 300 ? 7.816 -11.07 -22.266 1 98.62 300 ILE B CA 1
ATOM 6243 C C . ILE B 1 300 ? 7.051 -12.109 -21.453 1 98.62 300 ILE B C 1
ATOM 6245 O O . ILE B 1 300 ? 6.012 -12.609 -21.891 1 98.62 300 ILE B O 1
ATOM 6249 N N . GLY B 1 301 ? 7.609 -12.5 -20.25 1 98.75 301 GLY B N 1
ATOM 6250 C CA . GLY B 1 301 ? 6.91 -13.414 -19.375 1 98.75 301 GLY B CA 1
ATOM 6251 C C . GLY B 1 301 ? 5.555 -12.898 -18.922 1 98.75 301 GLY B C 1
ATOM 6252 O O . GLY B 1 301 ? 4.574 -13.648 -18.922 1 98.75 301 GLY B O 1
ATOM 6253 N N . LEU B 1 302 ? 5.523 -11.633 -18.578 1 98.81 302 LEU B N 1
ATOM 6254 C CA . LEU B 1 302 ? 4.262 -11.008 -18.188 1 98.81 302 LEU B CA 1
ATOM 6255 C C . LEU B 1 302 ? 3.254 -11.07 -19.328 1 98.81 302 LEU B C 1
ATOM 6257 O O . LEU B 1 302 ? 2.092 -11.422 -19.109 1 98.81 302 LEU B O 1
ATOM 6261 N N . ARG B 1 303 ? 3.693 -10.82 -20.484 1 98.62 303 ARG B N 1
ATOM 6262 C CA . ARG B 1 303 ? 2.814 -10.859 -21.641 1 98.62 303 ARG B CA 1
ATOM 6263 C C . ARG B 1 303 ? 2.359 -12.281 -21.938 1 98.62 303 ARG B C 1
ATOM 6265 O O . ARG B 1 303 ? 1.257 -12.492 -22.453 1 98.62 303 ARG B O 1
ATOM 6272 N N . ALA B 1 304 ? 3.207 -13.281 -21.547 1 98.75 304 ALA B N 1
ATOM 6273 C CA . ALA B 1 304 ? 2.941 -14.68 -21.875 1 98.75 304 ALA B CA 1
ATOM 6274 C C . ALA B 1 304 ? 2.168 -15.367 -20.766 1 98.75 304 ALA B C 1
ATOM 6276 O O . ALA B 1 304 ? 1.902 -16.578 -20.828 1 98.75 304 ALA B O 1
ATOM 6277 N N . GLY B 1 305 ? 1.861 -14.656 -19.719 1 98.5 305 GLY B N 1
ATOM 6278 C CA . GLY B 1 305 ? 0.941 -15.227 -18.75 1 98.5 305 GLY B CA 1
ATOM 6279 C C . GLY B 1 305 ? 1.553 -15.391 -17.375 1 98.5 305 GLY B C 1
ATOM 6280 O O . GLY B 1 305 ? 0.988 -16.078 -16.516 1 98.5 305 GLY B O 1
ATOM 6281 N N . LEU B 1 306 ? 2.674 -14.773 -17.078 1 98.69 306 LEU B N 1
ATOM 6282 C CA . LEU B 1 306 ? 3.285 -14.805 -15.766 1 98.69 306 LEU B CA 1
ATOM 6283 C C . LEU B 1 306 ? 2.375 -14.148 -14.727 1 98.69 306 LEU B C 1
ATOM 6285 O O . LEU B 1 306 ? 1.781 -13.102 -14.992 1 98.69 306 LEU B O 1
ATOM 6289 N N . ASN B 1 307 ? 2.262 -14.789 -13.531 1 96.81 307 ASN B N 1
ATOM 6290 C CA . ASN B 1 307 ? 1.437 -14.258 -12.453 1 96.81 307 ASN B CA 1
ATOM 6291 C C . ASN B 1 307 ? 2.271 -13.484 -11.438 1 96.81 307 ASN B C 1
ATOM 6293 O O . ASN B 1 307 ? 1.95 -12.344 -11.102 1 96.81 307 ASN B O 1
ATOM 6297 N N . THR B 1 308 ? 3.283 -14.172 -10.938 1 98.31 308 THR B N 1
ATOM 6298 C CA . THR B 1 308 ? 3.963 -13.68 -9.742 1 98.31 308 THR B CA 1
ATOM 6299 C C . THR B 1 308 ? 5.445 -13.453 -10.016 1 98.31 308 THR B C 1
ATOM 6301 O O . THR B 1 308 ? 6.098 -14.281 -10.656 1 98.31 308 THR B O 1
ATOM 6304 N N . VAL B 1 309 ? 5.922 -12.398 -9.617 1 98.75 309 VAL B N 1
ATOM 6305 C CA . VAL B 1 309 ? 7.355 -12.125 -9.656 1 98.75 309 VAL B CA 1
ATOM 6306 C C . VAL B 1 309 ? 7.914 -12.055 -8.242 1 98.75 309 VAL B C 1
ATOM 6308 O O . VAL B 1 309 ? 7.477 -11.234 -7.434 1 98.75 309 VAL B O 1
ATOM 6311 N N . ILE B 1 310 ? 8.859 -12.93 -7.91 1 98.69 310 ILE B N 1
ATOM 6312 C CA . ILE B 1 310 ? 9.57 -12.844 -6.637 1 98.69 310 ILE B CA 1
ATOM 6313 C C . ILE B 1 310 ? 10.664 -11.789 -6.727 1 98.69 310 ILE B C 1
ATOM 6315 O O . ILE B 1 310 ? 11.516 -11.836 -7.621 1 98.69 310 ILE B O 1
ATOM 6319 N N . THR B 1 311 ? 10.617 -10.852 -5.93 1 98.38 311 THR B N 1
ATOM 6320 C CA . THR B 1 311 ? 11.555 -9.734 -5.871 1 98.38 311 THR B CA 1
ATOM 6321 C C . THR B 1 311 ? 11.977 -9.453 -4.434 1 98.38 311 THR B C 1
ATOM 6323 O O . THR B 1 311 ? 11.789 -10.297 -3.551 1 98.38 311 THR B O 1
ATOM 6326 N N . GLY B 1 312 ? 12.711 -8.273 -4.242 1 97.75 312 GLY B N 1
ATOM 6327 C CA . GLY B 1 312 ? 13.148 -8.094 -2.867 1 97.75 312 GLY B CA 1
ATOM 6328 C C . GLY B 1 312 ? 13.664 -6.695 -2.582 1 97.75 312 GLY B C 1
ATOM 6329 O O . GLY B 1 312 ? 13.742 -5.859 -3.486 1 97.75 312 GLY B O 1
ATOM 6330 N N . PHE B 1 313 ? 13.883 -6.496 -1.302 1 97.62 313 PHE B N 1
ATOM 6331 C CA . PHE B 1 313 ? 14.547 -5.301 -0.794 1 97.62 313 PHE B CA 1
ATOM 6332 C C . PHE B 1 313 ? 16.031 -5.324 -1.12 1 97.62 313 PHE B C 1
ATOM 6334 O O . PHE B 1 313 ? 16.547 -6.332 -1.597 1 97.62 313 PHE B O 1
ATOM 6341 N N . PRO B 1 314 ? 16.672 -4.172 -0.854 1 94.56 314 PRO B N 1
ATOM 6342 C CA . PRO B 1 314 ? 18.125 -4.188 -1.042 1 94.56 314 PRO B CA 1
ATOM 6343 C C . PRO B 1 314 ? 18.828 -5.254 -0.197 1 94.56 314 PRO B C 1
ATOM 6345 O O . PRO B 1 314 ? 18.406 -5.512 0.938 1 94.56 314 PRO B O 1
ATOM 6348 N N . LEU B 1 315 ? 19.812 -5.906 -0.744 1 95.06 315 LEU B N 1
ATOM 6349 C CA . LEU B 1 315 ? 20.672 -6.914 -0.149 1 95.06 315 LEU B CA 1
ATOM 6350 C C . LEU B 1 315 ? 20.031 -8.289 -0.206 1 95.06 315 LEU B C 1
ATOM 6352 O O . LEU B 1 315 ? 20.703 -9.305 0.012 1 95.06 315 LEU B O 1
ATOM 6356 N N . ASN B 1 316 ? 18.719 -8.398 -0.379 1 96.75 316 ASN B N 1
ATOM 6357 C CA . ASN B 1 316 ? 18.094 -9.672 -0.722 1 96.75 316 ASN B CA 1
ATOM 6358 C C . ASN B 1 316 ? 18.453 -10.102 -2.145 1 96.75 316 ASN B C 1
ATOM 6360 O O . ASN B 1 316 ? 18.453 -9.273 -3.061 1 96.75 316 ASN B O 1
ATOM 6364 N N . HIS B 1 317 ? 18.75 -11.328 -2.332 1 94.56 317 HIS B N 1
ATOM 6365 C CA . HIS B 1 317 ? 19.219 -11.742 -3.646 1 94.56 317 HIS B CA 1
ATOM 6366 C C . HIS B 1 317 ? 18.125 -11.617 -4.691 1 94.56 317 HIS B C 1
ATOM 6368 O O . HIS B 1 317 ? 18.406 -11.406 -5.875 1 94.56 317 HIS B O 1
ATOM 6374 N N . HIS B 1 318 ? 16.938 -11.719 -4.34 1 96.94 318 HIS B N 1
ATOM 6375 C CA . HIS B 1 318 ? 15.844 -11.539 -5.301 1 96.94 318 HIS B CA 1
ATOM 6376 C C . HIS B 1 318 ? 15.695 -10.07 -5.695 1 96.94 318 HIS B C 1
ATOM 6378 O O . HIS B 1 318 ? 14.984 -9.75 -6.645 1 96.94 318 HIS B O 1
ATOM 6384 N N . GLY B 1 319 ? 16.375 -9.172 -4.969 1 96.81 319 GLY B N 1
ATOM 6385 C CA . GLY B 1 319 ? 16.344 -7.754 -5.277 1 96.81 319 GLY B CA 1
ATOM 6386 C C . GLY B 1 319 ? 17.047 -7.406 -6.578 1 96.81 319 GLY B C 1
ATOM 6387 O O . GLY B 1 319 ? 16.859 -6.312 -7.117 1 96.81 319 GLY B O 1
ATOM 6388 N N . TYR B 1 320 ? 17.844 -8.32 -7.059 1 96.62 320 TYR B N 1
ATOM 6389 C CA . TYR B 1 320 ? 18.547 -8.008 -8.297 1 96.62 320 TYR B CA 1
ATOM 6390 C C . TYR B 1 320 ? 18.312 -9.086 -9.344 1 96.62 320 TYR B C 1
ATOM 6392 O O . TYR B 1 320 ? 18.703 -8.93 -10.5 1 96.62 320 TYR B O 1
ATOM 6400 N N . MET B 1 321 ? 17.594 -10.141 -8.969 1 96.62 321 MET B N 1
ATOM 6401 C CA . MET B 1 321 ? 17.484 -11.297 -9.859 1 96.62 321 MET B CA 1
ATOM 6402 C C . MET B 1 321 ? 16.375 -11.07 -10.891 1 96.62 321 MET B C 1
ATOM 6404 O O . MET B 1 321 ? 16.359 -11.719 -11.938 1 96.62 321 MET B O 1
ATOM 6408 N N . CYS B 1 322 ? 15.484 -10.203 -10.625 1 97.62 322 CYS B N 1
ATOM 6409 C CA . CYS B 1 322 ? 14.414 -9.914 -11.578 1 97.62 322 CYS B CA 1
ATOM 6410 C C . CYS B 1 322 ? 14.422 -8.445 -11.984 1 97.62 322 CYS B C 1
ATOM 6412 O O . CYS B 1 322 ? 14.492 -7.566 -11.125 1 97.62 322 CYS B O 1
ATOM 6414 N N . GLY B 1 323 ? 14.297 -8.211 -13.25 1 97.56 323 GLY B N 1
ATOM 6415 C CA . GLY B 1 323 ? 14 -6.871 -13.734 1 97.56 323 GLY B CA 1
ATOM 6416 C C . GLY B 1 323 ? 15.234 -6.094 -14.133 1 97.56 323 GLY B C 1
ATOM 6417 O O . GLY B 1 323 ? 15.141 -4.93 -14.531 1 97.56 323 GLY B O 1
ATOM 6418 N N . TYR B 1 324 ? 16.344 -6.664 -14.047 1 97.38 324 TYR B N 1
ATOM 6419 C CA . TYR B 1 324 ? 17.594 -6.016 -14.445 1 97.38 324 TYR B CA 1
ATOM 6420 C C . TYR B 1 324 ? 18.203 -6.719 -15.648 1 97.38 324 TYR B C 1
ATOM 6422 O O . TYR B 1 324 ? 17.703 -7.742 -16.109 1 97.38 324 TYR B O 1
ATOM 6430 N N . SER B 1 325 ? 19.188 -6.113 -16.203 1 96.25 325 SER B N 1
ATOM 6431 C CA . SER B 1 325 ? 19.938 -6.68 -17.312 1 96.25 325 SER B CA 1
ATOM 6432 C C . SER B 1 325 ? 21.359 -7.043 -16.906 1 96.25 325 SER B C 1
ATOM 6434 O O . SER B 1 325 ? 21.859 -6.559 -15.891 1 96.25 325 SER B O 1
ATOM 6436 N N . PRO B 1 326 ? 21.922 -7.969 -17.703 1 94.31 326 PRO B N 1
ATOM 6437 C CA . PRO B 1 326 ? 23.344 -8.203 -17.438 1 94.31 326 PRO B CA 1
ATOM 6438 C C . PRO B 1 326 ? 24.156 -6.91 -17.344 1 94.31 326 PRO B C 1
ATOM 6440 O O . PRO B 1 326 ? 23.922 -5.977 -18.109 1 94.31 326 PRO B O 1
ATOM 6443 N N . GLY B 1 327 ? 25.078 -6.867 -16.406 1 95.12 327 GLY B N 1
ATOM 6444 C CA . GLY B 1 327 ? 25.859 -5.668 -16.172 1 95.12 327 GLY B CA 1
ATOM 6445 C C . GLY B 1 327 ? 25.25 -4.734 -15.148 1 95.12 327 GLY B C 1
ATOM 6446 O O . GLY B 1 327 ? 25.938 -3.865 -14.602 1 95.12 327 GLY B O 1
ATOM 6447 N N . THR B 1 328 ? 23.953 -4.879 -14.844 1 95.81 328 THR B N 1
ATOM 6448 C CA . THR B 1 328 ? 23.281 -3.965 -13.922 1 95.81 328 THR B CA 1
ATOM 6449 C C . THR B 1 328 ? 22.703 -4.723 -12.727 1 95.81 328 THR B C 1
ATOM 6451 O O . THR B 1 328 ? 22.375 -4.125 -11.703 1 95.81 328 THR B O 1
ATOM 6454 N N . ALA B 1 329 ? 22.562 -5.996 -12.883 1 96.06 329 ALA B N 1
ATOM 6455 C CA . ALA B 1 329 ? 22.062 -6.836 -11.797 1 96.06 329 ALA B CA 1
ATOM 6456 C C . ALA B 1 329 ? 23.141 -7.059 -10.734 1 96.06 329 ALA B C 1
ATOM 6458 O O . ALA B 1 329 ? 24.109 -7.777 -10.969 1 96.06 329 ALA B O 1
ATOM 6459 N N . ARG B 1 330 ? 22.938 -6.539 -9.586 1 95.31 330 ARG B N 1
ATOM 6460 C CA . ARG B 1 330 ? 23.953 -6.672 -8.539 1 95.31 330 ARG B CA 1
ATOM 6461 C C . ARG B 1 330 ? 23.328 -6.539 -7.152 1 95.31 330 ARG B C 1
ATOM 6463 O O . ARG B 1 330 ? 22.297 -5.895 -6.992 1 95.31 330 ARG B O 1
ATOM 6470 N N . ARG B 1 331 ? 24.016 -7.137 -6.262 1 94.94 331 ARG B N 1
ATOM 6471 C CA . ARG B 1 331 ? 23.594 -7.008 -4.875 1 94.94 331 ARG B CA 1
ATOM 6472 C C . ARG B 1 331 ? 23.469 -5.539 -4.473 1 94.94 331 ARG B C 1
ATOM 6474 O O . ARG B 1 331 ? 24.328 -4.723 -4.832 1 94.94 331 ARG B O 1
ATOM 6481 N N . GLY B 1 332 ? 22.422 -5.156 -3.73 1 94 332 GLY B N 1
ATOM 6482 C CA . GLY B 1 332 ? 22.172 -3.775 -3.352 1 94 332 GLY B CA 1
ATOM 6483 C C . GLY B 1 332 ? 21.031 -3.148 -4.129 1 94 332 GLY B C 1
ATOM 6484 O O . GLY B 1 332 ? 20.453 -2.137 -3.707 1 94 332 GLY B O 1
ATOM 6485 N N . ASN B 1 333 ? 20.719 -3.754 -5.324 1 96.12 333 ASN B N 1
ATOM 6486 C CA . ASN B 1 333 ? 19.578 -3.283 -6.105 1 96.12 333 ASN B CA 1
ATOM 6487 C C . ASN B 1 333 ? 18.266 -3.445 -5.34 1 96.12 333 ASN B C 1
ATOM 6489 O O . ASN B 1 333 ? 18.109 -4.387 -4.559 1 96.12 333 ASN B O 1
ATOM 6493 N N . PHE B 1 334 ? 17.406 -2.477 -5.531 1 96.69 334 PHE B N 1
ATOM 6494 C CA . PHE B 1 334 ? 16.078 -2.529 -4.945 1 96.69 334 PHE B CA 1
ATOM 6495 C C . PHE B 1 334 ? 15.062 -3.051 -5.953 1 96.69 334 PHE B C 1
ATOM 6497 O O . PHE B 1 334 ? 14.422 -2.268 -6.664 1 96.69 334 PHE B O 1
ATOM 6504 N N . GLY B 1 335 ? 14.914 -4.359 -5.953 1 97.94 335 GLY B N 1
ATOM 6505 C CA . GLY B 1 335 ? 14.133 -5.043 -6.973 1 97.94 335 GLY B CA 1
ATOM 6506 C C . GLY B 1 335 ? 12.656 -4.707 -6.926 1 97.94 335 GLY B C 1
ATOM 6507 O O . GLY B 1 335 ? 12.008 -4.582 -7.969 1 97.94 335 GLY B O 1
ATOM 6508 N N . LEU B 1 336 ? 12.102 -4.508 -5.789 1 98.12 336 LEU B N 1
ATOM 6509 C CA . LEU B 1 336 ? 10.664 -4.301 -5.609 1 98.12 336 LEU B CA 1
ATOM 6510 C C . LEU B 1 336 ? 10.172 -3.139 -6.465 1 98.12 336 LEU B C 1
ATOM 6512 O O . LEU B 1 336 ? 9.266 -3.307 -7.285 1 98.12 336 LEU B O 1
ATOM 6516 N N . ARG B 1 337 ? 10.766 -1.96 -6.309 1 97.06 337 ARG B N 1
ATOM 6517 C CA . ARG B 1 337 ? 10.312 -0.786 -7.047 1 97.06 337 ARG B CA 1
ATOM 6518 C C . ARG B 1 337 ? 10.555 -0.953 -8.539 1 97.06 337 ARG B C 1
ATOM 6520 O O . ARG B 1 337 ? 9.766 -0.484 -9.359 1 97.06 337 ARG B O 1
ATOM 6527 N N . ARG B 1 338 ? 11.641 -1.662 -8.938 1 97.88 338 ARG B N 1
ATOM 6528 C CA . ARG B 1 338 ? 11.969 -1.933 -10.336 1 97.88 338 ARG B CA 1
ATOM 6529 C C . ARG B 1 338 ? 10.898 -2.795 -10.992 1 97.88 338 ARG B C 1
ATOM 6531 O O . ARG B 1 338 ? 10.406 -2.467 -12.07 1 97.88 338 ARG B O 1
ATOM 6538 N N . VAL B 1 339 ? 10.578 -3.863 -10.336 1 98.56 339 VAL B N 1
ATOM 6539 C CA . VAL B 1 339 ? 9.609 -4.809 -10.875 1 98.56 339 VAL B CA 1
ATOM 6540 C C . VAL B 1 339 ? 8.227 -4.156 -10.938 1 98.56 339 VAL B C 1
ATOM 6542 O O . VAL B 1 339 ? 7.492 -4.34 -11.906 1 98.56 339 VAL B O 1
ATOM 6545 N N . MET B 1 340 ? 7.887 -3.355 -9.969 1 98.12 340 MET B N 1
ATOM 6546 C CA . MET B 1 340 ? 6.613 -2.643 -9.984 1 98.12 340 MET B CA 1
ATOM 6547 C C . MET B 1 340 ? 6.523 -1.713 -11.188 1 98.12 340 MET B C 1
ATOM 6549 O O . MET B 1 340 ? 5.473 -1.621 -11.828 1 98.12 340 MET B O 1
ATOM 6553 N N . ARG B 1 341 ? 7.594 -1.023 -11.492 1 97.88 341 ARG B N 1
ATOM 6554 C CA . ARG B 1 341 ? 7.609 -0.156 -12.672 1 97.88 341 ARG B CA 1
ATOM 6555 C C . ARG B 1 341 ? 7.359 -0.956 -13.945 1 97.88 341 ARG B C 1
ATOM 6557 O O . ARG B 1 341 ? 6.543 -0.56 -14.781 1 97.88 341 ARG B O 1
ATOM 6564 N N . ILE B 1 342 ? 8.008 -2.078 -14.047 1 98.5 342 ILE B N 1
ATOM 6565 C CA . ILE B 1 342 ? 7.91 -2.898 -15.242 1 98.5 342 ILE B CA 1
ATOM 6566 C C . ILE B 1 342 ? 6.477 -3.398 -15.414 1 98.5 342 ILE B C 1
ATOM 6568 O O . ILE B 1 342 ? 5.91 -3.332 -16.5 1 98.5 342 ILE B O 1
ATOM 6572 N N . ILE B 1 343 ? 5.918 -3.873 -14.375 1 98.31 343 ILE B N 1
ATOM 6573 C CA . ILE B 1 343 ? 4.551 -4.375 -14.422 1 98.31 343 ILE B CA 1
ATOM 6574 C C . ILE B 1 343 ? 3.604 -3.254 -14.844 1 98.31 343 ILE B C 1
ATOM 6576 O O . ILE B 1 343 ? 2.736 -3.455 -15.695 1 98.31 343 ILE B O 1
ATOM 6580 N N . LYS B 1 344 ? 3.785 -2.07 -14.242 1 96.75 344 LYS B N 1
ATOM 6581 C CA . LYS B 1 344 ? 2.967 -0.914 -14.594 1 96.75 344 LYS B CA 1
ATOM 6582 C C . LYS B 1 344 ? 3.137 -0.549 -16.062 1 96.75 344 LYS B C 1
ATOM 6584 O O . LYS B 1 344 ? 2.154 -0.294 -16.766 1 96.75 344 LYS B O 1
ATOM 6589 N N . GLU B 1 345 ? 4.359 -0.514 -16.547 1 97.38 345 GLU B N 1
ATOM 6590 C CA . GLU B 1 345 ? 4.652 -0.156 -17.938 1 97.38 345 GLU B CA 1
ATOM 6591 C C . GLU B 1 345 ? 4.039 -1.161 -18.906 1 97.38 345 GLU B C 1
ATOM 6593 O O . GLU B 1 345 ? 3.668 -0.803 -20.031 1 97.38 345 GLU B O 1
ATOM 6598 N N . GLU B 1 346 ? 3.947 -2.41 -18.484 1 97.88 346 GLU B N 1
ATOM 6599 C CA . GLU B 1 346 ? 3.383 -3.459 -19.328 1 97.88 346 GLU B CA 1
ATOM 6600 C C . GLU B 1 346 ? 1.857 -3.443 -19.281 1 97.88 346 GLU B C 1
ATOM 6602 O O . GLU B 1 346 ? 1.201 -4.23 -19.969 1 97.88 346 GLU B O 1
ATOM 6607 N N . GLY B 1 347 ? 1.314 -2.631 -18.391 1 96.12 347 GLY B N 1
ATOM 6608 C CA . GLY B 1 347 ? -0.121 -2.396 -18.406 1 96.12 347 GLY B CA 1
ATOM 6609 C C . GLY B 1 347 ? -0.883 -3.326 -17.484 1 96.12 347 GLY B C 1
ATOM 6610 O O . GLY B 1 347 ? -2.102 -3.469 -17.594 1 96.12 347 GLY B O 1
ATOM 6611 N N . PHE B 1 348 ? -0.167 -3.998 -16.578 1 95.88 348 PHE B N 1
ATOM 6612 C CA . PHE B 1 348 ? -0.835 -4.914 -15.664 1 95.88 348 PHE B CA 1
ATOM 6613 C C . PHE B 1 348 ? -1.132 -4.227 -14.336 1 95.88 348 PHE B C 1
ATOM 6615 O O . PHE B 1 348 ? -0.387 -3.344 -13.906 1 95.88 348 PHE B O 1
ATOM 6622 N N . LYS B 1 349 ? -2.227 -4.707 -13.742 1 91.81 349 LYS B N 1
ATOM 6623 C CA . LYS B 1 349 ? -2.582 -4.242 -12.406 1 91.81 349 LYS B CA 1
ATOM 6624 C C . LYS B 1 349 ? -2.227 -5.281 -11.344 1 91.81 349 LYS B C 1
ATOM 6626 O O . LYS B 1 349 ? -2.484 -6.473 -11.531 1 91.81 349 LYS B O 1
ATOM 6631 N N . LEU B 1 350 ? -1.732 -4.805 -10.32 1 94.94 350 LEU B N 1
ATOM 6632 C CA . LEU B 1 350 ? -1.349 -5.684 -9.227 1 94.94 350 LEU B CA 1
ATOM 6633 C C . LEU B 1 350 ? -2.547 -5.996 -8.336 1 94.94 350 LEU B C 1
ATOM 6635 O O . LEU B 1 350 ? -3.393 -5.133 -8.102 1 94.94 350 LEU B O 1
ATOM 6639 N N . MET B 1 351 ? -2.779 -7.289 -7.871 1 86.81 351 MET B N 1
ATOM 6640 C CA . MET B 1 351 ? -3.861 -7.785 -7.027 1 86.81 351 MET B CA 1
ATOM 6641 C C . MET B 1 351 ? -4.008 -6.934 -5.77 1 86.81 351 MET B C 1
ATOM 6643 O O . MET B 1 351 ? -5.117 -6.551 -5.398 1 86.81 351 MET B O 1
ATOM 6647 N N . GLY B 1 352 ? -3.148 -6.254 -5.219 1 80.75 352 GLY B N 1
ATOM 6648 C CA . GLY B 1 352 ? -3.072 -5.469 -3.994 1 80.75 352 GLY B CA 1
ATOM 6649 C C . GLY B 1 352 ? -3.656 -6.184 -2.791 1 80.75 352 GLY B C 1
ATOM 6650 O O . GLY B 1 352 ? -4.117 -7.32 -2.9 1 80.75 352 GLY B O 1
ATOM 6651 N N . LYS B 1 353 ? -3.824 -5.609 -1.604 1 89.38 353 LYS B N 1
ATOM 6652 C CA . LYS B 1 353 ? -4.234 -6.215 -0.342 1 89.38 353 LYS B CA 1
ATOM 6653 C C . LYS B 1 353 ? -5.75 -6.387 -0.281 1 89.38 353 LYS B C 1
ATOM 6655 O O . LYS B 1 353 ? -6.246 -7.336 0.33 1 89.38 353 LYS B O 1
ATOM 6660 N N . GLU B 1 354 ? -6.488 -5.555 -0.985 1 90.25 354 GLU B N 1
ATOM 6661 C CA . GLU B 1 354 ? -7.945 -5.621 -1.006 1 90.25 354 GLU B CA 1
ATOM 6662 C C . GLU B 1 354 ? -8.43 -6.898 -1.691 1 90.25 354 GLU B C 1
ATOM 6664 O O . GLU B 1 354 ? -9.398 -7.52 -1.243 1 90.25 354 GLU B O 1
ATOM 6669 N N . ILE B 1 355 ? -7.738 -7.23 -2.723 1 94.38 355 ILE B N 1
ATOM 6670 C CA . ILE B 1 355 ? -8.102 -8.453 -3.43 1 94.38 355 ILE B CA 1
ATOM 6671 C C . ILE B 1 355 ? -7.754 -9.672 -2.572 1 94.38 355 ILE B C 1
ATOM 6673 O O . ILE B 1 355 ? -8.523 -10.633 -2.506 1 94.38 355 ILE B O 1
ATOM 6677 N N . ALA B 1 356 ? -6.605 -9.594 -1.88 1 96.31 356 ALA B N 1
ATOM 6678 C CA . ALA B 1 356 ? -6.23 -10.688 -0.984 1 96.31 356 ALA B CA 1
ATOM 6679 C C . ALA B 1 356 ? -7.27 -10.875 0.117 1 96.31 356 ALA B C 1
ATOM 6681 O O . ALA B 1 356 ? -7.645 -12.008 0.438 1 96.31 356 ALA B O 1
ATOM 6682 N N . LYS B 1 357 ? -7.762 -9.789 0.658 1 95.94 357 LYS B N 1
ATOM 6683 C CA . LYS B 1 357 ? -8.797 -9.852 1.685 1 95.94 357 LYS B CA 1
ATOM 6684 C C . LYS B 1 357 ? -10.086 -10.469 1.134 1 95.94 357 LYS B C 1
ATOM 6686 O O . LYS B 1 357 ? -10.734 -11.266 1.809 1 95.94 357 LYS B O 1
ATOM 6691 N N . ALA B 1 358 ? -10.445 -10.062 -0.085 1 96.06 358 ALA B N 1
ATOM 6692 C CA . ALA B 1 358 ? -11.633 -10.609 -0.728 1 96.06 358 ALA B CA 1
ATOM 6693 C C . ALA B 1 358 ? -11.516 -12.117 -0.916 1 96.06 358 ALA B C 1
ATOM 6695 O O . ALA B 1 358 ? -12.477 -12.852 -0.712 1 96.06 358 ALA B O 1
ATOM 6696 N N . ILE B 1 359 ? -10.328 -12.547 -1.272 1 97.31 359 ILE B N 1
ATOM 6697 C CA . ILE B 1 359 ? -10.086 -13.969 -1.472 1 97.31 359 ILE B CA 1
ATOM 6698 C C . ILE B 1 359 ? -10.195 -14.703 -0.136 1 97.31 359 ILE B C 1
ATOM 6700 O O . ILE B 1 359 ? -10.812 -15.766 -0.054 1 97.31 359 ILE B O 1
ATOM 6704 N N . ALA B 1 360 ? -9.625 -14.133 0.907 1 97.75 360 ALA B N 1
ATOM 6705 C CA . ALA B 1 360 ? -9.711 -14.727 2.236 1 97.75 360 ALA B CA 1
ATOM 6706 C C . ALA B 1 360 ? -11.164 -14.867 2.682 1 97.75 360 ALA B C 1
ATOM 6708 O O . ALA B 1 360 ? -11.586 -15.93 3.15 1 97.75 360 ALA B O 1
ATOM 6709 N N . MET B 1 361 ? -11.938 -13.836 2.486 1 97 361 MET B N 1
ATOM 6710 C CA . MET B 1 361 ? -13.352 -13.852 2.844 1 97 361 MET B CA 1
ATOM 6711 C C . MET B 1 361 ? -14.109 -14.883 2.021 1 97 361 MET B C 1
ATOM 6713 O O . MET B 1 361 ? -15 -15.562 2.541 1 97 361 MET B O 1
ATOM 6717 N N . SER B 1 362 ? -13.742 -14.945 0.775 1 97.5 362 SER B N 1
ATOM 6718 C CA . SER B 1 362 ? -14.352 -15.938 -0.099 1 97.5 362 SER B CA 1
ATOM 6719 C C . SER B 1 362 ? -14.094 -17.359 0.406 1 97.5 362 SER B C 1
ATOM 6721 O O . SER B 1 362 ? -15 -18.188 0.425 1 97.5 362 SER B O 1
ATOM 6723 N N . GLY B 1 363 ? -12.805 -17.547 0.763 1 97.81 363 GLY B N 1
ATOM 6724 C CA . GLY B 1 363 ? -12.477 -18.859 1.316 1 97.81 363 GLY B CA 1
ATOM 6725 C C . GLY B 1 363 ? -13.266 -19.188 2.57 1 97.81 363 GLY B C 1
ATOM 6726 O O . GLY B 1 363 ? -13.734 -20.312 2.734 1 97.81 363 GLY B O 1
ATOM 6727 N N . ASN B 1 364 ? -13.445 -18.219 3.41 1 97.81 364 ASN B N 1
ATOM 6728 C CA . ASN B 1 364 ? -14.203 -18.422 4.641 1 97.81 364 ASN B CA 1
ATOM 6729 C C . ASN B 1 364 ? -15.688 -18.625 4.355 1 97.81 364 ASN B C 1
ATOM 6731 O O . ASN B 1 364 ? -16.344 -19.422 5.016 1 97.81 364 ASN B O 1
ATOM 6735 N N . PHE B 1 365 ? -16.234 -17.844 3.398 1 97.69 365 PHE B N 1
ATOM 6736 C CA . PHE B 1 365 ? -17.609 -18.031 2.969 1 97.69 365 PHE B CA 1
ATOM 6737 C C . PHE B 1 365 ? -17.859 -19.469 2.527 1 97.69 365 PHE B C 1
ATOM 6739 O O . PHE B 1 365 ? -18.891 -20.062 2.85 1 97.69 365 PHE B O 1
ATOM 6746 N N . LEU B 1 366 ? -16.891 -20 1.86 1 97.81 366 LEU B N 1
ATOM 6747 C CA . LEU B 1 366 ? -17 -21.359 1.339 1 97.81 366 LEU B CA 1
ATOM 6748 C C . LEU B 1 366 ? -16.578 -22.391 2.387 1 97.81 366 LEU B C 1
ATOM 6750 O O . LEU B 1 366 ? -16.453 -23.578 2.086 1 97.81 366 LEU B O 1
ATOM 6754 N N . LYS B 1 367 ? -16.219 -21.969 3.592 1 96.62 367 LYS B N 1
ATOM 6755 C CA . LYS B 1 367 ? -15.852 -22.797 4.734 1 96.62 367 LYS B CA 1
ATOM 6756 C C . LYS B 1 367 ? -14.625 -23.656 4.414 1 96.62 367 LYS B C 1
ATOM 6758 O O . LYS B 1 367 ? -14.578 -24.828 4.773 1 96.62 367 LYS B O 1
ATOM 6763 N N . GLY B 1 368 ? -13.742 -23.109 3.588 1 95.75 368 GLY B N 1
ATOM 6764 C CA . GLY B 1 368 ? -12.477 -23.766 3.289 1 95.75 368 GLY B CA 1
ATOM 6765 C C . GLY B 1 368 ? -12.555 -24.719 2.119 1 95.75 368 GLY B C 1
ATOM 6766 O O . GLY B 1 368 ? -11.562 -25.359 1.77 1 95.75 368 GLY B O 1
ATOM 6767 N N . GLU B 1 369 ? -13.695 -24.797 1.481 1 97.19 369 GLU B N 1
ATOM 6768 C CA . GLU B 1 369 ? -13.82 -25.656 0.307 1 97.19 369 GLU B CA 1
ATOM 6769 C C . GLU B 1 369 ? -13.258 -24.969 -0.938 1 97.19 369 GLU B C 1
ATOM 6771 O O . GLU B 1 369 ? -14 -24.672 -1.876 1 97.19 369 GLU B O 1
ATOM 6776 N N . ILE B 1 370 ? -12.055 -24.75 -0.922 1 97.94 370 ILE B N 1
ATOM 6777 C CA . ILE B 1 370 ? -11.281 -24.125 -1.986 1 97.94 370 ILE B CA 1
ATOM 6778 C C . ILE B 1 370 ? -10.133 -25.031 -2.404 1 97.94 370 ILE B C 1
ATOM 6780 O O . ILE B 1 370 ? -10.016 -26.156 -1.906 1 97.94 370 ILE B O 1
ATOM 6784 N N . TYR B 1 371 ? -9.344 -24.656 -3.395 1 97.75 371 TYR B N 1
ATOM 6785 C CA . TYR B 1 371 ? -8.203 -25.438 -3.863 1 97.75 371 TYR B CA 1
ATOM 6786 C C . TYR B 1 371 ? -7.52 -26.156 -2.707 1 97.75 371 TYR B C 1
ATOM 6788 O O . TYR B 1 371 ? -7.184 -25.547 -1.693 1 97.75 371 TYR B O 1
ATOM 6796 N N . PRO B 1 372 ? -7.488 -27.516 -2.781 1 96.62 372 PRO B N 1
ATOM 6797 C CA . PRO B 1 372 ? -7.582 -28.297 -4.02 1 96.62 372 PRO B CA 1
ATOM 6798 C C . PRO B 1 372 ? -8.938 -28.984 -4.188 1 96.62 372 PRO B C 1
ATOM 6800 O O . PRO B 1 372 ? -9.016 -30.047 -4.793 1 96.62 372 PRO B O 1
ATOM 6803 N N . SER B 1 373 ? -9.953 -28.391 -3.541 1 96.62 373 SER B N 1
ATOM 6804 C CA . SER B 1 373 ? -11.305 -28.875 -3.824 1 96.62 373 SER B CA 1
ATOM 6805 C C . SER B 1 373 ? -11.68 -28.641 -5.281 1 96.62 373 SER B C 1
ATOM 6807 O O . SER B 1 373 ? -11.172 -27.703 -5.914 1 96.62 373 SER B O 1
ATOM 6809 N N . ARG B 1 374 ? -12.711 -29.469 -5.797 1 96.75 374 ARG B N 1
ATOM 6810 C CA . ARG B 1 374 ? -12.984 -29.422 -7.227 1 96.75 374 ARG B CA 1
ATOM 6811 C C . ARG B 1 374 ? -14.484 -29.422 -7.496 1 96.75 374 ARG B C 1
ATOM 6813 O O . ARG B 1 374 ? -15.281 -29.844 -6.652 1 96.75 374 ARG B O 1
ATOM 6820 N N . LEU B 1 375 ? -14.797 -28.891 -8.609 1 97.5 375 LEU B N 1
ATOM 6821 C CA . LEU B 1 375 ? -16.047 -29.109 -9.328 1 97.5 375 LEU B CA 1
ATOM 6822 C C . LEU B 1 375 ? -15.789 -29.75 -10.688 1 97.5 375 LEU B C 1
ATOM 6824 O O . LEU B 1 375 ? -15.352 -29.078 -11.625 1 97.5 375 LEU B O 1
ATOM 6828 N N . GLY B 1 376 ? -16.078 -31.062 -10.773 1 96.44 376 GLY B N 1
ATOM 6829 C CA . GLY B 1 376 ? -15.656 -31.781 -11.961 1 96.44 376 GLY B CA 1
ATOM 6830 C C . GLY B 1 376 ? -14.148 -31.812 -12.133 1 96.44 376 GLY B C 1
ATOM 6831 O O . GLY B 1 376 ? -13.422 -32.219 -11.227 1 96.44 376 GLY B O 1
ATOM 6832 N N . SER B 1 377 ? -13.719 -31.281 -13.25 1 96.19 377 SER B N 1
ATOM 6833 C CA . SER B 1 377 ? -12.297 -31.328 -13.57 1 96.19 377 SER B CA 1
ATOM 6834 C C . SER B 1 377 ? -11.57 -30.078 -13.094 1 96.19 377 SER B C 1
ATOM 6836 O O . SER B 1 377 ? -10.344 -30 -13.156 1 96.19 377 SER B O 1
ATOM 6838 N N . PHE B 1 378 ? -12.289 -29.109 -12.617 1 97.5 378 PHE B N 1
ATOM 6839 C CA . PHE B 1 378 ? -11.672 -27.828 -12.289 1 97.5 378 PHE B CA 1
ATOM 6840 C C . PHE B 1 378 ? -11.617 -27.609 -10.781 1 97.5 378 PHE B C 1
ATOM 6842 O O . PHE B 1 378 ? -12.523 -28.047 -10.062 1 97.5 378 PHE B O 1
ATOM 6849 N N . TYR B 1 379 ? -10.602 -26.969 -10.367 1 97.81 379 TYR B N 1
ATOM 6850 C CA . TYR B 1 379 ? -10.461 -26.625 -8.953 1 97.81 379 TYR B CA 1
ATOM 6851 C C . TYR B 1 379 ? -11.312 -25.406 -8.609 1 97.81 379 TYR B C 1
ATOM 6853 O O . TYR B 1 379 ? -11.633 -24.594 -9.477 1 97.81 379 TYR B O 1
ATOM 6861 N N . ILE B 1 380 ? -11.711 -25.328 -7.305 1 98 380 ILE B N 1
ATOM 6862 C CA . ILE B 1 380 ? -12.328 -24.125 -6.762 1 98 380 ILE B CA 1
ATOM 6863 C C . ILE B 1 380 ? -11.258 -23.234 -6.152 1 98 380 ILE B C 1
ATOM 6865 O O . ILE B 1 380 ? -10.758 -23.5 -5.062 1 98 380 ILE B O 1
ATOM 6869 N N . GLY B 1 381 ? -11 -22.188 -6.824 1 97.31 381 GLY B N 1
ATOM 6870 C CA . GLY B 1 381 ? -9.836 -21.391 -6.477 1 97.31 381 GLY B CA 1
ATOM 6871 C C . GLY B 1 381 ? -8.555 -21.891 -7.109 1 97.31 381 GLY B C 1
ATOM 6872 O O . GLY B 1 381 ? -8.594 -22.688 -8.047 1 97.31 381 GLY B O 1
ATOM 6873 N N . ASP B 1 382 ? -7.461 -21.344 -6.707 1 97.75 382 ASP B N 1
ATOM 6874 C CA . ASP B 1 382 ? -6.133 -21.703 -7.191 1 97.75 382 ASP B CA 1
ATOM 6875 C C . ASP B 1 382 ? -5.094 -21.609 -6.074 1 97.75 382 ASP B C 1
ATOM 6877 O O . ASP B 1 382 ? -5.449 -21.547 -4.898 1 97.75 382 ASP B O 1
ATOM 6881 N N . ALA B 1 383 ? -3.824 -21.734 -6.469 1 97.81 383 ALA B N 1
ATOM 6882 C CA . ALA B 1 383 ? -2.76 -21.766 -5.469 1 97.81 383 ALA B CA 1
ATOM 6883 C C . ALA B 1 383 ? -2.701 -20.453 -4.691 1 97.81 383 ALA B C 1
ATOM 6885 O O . ALA B 1 383 ? -2.332 -20.438 -3.514 1 97.81 383 ALA B O 1
ATOM 6886 N N . HIS B 1 384 ? -3.072 -19.344 -5.305 1 97.44 384 HIS B N 1
ATOM 6887 C CA . HIS B 1 384 ? -3.168 -18.078 -4.59 1 97.44 384 HIS B CA 1
ATOM 6888 C C . HIS B 1 384 ? -4.211 -18.156 -3.479 1 97.44 384 HIS B C 1
ATOM 6890 O O . HIS B 1 384 ? -3.963 -17.688 -2.361 1 97.44 384 HIS B O 1
ATOM 6896 N N . TRP B 1 385 ? -5.344 -18.688 -3.816 1 97.56 385 TRP B N 1
ATOM 6897 C CA . TRP B 1 385 ? -6.414 -18.828 -2.838 1 97.56 385 TRP B CA 1
ATOM 6898 C C . TRP B 1 385 ? -5.938 -19.609 -1.618 1 97.56 385 TRP B C 1
ATOM 6900 O O . TRP B 1 385 ? -6.184 -19.203 -0.479 1 97.56 385 TRP B O 1
ATOM 6910 N N . ARG B 1 386 ? -5.262 -20.672 -1.887 1 97.56 386 ARG B N 1
ATOM 6911 C CA . ARG B 1 386 ? -4.781 -21.516 -0.797 1 97.56 386 ARG B CA 1
ATOM 6912 C C . ARG B 1 386 ? -3.762 -20.766 0.06 1 97.56 386 ARG B C 1
ATOM 6914 O O . ARG B 1 386 ? -3.854 -20.766 1.289 1 97.56 386 ARG B O 1
ATOM 6921 N N . ALA B 1 387 ? -2.783 -20.156 -0.585 1 98 387 ALA B N 1
ATOM 6922 C CA . ALA B 1 387 ? -1.748 -19.422 0.136 1 98 387 ALA B CA 1
ATOM 6923 C C . ALA B 1 387 ? -2.359 -18.344 1.033 1 98 387 ALA B C 1
ATOM 6925 O O . ALA B 1 387 ? -1.973 -18.203 2.195 1 98 387 ALA B O 1
ATOM 6926 N N . ILE B 1 388 ? -3.338 -17.625 0.529 1 98 388 ILE B N 1
ATOM 6927 C CA . ILE B 1 388 ? -3.988 -16.547 1.266 1 98 388 ILE B CA 1
ATOM 6928 C C . ILE B 1 388 ? -4.801 -17.125 2.422 1 98 388 ILE B C 1
ATOM 6930 O O . ILE B 1 388 ? -4.773 -16.594 3.535 1 98 388 ILE B O 1
ATOM 6934 N N . TYR B 1 389 ? -5.469 -18.203 2.139 1 97.31 389 TYR B N 1
ATOM 6935 C CA . TYR B 1 389 ? -6.289 -18.844 3.164 1 97.31 389 TYR B CA 1
ATOM 6936 C C . TYR B 1 389 ? -5.43 -19.344 4.312 1 97.31 389 TYR B C 1
ATOM 6938 O O . TYR B 1 389 ? -5.887 -19.422 5.453 1 97.31 389 TYR B O 1
ATOM 6946 N N . GLU B 1 390 ? -4.18 -19.641 4.055 1 97.56 390 GLU B N 1
ATOM 6947 C CA . GLU B 1 390 ? -3.254 -20.156 5.059 1 97.56 390 GLU B CA 1
ATOM 6948 C C . GLU B 1 390 ? -2.52 -19.031 5.77 1 97.56 390 GLU B C 1
ATOM 6950 O O . GLU B 1 390 ? -1.643 -19.281 6.602 1 97.56 390 GLU B O 1
ATOM 6955 N N . SER B 1 391 ? -2.822 -17.844 5.484 1 98.19 391 SER B N 1
ATOM 6956 C CA . SER B 1 391 ? -2.246 -16.672 6.145 1 98.19 391 SER B CA 1
ATOM 6957 C C . SER B 1 391 ? -3.18 -16.141 7.223 1 98.19 391 SER B C 1
ATOM 6959 O O . SER B 1 391 ? -4.289 -16.641 7.398 1 98.19 391 SER B O 1
ATOM 6961 N N . LYS B 1 392 ? -2.82 -15.094 7.914 1 97.5 392 LYS B N 1
ATOM 6962 C CA . LYS B 1 392 ? -3.629 -14.508 8.984 1 97.5 392 LYS B CA 1
ATOM 6963 C C . LYS B 1 392 ? -4.812 -13.734 8.414 1 97.5 392 LYS B C 1
ATOM 6965 O O . LYS B 1 392 ? -5.746 -13.383 9.141 1 97.5 392 LYS B O 1
ATOM 6970 N N . LEU B 1 393 ? -4.77 -13.492 7.102 1 97.69 393 LEU B N 1
ATOM 6971 C CA . LEU B 1 393 ? -5.91 -12.844 6.465 1 97.69 393 LEU B CA 1
ATOM 6972 C C . LEU B 1 393 ? -7.164 -13.703 6.586 1 97.69 393 LEU B C 1
ATOM 6974 O O . LEU B 1 393 ? -8.281 -13.203 6.48 1 97.69 393 LEU B O 1
ATOM 6978 N N . SER B 1 394 ? -7.043 -14.953 6.785 1 96.81 394 SER B N 1
ATOM 6979 C CA . SER B 1 394 ? -8.172 -15.875 6.918 1 96.81 394 SER B CA 1
ATOM 6980 C C . SER B 1 394 ? -8.961 -15.602 8.195 1 96.81 394 SER B C 1
ATOM 6982 O O . SER B 1 394 ? -10.047 -16.156 8.391 1 96.81 394 SER B O 1
ATOM 6984 N N . ASN B 1 395 ? -8.469 -14.742 9.023 1 96.06 395 ASN B N 1
ATOM 6985 C CA . ASN B 1 395 ? -9.203 -14.328 10.211 1 96.06 395 ASN B CA 1
ATOM 6986 C C . ASN B 1 395 ? -10.375 -13.414 9.859 1 96.06 395 ASN B C 1
ATOM 6988 O O . ASN B 1 395 ? -11.266 -13.203 10.68 1 96.06 395 ASN B O 1
ATOM 6992 N N . LEU B 1 396 ? -10.336 -12.852 8.727 1 94.12 396 LEU B N 1
ATOM 6993 C CA . LEU B 1 396 ? -11.461 -12.047 8.266 1 94.12 396 LEU B CA 1
ATOM 6994 C C . LEU B 1 396 ? -12.688 -12.922 8.008 1 94.12 396 LEU B C 1
ATOM 6996 O O . LEU B 1 396 ? -12.609 -13.914 7.285 1 94.12 396 LEU B O 1
ATOM 7000 N N . LYS B 1 397 ? -13.836 -12.453 8.578 1 89.56 397 LYS B N 1
ATOM 7001 C CA . LYS B 1 397 ? -15.031 -13.289 8.453 1 89.56 397 LYS B CA 1
ATOM 7002 C C . LYS B 1 397 ? -16.156 -12.531 7.754 1 89.56 397 LYS B C 1
ATOM 7004 O O . LYS B 1 397 ? -16.438 -11.383 8.086 1 89.56 397 LYS B O 1
ATOM 7009 N N . PRO B 1 398 ? -16.719 -13.242 6.738 1 91.06 398 PRO B N 1
ATOM 7010 C CA . PRO B 1 398 ? -17.922 -12.656 6.133 1 91.06 398 PRO B CA 1
ATOM 7011 C C . PRO B 1 398 ? -19.141 -12.75 7.043 1 91.06 398 PRO B C 1
ATOM 7013 O O . PRO B 1 398 ? -19.109 -13.445 8.062 1 91.06 398 PRO B O 1
ATOM 7016 N N . SER B 1 399 ? -20.172 -12.047 6.68 1 86.12 399 SER B N 1
ATOM 7017 C CA . SER B 1 399 ? -21.391 -12.039 7.473 1 86.12 399 SER B CA 1
ATOM 7018 C C . SER B 1 399 ? -22.25 -13.273 7.191 1 86.12 399 SER B C 1
ATOM 7020 O O . SER B 1 399 ? -23.078 -13.664 8.016 1 86.12 399 SER B O 1
ATOM 7022 N N . LYS B 1 400 ? -22.031 -13.859 6.035 1 90.75 400 LYS B N 1
ATOM 7023 C CA . LYS B 1 400 ? -22.766 -15.055 5.621 1 90.75 400 LYS B CA 1
ATOM 7024 C C . LYS B 1 400 ? -21.812 -16.188 5.262 1 90.75 400 LYS B C 1
ATOM 7026 O O . LYS B 1 400 ? -20.625 -15.945 5 1 90.75 400 LYS B O 1
ATOM 7031 N N . SER B 1 401 ? -22.359 -17.391 5.332 1 95.06 401 SER B N 1
ATOM 7032 C CA . SER B 1 401 ? -21.656 -18.562 4.801 1 95.06 401 SER B CA 1
ATOM 7033 C C . SER B 1 401 ? -22.469 -19.234 3.705 1 95.06 401 SER B C 1
ATOM 7035 O O . SER B 1 401 ? -23.641 -18.906 3.5 1 95.06 401 SER B O 1
ATOM 7037 N N . ILE B 1 402 ? -21.859 -20.109 3.041 1 96.56 402 ILE B N 1
ATOM 7038 C CA . ILE B 1 402 ? -22.5 -20.828 1.94 1 96.56 402 ILE B CA 1
ATOM 7039 C C . ILE B 1 402 ? -23.75 -21.562 2.445 1 96.56 402 ILE B C 1
ATOM 7041 O O . ILE B 1 402 ? -24.703 -21.766 1.694 1 96.56 402 ILE B O 1
ATOM 7045 N N . GLU B 1 403 ? -23.797 -21.844 3.729 1 95.19 403 GLU B N 1
ATOM 7046 C CA . GLU B 1 403 ? -24.906 -22.578 4.336 1 95.19 403 GLU B CA 1
ATOM 7047 C C . GLU B 1 403 ? -26.125 -21.672 4.484 1 95.19 403 GLU B C 1
ATOM 7049 O O . GLU B 1 403 ? -27.25 -22.172 4.645 1 95.19 403 GLU B O 1
ATOM 7054 N N . ASP B 1 404 ? -25.938 -20.422 4.344 1 93 404 ASP B N 1
ATOM 7055 C CA . ASP B 1 404 ? -27.031 -19.469 4.496 1 93 404 ASP B CA 1
ATOM 7056 C C . ASP B 1 404 ? -27.812 -19.297 3.188 1 93 404 ASP B C 1
ATOM 7058 O O . ASP B 1 404 ? -28.859 -18.672 3.16 1 93 404 ASP B O 1
ATOM 7062 N N . ILE B 1 405 ? -27.344 -19.922 2.125 1 93.25 405 ILE B N 1
ATOM 7063 C CA . ILE B 1 405 ? -27.969 -19.797 0.818 1 93.25 405 ILE B CA 1
ATOM 7064 C C . ILE B 1 405 ? -28.781 -21.062 0.521 1 93.25 405 ILE B C 1
ATOM 7066 O O . ILE B 1 405 ? -28.234 -22.141 0.369 1 93.25 405 ILE B O 1
ATOM 7070 N N . ASP B 1 406 ? -30.062 -20.922 0.529 1 90.69 406 ASP B N 1
ATOM 7071 C CA . ASP B 1 406 ? -30.969 -22.031 0.284 1 90.69 406 ASP B CA 1
ATOM 7072 C C . ASP B 1 406 ? -32.125 -21.625 -0.638 1 90.69 406 ASP B C 1
ATOM 7074 O O . ASP B 1 406 ? -33.25 -21.516 -0.199 1 90.69 406 ASP B O 1
ATOM 7078 N N . GLU B 1 407 ? -31.781 -21.422 -1.858 1 92.5 407 GLU B N 1
ATOM 7079 C CA . GLU B 1 407 ? -32.781 -20.984 -2.832 1 92.5 407 GLU B CA 1
ATOM 7080 C C . GLU B 1 407 ? -33 -22.031 -3.916 1 92.5 407 GLU B C 1
ATOM 7082 O O . GLU B 1 407 ? -32.031 -22.672 -4.359 1 92.5 407 GLU B O 1
ATOM 7087 N N . GLU B 1 408 ? -34.219 -22.172 -4.289 1 94.62 408 GLU B N 1
ATOM 7088 C CA . GLU B 1 408 ? -34.5 -23.062 -5.402 1 94.62 408 GLU B CA 1
ATOM 7089 C C . GLU B 1 408 ? -34 -22.484 -6.723 1 94.62 408 GLU B C 1
ATOM 7091 O O . GLU B 1 408 ? -33.312 -23.156 -7.496 1 94.62 408 GLU B O 1
ATOM 7096 N N . LYS B 1 409 ? -34.406 -21.266 -6.941 1 96.69 409 LYS B N 1
ATOM 7097 C CA . LYS B 1 409 ? -33.906 -20.484 -8.078 1 96.69 409 LYS B CA 1
ATOM 7098 C C . LYS B 1 409 ? -33.125 -19.266 -7.617 1 96.69 409 LYS B C 1
ATOM 7100 O O . LYS B 1 409 ? -33.562 -18.531 -6.723 1 96.69 409 LYS B O 1
ATOM 7105 N N . VAL B 1 410 ? -31.938 -19.062 -8.273 1 97.81 410 VAL B N 1
ATOM 7106 C CA . VAL B 1 410 ? -31.078 -18 -7.75 1 97.81 410 VAL B CA 1
ATOM 7107 C C . VAL B 1 410 ? -30.453 -17.234 -8.906 1 97.81 410 VAL B C 1
ATOM 7109 O O . VAL B 1 410 ? -30.078 -17.828 -9.922 1 97.81 410 VAL B O 1
ATOM 7112 N N . GLY B 1 411 ? -30.453 -15.906 -8.758 1 98.25 411 GLY B N 1
ATOM 7113 C CA . GLY B 1 411 ? -29.672 -15.062 -9.641 1 98.25 411 GLY B CA 1
ATOM 7114 C C . GLY B 1 411 ? -28.297 -14.727 -9.078 1 98.25 411 GLY B C 1
ATOM 7115 O O . GLY B 1 411 ? -28.172 -14.406 -7.895 1 98.25 411 GLY B O 1
ATOM 7116 N N . LEU B 1 412 ? -27.297 -14.867 -9.945 1 98.5 412 LEU B N 1
ATOM 7117 C CA . LEU B 1 412 ? -25.922 -14.641 -9.508 1 98.5 412 LEU B CA 1
ATOM 7118 C C . LEU B 1 412 ? -25.234 -13.602 -10.391 1 98.5 412 LEU B C 1
ATOM 7120 O O . LEU B 1 412 ? -25.125 -13.789 -11.609 1 98.5 412 LEU B O 1
ATOM 7124 N N . LEU B 1 413 ? -24.766 -12.547 -9.773 1 98.25 413 LEU B N 1
ATOM 7125 C CA . LEU B 1 413 ? -23.984 -11.539 -10.492 1 98.25 413 LEU B CA 1
ATOM 7126 C C . LEU B 1 413 ? -22.5 -11.812 -10.344 1 98.25 413 LEU B C 1
ATOM 7128 O O . LEU B 1 413 ? -21.906 -11.562 -9.289 1 98.25 413 LEU B O 1
ATOM 7132 N N . GLY B 1 414 ? -21.875 -12.258 -11.453 1 97.62 414 GLY B N 1
ATOM 7133 C CA . GLY B 1 414 ? -20.516 -12.766 -11.492 1 97.62 414 GLY B CA 1
ATOM 7134 C C . GLY B 1 414 ? -20.438 -14.266 -11.734 1 97.62 414 GLY B C 1
ATOM 7135 O O . GLY B 1 414 ? -21.203 -15.031 -11.148 1 97.62 414 GLY B O 1
ATOM 7136 N N . GLY B 1 415 ? -19.625 -14.641 -12.586 1 97.56 415 GLY B N 1
ATOM 7137 C CA . GLY B 1 415 ? -19.562 -16.047 -12.969 1 97.56 415 GLY B CA 1
ATOM 7138 C C . GLY B 1 415 ? -18.281 -16.719 -12.547 1 97.56 415 GLY B C 1
ATOM 7139 O O . GLY B 1 415 ? -17.734 -17.547 -13.289 1 97.56 415 GLY B O 1
ATOM 7140 N N . ARG B 1 416 ? -17.75 -16.453 -11.367 1 97.31 416 ARG B N 1
ATOM 7141 C CA . ARG B 1 416 ? -16.484 -17.062 -10.938 1 97.31 416 ARG B CA 1
ATOM 7142 C C . ARG B 1 416 ? -16.734 -18.094 -9.852 1 97.31 416 ARG B C 1
ATOM 7144 O O . ARG B 1 416 ? -17.812 -18.656 -9.75 1 97.31 416 ARG B O 1
ATOM 7151 N N . TYR B 1 417 ? -15.812 -18.453 -8.969 1 98.06 417 TYR B N 1
ATOM 7152 C CA . TYR B 1 417 ? -15.82 -19.625 -8.117 1 98.06 417 TYR B CA 1
ATOM 7153 C C . TYR B 1 417 ? -16.984 -19.594 -7.137 1 98.06 417 TYR B C 1
ATOM 7155 O O . TYR B 1 417 ? -17.609 -20.625 -6.855 1 98.06 417 TYR B O 1
ATOM 7163 N N . ILE B 1 418 ? -17.281 -18.438 -6.582 1 97.88 418 ILE B N 1
ATOM 7164 C CA . ILE B 1 418 ? -18.344 -18.312 -5.598 1 97.88 418 ILE B CA 1
ATOM 7165 C C . ILE B 1 418 ? -19.688 -18.688 -6.234 1 97.88 418 ILE B C 1
ATOM 7167 O O . ILE B 1 418 ? -20.484 -19.422 -5.629 1 97.88 418 ILE B O 1
ATOM 7171 N N . SER B 1 419 ? -19.875 -18.234 -7.41 1 98 419 SER B N 1
ATOM 7172 C CA . SER B 1 419 ? -21.109 -18.547 -8.141 1 98 419 SER B CA 1
ATOM 7173 C C . SER B 1 419 ? -21.219 -20.047 -8.391 1 98 419 SER B C 1
ATOM 7175 O O . SER B 1 419 ? -22.312 -20.609 -8.359 1 98 419 SER B O 1
ATOM 7177 N N . TRP B 1 420 ? -20.062 -20.688 -8.719 1 98.38 420 TRP B N 1
ATOM 7178 C CA . TRP B 1 420 ? -20.078 -22.125 -8.953 1 98.38 420 TRP B CA 1
ATOM 7179 C C . TRP B 1 420 ? -20.656 -22.875 -7.75 1 98.38 420 TRP B C 1
ATOM 7181 O O . TRP B 1 420 ? -21.531 -23.719 -7.902 1 98.38 420 TRP B O 1
ATOM 7191 N N . LYS B 1 421 ? -20.219 -22.516 -6.562 1 97.88 421 LYS B N 1
ATOM 7192 C CA . LYS B 1 421 ? -20.594 -23.219 -5.34 1 97.88 421 LYS B CA 1
ATOM 7193 C C . LYS B 1 421 ? -22.031 -22.906 -4.934 1 97.88 421 LYS B C 1
ATOM 7195 O O . LYS B 1 421 ? -22.734 -23.781 -4.422 1 97.88 421 LYS B O 1
ATOM 7200 N N . ILE B 1 422 ? -22.422 -21.688 -5.172 1 97.62 422 ILE B N 1
ATOM 7201 C CA . ILE B 1 422 ? -23.797 -21.344 -4.863 1 97.62 422 ILE B CA 1
ATOM 7202 C C . ILE B 1 422 ? -24.734 -22.094 -5.805 1 97.62 422 ILE B C 1
ATOM 7204 O O . ILE B 1 422 ? -25.766 -22.625 -5.375 1 97.62 422 ILE B O 1
ATOM 7208 N N . ALA B 1 423 ? -24.391 -22.141 -7.062 1 98.12 423 ALA B N 1
ATOM 7209 C CA . ALA B 1 423 ? -25.203 -22.812 -8.07 1 98.12 423 ALA B CA 1
ATOM 7210 C C . ALA B 1 423 ? -25.391 -24.297 -7.723 1 98.12 423 ALA B C 1
ATOM 7212 O O . ALA B 1 423 ? -26.453 -24.875 -7.988 1 98.12 423 ALA B O 1
ATOM 7213 N N . GLU B 1 424 ? -24.391 -24.891 -7.168 1 96.31 424 GLU B N 1
ATOM 7214 C CA . GLU B 1 424 ? -24.453 -26.297 -6.773 1 96.31 424 GLU B CA 1
ATOM 7215 C C . GLU B 1 424 ? -25.578 -26.547 -5.766 1 96.31 424 GLU B C 1
ATOM 7217 O O . GLU B 1 424 ? -26.094 -27.656 -5.656 1 96.31 424 GLU B O 1
ATOM 7222 N N . ARG B 1 425 ? -25.953 -25.547 -5.117 1 95.12 425 ARG B N 1
ATOM 7223 C CA . ARG B 1 425 ? -26.922 -25.703 -4.023 1 95.12 425 ARG B CA 1
ATOM 7224 C C . ARG B 1 425 ? -28.328 -25.359 -4.477 1 95.12 425 ARG B C 1
ATOM 7226 O O . ARG B 1 425 ? -29.297 -25.594 -3.75 1 95.12 425 ARG B O 1
ATOM 7233 N N . ALA B 1 426 ? -28.469 -24.875 -5.598 1 96.56 426 ALA B N 1
ATOM 7234 C CA . ALA B 1 426 ? -29.766 -24.453 -6.109 1 96.56 426 ALA B CA 1
ATOM 7235 C C . ALA B 1 426 ? -30.281 -25.438 -7.152 1 96.56 426 ALA B C 1
ATOM 7237 O O . ALA B 1 426 ? -29.516 -26.234 -7.711 1 96.56 426 ALA B O 1
ATOM 7238 N N . GLU B 1 427 ? -31.625 -25.391 -7.395 1 97.12 427 GLU B N 1
ATOM 7239 C CA . GLU B 1 427 ? -32.188 -26.188 -8.492 1 97.12 427 GLU B CA 1
ATOM 7240 C C . GLU B 1 427 ? -31.875 -25.547 -9.844 1 97.12 427 GLU B C 1
ATOM 7242 O O . GLU B 1 427 ? -31.609 -26.25 -10.82 1 97.12 427 GLU B O 1
ATOM 7247 N N . GLU B 1 428 ? -31.969 -24.188 -9.844 1 98.19 428 GLU B N 1
ATOM 7248 C CA . GLU B 1 428 ? -31.625 -23.422 -11.039 1 98.19 428 GLU B CA 1
ATOM 7249 C C . GLU B 1 428 ? -30.812 -22.188 -10.68 1 98.19 428 GLU B C 1
ATOM 7251 O O . GLU B 1 428 ? -31.141 -21.484 -9.719 1 98.19 428 GLU B O 1
ATOM 7256 N N . ALA B 1 429 ? -29.812 -22 -11.445 1 98.5 429 ALA B N 1
ATOM 7257 C CA . ALA B 1 429 ? -29 -20.797 -11.25 1 98.5 429 ALA B CA 1
ATOM 7258 C C . ALA B 1 429 ? -28.922 -19.969 -12.523 1 98.5 429 ALA B C 1
ATOM 7260 O O . ALA B 1 429 ? -28.688 -20.516 -13.609 1 98.5 429 ALA B O 1
ATOM 7261 N N . TYR B 1 430 ? -29.125 -18.703 -12.414 1 98.75 430 TYR B N 1
ATOM 7262 C CA . TYR B 1 430 ? -29 -17.75 -13.516 1 98.75 430 TYR B CA 1
ATOM 7263 C C . TYR B 1 430 ? -27.812 -16.812 -13.305 1 98.75 430 TYR B C 1
ATOM 7265 O O . TYR B 1 430 ? -27.797 -16.031 -12.359 1 98.75 430 TYR B O 1
ATOM 7273 N N . ILE B 1 431 ? -26.859 -16.875 -14.219 1 98.69 431 ILE B N 1
ATOM 7274 C CA . ILE B 1 431 ? -25.578 -16.234 -13.969 1 98.69 431 ILE B CA 1
ATOM 7275 C C . ILE B 1 431 ? -25.344 -15.117 -15 1 98.69 431 ILE B C 1
ATOM 7277 O O . ILE B 1 431 ? -25.469 -15.352 -16.203 1 98.69 431 ILE B O 1
ATOM 7281 N N . SER B 1 432 ? -25.031 -13.953 -14.492 1 98.5 432 SER B N 1
ATOM 7282 C CA . SER B 1 432 ? -24.656 -12.812 -15.32 1 98.5 432 SER B CA 1
ATOM 7283 C C . SER B 1 432 ? -23.219 -12.391 -15.07 1 98.5 432 SER B C 1
ATOM 7285 O O . SER B 1 432 ? -22.812 -12.203 -13.914 1 98.5 432 SER B O 1
ATOM 7287 N N . ASP B 1 433 ? -22.406 -12.289 -16.125 1 98.06 433 ASP B N 1
ATOM 7288 C CA . ASP B 1 433 ? -21.047 -11.734 -16.094 1 98.06 433 ASP B CA 1
ATOM 7289 C C . ASP B 1 433 ? -20.797 -10.836 -17.297 1 98.06 433 ASP B C 1
ATOM 7291 O O . ASP B 1 433 ? -21.203 -11.164 -18.422 1 98.06 433 ASP B O 1
ATOM 7295 N N . LYS B 1 434 ? -20.172 -9.75 -16.984 1 95.81 434 LYS B N 1
ATOM 7296 C CA . LYS B 1 434 ? -19.891 -8.82 -18.062 1 95.81 434 LYS B CA 1
ATOM 7297 C C . LYS B 1 434 ? -18.922 -9.422 -19.078 1 95.81 434 LYS B C 1
ATOM 7299 O O . LYS B 1 434 ? -18.938 -9.062 -20.25 1 95.81 434 LYS B O 1
ATOM 7304 N N . ASP B 1 435 ? -18.016 -10.25 -18.641 1 97 435 ASP B N 1
ATOM 7305 C CA . ASP B 1 435 ? -17.109 -10.984 -19.516 1 97 435 ASP B CA 1
ATOM 7306 C C . ASP B 1 435 ? -17.812 -12.195 -20.125 1 97 435 ASP B C 1
ATOM 7308 O O . ASP B 1 435 ? -18.062 -13.188 -19.438 1 97 435 ASP B O 1
ATOM 7312 N N . GLU B 1 436 ? -18.016 -12.141 -21.359 1 97.5 436 GLU B N 1
ATOM 7313 C CA . GLU B 1 436 ? -18.766 -13.156 -22.062 1 97.5 436 GLU B CA 1
ATOM 7314 C C . GLU B 1 436 ? -18.109 -14.531 -21.938 1 97.5 436 GLU B C 1
ATOM 7316 O O . GLU B 1 436 ? -18.797 -15.539 -21.781 1 97.5 436 GLU B O 1
ATOM 7321 N N . PHE B 1 437 ? -16.859 -14.586 -22.094 1 98 437 PHE B N 1
ATOM 7322 C CA . PHE B 1 437 ? -16.156 -15.867 -22 1 98 437 PHE B CA 1
ATOM 7323 C C . PHE B 1 437 ? -16.328 -16.484 -20.625 1 98 437 PHE B C 1
ATOM 7325 O O . PHE B 1 437 ? -16.594 -17.672 -20.5 1 98 437 PHE B O 1
ATOM 7332 N N . VAL B 1 438 ? -16.156 -15.672 -19.578 1 98.19 438 VAL B N 1
ATOM 7333 C CA . VAL B 1 438 ? -16.281 -16.156 -18.203 1 98.19 438 VAL B CA 1
ATOM 7334 C C . VAL B 1 438 ? -17.688 -16.719 -17.984 1 98.19 438 VAL B C 1
ATOM 7336 O O . VAL B 1 438 ? -17.844 -17.797 -17.422 1 98.19 438 VAL B O 1
ATOM 7339 N N . GLU B 1 439 ? -18.672 -15.977 -18.391 1 98.5 439 GLU B N 1
ATOM 7340 C CA . GLU B 1 439 ? -20.047 -16.422 -18.203 1 98.5 439 GLU B CA 1
ATOM 7341 C C . GLU B 1 439 ? -20.297 -17.75 -18.922 1 98.5 439 GLU B C 1
ATOM 7343 O O . GLU B 1 439 ? -20.766 -18.719 -18.297 1 98.5 439 GLU B O 1
ATOM 7348 N N . ARG B 1 440 ? -19.891 -17.812 -20.125 1 98.38 440 ARG B N 1
ATOM 7349 C CA . ARG B 1 440 ? -20.156 -19 -20.938 1 98.38 440 ARG B CA 1
ATOM 7350 C C . ARG B 1 440 ? -19.359 -20.203 -20.406 1 98.38 440 ARG B C 1
ATOM 7352 O O . ARG B 1 440 ? -19.875 -21.328 -20.391 1 98.38 440 ARG B O 1
ATOM 7359 N N . ALA B 1 441 ? -18.109 -19.984 -20.109 1 98.44 441 ALA B N 1
ATOM 7360 C CA . ALA B 1 441 ? -17.281 -21.062 -19.562 1 98.44 441 ALA B CA 1
ATOM 7361 C C . ALA B 1 441 ? -17.875 -21.594 -18.266 1 98.44 441 ALA B C 1
ATOM 7363 O O . ALA B 1 441 ? -17.922 -22.812 -18.062 1 98.44 441 ALA B O 1
ATOM 7364 N N . THR B 1 442 ? -18.344 -20.703 -17.438 1 98.5 442 THR B N 1
ATOM 7365 C CA . THR B 1 442 ? -18.969 -21.078 -16.172 1 98.5 442 THR B CA 1
ATOM 7366 C C . THR B 1 442 ? -20.219 -21.906 -16.422 1 98.5 442 THR B C 1
ATOM 7368 O O . THR B 1 442 ? -20.391 -22.969 -15.805 1 98.5 442 THR B O 1
ATOM 7371 N N . ILE B 1 443 ? -21.062 -21.453 -17.281 1 98.69 443 ILE B N 1
ATOM 7372 C CA . ILE B 1 443 ? -22.297 -22.172 -17.609 1 98.69 443 ILE B CA 1
ATOM 7373 C C . ILE B 1 443 ? -21.953 -23.578 -18.094 1 98.69 443 ILE B C 1
ATOM 7375 O O . ILE B 1 443 ? -22.578 -24.562 -17.656 1 98.69 443 ILE B O 1
ATOM 7379 N N . ARG B 1 444 ? -21.016 -23.641 -18.938 1 98.25 444 ARG B N 1
ATOM 7380 C CA . ARG B 1 444 ? -20.609 -24.922 -19.484 1 98.25 444 ARG B CA 1
ATOM 7381 C C . ARG B 1 444 ? -20.109 -25.859 -18.391 1 98.25 444 ARG B C 1
ATOM 7383 O O . ARG B 1 444 ? -20.516 -27.016 -18.312 1 98.25 444 ARG B O 1
ATOM 7390 N N . ILE B 1 445 ? -19.203 -25.406 -17.547 1 98.31 445 ILE B N 1
ATOM 7391 C CA . ILE B 1 445 ? -18.609 -26.203 -16.469 1 98.31 445 ILE B CA 1
ATOM 7392 C C . ILE B 1 445 ? -19.703 -26.719 -15.539 1 98.31 445 ILE B C 1
ATOM 7394 O O . ILE B 1 445 ? -19.734 -27.891 -15.18 1 98.31 445 ILE B O 1
ATOM 7398 N N . LEU B 1 446 ? -20.625 -25.844 -15.203 1 98.69 446 LEU B N 1
ATOM 7399 C CA . LEU B 1 446 ? -21.703 -26.219 -14.297 1 98.69 446 LEU B CA 1
ATOM 7400 C C . LEU B 1 446 ? -22.609 -27.266 -14.93 1 98.69 446 LEU B C 1
ATOM 7402 O O . LEU B 1 446 ? -22.875 -28.312 -14.32 1 98.69 446 LEU B O 1
ATOM 7406 N N . ASN B 1 447 ? -22.984 -27.062 -16.125 1 98.56 447 ASN B N 1
ATOM 7407 C CA . ASN B 1 447 ? -23.891 -27.969 -16.781 1 98.56 447 ASN B CA 1
ATOM 7408 C C . ASN B 1 447 ? -23.234 -29.328 -17.062 1 98.56 447 ASN B C 1
ATOM 7410 O O . ASN B 1 447 ? -23.906 -30.359 -17.016 1 98.56 447 ASN B O 1
ATOM 7414 N N . GLU B 1 448 ? -22 -29.297 -17.391 1 97.81 448 GLU B N 1
ATOM 7415 C CA . GLU B 1 448 ? -21.266 -30.547 -17.578 1 97.81 448 GLU B CA 1
ATOM 7416 C C . GLU B 1 448 ? -21.234 -31.344 -16.281 1 97.81 448 GLU B C 1
ATOM 7418 O O . GLU B 1 448 ? -20.984 -32.562 -16.297 1 97.81 448 GLU B O 1
ATOM 7423 N N . ASN B 1 449 ? -21.453 -30.734 -15.172 1 97.75 449 ASN B N 1
ATOM 7424 C CA . ASN B 1 449 ? -21.484 -31.406 -13.875 1 97.75 449 ASN B CA 1
ATOM 7425 C C . ASN B 1 449 ? -22.906 -31.547 -13.344 1 97.75 449 ASN B C 1
ATOM 7427 O O . ASN B 1 449 ? -23.109 -31.609 -12.133 1 97.75 449 ASN B O 1
ATOM 7431 N N . ASN B 1 450 ? -23.859 -31.469 -14.172 1 97.69 450 ASN B N 1
ATOM 7432 C CA . ASN B 1 450 ? -25.281 -31.734 -13.914 1 97.69 450 ASN B CA 1
ATOM 7433 C C . ASN B 1 450 ? -25.891 -30.672 -13.016 1 97.69 450 ASN B C 1
ATOM 7435 O O . ASN B 1 450 ? -26.734 -30.969 -12.18 1 97.69 450 ASN B O 1
ATOM 7439 N N . ILE B 1 451 ? -25.391 -29.453 -13.055 1 98.06 451 ILE B N 1
ATOM 7440 C CA . ILE B 1 451 ? -25.984 -28.297 -12.391 1 98.06 451 ILE B CA 1
ATOM 7441 C C . ILE B 1 451 ? -26.766 -27.469 -13.406 1 98.06 451 ILE B C 1
ATOM 7443 O O . ILE B 1 451 ? -26.234 -27.125 -14.469 1 98.06 451 ILE B O 1
ATOM 7447 N N . ASN B 1 452 ? -27.984 -27.203 -13.094 1 98.31 452 ASN B N 1
ATOM 7448 C CA . ASN B 1 452 ? -28.812 -26.438 -14.008 1 98.31 452 ASN B CA 1
ATOM 7449 C C . ASN B 1 452 ? -28.469 -24.938 -13.945 1 98.31 452 ASN B C 1
ATOM 7451 O O . ASN B 1 452 ? -29.062 -24.203 -13.156 1 98.31 452 ASN B O 1
ATOM 7455 N N . ALA B 1 453 ? -27.625 -24.562 -14.883 1 98.69 453 ALA B N 1
ATOM 7456 C CA . ALA B 1 453 ? -27.203 -23.156 -14.938 1 98.69 453 ALA B CA 1
ATOM 7457 C C . ALA B 1 453 ? -27.562 -22.531 -16.281 1 98.69 453 ALA B C 1
ATOM 7459 O O . ALA B 1 453 ? -27.453 -23.172 -17.328 1 98.69 453 ALA B O 1
ATOM 7460 N N . TYR B 1 454 ? -28.047 -21.328 -16.266 1 98.62 454 TYR B N 1
ATOM 7461 C CA . TYR B 1 454 ? -28.5 -20.609 -17.453 1 98.62 454 TYR B CA 1
ATOM 7462 C C . TYR B 1 454 ? -27.781 -19.266 -17.578 1 98.62 454 TYR B C 1
ATOM 7464 O O . TYR B 1 454 ? -27.609 -18.547 -16.594 1 98.62 454 TYR B O 1
ATOM 7472 N N . PRO B 1 455 ? -27.344 -18.906 -18.812 1 98.5 455 PRO B N 1
ATOM 7473 C CA . PRO B 1 455 ? -26.688 -17.625 -19.031 1 98.5 455 PRO B CA 1
ATOM 7474 C C . PRO B 1 455 ? -27.656 -16.453 -19.078 1 98.5 455 PRO B C 1
ATOM 7476 O O . PRO B 1 455 ? -28.781 -16.594 -19.562 1 98.5 455 PRO B O 1
ATOM 7479 N N . CYS B 1 456 ? -27.203 -15.336 -18.562 1 98.31 456 CYS B N 1
ATOM 7480 C CA . CYS B 1 456 ? -27.984 -14.109 -18.672 1 98.31 456 CYS B CA 1
ATOM 7481 C C . CYS B 1 456 ? -27.375 -13.164 -19.703 1 98.31 456 CYS B C 1
ATOM 7483 O O . CYS B 1 456 ? -27.875 -12.062 -19.922 1 98.31 456 CYS B O 1
ATOM 7485 N N . ASN B 1 457 ? -26.281 -13.508 -20.344 1 97.44 457 ASN B N 1
ATOM 7486 C CA . ASN B 1 457 ? -25.609 -12.781 -21.406 1 97.44 457 ASN B CA 1
ATOM 7487 C C . ASN B 1 457 ? -25.219 -11.375 -20.984 1 97.44 457 ASN B C 1
ATOM 7489 O O . ASN B 1 457 ? -25.484 -10.406 -21.688 1 97.44 457 ASN B O 1
ATOM 7493 N N . GLY B 1 458 ? -24.719 -11.312 -19.844 1 96.75 458 GLY B N 1
ATOM 7494 C CA . GLY B 1 458 ? -24.219 -10.047 -19.312 1 96.75 458 GLY B CA 1
ATOM 7495 C C . GLY B 1 458 ? -25.328 -9.125 -18.859 1 96.75 458 GLY B C 1
ATOM 7496 O O . GLY B 1 458 ? -25.062 -7.98 -18.469 1 96.75 458 GLY B O 1
ATOM 7497 N N . ASP B 1 459 ? -26.547 -9.547 -18.812 1 97 459 ASP B N 1
ATOM 7498 C CA . ASP B 1 459 ? -27.688 -8.742 -18.391 1 97 459 ASP B CA 1
ATOM 7499 C C . ASP B 1 459 ? -28.031 -9.008 -16.922 1 97 459 ASP B C 1
ATOM 7501 O O . ASP B 1 459 ? -28.766 -9.938 -16.609 1 97 459 ASP B O 1
ATOM 7505 N N . ASP B 1 460 ? -27.672 -8.172 -16.109 1 97.06 460 ASP B N 1
ATOM 7506 C CA . ASP B 1 460 ? -27.859 -8.305 -14.664 1 97.06 460 ASP B CA 1
ATOM 7507 C C . ASP B 1 460 ? -29.344 -8.344 -14.312 1 97.06 460 ASP B C 1
ATOM 7509 O O . ASP B 1 460 ? -29.75 -9.047 -13.383 1 97.06 460 ASP B O 1
ATOM 7513 N N . LYS B 1 461 ? -30.203 -7.641 -15.031 1 96.38 461 LYS B N 1
ATOM 7514 C CA . LYS B 1 461 ? -31.641 -7.582 -14.75 1 96.38 461 LYS B CA 1
ATOM 7515 C C . LYS B 1 461 ? -32.281 -8.953 -14.922 1 96.38 461 LYS B C 1
ATOM 7517 O O . LYS B 1 461 ? -33.219 -9.312 -14.18 1 96.38 461 LYS B O 1
ATOM 7522 N N . LYS B 1 462 ? -31.75 -9.594 -15.875 1 96.94 462 LYS B N 1
ATOM 7523 C CA . LYS B 1 462 ? -32.25 -10.938 -16.109 1 96.94 462 LYS B CA 1
ATOM 7524 C C . LYS B 1 462 ? -31.984 -11.859 -14.93 1 96.94 462 LYS B C 1
ATOM 7526 O O . LYS B 1 462 ? -32.844 -12.625 -14.508 1 96.94 462 LYS B O 1
ATOM 7531 N N . ALA B 1 463 ? -30.781 -11.805 -14.422 1 97.81 463 ALA B N 1
ATOM 7532 C CA . ALA B 1 463 ? -30.422 -12.609 -13.258 1 97.81 463 ALA B CA 1
ATOM 7533 C C . ALA B 1 463 ? -31.25 -12.203 -12.039 1 97.81 463 ALA B C 1
ATOM 7535 O O . ALA B 1 463 ? -31.688 -13.062 -11.266 1 97.81 463 ALA B O 1
ATOM 7536 N N . ILE B 1 464 ? -31.438 -10.922 -11.875 1 96.75 464 ILE B N 1
ATOM 7537 C CA . ILE B 1 464 ? -32.156 -10.383 -10.727 1 96.75 464 ILE B CA 1
ATOM 7538 C C . ILE B 1 464 ? -33.625 -10.758 -10.805 1 96.75 464 ILE B C 1
ATOM 7540 O O . ILE B 1 464 ? -34.281 -11.023 -9.789 1 96.75 464 ILE B O 1
ATOM 7544 N N . SER B 1 465 ? -34.188 -10.812 -11.953 1 94.81 465 SER B N 1
ATOM 7545 C CA . SER B 1 465 ? -35.625 -10.992 -12.18 1 94.81 465 SER B CA 1
ATOM 7546 C C . SER B 1 465 ? -36.094 -12.391 -11.781 1 94.81 465 SER B C 1
ATOM 7548 O O . SER B 1 465 ? -37.281 -12.641 -11.609 1 94.81 465 SER B O 1
ATOM 7550 N N . VAL B 1 466 ? -35.25 -13.227 -11.547 1 92.88 466 VAL B N 1
ATOM 7551 C CA . VAL B 1 466 ? -35.625 -14.609 -11.266 1 92.88 466 VAL B CA 1
ATOM 7552 C C . VAL B 1 466 ? -36.031 -14.742 -9.805 1 92.88 466 VAL B C 1
ATOM 7554 O O . VAL B 1 466 ? -36.688 -15.727 -9.422 1 92.88 466 VAL B O 1
ATOM 7557 N N . GLY B 1 467 ? -35.656 -13.75 -9.008 1 87.81 467 GLY B N 1
ATOM 7558 C CA . GLY B 1 467 ? -35.969 -13.797 -7.59 1 87.81 467 GLY B CA 1
ATOM 7559 C C . GLY B 1 467 ? -34.875 -13.258 -6.707 1 87.81 467 GLY B C 1
ATOM 7560 O O . GLY B 1 467 ? -34.469 -12.109 -6.848 1 87.81 467 GLY B O 1
ATOM 7561 N N . LYS B 1 468 ? -34.469 -14.305 -5.922 1 93.31 468 LYS B N 1
ATOM 7562 C CA . LYS B 1 468 ? -33.344 -13.938 -5.047 1 93.31 468 LYS B CA 1
ATOM 7563 C C . LYS B 1 468 ? -32.031 -13.906 -5.812 1 93.31 468 LYS B C 1
ATOM 7565 O O . LYS B 1 468 ? -31.688 -14.867 -6.512 1 93.31 468 LYS B O 1
ATOM 7570 N N . ALA B 1 469 ? -31.344 -12.75 -5.68 1 96.56 469 ALA B N 1
ATOM 7571 C CA . ALA B 1 469 ? -30.094 -12.586 -6.43 1 96.56 469 ALA B CA 1
ATOM 7572 C C . ALA B 1 469 ? -28.969 -12.117 -5.523 1 96.56 469 ALA B C 1
ATOM 7574 O O . ALA B 1 469 ? -29.188 -11.312 -4.613 1 96.56 469 ALA B O 1
ATOM 7575 N N . TYR B 1 470 ? -27.781 -12.641 -5.801 1 96.5 470 TYR B N 1
ATOM 7576 C CA . TYR B 1 470 ? -26.625 -12.336 -4.965 1 96.5 470 TYR B CA 1
ATOM 7577 C C . TYR B 1 470 ? -25.516 -11.711 -5.789 1 96.5 470 TYR B C 1
ATOM 7579 O O . TYR B 1 470 ? -25.266 -12.117 -6.926 1 96.5 470 TYR B O 1
ATOM 7587 N N . ILE B 1 471 ? -24.828 -10.742 -5.203 1 96.31 471 ILE B N 1
ATOM 7588 C CA . ILE B 1 471 ? -23.531 -10.305 -5.691 1 96.31 471 ILE B CA 1
ATOM 7589 C C . ILE B 1 471 ? -22.453 -11.289 -5.254 1 96.31 471 ILE B C 1
ATOM 7591 O O . ILE B 1 471 ? -22.234 -11.484 -4.055 1 96.31 471 ILE B O 1
ATOM 7595 N N . THR B 1 472 ? -21.75 -11.875 -6.18 1 96.56 472 THR B N 1
ATOM 7596 C CA . THR B 1 472 ? -20.844 -12.969 -5.836 1 96.56 472 THR B CA 1
ATOM 7597 C C . THR B 1 472 ? -19.406 -12.469 -5.754 1 96.56 472 THR B C 1
ATOM 7599 O O . THR B 1 472 ? -18.484 -13.133 -6.234 1 96.56 472 THR B O 1
ATOM 7602 N N . SER B 1 473 ? -19.188 -11.273 -5.312 1 93.25 473 SER B N 1
ATOM 7603 C CA . SER B 1 473 ? -17.875 -10.672 -5.09 1 93.25 473 SER B CA 1
ATOM 7604 C C . SER B 1 473 ? -17.766 -10.125 -3.668 1 93.25 473 SER B C 1
ATOM 7606 O O . SER B 1 473 ? -18.719 -9.555 -3.133 1 93.25 473 SER B O 1
ATOM 7608 N N . PHE B 1 474 ? -16.562 -10.344 -3.148 1 92.38 474 PHE B N 1
ATOM 7609 C CA . PHE B 1 474 ? -16.281 -9.805 -1.821 1 92.38 474 PHE B CA 1
ATOM 7610 C C . PHE B 1 474 ? -15.461 -8.523 -1.916 1 92.38 474 PHE B C 1
ATOM 7612 O O . PHE B 1 474 ? -14.883 -8.078 -0.924 1 92.38 474 PHE B O 1
ATOM 7619 N N . ILE B 1 475 ? -15.297 -7.984 -3.105 1 92.44 475 ILE B N 1
ATOM 7620 C CA . ILE B 1 475 ? -14.672 -6.68 -3.287 1 92.44 475 ILE B CA 1
ATOM 7621 C C . ILE B 1 475 ? -15.68 -5.578 -2.969 1 92.44 475 ILE B C 1
ATOM 7623 O O . ILE B 1 475 ? -16.656 -5.395 -3.693 1 92.44 475 ILE B O 1
ATOM 7627 N N . PRO B 1 476 ? -15.43 -4.789 -1.979 1 91.12 476 PRO B N 1
ATOM 7628 C CA . PRO B 1 476 ? -16.438 -3.85 -1.48 1 91.12 476 PRO B CA 1
ATOM 7629 C C . PRO B 1 476 ? -16.875 -2.836 -2.535 1 91.12 476 PRO B C 1
ATOM 7631 O O . PRO B 1 476 ? -18.062 -2.545 -2.664 1 91.12 476 PRO B O 1
ATOM 7634 N N . GLU B 1 477 ? -15.992 -2.34 -3.322 1 88.62 477 GLU B N 1
ATOM 7635 C CA . GLU B 1 477 ? -16.312 -1.327 -4.32 1 88.62 477 GLU B CA 1
ATOM 7636 C C . GLU B 1 477 ? -17.266 -1.879 -5.379 1 88.62 477 GLU B C 1
ATOM 7638 O O . GLU B 1 477 ? -18.188 -1.185 -5.812 1 88.62 477 GLU B O 1
ATOM 7643 N N . ILE B 1 478 ? -17.047 -3.074 -5.738 1 91.12 478 ILE B N 1
ATOM 7644 C CA . ILE B 1 478 ? -17.891 -3.715 -6.734 1 91.12 478 ILE B CA 1
ATOM 7645 C C . ILE B 1 478 ? -19.281 -3.975 -6.137 1 91.12 478 ILE B C 1
ATOM 7647 O O . ILE B 1 478 ? -20.297 -3.693 -6.77 1 91.12 478 ILE B O 1
ATOM 7651 N N . ALA B 1 479 ? -19.281 -4.449 -4.961 1 92 479 ALA B N 1
ATOM 7652 C CA . ALA B 1 479 ? -20.531 -4.734 -4.285 1 92 479 ALA B CA 1
ATOM 7653 C C . ALA B 1 479 ? -21.375 -3.463 -4.117 1 92 479 ALA B C 1
ATOM 7655 O O . ALA B 1 479 ? -22.562 -3.453 -4.414 1 92 479 ALA B O 1
ATOM 7656 N N . LEU B 1 480 ? -20.703 -2.449 -3.742 1 90.94 480 LEU B N 1
ATOM 7657 C CA . LEU B 1 480 ? -21.391 -1.19 -3.49 1 90.94 480 LEU B CA 1
ATOM 7658 C C . LEU B 1 480 ? -21.953 -0.611 -4.785 1 90.94 480 LEU B C 1
ATOM 7660 O O . LEU B 1 480 ? -23.062 -0.093 -4.805 1 90.94 480 LEU B O 1
ATOM 7664 N N . LYS B 1 481 ? -21.219 -0.67 -5.809 1 88.38 481 LYS B N 1
ATOM 7665 C CA . LYS B 1 481 ? -21.656 -0.174 -7.105 1 88.38 481 LYS B CA 1
ATOM 7666 C C . LYS B 1 481 ? -22.922 -0.9 -7.566 1 88.38 481 LYS B C 1
ATOM 7668 O O . LYS B 1 481 ? -23.859 -0.273 -8.062 1 88.38 481 LYS B O 1
ATOM 7673 N N . LEU B 1 482 ? -22.938 -2.143 -7.375 1 91.94 482 LEU B N 1
ATOM 7674 C CA . LEU B 1 482 ? -24.078 -2.953 -7.801 1 91.94 482 LEU B CA 1
ATOM 7675 C C . LEU B 1 482 ? -25.281 -2.715 -6.898 1 91.94 482 LEU B C 1
ATOM 7677 O O . LEU B 1 482 ? -26.406 -2.643 -7.379 1 91.94 482 LEU B O 1
ATOM 7681 N N . LEU B 1 483 ? -25.016 -2.553 -5.652 1 90.06 483 LEU B N 1
ATOM 7682 C CA . LEU B 1 483 ? -26.109 -2.299 -4.715 1 90.06 483 LEU B CA 1
ATOM 7683 C C . LEU B 1 483 ? -26.766 -0.945 -4.988 1 90.06 483 LEU B C 1
ATOM 7685 O O . LEU B 1 483 ? -27.969 -0.782 -4.801 1 90.06 483 LEU B O 1
ATOM 7689 N N . ASN B 1 484 ? -25.938 -0.081 -5.398 1 84.94 484 ASN B N 1
ATOM 7690 C CA . ASN B 1 484 ? -26.469 1.239 -5.73 1 84.94 484 ASN B CA 1
ATOM 7691 C C . ASN B 1 484 ? -27.344 1.196 -6.973 1 84.94 484 ASN B C 1
ATOM 7693 O O . ASN B 1 484 ? -28.312 1.958 -7.086 1 84.94 484 ASN B O 1
ATOM 7697 N N . LYS B 1 485 ? -27.047 0.34 -7.84 1 86.5 485 LYS B N 1
ATOM 7698 C CA . LYS B 1 485 ? -27.781 0.214 -9.086 1 86.5 485 LYS B CA 1
ATOM 7699 C C . LYS B 1 485 ? -29.047 -0.615 -8.898 1 86.5 485 LYS B C 1
ATOM 7701 O O . LYS B 1 485 ? -30.094 -0.329 -9.5 1 86.5 485 LYS B O 1
ATOM 7706 N N . TYR B 1 486 ? -28.859 -1.619 -7.984 1 89.38 486 TYR B N 1
ATOM 7707 C CA . TYR B 1 486 ? -29.969 -2.547 -7.766 1 89.38 486 TYR B CA 1
ATOM 7708 C C . TYR B 1 486 ? -30.203 -2.77 -6.277 1 89.38 486 TYR B C 1
ATOM 7710 O O . TYR B 1 486 ? -29.547 -3.615 -5.66 1 89.38 486 TYR B O 1
ATOM 7718 N N . LYS B 1 487 ? -31.234 -2.285 -5.762 1 82.31 487 LYS B N 1
ATOM 7719 C CA . LYS B 1 487 ? -31.469 -2.246 -4.32 1 82.31 487 LYS B CA 1
ATOM 7720 C C . LYS B 1 487 ? -31.938 -3.607 -3.805 1 82.31 487 LYS B C 1
ATOM 7722 O O . LYS B 1 487 ? -31.828 -3.893 -2.609 1 82.31 487 LYS B O 1
ATOM 7727 N N . THR B 1 488 ? -32.312 -4.473 -4.664 1 86.19 488 THR B N 1
ATOM 7728 C CA . THR B 1 488 ? -32.906 -5.742 -4.23 1 86.19 488 THR B CA 1
ATOM 7729 C C . THR B 1 488 ? -31.812 -6.809 -4.102 1 86.19 488 THR B C 1
ATOM 7731 O O . THR B 1 488 ? -32.062 -7.902 -3.596 1 86.19 488 THR B O 1
ATOM 7734 N N . LEU B 1 489 ? -30.625 -6.438 -4.48 1 91.38 489 LEU B N 1
ATOM 7735 C CA . LEU B 1 489 ? -29.531 -7.398 -4.449 1 91.38 489 LEU B CA 1
ATOM 7736 C C . LEU B 1 489 ? -29.109 -7.703 -3.016 1 91.38 489 LEU B C 1
ATOM 7738 O O . LEU B 1 489 ? -29.219 -6.844 -2.139 1 91.38 489 LEU B O 1
ATOM 7742 N N . GLU B 1 490 ? -28.625 -8.93 -2.922 1 91.06 490 GLU B N 1
ATOM 7743 C CA . GLU B 1 490 ? -28.016 -9.328 -1.652 1 91.06 490 GLU B CA 1
ATOM 7744 C C . GLU B 1 490 ? -26.5 -9.422 -1.762 1 91.06 490 GLU B C 1
ATOM 7746 O O . GLU B 1 490 ? -25.969 -9.844 -2.791 1 91.06 490 GLU B O 1
ATOM 7751 N N . THR B 1 491 ? -25.859 -9.008 -0.726 1 89.19 491 THR B N 1
ATOM 7752 C CA . THR B 1 491 ? -24.406 -9.164 -0.652 1 89.19 491 THR B CA 1
ATOM 7753 C C . THR B 1 491 ? -24.031 -10.344 0.24 1 89.19 491 THR B C 1
ATOM 7755 O O . THR B 1 491 ? -24.844 -10.789 1.06 1 89.19 491 THR B O 1
ATOM 7758 N N . LEU B 1 492 ? -22.828 -10.789 -0.008 1 88.88 492 LEU B N 1
ATOM 7759 C CA . LEU B 1 492 ? -22.328 -11.922 0.766 1 88.88 492 LEU B CA 1
ATOM 7760 C C . LEU B 1 492 ? -21.438 -11.453 1.904 1 88.88 492 LEU B C 1
ATOM 7762 O O . LEU B 1 492 ? -20.922 -12.266 2.676 1 88.88 492 LEU B O 1
ATOM 7766 N N . PHE B 1 493 ? -21.219 -10.273 2.104 1 80.88 493 PHE B N 1
ATOM 7767 C CA . PHE B 1 493 ? -20.359 -9.68 3.123 1 80.88 493 PHE B CA 1
ATOM 7768 C C . PHE B 1 493 ? -20.891 -9.969 4.52 1 80.88 493 PHE B C 1
ATOM 7770 O O . PHE B 1 493 ? -22.109 -9.969 4.734 1 80.88 493 PHE B O 1
#

Organism: Methanocaldococcus infernus (strain DSM 11812 / JCM 15783 / ME) (NCBI:txid573063)

InterPro domains:
  IPR016760 Radical S-adenosyl methionine enzyme HcgG-like [PF10113] (1-487)
  IPR016760 Radical S-adenosyl methionine enzyme HcgG-like [TIGR03958] (1-492)